Protein AF-0000000077662034 (afdb_homodimer)

Secondary structure (DSSP, 8-state):
--------------HHHHHHHHHHHHHHHHHHHHHHHH-THHHHGGG--HHHHHHHHHHHHHHHHHHHHHHHHHHHHHTS-HHHHHHTTTHHHHHHHHH-S-SS--EE--HHHHHHHHHHS--SSTT--HHHHHHHHHHHHHHHHHHHTT-GGGGGGS-HHHHHHHHHHHHHHHHHHTHHHHHT--S--SSHHHHHHHHHHTGGG--HHHHHHHHHHHHHHHHHHHHTT-----SSS---HHHHHHHHHHHHHHHTHHHHHHHHHHHHHHHHHHH-TT---S-B------SPPP--PPPS-EEETTEEE-HHHHHHHHTTHHHHHHHHHHHHHHHHHHHHHHHTT----HHHHHHHHHHHHHHHHTTTPPP-EE-HHHHHHHHHTT--STTHHHHHHHHHHHHHHHTGGGGGG-BHHHHHHHHHHHHHTT---HHHHHHHHH-HHHHHHHHHHHHHHHHH-HHHHHHHHHHHHHHHHHHHHHS--EEEE-SSS-EEEESS---HHHHHHHHHHHHHHHHHS---SEEEEE-TT-----HHHHHHHHHHHHHHHHTT-EEEEES--HHHHHHHHHTT--S-EEESSHHHHHHHHHH-/--------------HHHHHHHHHHHHHHHHHHHHHHHH-THHHHGGG--HHHHHHHHHHHHHHHHHHHHHHHHHHHHHTS-THHHHHTTTHHHHHHHHH-S-SS--EE--HHHHHHHHHHS--SSTT--HHHHHHHHHHHHHHHHHHHTT-GGGGGGS-HHHHHHHHHHHHHHHHHHTHHHHHT--S--SSHHHHHHHHHHTGGG--HHHHHHHHHHHHHHHHHHHHTT-----SSS---HHHHHHHHHHHHHHHTHHHHHHHHHHHHHHHHHHH-TT---S-B------SPPP--PPPS-EEETTEEE-HHHHHHHHTTHHHHHHHHHHHHHHHHHHHHHHHHT----HHHHHHHHHHHHHHHHTTTPPP-EE-HHHHHHHHHTT--STTHHHHHHHHHHHHHHHTGGGGGG-BHHHHHHHHHHHHHTT---HHHHHHHHH-HHHHHHHHHHHHHHHHH-HHHHHHHHHHHHHHHHHHHHHS--EEEE-SSS-EEEESS---HHHHHHHHHHHHHHHHHS---SEEEEE-TT-----HHHHHHHHHHHHHHHHTT-EEEEES--HHHHHHHHHTT--S-EEESSHHHHHHHHHH-

Sequence (1192 aa):
MTEEESERLLPISNPATEANVQSRLFQKYKIKSYLIKKFPIIQWLPNYRWQYFQCDMIAGITVAMTVIPQGLAYAKIAGLLPQYGLYSAFMGCFVYSIFGTAKDITLGPTAIMSLMTASFGSSPIQNDPTYALILTFIGGFVQLLMGLFNLGFLIRFISAPVLSAFTTAAAITIGFTQVKNILGLKNIPKHFLECVYYTFAKLGETNVWDLILGIFCIIVLHMIKKLRTINWDDEGESITLSQKIARKFLWILGTAANSVVVIGAAGIAAAIISVYPDKAMFTLTGEIQSGLPPFKIPKFIISHGNITQSTAEIFSNIGPGFFIIPFIGIIETIAIGKSFARKNCYKLDATQEFVALGVANIFSSFVSSYPIAGSFSRTAVNSQSSVKTPAGGIITGTVVIIALILLTPAFKYIPNAALAAIIMSAVLQMVDFKIIQRLWNIQKVDFFIYILTLIGSFALGVEYGILIGIGLSLFPLLYPLSQPDIQIQDSSIPVIWLELGLQFPASEYFEDRIIDLLNTSGRPQAVIIDCKNVFRLDYTAVKTIEKIITHLEHHNISLVLTGLKANEKNKLTEASISPLQFSSSVESAIEQISKEMTEEESERLLPISNPATEANVQSRLFQKYKIKSYLIKKFPIIQWLPNYRWQYFQCDMIAGITVAMTVIPQGLAYAKIAGLLPQYGLYSAFMGCFVYSIFGTAKDITLGPTAIMSLMTASFGSSPIQNDPTYALILTFIGGFVQLLMGLFNLGFLIRFISAPVLSAFTTAAAITIGFTQVKNILGLKNIPKHFLECVYYTFAKLGETNVWDLILGIFCIIVLHMIKKLRTINWDDEGESITLSQKIARKFLWILGTAANSVVVIGAAGIAAAIISVYPDKAMFTLTGEIQSGLPPFKIPKFIISHGNITQSTAEIFSNIGPGFFIIPFIGIIETIAIGKSFARKNCYKLDATQEFVALGVANIFSSFVSSYPIAGSFSRTAVNSQSSVKTPAGGIITGTVVIIALILLTPAFKYIPNAALAAIIMSAVLQMVDFKIIQRLWNIQKVDFFIYILTLIGSFALGVEYGILIGIGLSLFPLLYPLSQPDIQIQDSSIPVIWLELGLQFPASEYFEDRIIDLLNTSGRPQAVIIDCKNVFRLDYTAVKTIEKIITHLEHHNISLVLTGLKANEKNKLTEASISPLQFSSSVESAIEQISKE

InterPro domains:
  IPR001902 SLC26A/SulP transporter [PTHR11814] (25-593)
  IPR001902 SLC26A/SulP transporter [TIGR00815] (40-580)
  IPR002645 STAS domain [PF01740] (494-587)
  IPR002645 STAS domain [PS50801] (495-593)
  IPR011547 SLC26A/SulP transporter domain [PF00916] (53-453)
  IPR036513 STAS domain superfamily [G3DSA:3.30.750.24] (488-596)
  IPR036513 STAS domain superfamily [SSF52091] (489-591)

Solvent-accessible surface area (backbone atoms only — not comparable to full-atom values): 59067 Å² total; per-residue (Å²): 142,82,85,79,78,79,81,75,74,70,78,74,77,56,65,62,62,50,48,52,48,46,52,49,49,49,48,49,50,51,50,50,52,48,46,44,64,64,30,32,33,68,66,53,59,81,72,61,47,72,70,44,48,56,29,10,45,54,14,6,50,45,36,28,37,40,45,52,50,47,13,36,36,30,13,50,55,27,62,38,55,40,48,38,12,51,36,16,41,20,48,24,14,50,42,30,34,39,28,33,63,49,44,44,63,39,41,15,57,26,66,64,45,15,47,49,32,36,72,38,19,60,43,96,50,84,70,43,59,51,40,24,18,42,43,8,31,50,12,8,50,48,27,28,50,39,19,75,65,60,50,42,68,61,62,32,62,55,41,53,49,36,53,49,23,39,39,30,40,44,25,52,48,56,39,54,66,28,47,39,36,22,30,47,52,76,92,64,57,81,53,56,62,54,26,55,51,47,49,64,70,46,53,87,60,48,34,65,58,18,34,52,50,11,54,49,40,38,52,52,39,56,56,33,40,51,45,47,67,60,73,75,76,62,80,82,59,86,73,51,68,69,52,50,51,48,49,50,48,41,35,51,47,13,57,29,22,54,36,51,47,42,52,49,46,15,48,51,45,47,53,48,37,70,74,38,68,86,55,83,66,60,59,53,67,38,88,48,76,66,46,78,62,63,82,42,76,60,59,67,60,48,78,52,92,90,47,70,43,51,50,66,56,52,50,59,69,29,47,65,40,49,54,52,51,34,50,52,32,48,52,48,28,49,54,46,41,50,55,49,21,60,73,69,69,51,75,66,52,60,29,42,40,28,34,19,52,6,50,16,21,36,58,18,12,22,30,55,4,42,50,48,26,40,35,65,70,50,17,47,51,18,45,73,43,52,41,66,39,32,60,15,28,44,44,17,19,49,51,44,53,49,39,34,62,69,43,30,78,63,49,29,37,26,34,40,12,42,36,28,26,51,51,39,60,57,32,59,72,53,48,66,70,67,54,57,61,50,26,59,70,51,32,54,70,53,33,51,41,21,50,51,18,31,49,36,16,55,75,72,31,53,76,53,5,42,54,49,17,40,55,55,58,42,46,76,65,46,50,50,50,33,58,47,64,68,48,69,48,89,53,79,56,34,37,36,40,44,66,71,36,44,32,43,32,17,29,62,50,50,51,52,52,52,52,50,47,56,69,70,40,76,88,44,62,34,40,36,38,40,30,69,45,38,84,56,68,40,65,41,19,50,51,44,51,46,50,49,47,54,56,30,50,75,68,66,25,46,52,36,42,14,36,61,47,69,72,55,49,49,34,46,55,67,60,66,55,80,84,68,43,78,34,76,34,68,68,56,40,52,52,55,57,71,74,105,143,82,85,79,79,80,81,76,75,72,77,74,78,56,65,62,61,49,47,52,48,47,51,48,48,50,49,50,49,50,49,50,53,47,48,43,63,65,29,33,34,70,68,53,58,82,70,63,47,73,72,43,48,56,28,11,45,54,13,6,50,45,37,28,36,39,45,53,51,47,13,35,35,29,12,52,56,27,60,38,54,41,48,38,14,51,37,16,42,19,49,25,13,47,42,29,34,39,27,31,64,50,43,43,64,37,40,15,59,26,68,66,46,16,47,49,31,36,73,38,20,60,43,95,50,82,70,42,58,51,41,23,18,43,44,9,31,50,12,9,50,48,27,28,49,39,19,75,66,59,49,41,67,61,62,33,62,54,40,54,49,37,52,49,23,40,40,30,41,44,25,52,48,56,38,54,65,28,48,37,36,22,30,47,52,76,93,63,56,81,53,56,62,52,25,56,51,47,50,64,72,46,53,85,60,48,32,65,58,18,33,51,49,11,54,47,39,39,53,50,40,56,55,33,42,52,47,48,66,60,74,76,76,64,80,83,61,86,72,51,70,69,52,51,51,49,50,50,49,43,36,49,46,13,58,27,22,52,36,50,48,42,53,50,46,16,48,51,45,47,52,48,37,70,74,37,69,86,54,84,64,60,59,52,66,39,88,47,75,68,46,79,64,64,84,43,76,60,59,65,60,48,80,53,93,90,48,72,42,50,49,65,54,51,50,60,69,30,48,67,38,51,55,52,51,36,49,52,32,48,52,48,27,49,56,47,40,50,55,50,21,61,73,70,69,52,75,66,53,59,30,43,41,28,33,18,52,7,50,16,21,37,58,17,11,23,31,53,4,44,50,49,26,40,34,64,70,50,17,49,52,18,45,74,45,50,43,67,40,34,61,17,27,44,43,17,17,50,51,43,52,50,40,35,63,69,43,29,78,64,51,30,36,26,36,40,13,42,36,29,29,50,51,39,59,58,32,60,72,53,49,66,70,67,54,57,60,48,26,59,70,50,32,56,70,54,33,50,41,20,50,50,17,31,49,35,16,56,74,72,31,52,76,54,5,42,53,49,16,39,56,55,59,43,46,78,66,46,50,49,50,34,57,46,63,67,49,69,47,88,56,79,55,33,38,36,40,44,66,70,36,44,34,42,32,17,29,61,50,50,51,50,51,52,53,49,46,54,69,72,39,76,87,42,64,33,40,36,40,42,29,70,45,38,84,56,68,42,65,40,20,50,52,44,51,46,51,51,47,54,56,30,50,75,68,67,27,44,52,35,42,14,38,60,47,70,72,54,49,48,34,45,57,68,62,66,53,78,84,68,44,76,33,76,34,70,66,56,38,52,52,55,58,72,73,105

Radius of gyration: 36.63 Å; Cα contacts (8 Å, |Δi|>4): 2024; chains: 2; bounding box: 97×115×118 Å

pLDDT: mean 87.51, std 11.34, range [28.12, 98.69]

Nearest PDB structures (foldseek):
  7lhv-assembly1_B  TM=8.544E-01  e=5.182E-35  Arabidopsis thaliana
  7wl8-assembly1_A  TM=7.677E-01  e=6.255E-30  Mus musculus
  5iof-assembly1_A  TM=8.603E-01  e=8.849E-15  Deinococcus geothermalis DSM 11300
  6ki1-assembly2_B  TM=8.216E-01  e=1.770E-15  Synechocystis sp. PCC 6803
  6ki1-assembly1_A  TM=8.517E-01  e=5.983E-15  Synechocystis sp. PCC 6803

Foldseek 3Di:
DDCPDDPPDDPPPPVVVVVVVVVVVVVVVVVVVVCCLQWVLVVCVVVDDPVLVVLLLLLLVLLLLQQLLLLQLLCVLLQAASVLSLLFQALLLVLCQTQFPFQLWGKGADNLLSNLNNVQQDDPDHNDRQSLLVLLQLLLVVLQVCLVVVVLCVLVLFDPLLLQLLLQLSLVLSLLLLVCQLQVHPDQDSARVSNVVVCVVVSVVGQVLSNVLLVVLLVQLVVLLVLLVPDPPPPPDDQDPVRVVVSVVSNSSNSSSLNVSQLVQLVVLVVVCVVVVPDPRFAWSAADDFAFAAQAARDQWDDDDPDTDHNVNSCVSSPCSSPLSSVVQLSVQVVLRVVVCVVVVHDGDSSSVSNSQSVSSNRSSSRSHGRMHTANVSSVSSVVSVNDGSCSSNSNSVVSNVCRNPPNRSRRSGGSSSSSSSSSVRSVVSHDPVVLVVCVPPPVLSNVLSVQLNVCCSPPNSSVSSVSSSVSSCCVVCVCVLPPDWDWDDDLEIEIETDAAFEQSPLVVVLVVVVVCPVVDPLHQEYEYEGQNHPDYDPNNLVSVLVSCVVNVVSNYYYEYENDDPVRVVVNVVVVRPDYHYDHDPVVVVVVSVVD/DDCPDPPPDPPPPPVVVVVVVVVVVVVVVVVVVVCCLQWVLVVCVVVDDPVLVVLLLLLLVLLLLQQLLLLQLLCVLLQAASVLSLLFQALLLVLCQTQFPFQLWGKGADNLLSNLNNVQQDDPDHNDRQSLLVLLQLLLVVLQVCLVVVVLCVLVLFDPLLLQLLLQLSLVLSLLLLVCQLQVHPDQDNARVSNVVVCVVCSVVGQVLSNVLLVVLLVQLVVLLVLLVPPPPPPPDDQPPVNVVVSVVSNSSNSSSLNVSQLVQLVVLVVVCVVVVPDPRFAWSAADDFAFAAQAARDQWDDDDPDTDHNVRSCVSSPCSSPLSSVVQLSVQVVLRVVVCVVVVHDGDSSSVSNSQSVSSNRSSSRSHGRMHTANVSSVSSVVSVNDGSCSSNSNSVVSNVCRNPVNRSRRSGGSSSSSSSSSVRSVVSHDPVVLVVCVPPPVLSNVLSVQLNVCCSPPNSSVSSVSSSVSSCCVVCVCVLPPDWDWDDDLEIEIETDAAFEQSPLVVVLVVVVVCCVPDDLHQEYEYERQNHPDYDPNNLVSVLVSCVVNVVSNYYYEYENDDPVRVVVNVVVVRPDYHYDHDPVVVVVVSVVD

Structure (mmCIF, N/CA/C/O backbone):
data_AF-0000000077662034-model_v1
#
loop_
_entity.id
_entity.type
_entity.pdbx_description
1 polymer SLC26A11
#
loop_
_atom_site.group_PDB
_atom_site.id
_atom_site.type_symbol
_atom_site.label_atom_id
_atom_site.label_alt_id
_atom_site.label_comp_id
_atom_site.label_asym_id
_atom_site.label_entity_id
_atom_site.label_seq_id
_atom_site.pdbx_PDB_ins_code
_atom_site.Cartn_x
_atom_site.Cartn_y
_atom_site.Cartn_z
_atom_site.occupancy
_atom_site.B_iso_or_equiv
_atom_site.auth_seq_id
_atom_site.auth_comp_id
_atom_site.auth_asym_id
_atom_site.auth_atom_id
_atom_site.pdbx_PDB_model_num
ATOM 1 N N . MET A 1 1 ? -59.969 52.469 -53.906 1 28.12 1 MET A N 1
ATOM 2 C CA . MET A 1 1 ? -58.562 52.125 -54 1 28.12 1 MET A CA 1
ATOM 3 C C . MET A 1 1 ? -57.969 51.875 -52.625 1 28.12 1 MET A C 1
ATOM 5 O O . MET A 1 1 ? -57.625 52.844 -51.906 1 28.12 1 MET A O 1
ATOM 9 N N . THR A 1 2 ? -58.5 50.906 -51.781 1 31.53 2 THR A N 1
ATOM 10 C CA . THR A 1 2 ? -58.531 50.344 -50.438 1 31.53 2 THR A CA 1
ATOM 11 C C . THR A 1 2 ? -57.188 49.688 -50.094 1 31.53 2 THR A C 1
ATOM 13 O O . THR A 1 2 ? -56.688 48.844 -50.844 1 31.53 2 THR A O 1
ATOM 16 N N . GLU A 1 3 ? -56.25 50.406 -49.312 1 29.48 3 GLU A N 1
ATOM 17 C CA . GLU A 1 3 ? -54.875 50.219 -48.844 1 29.48 3 GLU A CA 1
ATOM 18 C C . GLU A 1 3 ? -54.75 48.906 -48.062 1 29.48 3 GLU A C 1
ATOM 20 O O . GLU A 1 3 ? -55.25 48.781 -46.969 1 29.48 3 GLU A O 1
ATOM 25 N N . GLU A 1 4 ? -54.844 47.688 -48.656 1 31.94 4 GLU A N 1
ATOM 26 C CA . GLU A 1 4 ? -54.594 46.312 -48.188 1 31.94 4 GLU A CA 1
ATOM 27 C C . GLU A 1 4 ? -53.156 46.156 -47.719 1 31.94 4 GLU A C 1
ATOM 29 O O . GLU A 1 4 ? -52.219 46.031 -48.531 1 31.94 4 GLU A O 1
ATOM 34 N N . GLU A 1 5 ? -52.688 46.969 -46.688 1 31.88 5 GLU A N 1
ATOM 35 C CA . GLU A 1 5 ? -51.344 46.906 -46.156 1 31.88 5 GLU A CA 1
ATOM 36 C C . GLU A 1 5 ? -50.938 45.5 -45.719 1 31.88 5 GLU A C 1
ATOM 38 O O . GLU A 1 5 ? -51.75 44.812 -45.062 1 31.88 5 GLU A O 1
ATOM 43 N N . SER A 1 6 ? -49.938 44.844 -46.438 1 32.44 6 SER A N 1
ATOM 44 C CA . SER A 1 6 ? -49.188 43.594 -46.406 1 32.44 6 SER A CA 1
ATOM 45 C C . SER A 1 6 ? -48.594 43.344 -45 1 32.44 6 SER A C 1
ATOM 47 O O . SER A 1 6 ? -47.844 44.156 -44.5 1 32.44 6 SER A O 1
ATOM 49 N N . GLU A 1 7 ? -49.219 42.688 -44.062 1 28.28 7 GLU A N 1
ATOM 50 C CA . GLU A 1 7 ? -48.719 42.125 -42.812 1 28.28 7 GLU A CA 1
ATOM 51 C C . GLU A 1 7 ? -47.5 41.281 -43.031 1 28.28 7 GLU A C 1
ATOM 53 O O . GLU A 1 7 ? -47.562 40.219 -43.688 1 28.28 7 GLU A O 1
ATOM 58 N N . ARG A 1 8 ? -46.312 41.875 -43.344 1 32.59 8 ARG A N 1
ATOM 59 C CA . ARG A 1 8 ? -45 41.188 -43.438 1 32.59 8 ARG A CA 1
ATOM 60 C C . ARG A 1 8 ? -44.812 40.281 -42.219 1 32.59 8 ARG A C 1
ATOM 62 O O . ARG A 1 8 ? -44.969 40.719 -41.094 1 32.59 8 ARG A O 1
ATOM 69 N N . LEU A 1 9 ? -44.875 38.938 -42.469 1 31.36 9 LEU A N 1
ATOM 70 C CA . LEU A 1 9 ? -44.531 37.781 -41.656 1 31.36 9 LEU A CA 1
ATOM 71 C C . LEU A 1 9 ? -43.219 38 -40.938 1 31.36 9 LEU A C 1
ATOM 73 O O . LEU A 1 9 ? -42.219 38.344 -41.562 1 31.36 9 LEU A O 1
ATOM 77 N N . LEU A 1 10 ? -43.312 38.406 -39.719 1 35.22 10 LEU A N 1
ATOM 78 C CA . LEU A 1 10 ? -42.156 38.438 -38.844 1 35.22 10 LEU A CA 1
ATOM 79 C C . LEU A 1 10 ? -41.281 37.219 -39.062 1 35.22 10 LEU A C 1
ATOM 81 O O . LEU A 1 10 ? -41.781 36.094 -39.188 1 35.22 10 LEU A O 1
ATOM 85 N N . PRO A 1 11 ? -40.094 37.406 -39.688 1 38.41 11 PRO A N 1
ATOM 86 C CA . PRO A 1 11 ? -39.219 36.281 -39.938 1 38.41 11 PRO A CA 1
ATOM 87 C C . PRO A 1 11 ? -39.156 35.312 -38.75 1 38.41 11 PRO A C 1
ATOM 89 O O . PRO A 1 11 ? -39.156 35.75 -37.594 1 38.41 11 PRO A O 1
ATOM 92 N N . ILE A 1 12 ? -39.719 34.062 -38.844 1 39.56 12 ILE A N 1
ATOM 93 C CA . ILE A 1 12 ? -39.562 32.906 -37.969 1 39.56 12 ILE A CA 1
ATOM 94 C C . ILE A 1 12 ? -38.094 32.75 -37.562 1 39.56 12 ILE A C 1
ATOM 96 O O . ILE A 1 12 ? -37.219 32.625 -38.438 1 39.56 12 ILE A O 1
ATOM 100 N N . SER A 1 13 ? -37.719 33.375 -36.5 1 44.06 13 SER A N 1
ATOM 101 C CA . SER A 1 13 ? -36.438 33.125 -35.906 1 44.06 13 SER A CA 1
ATOM 102 C C . SER A 1 13 ? -36.062 31.641 -36.031 1 44.06 13 SER A C 1
ATOM 104 O O . SER A 1 13 ? -36.875 30.766 -35.75 1 44.06 13 SER A O 1
ATOM 106 N N . ASN A 1 14 ? -35.219 31.188 -36.938 1 48.81 14 ASN A N 1
ATOM 107 C CA . ASN A 1 14 ? -34.781 29.828 -37.219 1 48.81 14 ASN A CA 1
ATOM 108 C C . ASN A 1 14 ? -34.344 29.109 -35.938 1 48.81 14 ASN A C 1
ATOM 110 O O . ASN A 1 14 ? -33.469 29.594 -35.219 1 48.81 14 ASN A O 1
ATOM 114 N N . PRO A 1 15 ? -35.062 28.078 -35.469 1 58.84 15 PRO A N 1
ATOM 115 C CA . PRO A 1 15 ? -34.781 27.266 -34.281 1 58.84 15 PRO A CA 1
ATOM 116 C C . PRO A 1 15 ? -33.344 26.75 -34.25 1 58.84 15 PRO A C 1
ATOM 118 O O . PRO A 1 15 ? -32.781 26.547 -33.156 1 58.84 15 PRO A O 1
ATOM 121 N N . ALA A 1 16 ? -32.75 26.625 -35.312 1 60.19 16 ALA A N 1
ATOM 122 C CA . ALA A 1 16 ? -31.375 26.172 -35.344 1 60.19 16 ALA A CA 1
ATOM 123 C C . ALA A 1 16 ? -30.422 27.234 -34.812 1 60.19 16 ALA A C 1
ATOM 125 O O . ALA A 1 16 ? -29.484 26.906 -34.062 1 60.19 16 ALA A O 1
ATOM 126 N N . THR A 1 17 ? -30.734 28.406 -35.219 1 61.22 17 THR A N 1
ATOM 127 C CA . THR A 1 17 ? -29.891 29.484 -34.719 1 61.22 17 THR A CA 1
ATOM 128 C C . THR A 1 17 ? -30.047 29.641 -33.219 1 61.22 17 THR A C 1
ATOM 130 O O . THR A 1 17 ? -29.078 29.859 -32.5 1 61.22 17 THR A O 1
ATOM 133 N N . GLU A 1 18 ? -31.172 29.312 -32.781 1 62.94 18 GLU A N 1
ATOM 134 C CA . GLU A 1 18 ? -31.406 29.406 -31.344 1 62.94 18 GLU A CA 1
ATOM 135 C C . GLU A 1 18 ? -30.75 28.25 -30.609 1 62.94 18 GLU A C 1
ATOM 137 O O . GLU A 1 18 ? -30.188 28.438 -29.516 1 62.94 18 GLU A O 1
ATOM 142 N N . ALA A 1 19 ? -30.75 27.141 -31.219 1 64.94 19 ALA A N 1
ATOM 143 C CA . ALA A 1 19 ? -30.109 25.984 -30.594 1 64.94 19 ALA A CA 1
ATOM 144 C C . ALA A 1 19 ? -28.594 26.156 -30.531 1 64.94 19 ALA A C 1
ATOM 146 O O . ALA A 1 19 ? -27.969 25.797 -29.531 1 64.94 19 ALA A O 1
ATOM 147 N N . ASN A 1 20 ? -28.172 26.688 -31.656 1 67.31 20 ASN A N 1
ATOM 148 C CA . ASN A 1 20 ? -26.734 26.953 -31.672 1 67.31 20 ASN A CA 1
ATOM 149 C C . ASN A 1 20 ? -26.344 28.016 -30.641 1 67.31 20 ASN A C 1
ATOM 151 O O . ASN A 1 20 ? -25.297 27.891 -30 1 67.31 20 ASN A O 1
ATOM 155 N N . VAL A 1 21 ? -27.188 28.953 -30.5 1 67.19 21 VAL A N 1
ATOM 156 C CA . VAL A 1 21 ? -26.953 29.984 -29.5 1 67.19 21 VAL A CA 1
ATOM 157 C C . VAL A 1 21 ? -27.078 29.406 -28.094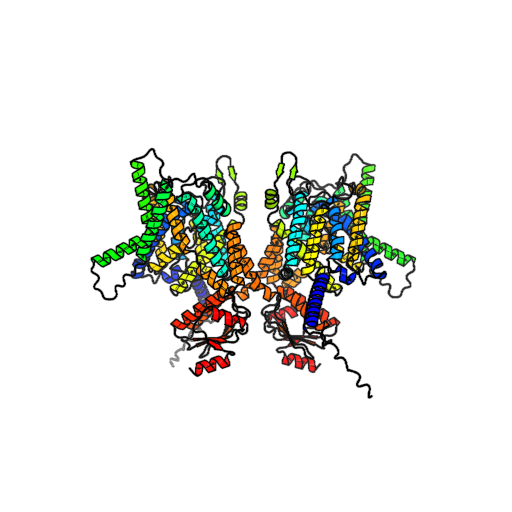 1 67.19 21 VAL A C 1
ATOM 159 O O . VAL A 1 21 ? -26.281 29.719 -27.219 1 67.19 21 VAL A O 1
ATOM 162 N N . GLN A 1 22 ? -28 28.562 -27.953 1 70.75 22 GLN A N 1
ATOM 163 C CA . GLN A 1 22 ? -28.203 27.922 -26.656 1 70.75 22 GLN A CA 1
ATOM 164 C C . GLN A 1 22 ? -27.047 26.984 -26.312 1 70.75 22 GLN A C 1
ATOM 166 O O . GLN A 1 22 ? -26.609 26.938 -25.156 1 70.75 22 GLN A O 1
ATOM 171 N N . SER A 1 23 ? -26.703 26.203 -27.328 1 71.38 23 SER A N 1
ATOM 172 C CA . SER A 1 23 ? -25.562 25.328 -27.109 1 71.38 23 SER A CA 1
ATOM 173 C C . SER A 1 23 ? -24.312 26.141 -26.797 1 71.38 23 SER A C 1
ATOM 175 O O . SER A 1 23 ? -23.516 25.75 -25.922 1 71.38 23 SER A O 1
ATOM 177 N N . ARG A 1 24 ? -24.141 27.266 -27.5 1 65.56 24 ARG A N 1
ATOM 178 C CA . ARG A 1 24 ? -23 28.141 -27.266 1 65.56 24 ARG A CA 1
ATOM 179 C C . ARG A 1 24 ? -23.109 28.828 -25.906 1 65.56 24 ARG A C 1
ATOM 181 O O . ARG A 1 24 ? -22.094 29 -25.203 1 65.56 24 ARG A O 1
ATOM 188 N N . LEU A 1 25 ? -24.219 29.188 -25.578 1 67 25 LEU A N 1
ATOM 189 C CA . LEU A 1 25 ? -24.453 29.766 -24.266 1 67 25 LEU A CA 1
ATOM 190 C C . LEU A 1 25 ? -24.234 28.75 -23.156 1 67 25 LEU A C 1
ATOM 192 O O . LEU A 1 25 ? -23.656 29.062 -22.109 1 67 25 LEU A O 1
ATOM 196 N N . PHE A 1 26 ? -24.688 27.578 -23.359 1 71.56 26 PHE A N 1
ATOM 197 C CA . PHE A 1 26 ? -24.5 26.5 -22.422 1 71.56 26 PHE A CA 1
ATOM 198 C C . PHE A 1 26 ? -23.016 26.156 -22.266 1 71.56 26 PHE A C 1
ATOM 200 O O . PHE A 1 26 ? -22.547 25.906 -21.156 1 71.56 26 PHE A O 1
ATOM 207 N N . GLN A 1 27 ? -22.344 26.109 -23.391 1 71.69 27 GLN A N 1
ATOM 208 C CA . GLN A 1 27 ? -20.906 25.859 -23.344 1 71.69 27 GLN A CA 1
ATOM 209 C C . GLN A 1 27 ? -20.172 26.984 -22.625 1 71.69 27 GLN A C 1
ATOM 211 O O . GLN A 1 27 ? -19.234 26.734 -21.859 1 71.69 27 GLN A O 1
ATOM 216 N N . LYS A 1 28 ? -20.547 28.172 -22.969 1 67.5 28 LYS A N 1
ATOM 217 C CA . LYS A 1 28 ? -19.938 29.328 -22.312 1 67.5 28 LYS A CA 1
ATOM 218 C C . LYS A 1 28 ? -20.219 29.297 -20.812 1 67.5 28 LYS A C 1
ATOM 220 O O . LYS A 1 28 ? -19.328 29.625 -20.016 1 67.5 28 LYS A O 1
ATOM 225 N N . TYR A 1 29 ? -21.391 28.953 -20.5 1 71.81 29 TYR A N 1
ATOM 226 C CA . TYR A 1 29 ? -21.734 28.828 -19.078 1 71.81 29 TYR A CA 1
ATOM 227 C C . TYR A 1 29 ? -20.922 27.719 -18.422 1 71.81 29 TYR A C 1
ATOM 229 O O . TYR A 1 29 ? -20.453 27.859 -17.281 1 71.81 29 TYR A O 1
ATOM 237 N N . LYS A 1 30 ? -20.734 26.672 -19.078 1 69.38 30 LYS A N 1
ATOM 238 C CA . LYS A 1 30 ? -19.938 25.562 -18.547 1 69.38 30 LYS A CA 1
ATOM 239 C C . LYS A 1 30 ? -18.469 25.953 -18.391 1 69.38 30 LYS A C 1
ATOM 241 O O . LYS A 1 30 ? -17.844 25.609 -17.391 1 69.38 30 LYS A O 1
ATOM 246 N N . ILE A 1 31 ? -18.016 26.688 -19.359 1 74.56 31 ILE A N 1
ATOM 247 C CA . ILE A 1 31 ? -16.641 27.156 -19.297 1 74.56 31 ILE A CA 1
ATOM 248 C C . ILE A 1 31 ? -16.469 28.172 -18.172 1 74.56 31 ILE A C 1
ATOM 250 O O . ILE A 1 31 ? -15.492 28.125 -17.438 1 74.56 31 ILE A O 1
ATOM 254 N N . LYS A 1 32 ? -17.391 29.078 -18.094 1 75.69 32 LYS A N 1
ATOM 255 C CA . LYS A 1 32 ? -17.328 30.078 -17.031 1 75.69 32 LYS A CA 1
ATOM 256 C C . LYS A 1 32 ? -17.406 29.406 -15.656 1 75.69 32 LYS A C 1
ATOM 258 O O . LYS A 1 32 ? -16.672 29.766 -14.742 1 75.69 32 LYS A O 1
ATOM 263 N N . SER A 1 33 ? -18.234 28.484 -15.531 1 79.19 33 SER A N 1
ATOM 264 C CA . SER A 1 33 ? -18.359 27.781 -14.266 1 79.19 33 SER A CA 1
ATOM 265 C C . SER A 1 33 ? -17.094 27 -13.93 1 79.19 33 SER A C 1
ATOM 267 O O . SER A 1 33 ? -16.688 26.953 -12.773 1 79.19 33 SER A O 1
ATOM 269 N N . TYR A 1 34 ? -16.531 26.484 -14.914 1 79.81 34 TYR A N 1
ATOM 270 C CA . TYR A 1 34 ? -15.273 25.766 -14.727 1 79.81 34 TYR A CA 1
ATOM 271 C C . TYR A 1 34 ? -14.148 26.703 -14.32 1 79.81 34 TYR A C 1
ATOM 273 O O . TYR A 1 34 ? -13.344 26.391 -13.445 1 79.81 34 TYR A O 1
ATOM 281 N N . LEU A 1 35 ? -14.117 27.859 -14.938 1 80.38 35 LEU A N 1
ATOM 282 C CA . LEU A 1 35 ? -13.094 28.844 -14.625 1 80.38 35 LEU A CA 1
ATOM 283 C C . LEU A 1 35 ? -13.258 29.375 -13.203 1 80.38 35 LEU A C 1
ATOM 285 O O . LEU A 1 35 ? -12.266 29.594 -12.5 1 80.38 35 LEU A O 1
ATOM 289 N N . ILE A 1 36 ? -14.406 29.562 -12.836 1 82.12 36 ILE A N 1
ATOM 290 C CA . ILE A 1 36 ? -14.68 30.047 -11.484 1 82.12 36 ILE A CA 1
ATOM 291 C C . ILE A 1 36 ? -14.273 28.984 -10.469 1 82.12 36 ILE A C 1
ATOM 293 O O . ILE A 1 36 ? -13.75 29.312 -9.398 1 82.12 36 ILE A O 1
ATOM 297 N N . LYS A 1 37 ? -14.43 27.828 -10.867 1 84.62 37 LYS A N 1
ATOM 298 C CA . LYS A 1 37 ? -14.086 26.734 -9.953 1 84.62 37 LYS A CA 1
ATOM 299 C C . LYS A 1 37 ? -12.578 26.562 -9.852 1 84.62 37 LYS A C 1
ATOM 301 O O . LYS A 1 37 ? -12.055 26.25 -8.773 1 84.62 37 LYS A O 1
ATOM 306 N N . LYS A 1 38 ? -11.914 26.859 -10.93 1 89.5 38 LYS A N 1
ATOM 307 C CA . LYS A 1 38 ? -10.469 26.625 -10.961 1 89.5 38 LYS A CA 1
ATOM 308 C C . LYS A 1 38 ? -9.703 27.859 -10.508 1 89.5 38 LYS A C 1
ATOM 310 O O . LYS A 1 38 ? -8.539 27.781 -10.109 1 89.5 38 LYS A O 1
ATOM 315 N N . PHE A 1 39 ? -10.359 29.062 -10.578 1 93.62 39 PHE A N 1
ATOM 316 C CA . PHE A 1 39 ? -9.766 30.312 -10.133 1 93.62 39 PHE A CA 1
ATOM 317 C C . PHE A 1 39 ? -10.656 31 -9.109 1 93.62 39 PHE A C 1
ATOM 319 O O . PHE A 1 39 ? -11.273 32.031 -9.406 1 93.62 39 PHE A O 1
ATOM 326 N N . PRO A 1 40 ? -10.531 30.594 -7.922 1 92.69 40 PRO A N 1
ATOM 327 C CA . PRO A 1 40 ? -11.406 31.109 -6.875 1 92.69 40 PRO A CA 1
ATOM 328 C C . PRO A 1 40 ? -11.258 32.625 -6.68 1 92.69 40 PRO A C 1
ATOM 330 O O . PRO A 1 40 ? -12.164 33.281 -6.141 1 92.69 40 PRO A O 1
ATOM 333 N N . ILE A 1 41 ? -10.195 33.25 -7.141 1 93.69 41 ILE A N 1
ATOM 334 C CA . ILE A 1 41 ? -9.969 34.688 -7.012 1 93.69 41 ILE A CA 1
ATOM 335 C C . ILE A 1 41 ? -11.086 35.438 -7.723 1 93.69 41 ILE A C 1
ATOM 337 O O . ILE A 1 41 ? -11.445 36.562 -7.32 1 93.69 41 ILE A O 1
ATOM 341 N N . ILE A 1 42 ? -11.695 34.844 -8.742 1 92 42 ILE A N 1
ATOM 342 C CA . ILE A 1 42 ? -12.734 35.5 -9.539 1 92 42 ILE A CA 1
ATOM 343 C C . ILE A 1 42 ? -14.008 35.625 -8.703 1 92 42 ILE A C 1
ATOM 345 O O . ILE A 1 42 ? -14.812 36.531 -8.945 1 92 42 ILE A O 1
ATOM 349 N N . GLN A 1 43 ? -14.102 34.812 -7.699 1 89.56 43 GLN A N 1
ATOM 350 C CA . GLN A 1 43 ? -15.305 34.844 -6.871 1 89.56 43 GLN A CA 1
ATOM 351 C C . GLN A 1 43 ? -15.219 35.906 -5.801 1 89.56 43 GLN A C 1
ATOM 353 O O . GLN A 1 43 ? -16.188 36.656 -5.57 1 89.56 43 GLN A O 1
ATOM 358 N N . TRP A 1 44 ? -14.109 36.125 -5.145 1 90.69 44 TRP A N 1
ATOM 359 C CA . TRP A 1 44 ? -14.07 37 -3.994 1 90.69 44 TRP A CA 1
ATOM 360 C C . TRP A 1 44 ? -13.508 38.375 -4.387 1 90.69 44 TRP A C 1
ATOM 362 O O . TRP A 1 44 ? -13.812 39.375 -3.746 1 90.69 44 TRP A O 1
ATOM 372 N N . LEU A 1 45 ? -12.719 38.594 -5.453 1 92.38 45 LEU A N 1
ATOM 373 C CA . LEU A 1 45 ? -12.031 39.812 -5.801 1 92.38 45 LEU A CA 1
ATOM 374 C C . LEU A 1 45 ? -13.039 40.906 -6.148 1 92.38 45 LEU A C 1
ATOM 376 O O . LEU A 1 45 ? -12.883 42.062 -5.727 1 92.38 45 LEU A O 1
ATOM 380 N N . PRO A 1 46 ? -14.109 40.562 -6.938 1 92 46 PRO A N 1
ATOM 381 C CA . PRO A 1 46 ? -15.078 41.594 -7.293 1 92 46 PRO A CA 1
ATOM 382 C C . PRO A 1 46 ? -15.844 42.125 -6.086 1 92 46 PRO A C 1
ATOM 384 O O . PRO A 1 46 ? -16.344 43.281 -6.109 1 92 46 PRO A O 1
ATOM 387 N N . ASN A 1 47 ? -15.906 41.406 -5.098 1 92.12 47 ASN A N 1
ATOM 388 C CA . ASN A 1 47 ? -16.641 41.781 -3.895 1 92.12 47 ASN A CA 1
ATOM 389 C C . ASN A 1 47 ? -15.703 42.281 -2.803 1 92.12 47 ASN A C 1
ATOM 391 O O . ASN A 1 47 ? -16.094 42.375 -1.636 1 92.12 47 ASN A O 1
ATOM 395 N N . TYR A 1 48 ? -14.523 42.625 -3.199 1 93.56 48 TYR A N 1
ATOM 396 C CA . TYR A 1 48 ? -13.531 43.062 -2.229 1 93.56 48 TYR A CA 1
ATOM 397 C C . TYR A 1 48 ? -13.812 44.5 -1.771 1 93.56 48 TYR A C 1
ATOM 399 O O . TYR A 1 48 ? -13.984 45.406 -2.594 1 93.56 48 TYR A O 1
ATOM 407 N N . ARG A 1 49 ? -13.906 44.656 -0.5 1 94.06 49 ARG A N 1
ATOM 408 C CA . ARG A 1 49 ? -14.242 45.938 0.093 1 94.06 49 ARG A CA 1
ATOM 409 C C . ARG A 1 49 ? -13.07 46.5 0.906 1 94.06 49 ARG A C 1
ATOM 411 O O . ARG A 1 49 ? -12.141 45.75 1.23 1 94.06 49 ARG A O 1
ATOM 418 N N . TRP A 1 50 ? -13.195 47.812 1.233 1 93.25 50 TRP A N 1
ATOM 419 C CA . TRP A 1 50 ? -12.141 48.469 1.978 1 93.25 50 TRP A CA 1
ATOM 420 C C . TRP A 1 50 ? -12.023 47.938 3.395 1 93.25 50 TRP A C 1
ATOM 422 O O . TRP A 1 50 ? -10.93 47.812 3.938 1 93.25 50 TRP A O 1
ATOM 432 N N . GLN A 1 51 ? -13.102 47.562 3.912 1 92.81 51 GLN A N 1
ATOM 433 C CA . GLN A 1 51 ? -13.109 47 5.25 1 92.81 51 GLN A CA 1
ATOM 434 C C . GLN A 1 51 ? -12.352 45.656 5.273 1 92.81 51 GLN A C 1
ATOM 436 O O . GLN A 1 51 ? -11.672 45.344 6.25 1 92.81 51 GLN A O 1
ATOM 441 N N . TYR A 1 52 ? -12.477 44.969 4.176 1 95.06 52 TYR A N 1
ATOM 442 C CA . TYR A 1 52 ? -11.766 43.688 4.059 1 95.06 52 TYR A CA 1
ATOM 443 C C . TYR A 1 52 ? -10.258 43.906 3.969 1 95.06 52 TYR A C 1
ATOM 445 O O . TYR A 1 52 ? -9.477 43.125 4.516 1 95.06 52 TYR A O 1
ATOM 453 N N . PHE A 1 53 ? -9.891 44.969 3.377 1 95.62 53 PHE A N 1
ATOM 454 C CA . PHE A 1 53 ? -8.477 45.281 3.207 1 95.62 53 PHE A CA 1
ATOM 455 C C . PHE A 1 53 ? -7.809 45.531 4.555 1 95.62 53 PHE A C 1
ATOM 457 O O . PHE A 1 53 ? -6.691 45.062 4.797 1 95.62 53 PHE A O 1
ATOM 464 N N . GLN A 1 54 ? -8.438 46.219 5.402 1 93.25 54 GLN A N 1
ATOM 465 C CA . GLN A 1 54 ? -7.883 46.5 6.727 1 93.25 54 GLN A CA 1
ATOM 466 C C . GLN A 1 54 ? -7.684 45.219 7.52 1 93.25 54 GLN A C 1
ATOM 468 O O . GLN A 1 54 ? -6.637 45 8.133 1 93.25 54 GLN A O 1
ATOM 473 N N . CYS A 1 55 ? -8.68 44.375 7.461 1 94 55 CYS A N 1
ATOM 474 C CA . CYS A 1 55 ? -8.602 43.094 8.164 1 94 55 CYS A CA 1
ATOM 475 C C . CYS A 1 55 ? -7.516 42.219 7.57 1 94 55 CYS A C 1
ATOM 477 O O . CYS A 1 55 ? -6.715 41.625 8.305 1 94 55 CYS A O 1
ATOM 479 N N . ASP A 1 56 ? -7.477 42.125 6.281 1 96.56 56 ASP A N 1
ATOM 480 C CA . ASP A 1 56 ? -6.496 41.281 5.598 1 96.56 56 ASP A CA 1
ATOM 481 C C . ASP A 1 56 ? -5.078 41.812 5.801 1 96.56 56 ASP A C 1
ATOM 483 O O . ASP A 1 56 ? -4.125 41.062 5.871 1 96.56 56 ASP A O 1
ATOM 487 N N . MET A 1 57 ? -4.965 43.125 5.922 1 95.81 57 MET A N 1
ATOM 488 C CA . MET A 1 57 ? -3.66 43.75 6.16 1 95.81 57 MET A CA 1
ATOM 489 C C . MET A 1 57 ? -3.131 43.375 7.543 1 95.81 57 MET A C 1
ATOM 491 O O . MET A 1 57 ? -1.974 42.969 7.68 1 95.81 57 MET A O 1
ATOM 495 N N . ILE A 1 58 ? -3.945 43.469 8.484 1 91.69 58 ILE A N 1
ATOM 496 C CA . ILE A 1 58 ? -3.553 43.156 9.852 1 91.69 58 ILE A CA 1
ATOM 497 C C . ILE A 1 58 ? -3.195 41.656 9.93 1 91.69 58 ILE A C 1
ATOM 499 O O . ILE A 1 58 ? -2.16 41.281 10.492 1 91.69 58 ILE A O 1
ATOM 503 N N . ALA A 1 59 ? -4.055 40.875 9.359 1 94.75 59 ALA A N 1
ATOM 504 C CA . ALA A 1 59 ? -3.824 39.438 9.359 1 94.75 59 ALA A CA 1
ATOM 505 C C . ALA A 1 59 ? -2.527 39.094 8.633 1 94.75 59 ALA A C 1
ATOM 507 O O . ALA A 1 59 ? -1.72 38.312 9.125 1 94.75 59 ALA A O 1
ATOM 508 N N . GLY A 1 60 ? -2.336 39.688 7.492 1 96.44 60 GLY A N 1
ATOM 509 C CA . GLY A 1 60 ? -1.15 39.406 6.691 1 96.44 60 GLY A CA 1
ATOM 510 C C . GLY A 1 60 ? 0.14 39.781 7.391 1 96.44 60 GLY A C 1
ATOM 511 O O . GLY A 1 60 ? 1.123 39.062 7.34 1 96.44 60 GLY A O 1
ATOM 512 N N . ILE A 1 61 ? 0.142 40.906 8.055 1 94.75 61 ILE A N 1
ATOM 513 C CA . ILE A 1 61 ? 1.323 41.375 8.766 1 94.75 61 ILE A CA 1
ATOM 514 C C . ILE A 1 61 ? 1.602 40.469 9.961 1 94.75 61 ILE A C 1
ATOM 516 O O . ILE A 1 61 ? 2.754 40.125 10.227 1 94.75 61 ILE A O 1
ATOM 520 N N . THR A 1 62 ?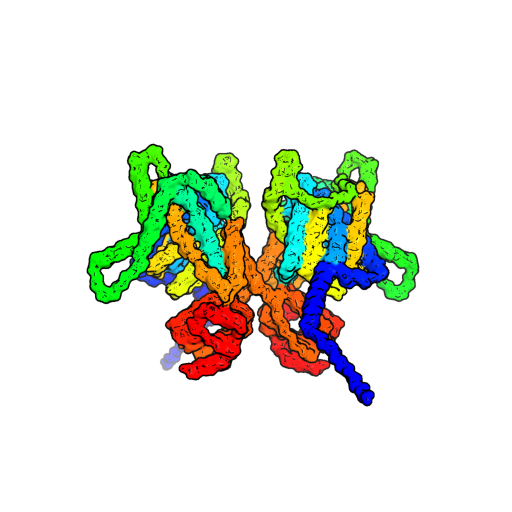 0.546 40.125 10.602 1 91.69 62 THR A N 1
ATOM 521 C CA . THR A 1 62 ? 0.683 39.25 11.766 1 91.69 62 THR A CA 1
ATOM 522 C C . THR A 1 62 ? 1.258 37.906 11.352 1 91.69 62 THR A C 1
ATOM 524 O O . THR A 1 62 ? 2.141 37.375 12.031 1 91.69 62 THR A O 1
ATOM 527 N N . VAL A 1 63 ? 0.777 37.375 10.289 1 95.19 63 VAL A N 1
ATOM 528 C CA . VAL A 1 63 ? 1.261 36.062 9.789 1 95.19 63 VAL A CA 1
ATOM 529 C C . VAL A 1 63 ? 2.715 36.219 9.344 1 95.19 63 VAL A C 1
ATOM 531 O O . VAL A 1 63 ? 3.521 35.312 9.555 1 95.19 63 VAL A O 1
ATOM 534 N N . ALA A 1 64 ? 3.051 37.312 8.719 1 96.06 64 ALA A N 1
ATOM 535 C CA . ALA A 1 64 ? 4.422 37.562 8.281 1 96.06 64 ALA A CA 1
ATOM 536 C C . ALA A 1 64 ? 5.383 37.562 9.461 1 96.06 64 ALA A C 1
ATOM 538 O O . ALA A 1 64 ? 6.484 37.031 9.391 1 96.06 64 ALA A O 1
ATOM 539 N N . MET A 1 65 ? 4.98 38.188 10.516 1 91.44 65 MET A N 1
ATOM 540 C CA . MET A 1 65 ? 5.805 38.281 11.711 1 91.44 65 MET A CA 1
ATOM 541 C C . MET A 1 65 ? 6 36.906 12.344 1 91.44 65 MET A C 1
ATOM 543 O O . MET A 1 65 ? 6.973 36.656 13.062 1 91.44 65 MET A O 1
ATOM 547 N N . THR A 1 66 ? 5.145 36.031 12.023 1 91.5 66 THR A N 1
ATOM 548 C CA . THR A 1 66 ? 5.242 34.688 12.555 1 91.5 66 THR A CA 1
ATOM 549 C C . THR A 1 66 ? 6.082 33.812 11.625 1 91.5 66 THR A C 1
ATOM 551 O O . THR A 1 66 ? 6.926 33.031 12.094 1 91.5 66 THR A O 1
ATOM 554 N N . VAL A 1 67 ? 5.902 33.938 10.312 1 95.38 67 VAL A N 1
ATOM 555 C CA . VAL A 1 67 ? 6.492 33.031 9.352 1 95.38 67 VAL A CA 1
ATOM 556 C C . VAL A 1 67 ? 7.973 33.344 9.164 1 95.38 67 VAL A C 1
ATOM 558 O O . VAL A 1 67 ? 8.773 32.438 8.891 1 95.38 67 VAL A O 1
ATOM 561 N N . ILE A 1 68 ? 8.398 34.531 9.367 1 94.69 68 ILE A N 1
ATOM 562 C CA . ILE A 1 68 ? 9.773 34.938 9.094 1 94.69 68 ILE A CA 1
ATOM 563 C C . ILE A 1 68 ? 10.719 34.219 10.047 1 94.69 68 ILE A C 1
ATOM 565 O O . ILE A 1 68 ? 11.594 33.469 9.602 1 94.69 68 ILE A O 1
ATOM 569 N N . PRO A 1 69 ? 10.5 34.375 11.383 1 92.75 69 PRO A N 1
ATOM 570 C CA . PRO A 1 69 ? 11.375 33.562 12.258 1 92.75 69 PRO A CA 1
ATOM 571 C C . PRO A 1 69 ? 11.188 32.062 12.086 1 92.75 69 PRO A C 1
ATOM 573 O O . PRO A 1 69 ? 12.156 31.312 12.148 1 92.75 69 PRO A O 1
ATOM 576 N N . GLN A 1 70 ? 9.992 31.578 11.875 1 93.12 70 GLN A N 1
ATOM 577 C CA . GLN A 1 70 ? 9.727 30.156 11.672 1 93.12 70 GLN A CA 1
ATOM 578 C C . GLN A 1 70 ? 10.438 29.641 10.43 1 93.12 70 GLN A C 1
ATOM 580 O O . GLN A 1 70 ? 10.984 28.531 10.445 1 93.12 70 GLN A O 1
ATOM 585 N N . GLY A 1 71 ? 10.32 30.438 9.375 1 95.25 71 GLY A N 1
ATOM 586 C CA . GLY A 1 71 ? 10.984 30.031 8.148 1 95.25 71 GLY A CA 1
ATOM 587 C C . GLY A 1 71 ? 12.477 29.812 8.32 1 95.25 71 GLY A C 1
ATOM 588 O O . GLY A 1 71 ? 13.031 28.828 7.801 1 95.25 71 GLY A O 1
ATOM 589 N N . LEU A 1 72 ? 13.125 30.734 9.039 1 93.81 72 LEU A N 1
ATOM 590 C CA . LEU A 1 72 ? 14.555 30.594 9.336 1 93.81 72 LEU A CA 1
ATOM 591 C C . LEU A 1 72 ? 14.82 29.312 10.117 1 93.81 72 LEU A C 1
ATOM 593 O O . LEU A 1 72 ? 15.758 28.578 9.797 1 93.81 72 LEU A O 1
ATOM 597 N N . ALA A 1 73 ? 13.969 29.094 11.047 1 93.75 73 ALA A N 1
ATOM 598 C CA . ALA A 1 73 ? 14.117 27.922 11.914 1 93.75 73 ALA A CA 1
ATOM 599 C C . ALA A 1 73 ? 13.867 26.641 11.133 1 93.75 73 ALA A C 1
ATOM 601 O O . ALA A 1 73 ? 14.594 25.656 11.297 1 93.75 73 ALA A O 1
ATOM 602 N N . TYR A 1 74 ? 12.891 26.578 10.281 1 95.69 74 TYR A N 1
ATOM 603 C CA . TYR A 1 74 ? 12.477 25.375 9.562 1 95.69 74 TYR A CA 1
ATOM 604 C C . TYR A 1 74 ? 13.516 25 8.508 1 95.69 74 TYR A C 1
ATOM 606 O O . TYR A 1 74 ? 13.719 23.812 8.234 1 95.69 74 TYR A O 1
ATOM 614 N N . ALA A 1 75 ? 14.164 25.984 7.934 1 95.38 75 ALA A N 1
ATOM 615 C CA . ALA A 1 75 ? 15.227 25.688 6.969 1 95.38 75 ALA A CA 1
ATOM 616 C C . ALA A 1 75 ? 16.328 24.844 7.602 1 95.38 75 ALA A C 1
ATOM 618 O O . ALA A 1 75 ? 16.875 23.953 6.949 1 95.38 75 ALA A O 1
ATOM 619 N N . LYS A 1 76 ? 16.562 25.109 8.828 1 91.56 76 LYS A N 1
ATOM 620 C CA . LYS A 1 76 ? 17.594 24.344 9.547 1 91.56 76 LYS A CA 1
ATOM 621 C C . LYS A 1 76 ? 17.156 22.891 9.727 1 91.56 76 LYS A C 1
ATOM 623 O O . LYS A 1 76 ? 17.969 21.969 9.625 1 91.56 76 LYS A O 1
ATOM 628 N N . ILE A 1 77 ? 15.922 22.719 9.969 1 91.56 77 ILE A N 1
ATOM 629 C CA . ILE A 1 77 ? 15.383 21.375 10.078 1 91.56 77 ILE A CA 1
ATOM 630 C C . ILE A 1 77 ? 15.516 20.656 8.742 1 91.56 77 ILE A C 1
ATOM 632 O O . ILE A 1 77 ? 15.812 19.453 8.695 1 91.56 77 ILE A O 1
ATOM 636 N N . ALA A 1 78 ? 15.336 21.391 7.652 1 94.31 78 ALA A N 1
ATOM 637 C CA . ALA A 1 78 ? 15.391 20.828 6.305 1 94.31 78 ALA A CA 1
ATOM 638 C C . ALA A 1 78 ? 16.828 20.547 5.887 1 94.31 78 ALA A C 1
ATOM 640 O O . ALA A 1 78 ? 17.078 19.906 4.859 1 94.31 78 ALA A O 1
ATOM 641 N N . GLY A 1 79 ? 17.781 21.047 6.695 1 91.69 79 GLY A N 1
ATOM 642 C CA . GLY A 1 79 ? 19.188 20.875 6.355 1 91.69 79 GLY A CA 1
ATOM 643 C C . GLY A 1 79 ? 19.656 21.859 5.305 1 91.69 79 GLY A C 1
ATOM 644 O O . GLY A 1 79 ? 20.578 21.578 4.547 1 91.69 79 GLY A O 1
ATOM 645 N N . LEU A 1 80 ? 19.047 22.953 5.215 1 94.62 80 LEU A N 1
ATOM 646 C CA . LEU A 1 80 ? 19.375 23.984 4.242 1 94.62 80 LEU A CA 1
ATOM 647 C C . LEU A 1 80 ? 19.797 25.281 4.941 1 94.62 80 LEU A C 1
ATOM 649 O O . LEU A 1 80 ? 19.594 25.422 6.152 1 94.62 80 LEU A O 1
ATOM 653 N N . LEU A 1 81 ? 20.406 26.141 4.195 1 93.94 81 LEU A N 1
ATOM 654 C CA . LEU A 1 81 ? 20.719 27.453 4.738 1 93.94 81 LEU A CA 1
ATOM 655 C C . LEU A 1 81 ? 19.438 28.219 5.062 1 93.94 81 LEU A C 1
ATOM 657 O O . LEU A 1 81 ? 18.422 28.062 4.387 1 93.94 81 LEU A O 1
ATOM 661 N N . PRO A 1 82 ? 19.438 29.062 6.043 1 93.12 82 PRO A N 1
ATOM 662 C CA . PRO A 1 82 ? 18.25 29.734 6.562 1 93.12 82 PRO A CA 1
ATOM 663 C C . PRO A 1 82 ? 17.516 30.547 5.5 1 93.12 82 PRO A C 1
ATOM 665 O O . PRO A 1 82 ? 16.281 30.672 5.555 1 93.12 82 PRO A O 1
ATOM 668 N N . GLN A 1 83 ? 18.219 31.078 4.508 1 94.19 83 GLN A N 1
ATOM 669 C CA . GLN A 1 83 ? 17.562 31.906 3.5 1 94.19 83 GLN A CA 1
ATOM 670 C C . GLN A 1 83 ? 16.516 31.109 2.719 1 94.19 83 GLN A C 1
ATOM 672 O O . GLN A 1 83 ? 15.531 31.672 2.234 1 94.19 83 GLN A O 1
ATOM 677 N N . TYR A 1 84 ? 16.734 29.828 2.568 1 95.75 84 TYR A N 1
ATOM 678 C CA . TYR A 1 84 ? 15.812 29.016 1.804 1 95.75 84 TYR A CA 1
ATOM 679 C C . TYR A 1 84 ? 14.469 28.891 2.516 1 95.75 84 TYR A C 1
ATOM 681 O O . TYR A 1 84 ? 13.438 28.641 1.882 1 95.75 84 TYR A O 1
ATOM 689 N N . GLY A 1 85 ? 14.5 29.016 3.832 1 96.25 85 GLY A N 1
ATOM 690 C CA . GLY A 1 85 ? 13.242 29.094 4.559 1 96.25 85 GLY A CA 1
ATOM 691 C C . GLY A 1 85 ? 12.438 30.328 4.215 1 96.25 85 GLY A C 1
ATOM 692 O O . GLY A 1 85 ? 11.211 30.266 4.094 1 96.25 85 GLY A O 1
ATOM 693 N N . LEU A 1 86 ? 13.125 31.422 4.055 1 95.94 86 LEU A N 1
ATOM 694 C CA . LEU A 1 86 ? 12.461 32.656 3.684 1 95.94 86 LEU A CA 1
ATOM 695 C C . LEU A 1 86 ? 12.008 32.625 2.229 1 95.94 86 LEU A C 1
ATOM 697 O O . LEU A 1 86 ? 10.938 33.125 1.893 1 95.94 86 LEU A O 1
ATOM 701 N N . TYR A 1 87 ? 12.875 32 1.412 1 97.69 87 TYR A N 1
ATOM 702 C CA . TYR A 1 87 ? 12.484 31.828 0.016 1 97.69 87 TYR A CA 1
ATOM 703 C C . TYR A 1 87 ? 11.188 31.031 -0.098 1 97.69 87 TYR A C 1
ATOM 705 O O . TYR A 1 87 ? 10.438 31.203 -1.058 1 97.69 87 TYR A O 1
ATOM 713 N N . SER A 1 88 ? 10.883 30.188 0.847 1 98.19 88 SER A N 1
ATOM 714 C CA . SER A 1 88 ? 9.719 29.312 0.821 1 98.19 88 SER A CA 1
ATOM 715 C C . SER A 1 88 ? 8.508 29.953 1.479 1 98.19 88 SER A C 1
ATOM 717 O O . SER A 1 88 ? 7.441 29.344 1.568 1 98.19 88 SER A O 1
ATOM 719 N N . ALA A 1 89 ? 8.633 31.203 1.872 1 97.94 89 ALA A N 1
ATOM 720 C CA . ALA A 1 89 ? 7.617 31.781 2.744 1 97.94 89 ALA A CA 1
ATOM 721 C C . ALA A 1 89 ? 6.766 32.781 1.995 1 97.94 89 ALA A C 1
ATOM 723 O O . ALA A 1 89 ? 5.828 33.375 2.559 1 97.94 89 ALA A O 1
ATOM 724 N N . PHE A 1 90 ? 7.008 33 0.726 1 97.5 90 PHE A N 1
ATOM 725 C CA . PHE A 1 90 ? 6.258 34.125 0.16 1 97.5 90 PHE A CA 1
ATOM 726 C C . PHE A 1 90 ? 5.527 33.688 -1.107 1 97.5 90 PHE A C 1
ATOM 728 O O . PHE A 1 90 ? 4.371 34.062 -1.32 1 97.5 90 PHE A O 1
ATOM 735 N N . MET A 1 91 ? 6.07 32.906 -2.002 1 97.75 91 MET A N 1
ATOM 736 C CA . MET A 1 91 ? 5.445 32.594 -3.281 1 97.75 91 MET A CA 1
ATOM 737 C C . MET A 1 91 ? 4.137 31.844 -3.076 1 97.75 91 MET A C 1
ATOM 739 O O . MET A 1 91 ? 3.148 32.094 -3.766 1 97.75 91 MET A O 1
ATOM 743 N N . GLY A 1 92 ? 4.137 30.922 -2.201 1 97.75 92 GLY A N 1
ATOM 744 C CA . GLY A 1 92 ? 2.916 30.188 -1.898 1 97.75 92 GLY A CA 1
ATOM 745 C C . GLY A 1 92 ? 1.764 31.078 -1.498 1 97.75 92 GLY A C 1
ATOM 746 O O . GLY A 1 92 ? 0.605 30.797 -1.801 1 97.75 92 GLY A O 1
ATOM 747 N N . CYS A 1 93 ? 2.1 32.156 -0.834 1 97.62 93 CYS A N 1
ATOM 748 C CA . CYS A 1 93 ? 1.093 33.125 -0.398 1 97.62 93 CYS A CA 1
ATOM 749 C C . CYS A 1 93 ? 0.418 33.781 -1.593 1 97.62 93 CYS A C 1
ATOM 751 O O . CYS A 1 93 ? -0.807 33.938 -1.625 1 97.62 93 CYS A O 1
ATOM 753 N N . PHE A 1 94 ? 1.184 34.156 -2.539 1 97.94 94 PHE A N 1
ATOM 754 C CA . PHE A 1 94 ? 0.653 34.812 -3.727 1 97.94 94 PHE A CA 1
ATOM 755 C C . PHE A 1 94 ? -0.202 33.875 -4.543 1 97.94 94 PHE A C 1
ATOM 757 O O . PHE A 1 94 ? -1.31 34.219 -4.957 1 97.94 94 PHE A O 1
ATOM 764 N N . VAL A 1 95 ? 0.312 32.719 -4.75 1 98.12 95 VAL A N 1
ATOM 765 C CA . VAL A 1 95 ? -0.372 31.75 -5.59 1 98.12 95 VAL A CA 1
ATOM 766 C C . VAL A 1 95 ? -1.677 31.312 -4.922 1 98.12 95 VAL A C 1
ATOM 768 O O . VAL A 1 95 ? -2.699 31.156 -5.594 1 98.12 95 VAL A O 1
ATOM 771 N N . TYR A 1 96 ? -1.609 31.094 -3.627 1 97.94 96 TYR A N 1
ATOM 772 C CA . TYR A 1 96 ? -2.793 30.641 -2.91 1 97.94 96 TYR A CA 1
ATOM 773 C C . TYR A 1 96 ? -3.914 31.672 -2.992 1 97.94 96 TYR A C 1
ATOM 775 O O . TYR A 1 96 ? -5.094 31.312 -2.998 1 97.94 96 TYR A O 1
ATOM 783 N N . SER A 1 97 ? -3.586 32.938 -3.035 1 97.12 97 SER A N 1
ATOM 784 C CA . SER A 1 97 ? -4.602 33.969 -3.139 1 97.12 97 SER A CA 1
ATOM 785 C C . SER A 1 97 ? -5.387 33.875 -4.441 1 97.12 97 SER A C 1
ATOM 787 O O . SER A 1 97 ? -6.543 34.281 -4.516 1 97.12 97 SER A O 1
ATOM 789 N N . ILE A 1 98 ? -4.812 33.219 -5.406 1 97.06 98 ILE A N 1
ATOM 790 C CA . ILE A 1 98 ? -5.441 33.094 -6.715 1 97.06 98 ILE A CA 1
ATOM 791 C C . ILE A 1 98 ? -6.223 31.781 -6.777 1 97.06 98 ILE A C 1
ATOM 793 O O . ILE A 1 98 ? -7.352 31.734 -7.277 1 97.06 98 ILE A O 1
ATOM 797 N N . PHE A 1 99 ? -5.645 30.719 -6.215 1 97.06 99 PHE A N 1
ATOM 798 C CA . PHE A 1 99 ? -6.18 29.391 -6.484 1 97.06 99 PHE A CA 1
ATOM 799 C C . PHE A 1 99 ? -6.844 28.812 -5.238 1 97.06 99 PHE A C 1
ATOM 801 O O . PHE A 1 99 ? -7.582 27.828 -5.324 1 97.06 99 PHE A O 1
ATOM 808 N N . GLY A 1 100 ? -6.59 29.375 -4.098 1 96.12 100 GLY A N 1
ATOM 809 C CA . GLY A 1 100 ? -7.07 28.797 -2.85 1 96.12 100 GLY A CA 1
ATOM 810 C C . GLY A 1 100 ? -8.555 29.016 -2.623 1 96.12 100 GLY A C 1
ATOM 811 O O . GLY A 1 100 ? -9.109 30.016 -3.074 1 96.12 100 GLY A O 1
ATOM 812 N N . THR A 1 101 ? -9.203 28.062 -1.884 1 94.25 101 THR A N 1
ATOM 813 C CA . THR A 1 101 ? -10.633 28.172 -1.609 1 94.25 101 THR A CA 1
ATOM 814 C C . THR A 1 101 ? -10.875 28.531 -0.147 1 94.25 101 THR A C 1
ATOM 816 O O . THR A 1 101 ? -12 28.844 0.24 1 94.25 101 THR A O 1
ATOM 819 N N . ALA A 1 102 ? -9.836 28.5 0.618 1 94.69 102 ALA A N 1
ATOM 820 C CA . ALA A 1 102 ? -9.961 28.797 2.043 1 94.69 102 ALA A CA 1
ATOM 821 C C . ALA A 1 102 ? -9.312 30.141 2.377 1 94.69 102 ALA A C 1
ATOM 823 O O . ALA A 1 102 ? -8.141 30.359 2.072 1 94.69 102 ALA A O 1
ATOM 824 N N . LYS A 1 103 ? -9.984 30.922 3.02 1 95.19 103 LYS A N 1
ATOM 825 C CA . LYS A 1 103 ? -9.461 32.25 3.334 1 95.19 103 LYS A CA 1
ATOM 826 C C . LYS A 1 103 ? -8.438 32.188 4.465 1 95.19 103 LYS A C 1
ATOM 828 O O . LYS A 1 103 ? -7.551 33.031 4.559 1 95.19 103 LYS A O 1
ATOM 833 N N . ASP A 1 104 ? -8.523 31.172 5.281 1 94.81 104 ASP A N 1
ATOM 834 C CA . ASP A 1 104 ? -7.734 31.141 6.512 1 94.81 104 ASP A CA 1
ATOM 835 C C . ASP A 1 104 ? -6.379 30.484 6.281 1 94.81 104 ASP A C 1
ATOM 837 O O . ASP A 1 104 ? -5.41 30.766 6.984 1 94.81 104 ASP A O 1
ATOM 841 N N . ILE A 1 105 ? -6.219 29.625 5.305 1 96.06 105 ILE A N 1
ATOM 842 C CA . ILE A 1 105 ? -5.031 28.797 5.129 1 96.06 105 ILE A CA 1
ATOM 843 C C . ILE A 1 105 ? -3.842 29.672 4.742 1 96.06 105 ILE A C 1
ATOM 845 O O . ILE A 1 105 ? -3.975 30.578 3.91 1 96.06 105 ILE A O 1
ATOM 849 N N . THR A 1 106 ? -2.764 29.438 5.359 1 96.44 106 THR A N 1
ATOM 850 C CA . THR A 1 106 ? -1.497 30.062 5.012 1 96.44 106 THR A CA 1
ATOM 851 C C . THR A 1 106 ? -0.48 29.031 4.551 1 96.44 106 THR A C 1
ATOM 853 O O . THR A 1 106 ? -0.192 28.062 5.273 1 96.44 106 THR A O 1
ATOM 856 N N . LEU A 1 107 ? 0.055 29.266 3.342 1 97.5 107 LEU A N 1
ATOM 857 C CA . LEU A 1 107 ? 1.041 28.328 2.801 1 97.5 107 LEU A CA 1
ATOM 858 C C . LEU A 1 107 ? 2.459 28.812 3.096 1 97.5 107 LEU A C 1
ATOM 860 O O . LEU A 1 107 ? 2.73 30.016 3.066 1 97.5 107 LEU A O 1
ATOM 864 N N . GLY A 1 108 ? 3.322 27.984 3.326 1 97.69 108 GLY A N 1
ATOM 865 C CA . GLY A 1 108 ? 4.727 28.25 3.594 1 97.69 108 GLY A CA 1
ATOM 866 C C . GLY A 1 108 ? 5.48 27.047 4.102 1 97.69 108 GLY A C 1
ATOM 867 O O . GLY A 1 108 ? 4.992 25.906 4 1 97.69 108 GLY A O 1
ATOM 868 N N . PRO A 1 109 ? 6.633 27.312 4.562 1 97.12 109 PRO A N 1
ATOM 869 C CA . PRO A 1 109 ? 7.387 26.203 5.148 1 97.12 109 PRO A CA 1
ATOM 870 C C . PRO A 1 109 ? 6.781 25.703 6.461 1 97.12 109 PRO A C 1
ATOM 872 O O . PRO A 1 109 ? 6.285 26.516 7.258 1 97.12 109 PRO A O 1
ATOM 875 N N . THR A 1 110 ? 6.727 24.438 6.625 1 95 110 THR A N 1
ATOM 876 C CA . THR A 1 110 ? 6.227 23.828 7.855 1 95 110 THR A CA 1
ATOM 877 C C . THR A 1 110 ? 7.262 22.891 8.453 1 95 110 THR A C 1
ATOM 879 O O . THR A 1 110 ? 8.219 22.5 7.773 1 95 110 THR A O 1
ATOM 882 N N . ALA A 1 111 ? 7.016 22.641 9.719 1 92.06 111 ALA A N 1
ATOM 883 C CA . ALA A 1 111 ? 7.945 21.75 10.422 1 92.06 111 ALA A CA 1
ATOM 884 C C . ALA A 1 111 ? 7.965 20.359 9.781 1 92.06 111 ALA A C 1
ATOM 886 O O . ALA A 1 111 ? 9.039 19.797 9.562 1 92.06 111 ALA A O 1
ATOM 887 N N . ILE A 1 112 ? 6.844 19.875 9.438 1 91.12 112 ILE A N 1
ATOM 888 C CA . ILE A 1 112 ? 6.734 18.531 8.867 1 91.12 112 ILE A CA 1
ATOM 889 C C . ILE A 1 112 ? 7.383 18.5 7.488 1 91.12 112 ILE A C 1
ATOM 891 O O . ILE A 1 112 ? 8.148 17.578 7.172 1 91.12 112 ILE A O 1
ATOM 895 N N . MET A 1 113 ? 7.082 19.453 6.676 1 94.94 113 MET A N 1
ATOM 896 C CA . MET A 1 113 ? 7.676 19.516 5.344 1 94.94 113 MET A CA 1
ATOM 897 C C . MET A 1 113 ? 9.195 19.609 5.43 1 94.94 113 MET A C 1
ATOM 899 O O . MET A 1 113 ? 9.906 19.062 4.586 1 94.94 113 MET A O 1
ATOM 903 N N . SER A 1 114 ? 9.664 20.344 6.395 1 95.62 114 SER A N 1
ATOM 904 C CA . SER A 1 114 ? 11.102 20.484 6.578 1 95.62 114 SER A CA 1
ATOM 905 C C . SER A 1 114 ? 11.75 19.172 6.992 1 95.62 114 SER A C 1
ATOM 907 O O . SER A 1 114 ? 12.82 18.812 6.488 1 95.62 114 SER A O 1
ATOM 909 N N . LEU A 1 115 ? 11.07 18.578 7.898 1 91.5 115 LEU A N 1
ATOM 910 C CA . LEU A 1 115 ? 11.555 17.281 8.312 1 91.5 115 LEU A CA 1
ATOM 911 C C . LEU A 1 115 ? 11.602 16.312 7.137 1 91.5 115 LEU A C 1
ATOM 913 O O . LEU A 1 115 ? 12.57 15.57 6.973 1 91.5 115 LEU A O 1
ATOM 917 N N . MET A 1 116 ? 10.594 16.312 6.316 1 92.56 116 MET A N 1
ATOM 918 C CA . MET A 1 116 ? 10.5 15.43 5.156 1 92.56 116 MET A CA 1
ATOM 919 C C . MET A 1 116 ? 11.547 15.797 4.113 1 92.56 116 MET A C 1
ATOM 921 O O . MET A 1 116 ? 12.109 14.922 3.455 1 92.56 116 MET A O 1
ATOM 925 N N . THR A 1 117 ? 11.734 17.031 3.945 1 94.75 117 THR A N 1
ATOM 926 C CA . THR A 1 117 ? 12.758 17.484 3.01 1 94.75 117 THR A CA 1
ATOM 927 C C . THR A 1 117 ? 14.141 17 3.434 1 94.75 117 THR A C 1
ATOM 929 O O . THR A 1 117 ? 14.953 16.625 2.592 1 94.75 117 THR A O 1
ATOM 932 N N . ALA A 1 118 ? 14.383 17.094 4.688 1 92.44 118 ALA A N 1
ATOM 933 C CA . ALA A 1 118 ? 15.656 16.594 5.203 1 92.44 118 ALA A CA 1
ATOM 934 C C . ALA A 1 118 ? 15.844 15.117 4.906 1 92.44 118 ALA A C 1
ATOM 936 O O . ALA A 1 118 ? 16.953 14.656 4.648 1 92.44 118 ALA A O 1
ATOM 937 N N . SER A 1 119 ? 14.773 14.398 4.887 1 88.75 119 SER A N 1
ATOM 938 C CA . SER A 1 119 ? 14.82 12.953 4.711 1 88.75 119 SER A CA 1
ATOM 939 C C . SER A 1 119 ? 14.969 12.578 3.24 1 88.75 119 SER A C 1
ATOM 941 O O . SER A 1 119 ? 15.68 11.633 2.904 1 88.75 119 SER A O 1
ATOM 943 N N . PHE A 1 120 ? 14.297 13.312 2.359 1 91 120 PHE A N 1
ATOM 944 C CA . PHE A 1 120 ? 14.227 12.867 0.972 1 91 120 PHE A CA 1
ATOM 945 C C . PHE A 1 120 ? 14.961 13.836 0.055 1 91 120 PHE A C 1
ATOM 947 O O . PHE A 1 120 ? 15.297 13.492 -1.08 1 91 120 PHE A O 1
ATOM 954 N N . GLY A 1 121 ? 15.156 15.039 0.48 1 91.81 121 GLY A N 1
ATOM 955 C CA . GLY A 1 121 ? 15.719 16.078 -0.372 1 91.81 121 GLY A CA 1
ATOM 956 C C . GLY A 1 121 ? 17.141 16.453 -0.002 1 91.81 121 GLY A C 1
ATOM 957 O O . GLY A 1 121 ? 17.594 17.562 -0.291 1 91.81 121 GLY A O 1
ATOM 958 N N . SER A 1 122 ? 17.812 15.57 0.645 1 90.19 122 SER A N 1
ATOM 959 C CA . SER A 1 122 ? 19.172 15.867 1.049 1 90.19 122 SER A CA 1
ATOM 960 C C . SER A 1 122 ? 20.172 15.539 -0.066 1 90.19 122 SER A C 1
ATOM 962 O O . SER A 1 122 ? 20.172 14.422 -0.592 1 90.19 122 SER A O 1
ATOM 964 N N . SER A 1 123 ? 20.938 16.5 -0.434 1 89.81 123 SER A N 1
ATOM 965 C CA . SER A 1 123 ? 22 16.344 -1.42 1 89.81 123 SER A CA 1
ATOM 966 C C . SER A 1 123 ? 23.266 15.797 -0.775 1 89.81 123 SER A C 1
ATOM 968 O O . SER A 1 123 ? 23.531 16.047 0.406 1 89.81 123 SER A O 1
ATOM 970 N N . PRO A 1 124 ? 24.062 15.055 -1.535 1 85.69 124 PRO A N 1
ATOM 971 C CA . PRO A 1 124 ? 25.359 14.617 -1.004 1 85.69 124 PRO A CA 1
ATOM 972 C C . PRO A 1 124 ? 26.328 15.773 -0.783 1 85.69 124 PRO A C 1
ATOM 974 O O . PRO A 1 124 ? 27.281 15.648 -0.008 1 85.69 124 PRO A O 1
ATOM 977 N N . ILE A 1 125 ? 26 16.859 -1.485 1 86.69 125 ILE A N 1
ATOM 978 C CA . ILE A 1 125 ? 26.812 18.047 -1.31 1 86.69 125 ILE A CA 1
ATOM 979 C C . ILE A 1 125 ? 26.234 18.922 -0.204 1 86.69 125 ILE A C 1
ATOM 981 O O . ILE A 1 125 ? 25.031 19.234 -0.229 1 86.69 125 ILE A O 1
ATOM 985 N N . GLN A 1 126 ? 27.016 19.281 0.684 1 83.62 126 GLN A N 1
ATOM 986 C CA . GLN A 1 126 ? 26.578 20.062 1.835 1 83.62 126 GLN A CA 1
ATOM 987 C C . GLN A 1 126 ? 26 21.406 1.399 1 83.62 126 GLN A C 1
ATOM 989 O O . GLN A 1 126 ? 26.562 22.094 0.549 1 83.62 126 GLN A O 1
ATOM 994 N N . ASN A 1 127 ? 24.922 21.781 1.89 1 82.75 127 ASN A N 1
ATOM 995 C CA . ASN A 1 127 ? 24.234 23.062 1.719 1 82.75 127 ASN A CA 1
ATOM 996 C C . ASN A 1 127 ? 23.719 23.25 0.292 1 82.75 127 ASN A C 1
ATOM 998 O O . ASN A 1 127 ? 23.375 24.359 -0.114 1 82.75 127 ASN A O 1
ATOM 1002 N N . ASP A 1 128 ? 23.766 22.188 -0.504 1 90.81 128 ASP A N 1
ATOM 1003 C CA . ASP A 1 128 ? 23.203 22.234 -1.855 1 90.81 128 ASP A CA 1
ATOM 1004 C C . ASP A 1 128 ? 21.703 22.016 -1.844 1 90.81 128 ASP A C 1
ATOM 1006 O O . ASP A 1 128 ? 21.219 20.984 -1.353 1 90.81 128 ASP A O 1
ATOM 1010 N N . PRO A 1 129 ? 21 23.016 -2.344 1 94.19 129 PRO A N 1
ATOM 1011 C CA . PRO A 1 129 ? 19.547 22.922 -2.275 1 94.19 129 PRO A CA 1
ATOM 1012 C C . PRO A 1 129 ? 18.938 22.188 -3.477 1 94.19 129 PRO A C 1
ATOM 1014 O O . PRO A 1 129 ? 17.719 22.109 -3.6 1 94.19 129 PRO A O 1
ATOM 1017 N N . THR A 1 130 ? 19.688 21.625 -4.391 1 94.5 130 THR A N 1
ATOM 1018 C CA . THR A 1 130 ? 19.219 21.109 -5.672 1 94.5 130 THR A CA 1
ATOM 1019 C C . THR A 1 130 ? 18.172 20.016 -5.473 1 94.5 130 THR A C 1
ATOM 1021 O O . THR A 1 130 ? 17.109 20.047 -6.098 1 94.5 130 THR A O 1
ATOM 1024 N N . TYR A 1 131 ? 18.406 19.062 -4.586 1 95.62 131 TYR A N 1
ATOM 1025 C CA . TYR A 1 131 ? 17.469 17.969 -4.328 1 95.62 131 TYR A CA 1
ATOM 1026 C C . TYR A 1 131 ? 16.125 18.516 -3.828 1 95.62 131 TYR A C 1
ATOM 1028 O O . TYR A 1 131 ? 15.062 18.078 -4.285 1 95.62 131 TYR A O 1
ATOM 1036 N N . ALA A 1 132 ? 16.25 19.453 -2.898 1 96.94 132 ALA A N 1
ATOM 1037 C CA . ALA A 1 132 ? 15.039 20.031 -2.299 1 96.94 132 ALA A CA 1
ATOM 1038 C C . ALA A 1 132 ? 14.211 20.781 -3.338 1 96.94 132 ALA A C 1
ATOM 1040 O O . ALA A 1 132 ? 12.984 20.719 -3.326 1 96.94 132 ALA A O 1
ATOM 1041 N N . LEU A 1 133 ? 14.906 21.484 -4.223 1 97.19 133 LEU A N 1
ATOM 1042 C CA . LEU A 1 133 ? 14.219 22.281 -5.234 1 97.19 133 LEU A CA 1
ATOM 1043 C C . LEU A 1 133 ? 13.539 21.375 -6.262 1 97.19 133 LEU A C 1
ATOM 1045 O O . LEU A 1 133 ? 12.406 21.641 -6.68 1 97.19 133 LEU A O 1
ATOM 1049 N N . ILE A 1 134 ? 14.211 20.344 -6.621 1 96.56 134 ILE A N 1
ATOM 1050 C CA . ILE A 1 134 ? 13.633 19.375 -7.555 1 96.56 134 ILE A CA 1
ATOM 1051 C C . ILE A 1 134 ? 12.422 18.688 -6.918 1 96.56 134 ILE A C 1
ATOM 1053 O O . ILE A 1 134 ? 11.398 18.5 -7.574 1 96.56 134 ILE A O 1
ATOM 1057 N N . LEU A 1 135 ? 12.617 18.359 -5.691 1 96.62 135 LEU A N 1
ATOM 1058 C CA . LEU A 1 135 ? 11.531 17.734 -4.93 1 96.62 135 LEU A CA 1
ATOM 1059 C C . LEU A 1 135 ? 10.305 18.641 -4.91 1 96.62 135 LEU A C 1
ATOM 1061 O O . LEU A 1 135 ? 9.18 18.156 -5.055 1 96.62 135 LEU A O 1
ATOM 1065 N N . THR A 1 136 ? 10.516 19.875 -4.699 1 97.94 136 THR A N 1
ATOM 1066 C CA . THR A 1 136 ? 9.438 20.859 -4.676 1 97.94 136 THR A CA 1
ATOM 1067 C C . THR A 1 136 ? 8.766 20.953 -6.043 1 97.94 136 THR A C 1
ATOM 1069 O O . THR A 1 136 ? 7.535 20.969 -6.133 1 97.94 136 THR A O 1
ATOM 1072 N N . PHE A 1 137 ? 9.531 20.969 -7.023 1 97.81 137 PHE A N 1
ATOM 1073 C CA . PHE A 1 137 ? 9.047 21.109 -8.391 1 97.81 137 PHE A CA 1
ATOM 1074 C C . PHE A 1 137 ? 8.227 19.891 -8.797 1 97.81 137 PHE A C 1
ATOM 1076 O O . PHE A 1 137 ? 7.07 20.031 -9.211 1 97.81 137 PHE A O 1
ATOM 1083 N N . ILE A 1 138 ? 8.797 18.75 -8.648 1 96.81 138 ILE A N 1
ATOM 1084 C CA . ILE A 1 138 ? 8.133 17.516 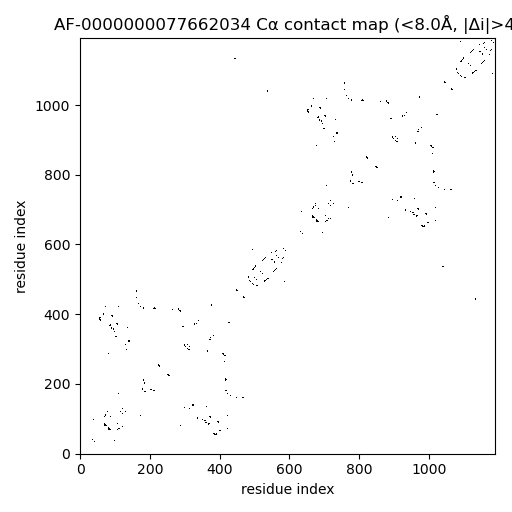-9.055 1 96.81 138 ILE A CA 1
ATOM 1085 C C . ILE A 1 138 ? 6.953 17.219 -8.125 1 96.81 138 ILE A C 1
ATOM 1087 O O . ILE A 1 138 ? 5.898 16.781 -8.57 1 96.81 138 ILE A O 1
ATOM 1091 N N . GLY A 1 139 ? 7.18 17.438 -6.84 1 96.69 139 GLY A N 1
ATOM 1092 C CA . GLY A 1 139 ? 6.078 17.297 -5.902 1 96.69 139 GLY A CA 1
ATOM 1093 C C . GLY A 1 139 ? 4.883 18.172 -6.25 1 96.69 139 GLY A C 1
ATOM 1094 O O . GLY A 1 139 ? 3.736 17.734 -6.148 1 96.69 139 GLY A O 1
ATOM 1095 N N . GLY A 1 140 ? 5.188 19.375 -6.629 1 97.88 140 GLY A N 1
ATOM 1096 C CA . GLY A 1 140 ? 4.121 20.266 -7.066 1 97.88 140 GLY A CA 1
ATOM 1097 C C . GLY A 1 140 ? 3.365 19.734 -8.273 1 97.88 140 GLY A C 1
ATOM 1098 O O . GLY A 1 140 ? 2.137 19.844 -8.336 1 97.88 140 GLY A O 1
ATOM 1099 N N . PHE A 1 141 ? 4.062 19.156 -9.172 1 96.88 141 PHE A N 1
ATOM 1100 C CA . PHE A 1 141 ? 3.432 18.594 -10.352 1 96.88 141 PHE A CA 1
ATOM 1101 C C . PHE A 1 141 ? 2.557 17.406 -9.984 1 96.88 141 PHE A C 1
ATOM 1103 O O . PHE A 1 141 ? 1.477 17.219 -10.547 1 96.88 141 PHE A O 1
ATOM 1110 N N . VAL A 1 142 ? 3.053 16.625 -9.109 1 95.81 142 VAL A N 1
ATOM 1111 C CA . VAL A 1 142 ? 2.281 15.484 -8.648 1 95.81 142 VAL A CA 1
ATOM 1112 C C . VAL A 1 142 ? 0.978 15.961 -8.008 1 95.81 142 VAL A C 1
ATOM 1114 O O . VAL A 1 142 ? -0.095 15.422 -8.297 1 95.81 142 VAL A O 1
ATOM 1117 N N . GLN A 1 143 ? 1.062 16.938 -7.215 1 97.06 143 GLN A N 1
ATOM 1118 C CA . GLN A 1 143 ? -0.12 17.5 -6.566 1 97.06 143 GLN A CA 1
ATOM 1119 C C . GLN A 1 143 ? -1.083 18.094 -7.59 1 97.06 143 GLN A C 1
ATOM 1121 O O . GLN A 1 143 ? -2.299 17.922 -7.48 1 97.06 143 GLN A O 1
ATOM 1126 N N . LEU A 1 144 ? -0.523 18.781 -8.508 1 96.88 144 LEU A N 1
ATOM 1127 C CA . LEU A 1 144 ? -1.339 19.375 -9.555 1 96.88 144 LEU A CA 1
ATOM 1128 C C . LEU A 1 144 ? -2.072 18.312 -10.359 1 96.88 144 LEU A C 1
ATOM 1130 O O . LEU A 1 144 ? -3.27 18.438 -10.625 1 96.88 144 LEU A O 1
ATOM 1134 N N . LEU A 1 145 ? -1.412 17.266 -10.68 1 94.94 145 LEU A N 1
ATOM 1135 C CA . LEU A 1 145 ? -2.021 16.172 -11.43 1 94.94 145 LEU A CA 1
ATOM 1136 C C . LEU A 1 145 ? -3.111 15.492 -10.609 1 94.94 145 LEU A C 1
ATOM 1138 O O . LEU A 1 145 ? -4.164 15.133 -11.141 1 94.94 145 LEU A O 1
ATOM 1142 N N . MET A 1 146 ? -2.82 15.312 -9.398 1 92.19 146 MET A N 1
ATOM 1143 C CA . MET A 1 146 ? -3.834 14.719 -8.531 1 92.19 146 MET A CA 1
ATOM 1144 C C . MET A 1 146 ? -5.09 15.586 -8.492 1 92.19 146 MET A C 1
ATOM 1146 O O . MET A 1 146 ? -6.207 15.062 -8.477 1 92.19 146 MET A O 1
ATOM 1150 N N . GLY A 1 147 ? -4.887 16.891 -8.43 1 92.88 147 GLY A N 1
ATOM 1151 C CA . GLY A 1 147 ? -6.012 17.812 -8.453 1 92.88 147 GLY A CA 1
ATOM 1152 C C . GLY A 1 147 ? -6.766 17.797 -9.766 1 92.88 147 GLY A C 1
ATOM 1153 O O . GLY A 1 147 ? -8 17.781 -9.789 1 92.88 147 GLY A O 1
ATOM 1154 N N . LEU A 1 148 ? -6.094 17.719 -10.82 1 92.5 148 LEU A N 1
ATOM 1155 C CA . LEU A 1 148 ? -6.703 17.734 -12.148 1 92.5 148 LEU A CA 1
ATOM 1156 C C . LEU A 1 148 ? -7.469 16.438 -12.406 1 92.5 148 LEU A C 1
ATOM 1158 O O . LEU A 1 148 ? -8.477 16.438 -13.117 1 92.5 148 LEU A O 1
ATOM 1162 N N . PHE A 1 149 ? -7.016 15.359 -11.734 1 88.56 149 PHE A N 1
ATOM 1163 C CA . PHE A 1 149 ? -7.691 14.078 -11.906 1 88.56 149 PHE A CA 1
ATOM 1164 C C . PHE A 1 149 ? -8.766 13.891 -10.844 1 88.56 149 PHE A C 1
ATOM 1166 O O . PHE A 1 149 ? -9.312 12.797 -10.695 1 88.56 149 PHE A O 1
ATOM 1173 N N . ASN A 1 150 ? -9.023 14.844 -10.07 1 87.44 150 ASN A N 1
ATOM 1174 C CA . ASN A 1 150 ? -10.094 14.859 -9.078 1 87.44 150 ASN A CA 1
ATOM 1175 C C . ASN A 1 150 ? -9.898 13.766 -8.023 1 87.44 150 ASN A C 1
ATOM 1177 O O . ASN A 1 150 ? -10.82 13.008 -7.738 1 87.44 150 ASN A O 1
ATOM 1181 N N . LEU A 1 151 ? -8.633 13.727 -7.527 1 84.56 151 LEU A N 1
ATOM 1182 C CA . LEU A 1 151 ? -8.312 12.68 -6.562 1 84.56 151 LEU A CA 1
ATOM 1183 C C . LEU A 1 151 ? -8.492 13.188 -5.133 1 84.56 151 LEU A C 1
ATOM 1185 O O . LEU A 1 151 ? -7.879 12.656 -4.203 1 84.56 151 LEU A O 1
ATOM 1189 N N . GLY A 1 152 ? -9.289 14.156 -4.934 1 83.5 152 GLY A N 1
ATOM 1190 C CA . GLY A 1 152 ? -9.547 14.68 -3.602 1 83.5 152 GLY A CA 1
ATOM 1191 C C . GLY A 1 152 ? -10.195 13.672 -2.678 1 83.5 152 GLY A C 1
ATOM 1192 O O . GLY A 1 152 ? -10.047 13.75 -1.457 1 83.5 152 GLY A O 1
ATOM 1193 N N . PHE A 1 153 ? -10.797 12.688 -3.195 1 83.56 153 PHE A N 1
ATOM 1194 C CA . PHE A 1 153 ? -11.484 11.68 -2.398 1 83.56 153 PHE A CA 1
ATOM 1195 C C . PHE A 1 153 ? -10.492 10.812 -1.64 1 83.56 153 PHE A C 1
ATOM 1197 O O . PHE A 1 153 ? -10.844 10.188 -0.633 1 83.56 153 PHE A O 1
ATOM 1204 N N . LEU A 1 154 ? -9.273 10.82 -2.025 1 82.81 154 LEU A N 1
ATOM 1205 C CA . LEU A 1 154 ? -8.25 9.977 -1.414 1 82.81 154 LEU A CA 1
ATOM 1206 C C . LEU A 1 154 ? -8 10.383 0.033 1 82.81 154 LEU A C 1
ATOM 1208 O O . LEU A 1 154 ? -7.625 9.555 0.863 1 82.81 154 LEU A O 1
ATOM 1212 N N . ILE A 1 155 ? -8.234 11.656 0.317 1 85.75 155 ILE A N 1
ATOM 1213 C CA . ILE A 1 155 ? -7.953 12.156 1.656 1 85.75 155 ILE A CA 1
ATOM 1214 C C . ILE A 1 155 ? -8.969 11.594 2.646 1 85.75 155 ILE A C 1
ATOM 1216 O O . ILE A 1 155 ? -8.719 11.562 3.854 1 85.75 155 ILE A O 1
ATOM 1220 N N . ARG A 1 156 ? -10.055 11.07 2.145 1 87.81 156 ARG A N 1
ATOM 1221 C CA . ARG A 1 156 ? -11.117 10.531 2.99 1 87.81 156 ARG A CA 1
ATOM 1222 C C . ARG A 1 156 ? -10.727 9.172 3.561 1 87.81 156 ARG A C 1
ATOM 1224 O O . ARG A 1 156 ? -11.352 8.688 4.508 1 87.81 156 ARG A O 1
ATOM 1231 N N . PHE A 1 157 ? -9.68 8.68 3.07 1 88.62 157 PHE A N 1
ATOM 1232 C CA . PHE A 1 157 ? -9.25 7.363 3.531 1 88.62 157 PHE A CA 1
ATOM 1233 C C . PHE A 1 157 ? -8.195 7.488 4.621 1 88.62 157 PHE A C 1
ATOM 1235 O O . PHE A 1 157 ? -7.531 6.508 4.965 1 88.62 157 PHE A O 1
ATOM 1242 N N . ILE A 1 158 ? -8.062 8.656 5.109 1 88.75 158 ILE A N 1
ATOM 1243 C CA . ILE A 1 158 ? -7.234 8.875 6.289 1 88.75 158 ILE A CA 1
ATOM 1244 C C . ILE A 1 158 ? -8.125 9.094 7.512 1 88.75 158 ILE A C 1
ATOM 1246 O O . ILE A 1 158 ? -8.789 10.125 7.629 1 88.75 158 ILE A O 1
ATOM 1250 N N . SER A 1 159 ? -8.125 8.164 8.414 1 91.69 159 SER A N 1
ATOM 1251 C CA . SER A 1 159 ? -8.984 8.234 9.594 1 91.69 159 SER A CA 1
ATOM 1252 C C . SER A 1 159 ? -8.461 9.25 10.602 1 91.69 159 SER A C 1
ATOM 1254 O O . SER A 1 159 ? -7.289 9.625 10.562 1 91.69 159 SER A O 1
ATOM 1256 N N . ALA A 1 160 ? -9.289 9.672 11.453 1 90.38 160 ALA A N 1
ATOM 1257 C CA . ALA A 1 160 ? -8.93 10.656 12.469 1 90.38 160 ALA A CA 1
ATOM 1258 C C . ALA A 1 160 ? -7.84 10.125 13.391 1 90.38 160 ALA A C 1
ATOM 1260 O O . ALA A 1 160 ? -6.875 10.828 13.695 1 90.38 160 ALA A O 1
ATOM 1261 N N . PRO A 1 161 ? -7.91 8.867 13.805 1 93.25 161 PRO A N 1
ATOM 1262 C CA . PRO A 1 161 ? -6.855 8.344 14.672 1 93.25 161 PRO A CA 1
ATOM 1263 C C . PRO A 1 161 ? -5.492 8.312 13.984 1 93.25 161 PRO A C 1
ATOM 1265 O O . PRO A 1 161 ? -4.473 8.625 14.609 1 93.25 161 PRO A O 1
ATOM 1268 N N . VAL A 1 162 ? -5.488 7.949 12.719 1 93.12 162 VAL A N 1
ATOM 1269 C CA . VAL A 1 162 ? -4.234 7.875 11.977 1 93.12 162 VAL A CA 1
ATOM 1270 C C . VAL A 1 162 ? -3.635 9.273 11.828 1 93.12 162 VAL A C 1
ATOM 1272 O O . VAL A 1 162 ? -2.432 9.461 12.023 1 93.12 162 VAL A O 1
ATOM 1275 N N . LEU A 1 163 ? -4.465 10.219 11.516 1 89.19 163 LEU A N 1
ATOM 1276 C CA . LEU A 1 163 ? -4.008 11.594 11.367 1 89.19 163 LEU A CA 1
ATOM 1277 C C . LEU A 1 163 ? -3.477 12.141 12.688 1 89.19 163 LEU A C 1
ATOM 1279 O O . LEU A 1 163 ? -2.43 12.789 12.719 1 89.19 163 LEU A O 1
ATOM 1283 N N . SER A 1 164 ? -4.16 11.891 13.719 1 91.62 164 SER A N 1
ATOM 1284 C CA . SER A 1 164 ? -3.754 12.359 15.039 1 91.62 164 SER A CA 1
ATOM 1285 C C . SER A 1 164 ? -2.441 11.719 15.477 1 91.62 164 SER A C 1
ATOM 1287 O O . SER A 1 164 ? -1.563 12.391 16.016 1 91.62 164 SER A O 1
ATOM 1289 N N . ALA A 1 165 ? -2.312 10.445 15.305 1 93.62 165 ALA A N 1
ATOM 1290 C CA . ALA A 1 165 ? -1.085 9.742 15.664 1 93.62 165 ALA A CA 1
ATOM 1291 C C . ALA A 1 165 ? 0.107 10.281 14.875 1 93.62 165 ALA A C 1
ATOM 1293 O O . ALA A 1 165 ? 1.198 10.445 15.422 1 93.62 165 ALA A O 1
ATOM 1294 N N . PHE A 1 166 ? -0.149 10.477 13.656 1 89.38 166 PHE A N 1
ATOM 1295 C CA . PHE A 1 166 ? 0.882 11.008 12.773 1 89.38 166 PHE A CA 1
ATOM 1296 C C . PHE A 1 166 ? 1.34 12.383 13.25 1 89.38 166 PHE A C 1
ATOM 1298 O O . PHE A 1 166 ? 2.541 12.641 13.352 1 89.38 166 PHE A O 1
ATOM 1305 N N . THR A 1 167 ? 0.439 13.289 13.477 1 88.81 167 THR A N 1
ATOM 1306 C CA . THR A 1 167 ? 0.772 14.641 13.906 1 88.81 167 THR A CA 1
ATOM 1307 C C . THR A 1 167 ? 1.47 14.625 15.266 1 88.81 167 THR A C 1
ATOM 1309 O O . THR A 1 167 ? 2.41 15.383 15.5 1 88.81 167 THR A O 1
ATOM 1312 N N . THR A 1 168 ? 0.998 13.789 16.094 1 91.75 168 THR A N 1
ATOM 1313 C CA . THR A 1 168 ? 1.623 13.648 17.406 1 91.75 168 THR A CA 1
ATOM 1314 C C . THR A 1 168 ? 3.051 13.125 17.281 1 91.75 168 THR A C 1
ATOM 1316 O O . THR A 1 168 ? 3.973 13.664 17.891 1 91.75 168 THR A O 1
ATOM 1319 N N . ALA A 1 169 ? 3.211 12.094 16.5 1 92.81 169 ALA A N 1
ATOM 1320 C CA . ALA A 1 169 ? 4.543 11.539 16.281 1 92.81 169 ALA A CA 1
ATOM 1321 C C . ALA A 1 169 ? 5.477 12.57 15.656 1 92.81 169 ALA A C 1
ATOM 1323 O O . ALA A 1 169 ? 6.645 12.672 16.047 1 92.81 169 ALA A O 1
ATOM 1324 N N . ALA A 1 170 ? 4.969 13.289 14.703 1 89.31 170 ALA A N 1
ATOM 1325 C CA . ALA A 1 170 ? 5.766 14.336 14.062 1 89.31 170 ALA A CA 1
ATOM 1326 C C . ALA A 1 170 ? 6.156 15.422 15.07 1 89.31 170 ALA A C 1
ATOM 1328 O O . ALA A 1 170 ? 7.301 15.875 15.086 1 89.31 170 ALA A O 1
ATOM 1329 N N . ALA A 1 171 ? 5.207 15.82 15.852 1 91.56 171 ALA A N 1
ATOM 1330 C CA . ALA A 1 171 ? 5.457 16.859 16.844 1 91.56 171 ALA A CA 1
ATOM 1331 C C . ALA A 1 171 ? 6.547 16.422 17.828 1 91.56 171 ALA A C 1
ATOM 1333 O O . ALA A 1 171 ? 7.473 17.188 18.109 1 91.56 171 ALA A O 1
ATOM 1334 N N . ILE A 1 172 ? 6.453 15.25 18.297 1 93 172 ILE A N 1
ATOM 1335 C CA . ILE A 1 172 ? 7.422 14.727 19.25 1 93 172 ILE A CA 1
ATOM 1336 C C . ILE A 1 172 ? 8.789 14.594 18.578 1 93 172 ILE A C 1
ATOM 1338 O O . ILE A 1 172 ? 9.805 14.969 19.172 1 93 172 ILE A O 1
ATOM 1342 N N . THR A 1 173 ? 8.781 14.078 17.406 1 91.75 173 THR A N 1
ATOM 1343 C CA . THR A 1 173 ? 10.031 13.898 16.688 1 91.75 173 THR A CA 1
ATOM 1344 C C . THR A 1 173 ? 10.703 15.25 16.422 1 91.75 173 THR A C 1
ATOM 1346 O O . THR A 1 173 ? 11.891 15.422 16.703 1 91.75 173 THR A O 1
ATOM 1349 N N . ILE A 1 174 ? 9.969 16.203 15.891 1 90.88 174 ILE A N 1
ATOM 1350 C CA . ILE A 1 174 ? 10.492 17.531 15.578 1 90.88 174 ILE A CA 1
ATOM 1351 C C . ILE A 1 174 ? 10.93 18.234 16.875 1 90.88 174 ILE A C 1
ATOM 1353 O O . ILE A 1 174 ? 12.016 18.812 16.938 1 90.88 174 ILE A O 1
ATOM 1357 N N . GLY A 1 175 ? 10.141 18.156 17.875 1 92.56 175 GLY A N 1
ATOM 1358 C CA . GLY A 1 175 ? 10.469 18.766 19.141 1 92.56 175 GLY A CA 1
ATOM 1359 C C . GLY A 1 175 ? 11.75 18.234 19.75 1 92.56 175 GLY A C 1
ATOM 1360 O O . GLY A 1 175 ? 12.586 19 20.234 1 92.56 175 GLY A O 1
ATOM 1361 N N . PHE A 1 176 ? 11.883 17 19.688 1 92.88 176 PHE A N 1
ATOM 1362 C CA . PHE A 1 176 ? 13.062 16.391 20.297 1 92.88 176 PHE A CA 1
ATOM 1363 C C . PHE A 1 176 ? 14.312 16.703 19.484 1 92.88 176 PHE A C 1
ATOM 1365 O O . PHE A 1 176 ? 15.406 16.844 20.062 1 92.88 176 PHE A O 1
ATOM 1372 N N . THR A 1 177 ? 14.219 16.781 18.25 1 90.38 177 THR A N 1
ATOM 1373 C CA . THR A 1 177 ? 15.375 17.109 17.422 1 90.38 177 THR A CA 1
ATOM 1374 C C . THR A 1 177 ? 15.898 18.5 17.734 1 90.38 177 THR A C 1
ATOM 1376 O O . THR A 1 177 ? 17.047 18.828 17.422 1 90.38 177 THR A O 1
ATOM 1379 N N . GLN A 1 178 ? 15.039 19.297 18.328 1 91.94 178 GLN A N 1
ATOM 1380 C CA . GLN A 1 178 ? 15.461 20.641 18.672 1 91.94 178 GLN A CA 1
ATOM 1381 C C . GLN A 1 178 ? 16.203 20.672 20 1 91.94 178 GLN A C 1
ATOM 1383 O O . GLN A 1 178 ? 16.875 21.641 20.328 1 91.94 178 GLN A O 1
ATOM 1388 N N . VAL A 1 179 ? 16.156 19.641 20.75 1 94.12 179 VAL A N 1
ATOM 1389 C CA . VAL A 1 179 ? 16.844 19.578 22.031 1 94.12 179 VAL A CA 1
ATOM 1390 C C . VAL A 1 179 ? 18.344 19.734 21.828 1 94.12 179 VAL A C 1
ATOM 1392 O O . VAL A 1 179 ? 19.016 20.391 22.641 1 94.12 179 VAL A O 1
ATOM 1395 N N . LYS A 1 180 ? 18.906 19.234 20.797 1 93.94 180 LYS A N 1
ATOM 1396 C CA . LYS A 1 180 ? 20.328 19.375 20.516 1 93.94 180 LYS A CA 1
ATOM 1397 C C . LYS A 1 180 ? 20.719 20.828 20.328 1 93.94 180 LYS A C 1
ATOM 1399 O O . LYS A 1 180 ? 21.797 21.25 20.734 1 93.94 180 LYS A O 1
ATOM 1404 N N . ASN A 1 181 ? 19.812 21.594 19.75 1 93.12 181 ASN A N 1
ATOM 1405 C CA . ASN A 1 181 ? 20.094 23 19.516 1 93.12 181 ASN A CA 1
ATOM 1406 C C . ASN A 1 181 ? 19.969 23.828 20.797 1 93.12 181 ASN A C 1
ATOM 1408 O O . ASN A 1 181 ? 20.688 24.812 20.969 1 93.12 181 ASN A O 1
ATOM 1412 N N . ILE A 1 182 ? 19.047 23.422 21.641 1 95.19 182 ILE A N 1
ATOM 1413 C CA . ILE A 1 182 ? 18.906 24.078 22.938 1 95.19 182 ILE A CA 1
ATOM 1414 C C . ILE A 1 182 ? 20.156 23.812 23.781 1 95.19 182 ILE A C 1
ATOM 1416 O O . ILE A 1 182 ? 20.641 24.703 24.484 1 95.19 182 ILE A O 1
ATOM 1420 N N . LEU A 1 183 ? 20.672 22.625 23.625 1 95.19 183 LEU A N 1
ATOM 1421 C CA . LEU A 1 183 ? 21.844 22.203 24.406 1 95.19 183 LEU A CA 1
ATOM 1422 C C . LEU A 1 183 ? 23.141 22.641 23.719 1 95.19 183 LEU A C 1
ATOM 1424 O O . LEU A 1 183 ? 24.203 22.625 24.328 1 95.19 183 LEU A O 1
ATOM 1428 N N . GLY A 1 184 ? 23.047 23.062 22.484 1 94.25 184 GLY A N 1
ATOM 1429 C CA . GLY A 1 184 ? 24.203 23.469 21.734 1 94.25 184 GLY A CA 1
ATOM 1430 C C . GLY A 1 184 ? 25.078 22.312 21.312 1 94.25 184 GLY A C 1
ATOM 1431 O O . GLY A 1 184 ? 26.312 22.422 21.25 1 94.25 184 GLY A O 1
ATOM 1432 N N . LEU A 1 185 ? 24.484 21.156 21.141 1 93.06 185 LEU A N 1
ATOM 1433 C CA . LEU A 1 185 ? 25.219 19.953 20.75 1 93.06 185 LEU A CA 1
ATOM 1434 C C . LEU A 1 185 ? 25.422 19.922 19.234 1 93.06 185 LEU A C 1
ATOM 1436 O O . LEU A 1 185 ? 24.594 20.438 18.484 1 93.06 185 LEU A O 1
ATOM 1440 N N . LYS A 1 186 ? 26.547 19.312 18.859 1 89.31 186 LYS A N 1
ATOM 1441 C CA . LYS A 1 186 ? 26.859 19.188 17.438 1 89.31 186 LYS A CA 1
ATOM 1442 C C . LYS A 1 186 ? 26.938 17.734 17 1 89.31 186 LYS A C 1
ATOM 1444 O O . LYS A 1 186 ? 27.156 16.844 17.828 1 89.31 186 LYS A O 1
ATOM 1449 N N . ASN A 1 187 ? 26.641 17.422 15.758 1 88.31 187 ASN A N 1
ATOM 1450 C CA . ASN A 1 187 ? 26.812 16.125 15.109 1 88.31 187 ASN A CA 1
ATOM 1451 C C . ASN A 1 187 ? 25.875 15.07 15.695 1 88.31 187 ASN A C 1
ATOM 1453 O O . ASN A 1 187 ? 26.312 13.977 16.047 1 88.31 187 ASN A O 1
ATOM 1457 N N . ILE A 1 188 ? 24.719 15.469 15.977 1 90.5 188 ILE A N 1
ATOM 1458 C CA . ILE A 1 188 ? 23.688 14.539 16.422 1 90.5 188 ILE A CA 1
ATOM 1459 C C . ILE A 1 188 ? 22.906 14.023 15.211 1 90.5 188 ILE A C 1
ATOM 1461 O O . ILE A 1 188 ? 22.438 14.812 14.391 1 90.5 188 ILE A O 1
ATOM 1465 N N . PRO A 1 189 ? 22.812 12.719 15.156 1 87.31 189 PRO A N 1
ATOM 1466 C CA . PRO A 1 189 ? 22.094 12.172 14.008 1 87.31 189 PRO A CA 1
ATOM 1467 C C . PRO A 1 189 ? 20.625 12.617 13.961 1 87.31 189 PRO A C 1
ATOM 1469 O O . PRO A 1 189 ? 20.078 13.055 14.977 1 87.31 189 PRO A O 1
ATOM 1472 N N . LYS A 1 190 ? 19.922 12.484 12.844 1 80.94 190 LYS A N 1
ATOM 1473 C CA . LYS A 1 190 ? 18.594 13.016 12.586 1 80.94 190 LYS A CA 1
ATOM 1474 C C . LYS A 1 190 ? 17.516 11.984 12.914 1 80.94 190 LYS A C 1
ATOM 1476 O O . LYS A 1 190 ? 16.391 12.344 13.289 1 80.94 190 LYS A O 1
ATOM 1481 N N . HIS A 1 191 ? 17.891 10.781 12.727 1 81.81 191 HIS A N 1
ATOM 1482 C CA . HIS A 1 191 ? 16.891 9.75 13 1 81.81 191 HIS A CA 1
ATOM 1483 C C . HIS A 1 191 ? 16.469 9.766 14.461 1 81.81 191 HIS A C 1
ATOM 1485 O O . HIS A 1 191 ? 17.312 9.844 15.359 1 81.81 191 HIS A O 1
ATOM 1491 N N . PHE A 1 192 ? 15.18 9.57 14.695 1 89.62 192 PHE A N 1
ATOM 1492 C CA . PHE A 1 192 ? 14.602 9.828 16 1 89.62 192 PHE A CA 1
ATOM 1493 C C . PHE A 1 192 ? 15.289 8.992 17.078 1 89.62 192 PHE A C 1
ATOM 1495 O O . PHE A 1 192 ? 15.742 9.523 18.094 1 89.62 192 PHE A O 1
ATOM 1502 N N . LEU A 1 193 ? 15.367 7.68 16.859 1 88.12 193 LEU A N 1
ATOM 1503 C CA . LEU A 1 193 ? 15.914 6.801 17.891 1 88.12 193 LEU A CA 1
ATOM 1504 C C . LEU A 1 193 ? 17.391 7.086 18.109 1 88.12 193 LEU A C 1
ATOM 1506 O O . LEU A 1 193 ? 17.875 7.086 19.25 1 88.12 193 LEU A O 1
ATOM 1510 N N . GLU A 1 194 ? 18.125 7.359 17.078 1 90.06 194 GLU A N 1
ATOM 1511 C CA . GLU A 1 194 ? 19.547 7.727 17.203 1 90.06 194 GLU A CA 1
ATOM 1512 C C . GLU A 1 194 ? 19.703 9.109 17.812 1 90.06 194 GLU A C 1
ATOM 1514 O O . GLU A 1 194 ? 20.641 9.352 18.578 1 90.06 194 GLU A O 1
ATOM 1519 N N . CYS A 1 195 ? 18.797 9.992 17.406 1 92 195 CYS A N 1
ATOM 1520 C CA . CYS A 1 195 ? 18.828 11.344 17.953 1 92 195 CYS A CA 1
ATOM 1521 C C . CYS A 1 195 ? 18.672 11.32 19.469 1 92 195 CYS A C 1
ATOM 1523 O O . CYS A 1 195 ? 19.406 12 20.172 1 92 195 CYS A O 1
ATOM 1525 N N . VAL A 1 196 ? 17.719 10.5 19.922 1 93 196 VAL A N 1
ATOM 1526 C CA . VAL A 1 196 ? 17.453 10.391 21.359 1 93 196 VAL A CA 1
ATOM 1527 C C . VAL A 1 196 ? 18.672 9.789 22.047 1 93 196 VAL A C 1
ATOM 1529 O O . VAL A 1 196 ? 19.141 10.305 23.062 1 93 196 VAL A O 1
ATOM 1532 N N . TYR A 1 197 ? 19.203 8.766 21.469 1 92.19 197 TYR A N 1
ATOM 1533 C CA . TYR A 1 197 ? 20.328 8.07 22.078 1 92.19 197 TYR A CA 1
ATOM 1534 C C . TYR A 1 197 ? 21.547 8.984 22.172 1 92.19 197 TYR A C 1
ATOM 1536 O O . TYR A 1 197 ? 22.141 9.133 23.234 1 92.19 197 TYR A O 1
ATOM 1544 N N . TYR A 1 198 ? 21.922 9.656 21.125 1 93.12 198 TYR A N 1
ATOM 1545 C CA . TYR A 1 198 ? 23.156 10.43 21.078 1 93.12 198 TYR A CA 1
ATOM 1546 C C . TYR A 1 198 ? 23.016 11.75 21.812 1 93.12 198 TYR A C 1
ATOM 1548 O O . TYR A 1 198 ? 24 12.312 22.297 1 93.12 198 TYR A O 1
ATOM 1556 N N . THR A 1 199 ? 21.812 12.266 21.859 1 94.25 199 THR A N 1
ATOM 1557 C CA . THR A 1 199 ? 21.594 13.469 22.656 1 94.25 199 THR A CA 1
ATOM 1558 C C . THR A 1 199 ? 21.906 13.195 24.125 1 94.25 199 THR A C 1
ATOM 1560 O O . THR A 1 199 ? 22.562 14 24.797 1 94.25 199 THR A O 1
ATOM 1563 N N . PHE A 1 200 ? 21.484 12.047 24.609 1 94.25 200 PHE A N 1
ATOM 1564 C CA . PHE A 1 200 ? 21.734 11.703 26 1 94.25 200 PHE A CA 1
ATOM 1565 C C . PHE A 1 200 ? 23.188 11.266 26.203 1 94.25 200 PHE A C 1
ATOM 1567 O O . PHE A 1 200 ? 23.781 11.523 27.25 1 94.25 200 PHE A O 1
ATOM 1574 N N . ALA A 1 201 ? 23.75 10.664 25.203 1 93.94 201 ALA A N 1
ATOM 1575 C CA . ALA A 1 201 ? 25.125 10.211 25.266 1 93.94 201 ALA A CA 1
ATOM 1576 C C . ALA A 1 201 ? 26.094 11.398 25.297 1 93.94 201 ALA A C 1
ATOM 1578 O O . ALA A 1 201 ? 27.156 11.328 25.906 1 93.94 201 ALA A O 1
ATOM 1579 N N . LYS A 1 202 ? 25.734 12.508 24.688 1 95.12 202 LYS A N 1
ATOM 1580 C CA . LYS A 1 202 ? 26.625 13.648 24.578 1 95.12 202 LYS A CA 1
ATOM 1581 C C . LYS A 1 202 ? 26.188 14.789 25.484 1 95.12 202 LYS A C 1
ATOM 1583 O O . LYS A 1 202 ? 26.469 15.961 25.219 1 95.12 202 LYS A O 1
ATOM 1588 N N . LEU A 1 203 ? 25.484 14.508 26.484 1 93.88 203 LEU A N 1
ATOM 1589 C CA . LEU A 1 203 ? 24.953 15.516 27.391 1 93.88 203 LEU A CA 1
ATOM 1590 C C . LEU A 1 203 ? 26.094 16.312 28.031 1 93.88 203 LEU A C 1
ATOM 1592 O O . LEU A 1 203 ? 25.922 17.484 28.375 1 93.88 203 LEU A O 1
ATOM 1596 N N . GLY A 1 204 ? 27.219 15.68 28.141 1 93.31 204 GLY A N 1
ATOM 1597 C CA . GLY A 1 204 ? 28.375 16.312 28.75 1 93.31 204 GLY A CA 1
ATOM 1598 C C . GLY A 1 204 ? 28.969 17.422 27.891 1 93.31 204 GLY A C 1
ATOM 1599 O O . GLY A 1 204 ? 29.656 18.312 28.391 1 93.31 204 GLY A O 1
ATOM 1600 N N . GLU A 1 205 ? 28.641 17.469 26.594 1 94.12 205 GLU A N 1
ATOM 1601 C CA . GLU A 1 205 ? 29.172 18.469 25.672 1 94.12 205 GLU A CA 1
ATOM 1602 C C . GLU A 1 205 ? 28.234 19.656 25.531 1 94.12 205 GLU A C 1
ATOM 1604 O O . GLU A 1 205 ? 28.375 20.484 24.625 1 94.12 205 GLU A O 1
ATOM 1609 N N . THR A 1 206 ? 27.406 19.828 26.469 1 95.12 206 THR A N 1
ATOM 1610 C CA . THR A 1 206 ? 26.391 20.875 26.438 1 95.12 206 THR A CA 1
ATOM 1611 C C . THR A 1 206 ? 27.031 22.25 26.578 1 95.12 206 THR A C 1
ATOM 1613 O O . THR A 1 206 ? 27.922 22.438 27.406 1 95.12 206 THR A O 1
ATOM 1616 N N . ASN A 1 207 ? 26.625 23.219 25.688 1 95.38 207 ASN A N 1
ATOM 1617 C CA . ASN A 1 207 ? 26.969 24.625 25.844 1 95.38 207 ASN A CA 1
ATOM 1618 C C . ASN A 1 207 ? 26.031 25.328 26.828 1 95.38 207 ASN A C 1
ATOM 1620 O O . ASN A 1 207 ? 24.875 25.562 26.516 1 95.38 207 ASN A O 1
ATOM 1624 N N . VAL A 1 208 ? 26.5 25.719 27.859 1 94.38 208 VAL A N 1
ATOM 1625 C CA . VAL A 1 208 ? 25.703 26.25 28.969 1 94.38 208 VAL A CA 1
ATOM 1626 C C . VAL A 1 208 ? 25.031 27.547 28.531 1 94.38 208 VAL A C 1
ATOM 1628 O O . VAL A 1 208 ? 23.906 27.828 28.938 1 94.38 208 VAL A O 1
ATOM 1631 N N . TRP A 1 209 ? 25.75 28.344 27.703 1 93.12 209 TRP A N 1
ATOM 1632 C CA . TRP A 1 209 ? 25.188 29.609 27.266 1 93.12 209 TRP A CA 1
ATOM 1633 C C . TRP A 1 209 ? 24.016 29.406 26.328 1 93.12 209 TRP A C 1
ATOM 1635 O O . TRP A 1 209 ? 23.016 30.125 26.406 1 93.12 209 TRP A O 1
ATOM 1645 N N . ASP A 1 210 ? 24.125 28.469 25.469 1 95.56 210 ASP A N 1
ATOM 1646 C CA . ASP A 1 210 ? 23.016 28.109 24.594 1 95.56 210 ASP A CA 1
ATOM 1647 C C . ASP A 1 210 ? 21.828 27.594 25.406 1 95.56 210 ASP A C 1
ATOM 1649 O O . ASP A 1 210 ? 20.672 27.922 25.125 1 95.56 210 ASP A O 1
ATOM 1653 N N . LEU A 1 211 ? 22.109 26.797 26.391 1 96.12 211 LEU A N 1
ATOM 1654 C CA . LEU A 1 211 ? 21.078 26.203 27.234 1 96.12 211 LEU A CA 1
ATOM 1655 C C . LEU A 1 211 ? 20.297 27.297 27.969 1 96.12 211 LEU A C 1
ATOM 1657 O O . LEU A 1 211 ? 19.062 27.266 27.984 1 96.12 211 LEU A O 1
ATOM 1661 N N . ILE A 1 212 ? 21.016 28.156 28.516 1 95.81 212 ILE A N 1
ATOM 1662 C CA . ILE A 1 212 ? 20.375 29.219 29.297 1 95.81 212 ILE A CA 1
ATOM 1663 C C . ILE A 1 212 ? 19.531 30.094 28.375 1 95.81 212 ILE A C 1
ATOM 1665 O O . ILE A 1 212 ? 18.375 30.406 28.688 1 95.81 212 ILE A O 1
ATOM 1669 N N . LEU A 1 213 ? 20.141 30.453 27.312 1 95.56 213 LEU A N 1
ATOM 1670 C CA . LEU A 1 213 ? 19.406 31.297 26.359 1 95.56 213 LEU A CA 1
ATOM 1671 C C . LEU A 1 213 ? 18.188 30.562 25.828 1 95.56 213 LEU A C 1
ATOM 1673 O O . LEU A 1 213 ? 17.109 31.156 25.688 1 95.56 213 LEU A O 1
ATOM 1677 N N . GLY A 1 214 ? 18.344 29.312 25.5 1 96.19 214 GLY A N 1
ATOM 1678 C CA . GLY A 1 214 ? 17.25 28.516 24.984 1 96.19 214 GLY A CA 1
ATOM 1679 C C . GLY A 1 214 ? 16.094 28.406 25.953 1 96.19 214 GLY A C 1
ATOM 1680 O O . GLY A 1 214 ? 14.938 28.641 25.578 1 96.19 214 GLY A O 1
ATOM 1681 N N . ILE A 1 215 ? 16.359 28.062 27.156 1 96.44 215 ILE A N 1
ATOM 1682 C CA . ILE A 1 215 ? 15.328 27.938 28.172 1 96.44 215 ILE A CA 1
ATOM 1683 C C . ILE A 1 215 ? 14.648 29.281 28.391 1 96.44 215 ILE A C 1
ATOM 1685 O O . ILE A 1 215 ? 13.43 29.359 28.531 1 96.44 215 ILE A O 1
ATOM 1689 N N . PHE A 1 216 ? 15.492 30.266 28.406 1 96.38 216 PHE A N 1
ATOM 1690 C CA . PHE A 1 216 ? 14.969 31.625 28.562 1 96.38 216 PHE A CA 1
ATOM 1691 C C . PHE A 1 216 ? 14.016 31.969 27.422 1 96.38 216 PHE A C 1
ATOM 1693 O O . PHE A 1 216 ? 12.93 32.5 27.656 1 96.38 216 PHE A O 1
ATOM 1700 N N . CYS A 1 217 ? 14.398 31.703 26.234 1 96.25 217 CYS A N 1
ATOM 1701 C CA . CYS A 1 217 ? 13.562 31.969 25.062 1 96.25 217 CYS A CA 1
ATOM 1702 C C . CYS A 1 217 ? 12.258 31.188 25.141 1 96.25 217 CYS A C 1
ATOM 1704 O O . CYS A 1 217 ? 11.195 31.703 24.781 1 96.25 217 CYS A O 1
ATOM 1706 N N . ILE A 1 218 ? 12.289 29.938 25.578 1 95.62 218 ILE A N 1
ATOM 1707 C CA . ILE A 1 218 ? 11.094 29.094 25.688 1 95.62 218 ILE A CA 1
ATOM 1708 C C . ILE A 1 218 ? 10.125 29.734 26.688 1 95.62 218 ILE A C 1
ATOM 1710 O O . ILE A 1 218 ? 8.922 29.844 26.406 1 95.62 218 ILE A O 1
ATOM 1714 N N . ILE A 1 219 ? 10.609 30.141 27.781 1 95.38 219 ILE A N 1
ATOM 1715 C CA . ILE A 1 219 ? 9.789 30.719 28.844 1 95.38 219 ILE A CA 1
ATOM 1716 C C . ILE A 1 219 ? 9.18 32.031 28.359 1 95.38 219 ILE A C 1
ATOM 1718 O O . ILE A 1 219 ? 7.977 32.25 28.516 1 95.38 219 ILE A O 1
ATOM 1722 N N . VAL A 1 220 ? 9.992 32.875 27.797 1 94.75 220 VAL A N 1
ATOM 1723 C CA . VAL A 1 220 ? 9.539 34.188 27.344 1 94.75 220 VAL A CA 1
ATOM 1724 C C . VAL A 1 220 ? 8.5 34.031 26.234 1 94.75 220 VAL A C 1
ATOM 1726 O O . VAL A 1 220 ? 7.492 34.719 26.219 1 94.75 220 VAL A O 1
ATOM 1729 N N . LEU A 1 221 ? 8.805 33.156 25.359 1 93.75 221 LEU A N 1
ATOM 1730 C CA . LEU A 1 221 ? 7.879 32.906 24.266 1 93.75 221 LEU A CA 1
ATOM 1731 C C . LEU A 1 221 ? 6.523 32.469 24.812 1 93.75 221 LEU A C 1
ATOM 1733 O O . LEU A 1 221 ? 5.484 32.969 24.359 1 93.75 221 LEU A O 1
ATOM 1737 N N . HIS A 1 222 ? 6.508 31.562 25.719 1 90.69 222 HIS A N 1
ATOM 1738 C CA . HIS A 1 222 ? 5.27 31.047 26.312 1 90.69 222 HIS A CA 1
ATOM 1739 C C . HIS A 1 222 ? 4.516 32.156 27.031 1 90.69 222 HIS A C 1
ATOM 1741 O O . HIS A 1 222 ? 3.289 32.25 26.938 1 90.69 222 HIS A O 1
ATOM 1747 N N . MET A 1 223 ? 5.203 33 27.688 1 91.81 223 MET A N 1
ATOM 1748 C CA . MET A 1 223 ? 4.602 34.094 28.453 1 91.81 223 MET A CA 1
ATOM 1749 C C . MET A 1 223 ? 4 35.125 27.516 1 91.81 223 MET A C 1
ATOM 1751 O O . MET A 1 223 ? 2.887 35.594 27.734 1 91.81 223 MET A O 1
ATOM 1755 N N . ILE A 1 224 ? 4.746 35.438 26.484 1 91.06 224 ILE A N 1
ATOM 1756 C CA . ILE A 1 224 ? 4.285 36.469 25.547 1 91.06 224 ILE A CA 1
ATOM 1757 C C . ILE A 1 224 ? 3.074 35.938 24.781 1 91.06 224 ILE A C 1
ATOM 1759 O O . ILE A 1 224 ? 2.127 36.688 24.516 1 91.06 224 ILE A O 1
ATOM 1763 N N . LYS A 1 225 ? 3.096 34.75 24.422 1 87.94 225 LYS A N 1
ATOM 1764 C CA . LYS A 1 225 ? 1.987 34.188 23.672 1 87.94 225 LYS A CA 1
ATOM 1765 C C . LYS A 1 225 ? 0.712 34.156 24.5 1 87.94 225 LYS A C 1
ATOM 1767 O O . LYS A 1 225 ? -0.391 34.281 23.969 1 87.94 225 LYS A O 1
ATOM 1772 N N . LYS A 1 226 ? 0.814 33.969 25.781 1 86.25 226 LYS A N 1
ATOM 1773 C CA . LYS A 1 226 ? -0.336 33.969 26.672 1 86.25 226 LYS A CA 1
ATOM 1774 C C . LYS A 1 226 ? -1 35.344 26.719 1 86.25 226 LYS A C 1
ATOM 1776 O O . LYS A 1 226 ? -2.189 35.438 27.016 1 86.25 226 LYS A O 1
ATOM 1781 N N . LEU A 1 227 ? -0.245 36.344 26.422 1 82.75 227 LEU A N 1
ATOM 1782 C CA . LEU A 1 227 ? -0.775 37.688 26.438 1 82.75 227 LEU A CA 1
ATOM 1783 C C . LEU A 1 227 ? -1.85 37.875 25.359 1 82.75 227 LEU A C 1
ATOM 1785 O O . LEU A 1 227 ? -2.754 38.688 25.516 1 82.75 227 LEU A O 1
ATOM 1789 N N . ARG A 1 228 ? -1.736 37.125 24.359 1 78 228 ARG A N 1
ATOM 1790 C CA . ARG A 1 228 ? -2.688 37.25 23.266 1 78 228 ARG A CA 1
ATOM 1791 C C . ARG A 1 228 ? -4.043 36.688 23.641 1 78 228 ARG A C 1
ATOM 1793 O O . ARG A 1 228 ? -5.07 37.031 23.062 1 78 228 ARG A O 1
ATOM 1800 N N . THR A 1 229 ? -4.059 35.781 24.594 1 74.31 229 THR A N 1
ATOM 1801 C CA . THR A 1 229 ? -5.289 35.094 24.938 1 74.31 229 THR A CA 1
ATOM 1802 C C . THR A 1 229 ? -6.027 35.812 26.062 1 74.31 229 THR A C 1
ATOM 1804 O O . THR A 1 229 ? -7.117 35.406 26.453 1 74.31 229 THR A O 1
ATOM 1807 N N . ILE A 1 230 ? -5.457 36.875 26.5 1 73.56 230 ILE A N 1
ATOM 1808 C CA . ILE A 1 230 ? -6.109 37.594 27.578 1 73.56 230 ILE A CA 1
ATOM 1809 C C . ILE A 1 230 ? -7.371 38.281 27.047 1 73.56 230 ILE A C 1
ATOM 1811 O O . ILE A 1 230 ? -7.312 39.062 26.094 1 73.56 230 ILE A O 1
ATOM 1815 N N . ASN A 1 231 ? -8.562 37.625 27.312 1 65.12 231 ASN A N 1
ATOM 1816 C CA . ASN A 1 231 ? -9.836 38.25 26.969 1 65.12 231 ASN A CA 1
ATOM 1817 C C . ASN A 1 231 ? -10.164 39.375 27.922 1 65.12 231 ASN A C 1
ATOM 1819 O O . ASN A 1 231 ? -10.383 39.156 29.109 1 65.12 231 ASN A O 1
ATOM 1823 N N . TRP A 1 232 ? -9.852 40.594 27.406 1 59.94 232 TRP A N 1
ATOM 1824 C CA . TRP A 1 232 ? -10.164 41.719 28.266 1 59.94 232 TRP A CA 1
ATOM 1825 C C . TRP A 1 232 ? -11.672 41.969 28.328 1 59.94 232 TRP A C 1
ATOM 1827 O O . TRP A 1 232 ? -12.352 41.969 27.312 1 59.94 232 TRP A O 1
ATOM 1837 N N . ASP A 1 233 ? -12.406 41.062 29.031 1 52.94 233 ASP A N 1
ATOM 1838 C CA . ASP A 1 233 ? -13.852 41.188 29.219 1 52.94 233 ASP A CA 1
ATOM 1839 C C . ASP A 1 233 ? -14.273 42.656 29.297 1 52.94 233 ASP A C 1
ATOM 1841 O O . ASP A 1 233 ? -14.266 43.25 30.375 1 52.94 233 ASP A O 1
ATOM 1845 N N . ASP A 1 234 ? -14.18 43.375 28.375 1 53.72 234 ASP A N 1
ATOM 1846 C CA . ASP A 1 234 ? -14.594 44.781 28.469 1 53.72 234 ASP A CA 1
ATOM 1847 C C . ASP A 1 234 ? -16.109 44.906 28.547 1 53.72 234 ASP A C 1
ATOM 1849 O O . ASP A 1 234 ? -16.703 45.719 27.859 1 53.72 234 ASP A O 1
ATOM 1853 N N . GLU A 1 235 ? -16.844 43.969 28.938 1 46.91 235 GLU A N 1
ATOM 1854 C CA . GLU A 1 235 ? -18.266 44.25 29.078 1 46.91 235 GLU A CA 1
ATOM 1855 C C . GLU A 1 235 ? -18.5 45.375 30.094 1 46.91 235 GLU A C 1
ATOM 1857 O O . GLU A 1 235 ? -18.219 45.219 31.281 1 46.91 235 GLU A O 1
ATOM 1862 N N . GLY A 1 236 ? -18.781 46.531 29.625 1 56.06 236 GLY A N 1
ATOM 1863 C CA . GLY A 1 236 ? -19.438 47.625 30.312 1 56.06 236 GLY A CA 1
ATOM 1864 C C . GLY A 1 236 ? -18.484 48.75 30.672 1 56.06 236 GLY A C 1
ATOM 1865 O O . GLY A 1 236 ? -18.906 49.812 31.141 1 56.06 236 GLY A O 1
ATOM 1866 N N . GLU A 1 237 ? -17.234 48.406 30.953 1 58.53 237 GLU A N 1
ATOM 1867 C CA . GLU A 1 237 ? -16.469 49.469 31.578 1 58.53 237 GLU A CA 1
ATOM 1868 C C . GLU A 1 237 ? -15.82 50.375 30.547 1 58.53 237 GLU A C 1
ATOM 1870 O O . GLU A 1 237 ? -15.539 49.938 29.422 1 58.53 237 GLU A O 1
ATOM 1875 N N . SER A 1 238 ? -16 51.625 30.625 1 65.31 238 SER A N 1
ATOM 1876 C CA . SER A 1 238 ? -15.43 52.719 29.859 1 65.31 238 SER A CA 1
ATOM 1877 C C . SER A 1 238 ? -13.914 52.562 29.734 1 65.31 238 SER A C 1
ATOM 1879 O O . SER A 1 238 ? -13.195 52.625 30.734 1 65.31 238 SER A O 1
ATOM 1881 N N . ILE A 1 239 ? -13.477 51.844 28.75 1 71.38 239 ILE A N 1
ATOM 1882 C CA . ILE A 1 239 ? -12.039 51.688 28.562 1 71.38 239 ILE A CA 1
ATOM 1883 C C . ILE A 1 239 ? -11.414 52.969 28.047 1 71.38 239 ILE A C 1
ATOM 1885 O O . ILE A 1 239 ? -11.938 53.594 27.125 1 71.38 239 ILE A O 1
ATOM 1889 N N . THR A 1 240 ? -10.57 53.594 28.891 1 79.25 240 THR A N 1
ATOM 1890 C CA . THR A 1 240 ? -9.828 54.781 28.5 1 79.25 240 THR A CA 1
ATOM 1891 C C . THR A 1 240 ? -8.992 54.531 27.25 1 79.25 240 THR A C 1
ATOM 1893 O O . THR A 1 240 ? -8.719 53.375 26.922 1 79.25 240 THR A O 1
ATOM 1896 N N . LEU A 1 241 ? -8.742 55.469 26.469 1 82.81 241 LEU A N 1
ATOM 1897 C CA . LEU A 1 241 ? -7.945 55.375 25.25 1 82.81 241 LEU A CA 1
ATOM 1898 C C . LEU A 1 241 ? -6.59 54.75 25.531 1 82.81 241 LEU A C 1
ATOM 1900 O O . LEU A 1 241 ? -6.09 53.969 24.719 1 82.81 241 LEU A O 1
ATOM 1904 N N . SER A 1 242 ? -6.031 55.156 26.656 1 82.12 242 SER A N 1
ATOM 1905 C CA . SER A 1 242 ? -4.734 54.594 27.047 1 82.12 242 SER A CA 1
ATOM 1906 C C . SER A 1 242 ? -4.828 53.094 27.266 1 82.12 242 SER A C 1
ATOM 1908 O O . SER A 1 242 ? -3.906 52.344 26.922 1 82.12 242 SER A O 1
ATOM 1910 N N . GLN A 1 243 ? -5.895 52.656 27.734 1 82.88 243 GLN A N 1
ATOM 1911 C CA . GLN A 1 243 ? -6.086 51.25 27.984 1 82.88 243 GLN A CA 1
ATOM 1912 C C . GLN A 1 243 ? -6.32 50.469 26.688 1 82.88 243 GLN A C 1
ATOM 1914 O O . GLN A 1 243 ? -5.844 49.344 26.531 1 82.88 243 GLN A O 1
ATOM 1919 N N . LYS A 1 244 ? -6.988 51.125 25.859 1 82.38 244 LYS A N 1
ATOM 1920 C CA . LYS A 1 244 ? -7.23 50.5 24.562 1 82.38 244 LYS A CA 1
ATOM 1921 C C . LYS A 1 244 ? -5.93 50.312 23.781 1 82.38 244 LYS A C 1
ATOM 1923 O O . LYS A 1 244 ? -5.711 49.281 23.156 1 82.38 244 LYS A O 1
ATOM 1928 N N . ILE A 1 245 ? -5.168 51.344 23.859 1 82.56 245 ILE A N 1
ATOM 1929 C CA . ILE A 1 245 ? -3.883 51.281 23.172 1 82.56 245 ILE A CA 1
ATOM 1930 C C . ILE A 1 245 ? -2.984 50.25 23.828 1 82.56 245 ILE A C 1
ATOM 1932 O O . ILE A 1 245 ? -2.289 49.5 23.125 1 82.56 245 ILE A O 1
ATOM 1936 N N . ALA A 1 246 ? -2.996 50.156 25.078 1 85.38 246 ALA A N 1
ATOM 1937 C CA . ALA A 1 246 ? -2.188 49.188 25.797 1 85.38 246 ALA A CA 1
ATOM 1938 C C . ALA A 1 246 ? -2.637 47.75 25.484 1 85.38 246 ALA A C 1
ATOM 1940 O O . ALA A 1 246 ? -1.807 46.875 25.328 1 85.38 246 ALA A O 1
ATOM 1941 N N . ARG A 1 247 ? -3.855 47.656 25.375 1 82.44 247 ARG A N 1
ATOM 1942 C CA . ARG A 1 247 ? -4.391 46.344 25.078 1 82.44 247 ARG A CA 1
ATOM 1943 C C . ARG A 1 247 ? -4.027 45.906 23.672 1 82.44 247 ARG A C 1
ATOM 1945 O O . ARG A 1 247 ? -3.697 44.75 23.422 1 82.44 247 ARG A O 1
ATOM 1952 N N . LYS A 1 248 ? -4.129 46.844 22.844 1 81 248 LYS A N 1
ATOM 1953 C CA . LYS A 1 248 ? -3.756 46.531 21.469 1 81 248 LYS A CA 1
ATOM 1954 C C . LYS A 1 248 ? -2.264 46.25 21.359 1 81 248 LYS A C 1
ATOM 1956 O O . LYS A 1 248 ? -1.859 45.375 20.578 1 81 248 LYS A O 1
ATOM 1961 N N . PHE A 1 249 ? -1.552 46.969 22.078 1 83.44 249 PHE A N 1
ATOM 1962 C CA . PHE A 1 249 ? -0.109 46.75 22.109 1 83.44 249 PHE A CA 1
ATOM 1963 C C . PHE A 1 249 ? 0.227 45.375 22.641 1 83.44 249 PHE A C 1
ATOM 1965 O O . PHE A 1 249 ? 1.076 44.656 22.094 1 83.44 249 PHE A O 1
ATOM 1972 N N . LEU A 1 250 ? -0.411 45 23.625 1 84.62 250 LEU A N 1
ATOM 1973 C CA . LEU A 1 250 ? -0.186 43.688 24.219 1 84.62 250 LEU A CA 1
ATOM 1974 C C . LEU A 1 250 ? -0.607 42.562 23.25 1 84.62 250 LEU A C 1
ATOM 1976 O O . LEU A 1 250 ? 0.041 41.531 23.188 1 84.62 250 LEU A O 1
ATOM 1980 N N . TRP A 1 251 ? -1.62 42.875 22.594 1 82.12 251 TRP A N 1
ATOM 1981 C CA . TRP A 1 251 ? -2.078 41.906 21.594 1 82.12 251 TRP A CA 1
ATOM 1982 C C . TRP A 1 251 ? -1.073 41.781 20.469 1 82.12 251 TRP A C 1
ATOM 1984 O O . TRP A 1 251 ? -0.786 40.656 20.016 1 82.12 251 TRP A O 1
ATOM 1994 N N . ILE A 1 252 ? -0.543 42.812 20.016 1 81.56 252 ILE A N 1
ATOM 1995 C CA . ILE A 1 252 ? 0.448 42.812 18.938 1 81.56 252 ILE A CA 1
ATOM 1996 C C . ILE A 1 252 ? 1.713 42.094 19.422 1 81.56 252 ILE A C 1
ATOM 1998 O O . ILE A 1 252 ? 2.32 41.312 18.672 1 81.56 252 ILE A O 1
ATOM 2002 N N . LEU A 1 253 ? 2.027 42.375 20.578 1 85.38 253 LEU A N 1
ATOM 2003 C CA . LEU A 1 253 ? 3.203 41.719 21.156 1 85.38 253 LEU A CA 1
ATOM 2004 C C . LEU A 1 253 ? 2.998 40.219 21.266 1 85.38 253 LEU A C 1
ATOM 2006 O O . LEU A 1 253 ? 3.916 39.438 20.984 1 85.38 253 LEU A O 1
ATOM 2010 N N . GLY A 1 254 ? 1.872 39.875 21.672 1 85.69 254 GLY A N 1
ATOM 2011 C CA . GLY A 1 254 ? 1.556 38.469 21.766 1 85.69 254 GLY A CA 1
ATOM 2012 C C . GLY A 1 254 ? 1.539 37.75 20.422 1 85.69 254 GLY A C 1
ATOM 2013 O O . GLY A 1 254 ? 2.004 36.625 20.312 1 85.69 254 GLY A O 1
ATOM 2014 N N . THR A 1 255 ? 1.107 38.438 19.516 1 81.75 255 THR A N 1
ATOM 2015 C CA . THR A 1 255 ? 0.999 37.875 18.172 1 81.75 255 THR A CA 1
ATOM 2016 C C . THR A 1 255 ? 2.367 37.812 17.5 1 81.75 255 THR A C 1
ATOM 2018 O O . THR A 1 255 ? 2.641 36.875 16.734 1 81.75 255 THR A O 1
ATOM 2021 N N . ALA A 1 256 ? 3.219 38.719 17.781 1 87.94 256 ALA A N 1
ATOM 2022 C CA . ALA A 1 256 ? 4.559 38.781 17.203 1 87.94 256 ALA A CA 1
ATOM 2023 C C . ALA A 1 256 ? 5.582 38.125 18.141 1 87.94 256 ALA A C 1
ATOM 2025 O O . ALA A 1 256 ? 6.762 38.5 18.109 1 87.94 256 ALA A O 1
ATOM 2026 N N . ALA A 1 257 ? 5.07 37.281 18.984 1 91.5 257 ALA A N 1
ATOM 2027 C CA . ALA A 1 257 ? 5.918 36.656 20 1 91.5 257 ALA A CA 1
ATOM 2028 C C . ALA A 1 257 ? 7.172 36.062 19.375 1 91.5 257 ALA A C 1
ATOM 2030 O O . ALA A 1 257 ? 8.281 36.219 19.891 1 91.5 257 ALA A O 1
ATOM 2031 N N . ASN A 1 258 ? 7.059 35.344 18.266 1 92 258 ASN A N 1
ATOM 2032 C CA . ASN A 1 258 ? 8.195 34.719 17.609 1 92 258 ASN A CA 1
ATOM 2033 C C . ASN A 1 258 ? 9.242 35.719 17.188 1 92 258 ASN A C 1
ATOM 2035 O O . ASN A 1 258 ? 10.438 35.531 17.406 1 92 258 ASN A O 1
ATOM 2039 N N . SER A 1 259 ? 8.82 36.812 16.625 1 91.81 259 SER A N 1
ATOM 2040 C CA . SER A 1 259 ? 9.719 37.875 16.172 1 91.81 259 SER A CA 1
ATOM 2041 C C . SER A 1 259 ? 10.391 38.562 17.344 1 91.81 259 SER A C 1
ATOM 2043 O O . SER A 1 259 ? 11.586 38.875 17.297 1 91.81 259 SER A O 1
ATOM 2045 N N . VAL A 1 260 ? 9.648 38.75 18.312 1 92 260 VAL A N 1
ATOM 2046 C CA . VAL A 1 260 ? 10.18 39.438 19.5 1 92 260 VAL A CA 1
ATOM 2047 C C . VAL A 1 260 ? 11.305 38.594 20.109 1 92 260 VAL A C 1
ATOM 2049 O O . VAL A 1 260 ? 12.359 39.156 20.453 1 92 260 VAL A O 1
ATOM 2052 N N . VAL A 1 261 ? 11.055 37.375 20.203 1 93.69 261 VAL A N 1
ATOM 2053 C CA . VAL A 1 261 ? 12.023 36.5 20.828 1 93.69 261 VAL A CA 1
ATOM 2054 C C . VAL A 1 261 ? 13.273 36.406 19.938 1 93.69 261 VAL A C 1
ATOM 2056 O O . VAL A 1 261 ? 14.398 36.469 20.453 1 93.69 261 VAL A O 1
ATOM 2059 N N . VAL A 1 262 ? 13.141 36.281 18.672 1 92.31 262 VAL A N 1
ATOM 2060 C CA . VAL A 1 262 ? 14.266 36.125 17.75 1 92.31 262 VAL A CA 1
ATOM 2061 C C . VAL A 1 262 ? 15.078 37.406 17.703 1 92.31 262 VAL A C 1
ATOM 2063 O O . VAL A 1 262 ? 16.312 37.375 17.766 1 92.31 262 VAL A O 1
ATOM 2066 N N . ILE A 1 263 ? 14.43 38.562 17.594 1 91.88 263 ILE A N 1
ATOM 2067 C CA . ILE A 1 263 ? 15.102 39.844 17.562 1 91.88 263 ILE A CA 1
ATOM 2068 C C . ILE A 1 263 ? 15.789 40.125 18.891 1 91.88 263 ILE A C 1
ATOM 2070 O O . ILE A 1 263 ? 16.938 40.594 18.922 1 91.88 263 ILE A O 1
ATOM 2074 N N . GLY A 1 264 ? 15.078 39.844 19.938 1 93.94 264 GLY A N 1
ATOM 2075 C CA . GLY A 1 264 ? 15.68 40 21.25 1 93.94 264 GLY A CA 1
ATOM 2076 C C . GLY A 1 264 ? 16.906 39.125 21.453 1 93.94 264 GLY A C 1
ATOM 2077 O O . GLY A 1 264 ? 17.938 39.625 21.938 1 93.94 264 GLY A O 1
ATOM 2078 N N . ALA A 1 265 ? 16.75 37.906 21.125 1 95.44 265 ALA A N 1
ATOM 2079 C CA . ALA A 1 265 ? 17.891 37 21.266 1 95.44 265 ALA A CA 1
ATOM 2080 C C . ALA A 1 265 ? 19.062 37.406 20.391 1 95.44 265 ALA A C 1
ATOM 2082 O O . ALA A 1 265 ? 20.219 37.344 20.797 1 95.44 265 ALA A O 1
ATOM 2083 N N . ALA A 1 266 ? 18.766 37.812 19.188 1 93.81 266 ALA A N 1
ATOM 2084 C CA . ALA A 1 266 ? 19.812 38.281 18.281 1 93.81 266 ALA A CA 1
ATOM 2085 C C . ALA A 1 266 ? 20.5 39.531 18.859 1 93.81 266 ALA A C 1
ATOM 2087 O O . ALA A 1 266 ? 21.703 39.688 18.719 1 93.81 266 ALA A O 1
ATOM 2088 N N . GLY A 1 267 ? 19.719 40.406 19.438 1 93.5 267 GLY A N 1
ATOM 2089 C CA . GLY A 1 267 ? 20.281 41.594 20.078 1 93.5 267 GLY A CA 1
ATOM 2090 C C . GLY A 1 267 ? 21.203 41.25 21.234 1 93.5 267 GLY A C 1
ATOM 2091 O O . GLY A 1 267 ? 22.281 41.844 21.375 1 93.5 267 GLY A O 1
ATOM 2092 N N . ILE A 1 268 ? 20.734 40.344 21.984 1 93.25 268 ILE A N 1
ATOM 2093 C CA . ILE A 1 268 ? 21.547 39.938 23.109 1 93.25 268 ILE A CA 1
ATOM 2094 C C . ILE A 1 268 ? 22.859 39.312 22.594 1 93.25 268 ILE A C 1
ATOM 2096 O O . ILE A 1 268 ? 23.938 39.625 23.109 1 93.25 268 ILE A O 1
ATOM 2100 N N . ALA A 1 269 ? 22.734 38.438 21.688 1 92.75 269 ALA A N 1
ATOM 2101 C CA . ALA A 1 269 ? 23.906 37.812 21.109 1 92.75 269 ALA A CA 1
ATOM 2102 C C . ALA A 1 269 ? 24.859 38.844 20.516 1 92.75 269 ALA A C 1
ATOM 2104 O O . ALA A 1 269 ? 26.078 38.781 20.719 1 92.75 269 ALA A O 1
ATOM 2105 N N . ALA A 1 270 ? 24.297 39.781 19.797 1 91.06 270 ALA A N 1
ATOM 2106 C CA . ALA A 1 270 ? 25.109 40.812 19.203 1 91.06 270 ALA A CA 1
ATOM 2107 C C . ALA A 1 270 ? 25.812 41.656 20.266 1 91.06 270 ALA A C 1
ATOM 2109 O O . ALA A 1 270 ? 26.984 42.062 20.094 1 91.06 270 ALA A O 1
ATOM 2110 N N . ALA A 1 271 ? 25.203 41.938 21.281 1 92.31 271 ALA A N 1
ATOM 2111 C CA . ALA A 1 271 ? 25.766 42.719 22.375 1 92.31 271 ALA A CA 1
ATOM 2112 C C . ALA A 1 271 ? 26.922 41.969 23.062 1 92.31 271 ALA A C 1
ATOM 2114 O O . ALA A 1 271 ? 27.953 42.562 23.359 1 92.31 271 ALA A O 1
ATOM 2115 N N . ILE A 1 272 ? 26.672 40.812 23.25 1 91.12 272 ILE A N 1
ATOM 2116 C CA . ILE A 1 272 ? 27.688 40 23.938 1 91.12 272 ILE A CA 1
ATOM 2117 C C . ILE A 1 272 ? 28.906 39.812 23.031 1 91.12 272 ILE A C 1
ATOM 2119 O O . ILE A 1 272 ? 30.047 39.875 23.484 1 91.12 272 ILE A O 1
ATOM 2123 N N . ILE A 1 273 ? 28.641 39.594 21.812 1 88.81 273 ILE A N 1
ATOM 2124 C CA . ILE A 1 273 ? 29.719 39.406 20.859 1 88.81 273 ILE A CA 1
ATOM 2125 C C . ILE A 1 273 ? 30.531 40.688 20.75 1 88.81 273 ILE A C 1
ATOM 2127 O O . ILE A 1 273 ? 31.75 40.656 20.594 1 88.81 273 ILE A O 1
ATOM 2131 N N . SER A 1 274 ? 29.875 41.812 20.844 1 89.56 274 SER A N 1
ATOM 2132 C CA . SER A 1 274 ? 30.562 43.094 20.781 1 89.56 274 SER A CA 1
ATOM 2133 C C . SER A 1 274 ? 31.484 43.312 21.969 1 89.56 274 SER A C 1
ATOM 2135 O O . SER A 1 274 ? 32.531 43.938 21.844 1 89.56 274 SER A O 1
ATOM 2137 N N . VAL A 1 275 ? 31.141 42.75 23.031 1 89.31 275 VAL A N 1
ATOM 2138 C CA . VAL A 1 275 ? 31.922 42.906 24.25 1 89.31 275 VAL A CA 1
ATOM 2139 C C . VAL A 1 275 ? 33 41.812 24.312 1 89.31 275 VAL A C 1
ATOM 2141 O O . VAL A 1 275 ? 34.125 42.094 24.719 1 89.31 275 VAL A O 1
ATOM 2144 N N . TYR A 1 276 ? 32.562 40.625 23.922 1 89.25 276 TYR A N 1
ATOM 2145 C CA . TYR A 1 276 ? 33.5 39.5 23.938 1 89.25 276 TYR A CA 1
ATOM 2146 C C . TYR A 1 276 ? 33.625 38.875 22.547 1 89.25 276 TYR A C 1
ATOM 2148 O O . TYR A 1 276 ? 33.156 37.781 22.297 1 89.25 276 TYR A O 1
ATOM 2156 N N . PRO A 1 277 ? 34.344 39.562 21.672 1 81.44 277 PRO A N 1
ATOM 2157 C CA . PRO A 1 277 ? 34.438 39.062 20.297 1 81.44 277 PRO A CA 1
ATOM 2158 C C . PRO A 1 277 ? 35.156 37.719 20.172 1 81.44 277 PRO A C 1
ATOM 2160 O O . PRO A 1 277 ? 34.906 36.969 19.25 1 81.44 277 PRO A O 1
ATOM 2163 N N . ASP A 1 278 ? 36 37.406 21.047 1 78.69 278 ASP A N 1
ATOM 2164 C CA . ASP A 1 278 ? 36.875 36.25 20.922 1 78.69 278 ASP A CA 1
ATOM 2165 C C . ASP A 1 278 ? 36.219 35 21.516 1 78.69 278 ASP A C 1
ATOM 2167 O O . ASP A 1 278 ? 36.656 33.875 21.297 1 78.69 278 ASP A O 1
ATOM 2171 N N . LYS A 1 279 ? 35.094 35.25 22.203 1 76.75 279 LYS A N 1
ATOM 2172 C CA . LYS A 1 279 ? 34.469 34.094 22.844 1 76.75 279 LYS A CA 1
ATOM 2173 C C . LYS A 1 279 ? 33.219 33.656 22.078 1 76.75 279 LYS A C 1
ATOM 2175 O O . LYS A 1 279 ? 32.344 34.469 21.812 1 76.75 279 LYS A O 1
ATOM 2180 N N . ALA A 1 280 ? 33.312 32.594 21.359 1 77.88 280 ALA A N 1
ATOM 2181 C CA . ALA A 1 280 ? 32.125 32.031 20.703 1 77.88 280 ALA A CA 1
ATOM 2182 C C . ALA A 1 280 ? 31.156 31.438 21.734 1 77.88 280 ALA A C 1
ATOM 2184 O O . ALA A 1 280 ? 31.125 30.219 21.953 1 77.88 280 ALA A O 1
ATOM 2185 N N . MET A 1 281 ? 30.375 32.312 22.344 1 84.56 281 MET A N 1
ATOM 2186 C CA . MET A 1 281 ? 29.516 31.891 23.453 1 84.56 281 MET A CA 1
ATOM 2187 C C . MET A 1 281 ? 28.25 31.219 22.938 1 84.56 281 MET A C 1
ATOM 2189 O O . MET A 1 281 ? 27.812 30.219 23.5 1 84.56 281 MET A O 1
ATOM 2193 N N . PHE A 1 282 ? 27.703 31.734 21.891 1 91.12 282 PHE A N 1
ATOM 2194 C CA . PHE A 1 282 ? 26.453 31.203 21.375 1 91.12 282 PHE A CA 1
ATOM 2195 C C . PHE A 1 282 ? 26.672 30.562 20.016 1 91.12 282 PHE A C 1
ATOM 2197 O O . PHE A 1 282 ? 27.578 30.938 19.266 1 91.12 282 PHE A O 1
ATOM 2204 N N . THR A 1 283 ? 25.906 29.484 19.797 1 91.88 283 THR A N 1
ATOM 2205 C CA . THR A 1 283 ? 25.859 28.922 18.453 1 91.88 283 THR A CA 1
ATOM 2206 C C . THR A 1 283 ? 24.922 29.734 17.562 1 91.88 283 THR A C 1
ATOM 2208 O O . THR A 1 283 ? 23.703 29.734 17.766 1 91.88 283 THR A O 1
ATOM 2211 N N . LEU A 1 284 ? 25.516 30.359 16.609 1 90.44 284 LEU A N 1
ATOM 2212 C CA . LEU A 1 284 ? 24.75 31.297 15.781 1 90.44 284 LEU A CA 1
ATOM 2213 C C . LEU A 1 284 ? 24.406 30.688 14.43 1 90.44 284 LEU A C 1
ATOM 2215 O O . LEU A 1 284 ? 25 29.672 14.031 1 90.44 284 LEU A O 1
ATOM 2219 N N . THR A 1 285 ? 23.391 31.203 13.758 1 87.06 285 THR A N 1
ATOM 2220 C CA . THR A 1 285 ? 22.922 30.766 12.453 1 87.06 285 THR A CA 1
ATOM 2221 C C . THR A 1 285 ? 23.984 31 11.383 1 87.06 285 THR A C 1
ATOM 2223 O O . THR A 1 285 ? 24.141 30.188 10.469 1 87.06 285 THR A O 1
ATOM 2226 N N . GLY A 1 286 ? 24.734 32.062 11.539 1 82.38 286 GLY A N 1
ATOM 2227 C CA . GLY A 1 286 ? 25.781 32.344 10.57 1 82.38 286 GLY A CA 1
ATOM 2228 C C . GLY A 1 286 ? 25.344 33.281 9.461 1 82.38 286 GLY A C 1
ATOM 2229 O O . GLY A 1 286 ? 24.266 33.875 9.539 1 82.38 286 GLY A O 1
ATOM 2230 N N . GLU A 1 287 ? 26.109 33.344 8.406 1 84.25 287 GLU A N 1
ATOM 2231 C CA . GLU A 1 287 ? 25.844 34.312 7.336 1 84.25 287 GLU A CA 1
ATOM 2232 C C . GLU A 1 287 ? 24.734 33.812 6.414 1 84.25 287 GLU A C 1
ATOM 2234 O O . GLU A 1 287 ? 24.672 32.625 6.082 1 84.25 287 GLU A O 1
ATOM 2239 N N . ILE A 1 288 ? 23.812 34.688 6.172 1 86.62 288 ILE A N 1
ATOM 2240 C CA . ILE A 1 288 ? 22.672 34.406 5.289 1 86.62 288 ILE A CA 1
ATOM 2241 C C . ILE A 1 288 ? 22.797 35.25 4.023 1 86.62 288 ILE A C 1
ATOM 2243 O O . ILE A 1 288 ? 23.125 36.438 4.09 1 86.62 288 ILE A O 1
ATOM 2247 N N . GLN A 1 289 ? 22.656 34.656 2.887 1 87.25 289 GLN A N 1
ATOM 2248 C CA . GLN A 1 289 ? 22.703 35.406 1.625 1 87.25 289 GLN A CA 1
ATOM 2249 C C . GLN A 1 289 ? 21.562 36.406 1.525 1 87.25 289 GLN A C 1
ATOM 2251 O O . GLN A 1 289 ? 20.391 36.031 1.674 1 87.25 289 GLN A O 1
ATOM 2256 N N . SER A 1 290 ? 21.953 37.625 1.324 1 87.12 290 SER A N 1
ATOM 2257 C CA . SER A 1 290 ? 20.953 38.688 1.255 1 87.12 290 SER A CA 1
ATOM 2258 C C . SER A 1 290 ? 20.344 38.781 -0.141 1 87.12 290 SER A C 1
ATOM 2260 O O . SER A 1 290 ? 21 38.438 -1.132 1 87.12 290 SER A O 1
ATOM 2262 N N . GLY A 1 291 ? 19.078 39.25 -0.181 1 86.69 291 GLY A N 1
ATOM 2263 C CA . GLY A 1 291 ? 18.453 39.531 -1.459 1 86.69 291 GLY A CA 1
ATOM 2264 C C . GLY A 1 291 ? 17.422 38.5 -1.864 1 86.69 291 GLY A C 1
ATOM 2265 O O . GLY A 1 291 ? 17.172 37.562 -1.116 1 86.69 291 GLY A O 1
ATOM 2266 N N . LEU A 1 292 ? 16.891 38.719 -3.037 1 92.19 292 LEU A N 1
ATOM 2267 C CA . LEU A 1 292 ? 15.867 37.812 -3.584 1 92.19 292 LEU A CA 1
ATOM 2268 C C . LEU A 1 292 ? 16.5 36.656 -4.328 1 92.19 292 LEU A C 1
ATOM 2270 O O . LEU A 1 292 ? 17.562 36.812 -4.941 1 92.19 292 LEU A O 1
ATOM 2274 N N . PRO A 1 293 ? 15.898 35.531 -4.121 1 93.19 293 PRO A N 1
ATOM 2275 C CA . PRO A 1 293 ? 16.391 34.406 -4.914 1 93.19 293 PRO A CA 1
ATOM 2276 C C . PRO A 1 293 ? 16.188 34.594 -6.414 1 93.19 293 PRO A C 1
ATOM 2278 O O . PRO A 1 293 ? 15.328 35.375 -6.824 1 93.19 293 PRO A O 1
ATOM 2281 N N . PRO A 1 294 ? 17.016 33.969 -7.168 1 92.25 294 PRO A N 1
ATOM 2282 C CA . PRO A 1 294 ? 16.781 34.031 -8.617 1 92.25 294 PRO A CA 1
ATOM 2283 C C . PRO A 1 294 ? 15.484 33.375 -9.039 1 92.25 294 PRO A C 1
ATOM 2285 O O . PRO A 1 294 ? 15.055 32.406 -8.414 1 92.25 294 PRO A O 1
ATOM 2288 N N . PHE A 1 295 ? 14.844 33.938 -9.992 1 95.25 295 PHE A N 1
ATOM 2289 C CA . PHE A 1 295 ? 13.664 33.312 -10.586 1 95.25 295 PHE A CA 1
ATOM 2290 C C . PHE A 1 295 ? 14.055 32.406 -11.734 1 95.25 295 PHE A C 1
ATOM 2292 O O . PHE A 1 295 ? 14.258 32.875 -12.859 1 95.25 295 PHE A O 1
ATOM 2299 N N . LYS A 1 296 ? 14.266 31.156 -11.43 1 94.12 296 LYS A N 1
ATOM 2300 C CA . LYS A 1 296 ? 14.727 30.188 -12.422 1 94.12 296 LYS A CA 1
ATOM 2301 C C . LYS A 1 296 ? 14.203 28.781 -12.125 1 94.12 296 LYS A C 1
ATOM 2303 O O . LYS A 1 296 ? 13.875 28.469 -10.977 1 94.12 296 LYS A O 1
ATOM 2308 N N . ILE A 1 297 ? 14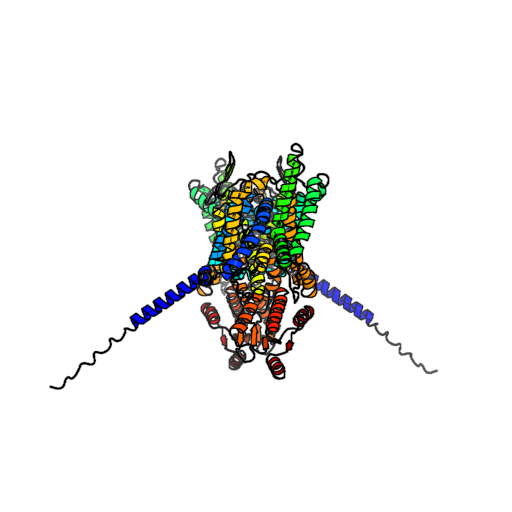.109 28.031 -13.156 1 93 297 ILE A N 1
ATOM 2309 C CA . ILE A 1 297 ? 13.758 26.625 -13 1 93 297 ILE A CA 1
ATOM 2310 C C . ILE A 1 297 ? 14.883 25.875 -12.289 1 93 297 ILE A C 1
ATOM 2312 O O . ILE A 1 297 ? 16.062 26.125 -12.547 1 93 297 ILE A O 1
ATOM 2316 N N . PRO A 1 298 ? 14.484 25.062 -11.391 1 92.31 298 PRO A N 1
ATOM 2317 C CA . PRO A 1 298 ? 15.539 24.328 -10.688 1 92.31 298 PRO A CA 1
ATOM 2318 C C . PRO A 1 298 ? 16.453 23.547 -11.641 1 92.31 298 PRO A C 1
ATOM 2320 O O . PRO A 1 298 ? 15.984 23.062 -12.672 1 92.31 298 PRO A O 1
ATOM 2323 N N . LYS A 1 299 ? 17.688 23.484 -11.281 1 89.69 299 LYS A N 1
ATOM 2324 C CA . LYS A 1 299 ? 18.641 22.672 -12.031 1 89.69 299 LYS A CA 1
ATOM 2325 C C . LYS A 1 299 ? 18.438 21.188 -11.766 1 89.69 299 LYS A C 1
ATOM 2327 O O . LYS A 1 299 ? 18.156 20.781 -10.641 1 89.69 299 LYS A O 1
ATOM 2332 N N . PHE A 1 300 ? 18.547 20.469 -12.742 1 91.38 300 PHE A N 1
ATOM 2333 C CA . PHE A 1 300 ? 18.297 19.031 -12.609 1 91.38 300 PHE A CA 1
ATOM 2334 C C . PHE A 1 300 ? 19.609 18.25 -12.594 1 91.38 300 PHE A C 1
ATOM 2336 O O . PHE A 1 300 ? 19.609 17.031 -12.688 1 91.38 300 PHE A O 1
ATOM 2343 N N . ILE A 1 301 ? 20.734 19 -12.531 1 87.38 301 ILE A N 1
ATOM 2344 C CA . ILE A 1 301 ? 22.047 18.375 -12.508 1 87.38 301 ILE A CA 1
ATOM 2345 C C . ILE A 1 301 ? 22.906 19.031 -11.422 1 87.38 301 ILE A C 1
ATOM 2347 O O . ILE A 1 301 ? 22.75 20.219 -11.125 1 87.38 301 ILE A O 1
ATOM 2351 N N . ILE A 1 302 ? 23.609 18.234 -10.758 1 85.12 302 ILE A N 1
ATOM 2352 C CA . ILE A 1 302 ? 24.594 18.75 -9.805 1 85.12 302 ILE A CA 1
ATOM 2353 C C . ILE A 1 302 ? 26 18.594 -10.367 1 85.12 302 ILE A C 1
ATOM 2355 O O . ILE A 1 302 ? 26.375 17.516 -10.812 1 85.12 302 ILE A O 1
ATOM 2359 N N . SER A 1 303 ? 26.625 19.672 -10.57 1 81.75 303 SER A N 1
ATOM 2360 C CA . SER A 1 303 ? 28.016 19.656 -11.008 1 81.75 303 SER A CA 1
ATOM 2361 C C . SER A 1 303 ? 28.922 20.391 -10.023 1 81.75 303 SER A C 1
ATOM 2363 O O . SER A 1 303 ? 28.891 21.625 -9.953 1 81.75 303 SER A O 1
ATOM 2365 N N . HIS A 1 304 ? 29.422 19.703 -9.164 1 78.56 304 HIS A N 1
ATOM 2366 C CA . HIS A 1 304 ? 30.359 20.312 -8.227 1 78.56 304 HIS A CA 1
ATOM 2367 C C . HIS A 1 304 ? 31.719 19.609 -8.258 1 78.56 304 HIS A C 1
ATOM 2369 O O . HIS A 1 304 ? 31.844 18.484 -7.754 1 78.56 304 HIS A O 1
ATOM 2375 N N . GLY A 1 305 ? 32.656 20.312 -8.773 1 74.19 305 GLY A N 1
ATOM 2376 C CA . GLY A 1 305 ? 34 19.734 -8.859 1 74.19 305 GLY A CA 1
ATOM 2377 C C . GLY A 1 305 ? 34.031 18.422 -9.625 1 74.19 305 GLY A C 1
ATOM 2378 O O . GLY A 1 305 ? 33.625 18.359 -10.789 1 74.19 305 GLY A O 1
ATOM 2379 N N . ASN A 1 306 ? 34.312 17.312 -8.898 1 74.19 306 ASN A N 1
ATOM 2380 C CA . ASN A 1 306 ? 34.469 15.992 -9.484 1 74.19 306 ASN A CA 1
ATOM 2381 C C . ASN A 1 306 ? 33.219 15.148 -9.336 1 74.19 306 ASN A C 1
ATOM 2383 O O . ASN A 1 306 ? 33.156 14.008 -9.797 1 74.19 306 ASN A O 1
ATOM 2387 N N . ILE A 1 307 ? 32.281 15.781 -8.68 1 76.38 307 ILE A N 1
ATOM 2388 C CA . ILE A 1 307 ? 31.078 14.984 -8.477 1 76.38 307 ILE A CA 1
ATOM 2389 C C . ILE A 1 307 ? 29.984 15.438 -9.445 1 76.38 307 ILE A C 1
ATOM 2391 O O . ILE A 1 307 ? 29.609 16.609 -9.461 1 76.38 307 ILE A O 1
ATOM 2395 N N . THR A 1 308 ? 29.672 14.703 -10.406 1 83 308 THR A N 1
ATOM 2396 C CA . THR A 1 308 ? 28.547 14.969 -11.305 1 83 308 THR A CA 1
ATOM 2397 C C . THR A 1 308 ? 27.453 13.938 -11.117 1 83 308 THR A C 1
ATOM 2399 O O . THR A 1 308 ? 27.703 12.734 -11.164 1 83 308 THR A O 1
ATOM 2402 N 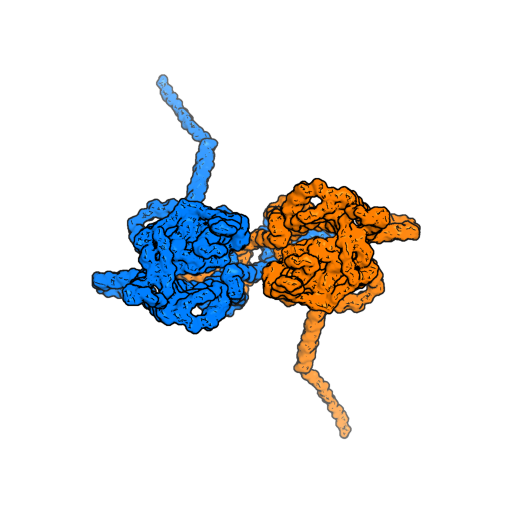N . GLN A 1 309 ? 26.375 14.469 -10.703 1 88.12 309 GLN A N 1
ATOM 2403 C CA . GLN A 1 309 ? 25.219 13.578 -10.594 1 88.12 309 GLN A CA 1
ATOM 2404 C C . GLN A 1 309 ? 24.203 13.875 -11.688 1 88.12 309 GLN A C 1
ATOM 2406 O O . GLN A 1 309 ? 23.781 15.023 -11.852 1 88.12 309 GLN A O 1
ATOM 2411 N N . SER A 1 310 ? 23.875 12.859 -12.344 1 89.81 310 SER A N 1
ATOM 2412 C CA . SER A 1 310 ? 22.906 12.977 -13.422 1 89.81 310 SER A CA 1
ATOM 2413 C C . SER A 1 310 ? 21.484 13.07 -12.875 1 89.81 310 SER A C 1
ATOM 2415 O O . SER A 1 310 ? 21.25 12.82 -11.695 1 89.81 310 SER A O 1
ATOM 2417 N N . THR A 1 311 ? 20.578 13.5 -13.734 1 90.19 311 THR A N 1
ATOM 2418 C CA . THR A 1 311 ? 19.156 13.625 -13.375 1 90.19 311 THR A CA 1
ATOM 2419 C C . THR A 1 311 ? 18.594 12.281 -12.93 1 90.19 311 THR A C 1
ATOM 2421 O O . THR A 1 311 ? 17.828 12.211 -11.969 1 90.19 311 THR A O 1
ATOM 2424 N N . ALA A 1 312 ? 19 11.328 -13.547 1 86.31 312 ALA A N 1
ATOM 2425 C CA . ALA A 1 312 ? 18.5 9.992 -13.242 1 86.31 312 ALA A CA 1
ATOM 2426 C C . ALA A 1 312 ? 18.938 9.547 -11.852 1 86.31 312 ALA A C 1
ATOM 2428 O O . ALA A 1 312 ? 18.172 8.906 -11.125 1 86.31 312 ALA A O 1
ATOM 2429 N N . GLU A 1 313 ? 20.141 9.852 -11.578 1 86.25 313 GLU A N 1
ATOM 2430 C CA . GLU A 1 313 ? 20.672 9.508 -10.266 1 86.25 313 GLU A CA 1
ATOM 2431 C C . GLU A 1 313 ? 19.953 10.266 -9.156 1 86.25 313 GLU A C 1
ATOM 2433 O O . GLU A 1 313 ? 19.625 9.703 -8.117 1 86.25 313 GLU A O 1
ATOM 2438 N N . ILE A 1 314 ? 19.734 11.547 -9.445 1 91.19 314 ILE A N 1
ATOM 2439 C CA . ILE A 1 314 ? 19.031 12.383 -8.469 1 91.19 314 ILE A CA 1
ATOM 2440 C C . ILE A 1 314 ? 17.625 11.844 -8.25 1 91.19 314 ILE A C 1
ATOM 2442 O O . ILE A 1 314 ? 17.172 11.727 -7.109 1 91.19 314 ILE A O 1
ATOM 2446 N N . PHE A 1 315 ? 17 11.445 -9.297 1 90.19 315 PHE A N 1
ATOM 2447 C CA . PHE A 1 315 ? 15.633 10.938 -9.219 1 90.19 315 PHE A CA 1
ATOM 2448 C C . PHE A 1 315 ? 15.586 9.617 -8.469 1 90.19 315 PHE A C 1
ATOM 2450 O O . PHE A 1 315 ? 14.672 9.375 -7.688 1 90.19 315 PHE A O 1
ATOM 2457 N N . SER A 1 316 ? 16.625 8.852 -8.719 1 82.88 316 SER A N 1
ATOM 2458 C CA . SER A 1 316 ? 16.688 7.562 -8.039 1 82.88 316 SER A CA 1
ATOM 2459 C C . SER A 1 316 ? 16.938 7.738 -6.543 1 82.88 316 SER A C 1
ATOM 2461 O O . SER A 1 316 ? 16.422 6.973 -5.727 1 82.88 316 SER A O 1
ATOM 2463 N N . ASN A 1 317 ? 17.703 8.734 -6.242 1 85.19 317 ASN A N 1
ATOM 2464 C CA . ASN A 1 317 ? 18 8.992 -4.84 1 85.19 317 ASN A CA 1
ATOM 2465 C C . ASN A 1 317 ? 16.797 9.547 -4.09 1 85.19 317 ASN A C 1
ATOM 2467 O O . ASN A 1 317 ? 16.578 9.211 -2.924 1 85.19 317 ASN A O 1
ATOM 2471 N N . ILE A 1 318 ? 16.047 10.391 -4.711 1 90.31 318 ILE A N 1
ATOM 2472 C CA . ILE A 1 318 ? 14.844 10.922 -4.086 1 90.31 318 ILE A CA 1
ATOM 2473 C C . ILE A 1 318 ? 13.781 9.828 -3.992 1 90.31 318 ILE A C 1
ATOM 2475 O O . ILE A 1 318 ? 13.109 9.695 -2.969 1 90.31 318 ILE A O 1
ATOM 2479 N N . GLY A 1 319 ? 13.625 9.023 -5.074 1 85.12 319 GLY A N 1
ATOM 2480 C CA . GLY A 1 319 ? 12.812 7.824 -5.102 1 85.12 319 GLY A CA 1
ATOM 2481 C C . GLY A 1 319 ? 11.375 8.07 -4.695 1 85.12 319 GLY A C 1
ATOM 2482 O O . GLY A 1 319 ? 10.664 8.852 -5.332 1 85.12 319 GLY A O 1
ATOM 2483 N N . PRO A 1 320 ? 10.953 7.488 -3.578 1 81.44 320 PRO A N 1
ATOM 2484 C CA . PRO A 1 320 ? 9.562 7.594 -3.146 1 81.44 320 PRO A CA 1
ATOM 2485 C C . PRO A 1 320 ? 9.211 8.984 -2.611 1 81.44 320 PRO A C 1
ATOM 2487 O O . PRO A 1 320 ? 8.039 9.312 -2.457 1 81.44 320 PRO A O 1
ATOM 2490 N N . GLY A 1 321 ? 10.242 9.766 -2.395 1 89.88 321 GLY A N 1
ATOM 2491 C CA . GLY A 1 321 ? 10.008 11.117 -1.905 1 89.88 321 GLY A CA 1
ATOM 2492 C C . GLY A 1 321 ? 9.133 11.945 -2.826 1 89.88 321 GLY A C 1
ATOM 2493 O O . GLY A 1 321 ? 8.406 12.828 -2.371 1 89.88 321 GLY A O 1
ATOM 2494 N N . PHE A 1 322 ? 9.102 11.602 -4.125 1 92.5 322 PHE A N 1
ATOM 2495 C CA . PHE A 1 322 ? 8.336 12.352 -5.117 1 92.5 322 PHE A CA 1
ATOM 2496 C C . PHE A 1 322 ? 6.844 12.141 -4.914 1 92.5 322 PHE A C 1
ATOM 2498 O O . PHE A 1 322 ? 6.031 12.945 -5.371 1 92.5 322 PHE A O 1
ATOM 2505 N N . PHE A 1 323 ? 6.488 11.148 -4.16 1 88 323 PHE A N 1
ATOM 2506 C CA . PHE A 1 323 ? 5.074 10.875 -3.941 1 88 323 PHE A CA 1
ATOM 2507 C C . PHE A 1 323 ? 4.695 11.109 -2.484 1 88 323 PHE A C 1
ATOM 2509 O O . PHE A 1 323 ? 3.635 11.664 -2.195 1 88 323 PHE A O 1
ATOM 2516 N N . ILE A 1 324 ? 5.586 10.836 -1.608 1 89.25 324 ILE A N 1
ATOM 2517 C CA . ILE A 1 324 ? 5.316 10.906 -0.177 1 89.25 324 ILE A CA 1
ATOM 2518 C C . ILE A 1 324 ? 5.18 12.367 0.251 1 89.25 324 ILE A C 1
ATOM 2520 O O . ILE A 1 324 ? 4.223 12.727 0.943 1 89.25 324 ILE A O 1
ATOM 2524 N N . ILE A 1 325 ? 6.027 13.203 -0.198 1 93.62 325 ILE A N 1
ATOM 2525 C CA . ILE A 1 325 ? 6.098 14.586 0.259 1 93.62 325 ILE A CA 1
ATOM 2526 C C . ILE A 1 325 ? 4.859 15.344 -0.215 1 93.62 325 ILE A C 1
ATOM 2528 O O . ILE A 1 325 ? 4.168 15.977 0.586 1 93.62 325 ILE A O 1
ATOM 2532 N N . PRO A 1 326 ? 4.578 15.242 -1.528 1 94.69 326 PRO A N 1
ATOM 2533 C CA . PRO A 1 326 ? 3.359 15.938 -1.939 1 94.69 326 PRO A CA 1
ATOM 2534 C C . PRO A 1 326 ? 2.107 15.391 -1.261 1 94.69 326 PRO A C 1
ATOM 2536 O O . PRO A 1 326 ? 1.186 16.141 -0.949 1 94.69 326 PRO A O 1
ATOM 2539 N N . PHE A 1 327 ? 2.07 14.188 -0.959 1 91.81 327 PHE A N 1
ATOM 2540 C CA . PHE A 1 327 ? 0.911 13.578 -0.323 1 91.81 327 PHE A CA 1
ATOM 2541 C C . PHE A 1 327 ? 0.765 14.055 1.115 1 91.81 327 PHE A C 1
ATOM 2543 O O . PHE A 1 327 ? -0.332 14.422 1.545 1 91.81 327 PHE A O 1
ATOM 2550 N N . ILE A 1 328 ? 1.814 14.086 1.851 1 90.94 328 ILE A N 1
ATOM 2551 C CA . ILE A 1 328 ? 1.793 14.547 3.234 1 90.94 328 ILE A CA 1
ATOM 2552 C C . ILE A 1 328 ? 1.433 16.031 3.281 1 90.94 328 ILE A C 1
ATOM 2554 O O . ILE A 1 328 ? 0.685 16.469 4.16 1 90.94 328 ILE A O 1
ATOM 2558 N N . GLY A 1 329 ? 1.991 16.719 2.316 1 94.69 329 GLY A N 1
ATOM 2559 C CA . GLY A 1 329 ? 1.654 18.141 2.244 1 94.69 329 GLY A CA 1
ATOM 2560 C C . GLY A 1 329 ? 0.171 18.391 2.049 1 94.69 329 GLY A C 1
ATOM 2561 O O . GLY A 1 329 ? -0.401 19.281 2.676 1 94.69 329 GLY A O 1
ATOM 2562 N N . ILE A 1 330 ? -0.433 17.594 1.256 1 94.5 330 ILE A N 1
ATOM 2563 C CA . ILE A 1 330 ? -1.858 17.734 0.972 1 94.5 330 ILE A CA 1
ATOM 2564 C C . ILE A 1 330 ? -2.668 17.375 2.217 1 94.5 330 ILE A C 1
ATOM 2566 O O . ILE A 1 330 ? -3.602 18.094 2.582 1 94.5 330 ILE A O 1
ATOM 2570 N N . ILE A 1 331 ? -2.264 16.328 2.846 1 88 331 ILE A N 1
ATOM 2571 C CA . ILE A 1 331 ? -2.975 15.852 4.031 1 88 331 ILE A CA 1
ATOM 2572 C C . ILE A 1 331 ? -2.939 16.922 5.113 1 88 331 ILE A C 1
ATOM 2574 O O . ILE A 1 331 ? -3.965 17.234 5.723 1 88 331 ILE A O 1
ATOM 2578 N N . GLU A 1 332 ? -1.798 17.484 5.305 1 87.81 332 GLU A N 1
ATOM 2579 C CA . GLU A 1 332 ? -1.627 18.531 6.301 1 87.81 332 GLU A CA 1
ATOM 2580 C C . GLU A 1 332 ? -2.482 19.75 5.965 1 87.81 332 GLU A C 1
ATOM 2582 O O . GLU A 1 332 ? -3.223 20.25 6.812 1 87.81 332 GLU A O 1
ATOM 2587 N N . THR A 1 333 ? -2.428 20.125 4.742 1 94.44 333 THR A N 1
ATOM 2588 C CA . THR A 1 333 ? -3.102 21.344 4.309 1 94.44 333 THR A CA 1
ATOM 2589 C C . THR A 1 333 ? -4.617 21.172 4.367 1 94.44 333 THR A C 1
ATOM 2591 O O . THR A 1 333 ? -5.328 22.047 4.859 1 94.44 333 THR A O 1
ATOM 2594 N N . ILE A 1 334 ? -5.152 20.078 3.92 1 90.06 334 ILE A N 1
ATOM 2595 C CA . ILE A 1 334 ? -6.59 19.844 3.859 1 90.06 334 ILE A CA 1
ATOM 2596 C C . ILE A 1 334 ? -7.145 19.656 5.273 1 90.06 334 ILE A C 1
ATOM 2598 O O . ILE A 1 334 ? -8.234 20.141 5.586 1 90.06 334 ILE A O 1
ATOM 2602 N N . ALA A 1 335 ? -6.395 18.969 6.082 1 82.62 335 ALA A N 1
ATOM 2603 C CA . ALA A 1 335 ? -6.824 18.797 7.465 1 82.62 335 ALA A CA 1
ATOM 2604 C C . ALA A 1 335 ? -6.988 20.141 8.164 1 82.62 335 ALA A C 1
ATOM 2606 O O . ALA A 1 335 ? -7.98 20.359 8.867 1 82.62 335 ALA A O 1
ATOM 2607 N N . ILE A 1 336 ? -6.082 21 7.949 1 88.44 336 ILE A N 1
ATOM 2608 C CA . ILE A 1 336 ? -6.117 22.344 8.523 1 88.44 336 ILE A CA 1
ATOM 2609 C C . ILE A 1 336 ? -7.273 23.141 7.906 1 88.44 336 ILE A C 1
ATOM 2611 O O . ILE A 1 336 ? -8.055 23.766 8.625 1 88.44 336 ILE A O 1
ATOM 2615 N N . GLY A 1 337 ? -7.34 23.062 6.629 1 89.19 337 GLY A N 1
ATOM 2616 C CA . GLY A 1 337 ? -8.398 23.781 5.93 1 89.19 337 GLY A CA 1
ATOM 2617 C C . GLY A 1 337 ? -9.789 23.375 6.371 1 89.19 337 GLY A C 1
ATOM 2618 O O . GLY A 1 337 ? -10.648 24.219 6.602 1 89.19 337 GLY A O 1
ATOM 2619 N N . LYS A 1 338 ? -9.992 22.172 6.492 1 80.25 338 LYS A N 1
ATOM 2620 C CA . LYS A 1 338 ? -11.297 21.672 6.91 1 80.25 338 LYS A CA 1
ATOM 2621 C C . LYS A 1 338 ? -11.625 22.109 8.336 1 80.25 338 LYS A C 1
ATOM 2623 O O . LYS A 1 338 ? -12.773 22.453 8.633 1 80.25 338 LYS A O 1
ATOM 2628 N N . SER A 1 339 ? -10.711 22.078 9.195 1 77.75 339 SER A N 1
ATOM 2629 C CA . SER A 1 339 ? -10.906 22.5 10.578 1 77.75 339 SER A CA 1
ATOM 2630 C C . SER A 1 339 ? -11.344 23.953 10.664 1 77.75 339 SER A C 1
ATOM 2632 O O . SER A 1 339 ? -12.289 24.281 11.391 1 77.75 339 SER A O 1
ATOM 2634 N N . PHE A 1 340 ? -10.742 24.781 9.898 1 86.75 340 PHE A N 1
ATOM 2635 C CA . PHE A 1 340 ? -11.039 26.203 9.992 1 86.75 340 PHE A CA 1
ATOM 2636 C C . PHE A 1 340 ? -12.25 26.562 9.141 1 86.75 340 PHE A C 1
ATOM 2638 O O . PHE A 1 340 ? -12.961 27.531 9.438 1 86.75 340 PHE A O 1
ATOM 2645 N N . ALA A 1 341 ? -12.461 25.781 8.094 1 85.12 341 ALA A N 1
ATOM 2646 C CA . ALA A 1 341 ? -13.695 25.969 7.328 1 85.12 341 ALA A CA 1
ATOM 2647 C C . ALA A 1 341 ? -14.922 25.703 8.188 1 85.12 341 ALA A C 1
ATOM 2649 O O . ALA A 1 341 ? -15.922 26.422 8.094 1 85.12 341 ALA A O 1
ATOM 2650 N N . ARG A 1 342 ? -14.797 24.766 8.938 1 72.12 342 ARG A N 1
ATOM 2651 C CA . ARG A 1 342 ? -15.883 24.438 9.867 1 72.12 342 ARG A CA 1
ATOM 2652 C C . ARG A 1 342 ? -16.047 25.531 10.922 1 72.12 342 ARG A C 1
ATOM 2654 O O . ARG A 1 342 ? -17.172 25.938 11.242 1 72.12 342 ARG A O 1
ATOM 2661 N N . LYS A 1 343 ? -14.977 25.922 11.469 1 76 343 LYS A N 1
ATOM 2662 C CA . LYS A 1 343 ? -14.984 26.938 12.516 1 76 343 LYS A CA 1
ATOM 2663 C C . LYS A 1 343 ? -15.562 28.25 12.008 1 76 343 LYS A C 1
ATOM 2665 O O . LYS A 1 343 ? -16.297 28.938 12.719 1 76 343 LYS A O 1
ATOM 2670 N N . ASN A 1 344 ? -15.211 28.547 10.836 1 85 344 ASN A N 1
ATOM 2671 C CA . ASN A 1 344 ? -15.594 29.859 10.297 1 85 344 ASN A CA 1
ATOM 2672 C C . ASN A 1 344 ? -16.75 29.734 9.305 1 85 344 ASN A C 1
ATOM 2674 O O . ASN A 1 344 ? -17.062 30.688 8.602 1 85 344 ASN A O 1
ATOM 2678 N N . CYS A 1 345 ? -17.281 28.516 9.109 1 76.62 345 CYS A N 1
ATOM 2679 C CA . CYS A 1 345 ? -18.531 28.234 8.422 1 76.62 345 CYS A CA 1
ATOM 2680 C C . CYS A 1 345 ? -18.438 28.531 6.934 1 76.62 345 CYS A C 1
ATOM 2682 O O . CYS A 1 345 ? -19.266 29.266 6.383 1 76.62 345 CYS A O 1
ATOM 2684 N N . TYR A 1 346 ? -17.5 28.109 6.336 1 82.38 346 TYR A N 1
ATOM 2685 C CA . TYR A 1 346 ? -17.422 28.156 4.879 1 82.38 346 TYR A CA 1
ATOM 2686 C C . TYR A 1 346 ? -17.047 26.781 4.312 1 82.38 346 TYR A C 1
ATOM 2688 O O . TYR A 1 346 ? -16.828 25.828 5.062 1 82.38 346 TYR A O 1
ATOM 2696 N N . LYS A 1 347 ? -17.094 26.625 3.01 1 81.19 347 LYS A N 1
ATOM 2697 C CA . LYS A 1 347 ? -16.859 25.328 2.377 1 81.19 347 LYS A CA 1
ATOM 2698 C C . LYS A 1 347 ? -15.477 25.281 1.74 1 81.19 347 LYS A C 1
ATOM 2700 O O . LYS A 1 347 ? -15.031 26.25 1.125 1 81.19 347 LYS A O 1
ATOM 2705 N N . LEU A 1 348 ? -14.781 24.219 2.016 1 88.56 348 LEU A N 1
ATOM 2706 C CA . LEU A 1 348 ? -13.477 23.953 1.425 1 88.56 348 LEU A CA 1
ATOM 2707 C C . LEU A 1 348 ? -13.586 22.922 0.307 1 88.56 348 LEU A C 1
ATOM 2709 O O . LEU A 1 348 ? -14.273 21.906 0.46 1 88.56 348 LEU A O 1
ATOM 2713 N N . ASP A 1 349 ? -13.062 23.188 -0.864 1 89.31 349 ASP A N 1
ATOM 2714 C CA . ASP A 1 349 ? -13 22.219 -1.956 1 89.31 349 ASP A CA 1
ATOM 2715 C C . ASP A 1 349 ? -11.648 21.516 -1.986 1 89.31 349 ASP A C 1
ATOM 2717 O O . ASP A 1 349 ? -10.672 22.047 -2.518 1 89.31 349 ASP A O 1
ATOM 2721 N N . ALA A 1 350 ? -11.656 20.312 -1.561 1 88.38 350 ALA A N 1
ATOM 2722 C CA . ALA A 1 350 ? -10.414 19.547 -1.407 1 88.38 350 ALA A CA 1
ATOM 2723 C C . ALA A 1 350 ? -9.68 19.422 -2.738 1 88.38 350 ALA A C 1
ATOM 2725 O O . ALA A 1 350 ? -8.453 19.578 -2.797 1 88.38 350 ALA A O 1
ATOM 2726 N N . THR A 1 351 ? -10.375 19.172 -3.824 1 91.06 351 THR A N 1
ATOM 2727 C CA . THR A 1 351 ? -9.758 18.969 -5.133 1 91.06 351 THR A CA 1
ATOM 2728 C C . THR A 1 351 ? -9.078 20.266 -5.602 1 91.06 351 THR A C 1
ATOM 2730 O O . THR A 1 351 ? -7.984 20.219 -6.164 1 91.06 351 THR A O 1
ATOM 2733 N N . GLN A 1 352 ? -9.727 21.328 -5.379 1 93.88 352 GLN A N 1
ATOM 2734 C CA . GLN A 1 352 ? -9.148 22.609 -5.75 1 93.88 352 GLN A CA 1
ATOM 2735 C C . GLN A 1 352 ? -7.93 22.938 -4.891 1 93.88 352 GLN A C 1
ATOM 2737 O O . GLN A 1 352 ? -6.988 23.578 -5.359 1 93.88 352 GLN A O 1
ATOM 2742 N N . GLU A 1 353 ? -7.973 22.5 -3.703 1 95.31 353 GLU A N 1
ATOM 2743 C CA . GLU A 1 353 ? -6.824 22.719 -2.828 1 95.31 353 GLU A CA 1
ATOM 2744 C C . GLU A 1 353 ? -5.602 21.938 -3.32 1 95.31 353 GLU A C 1
ATOM 2746 O O . GLU A 1 353 ? -4.469 22.391 -3.145 1 95.31 353 GLU A O 1
ATOM 2751 N N . PHE A 1 354 ? -5.859 20.781 -3.953 1 95.75 354 PHE A N 1
ATOM 2752 C CA . PHE A 1 354 ? -4.762 20.062 -4.586 1 95.75 354 PHE A CA 1
ATOM 2753 C C . PHE A 1 354 ? -4.086 20.906 -5.648 1 95.75 354 PHE A C 1
ATOM 2755 O O . PHE A 1 354 ? -2.857 21 -5.688 1 95.75 354 PHE A O 1
ATOM 2762 N N . VAL A 1 355 ? -4.891 21.547 -6.441 1 96.81 355 VAL A N 1
ATOM 2763 C CA . VAL A 1 355 ? -4.395 22.391 -7.523 1 96.81 355 VAL A CA 1
ATOM 2764 C C . VAL A 1 355 ? -3.654 23.594 -6.945 1 96.81 355 VAL A C 1
ATOM 2766 O O . VAL A 1 355 ? -2.551 23.922 -7.391 1 96.81 355 VAL A O 1
ATOM 2769 N N . ALA A 1 356 ? -4.281 24.172 -5.961 1 97.69 356 ALA A N 1
ATOM 2770 C CA . ALA A 1 356 ? -3.686 25.359 -5.336 1 97.69 356 ALA A CA 1
ATOM 2771 C C . ALA A 1 356 ? -2.312 25.031 -4.75 1 97.69 356 ALA A C 1
ATOM 2773 O O . ALA A 1 356 ? -1.344 25.75 -4.988 1 97.69 356 ALA A O 1
ATOM 2774 N N . LEU A 1 357 ? -2.215 23.969 -4.012 1 97.94 357 LEU A N 1
ATOM 2775 C CA . LEU A 1 357 ? -0.957 23.578 -3.385 1 97.94 357 LEU A CA 1
ATOM 2776 C C . LEU A 1 357 ? 0.064 23.156 -4.438 1 97.94 357 LEU A C 1
ATOM 2778 O O . LEU A 1 357 ? 1.254 23.453 -4.305 1 97.94 357 LEU A O 1
ATOM 2782 N N . GLY A 1 358 ? -0.38 22.406 -5.449 1 98.31 358 GLY A N 1
ATOM 2783 C CA . GLY A 1 358 ? 0.509 22 -6.523 1 98.31 358 GLY A CA 1
ATOM 2784 C C . GLY A 1 358 ? 1.119 23.156 -7.277 1 98.31 358 GLY A C 1
ATOM 2785 O O . GLY A 1 358 ? 2.338 23.219 -7.449 1 98.31 358 GLY A O 1
ATOM 2786 N N . VAL A 1 359 ? 0.302 24.094 -7.676 1 98.25 359 VAL A N 1
ATOM 2787 C CA . VAL A 1 359 ? 0.785 25.266 -8.398 1 98.25 359 VAL A CA 1
ATOM 2788 C C . VAL A 1 359 ? 1.685 26.094 -7.484 1 98.25 359 VAL A C 1
ATOM 2790 O O . VAL A 1 359 ? 2.693 26.641 -7.934 1 98.25 359 VAL A O 1
ATOM 2793 N N . ALA A 1 360 ? 1.29 26.172 -6.273 1 98.56 360 ALA A N 1
ATOM 2794 C CA . ALA A 1 360 ? 2.094 26.922 -5.309 1 98.56 360 ALA A CA 1
ATOM 2795 C C . ALA A 1 360 ? 3.498 26.344 -5.191 1 98.56 360 ALA A C 1
ATOM 2797 O O . ALA A 1 360 ? 4.484 27.078 -5.168 1 98.56 360 ALA A O 1
ATOM 2798 N N . ASN A 1 361 ? 3.568 25.047 -5.098 1 98.69 361 ASN A N 1
ATOM 2799 C CA . ASN A 1 361 ? 4.879 24.406 -4.996 1 98.69 361 ASN A CA 1
ATOM 2800 C C . ASN A 1 361 ? 5.668 24.547 -6.297 1 98.69 361 ASN A C 1
ATOM 2802 O O . ASN A 1 361 ? 6.879 24.766 -6.273 1 98.69 361 ASN A O 1
ATOM 2806 N N . ILE A 1 362 ? 5.027 24.422 -7.422 1 98.31 362 ILE A N 1
ATOM 2807 C CA . ILE A 1 362 ? 5.699 24.578 -8.703 1 98.31 362 ILE A CA 1
ATOM 2808 C C . ILE A 1 362 ? 6.309 25.969 -8.812 1 98.31 362 ILE A C 1
ATOM 2810 O O . ILE A 1 362 ? 7.504 26.109 -9.078 1 98.31 362 ILE A O 1
ATOM 2814 N N . PHE A 1 363 ? 5.594 26.953 -8.531 1 98.19 363 PHE A N 1
ATOM 2815 C CA . PHE A 1 363 ? 6.082 28.328 -8.656 1 98.19 363 PHE A CA 1
ATOM 2816 C C . PHE A 1 363 ? 7.086 28.641 -7.555 1 98.19 363 PHE A C 1
ATOM 2818 O O . PHE A 1 363 ? 8.023 29.422 -7.77 1 98.19 363 PHE A O 1
ATOM 2825 N N . SER A 1 364 ? 6.855 28.125 -6.391 1 98.31 364 SER A N 1
ATOM 2826 C CA . SER A 1 364 ? 7.812 28.328 -5.312 1 98.31 364 SER A CA 1
ATOM 2827 C C . SER A 1 364 ? 9.18 27.766 -5.668 1 98.31 364 SER A C 1
ATOM 2829 O O . SER A 1 364 ? 10.211 28.297 -5.266 1 98.31 364 SER A O 1
ATOM 2831 N N . SER A 1 365 ? 9.172 26.641 -6.406 1 97.88 365 SER A N 1
ATOM 2832 C CA . SER A 1 365 ? 10.438 26.031 -6.809 1 97.88 365 SER A CA 1
ATOM 2833 C C . SER A 1 365 ? 11.227 26.969 -7.715 1 97.88 365 SER A C 1
ATOM 2835 O O . SER A 1 365 ? 12.461 26.922 -7.738 1 97.88 365 SER A O 1
ATOM 2837 N N . PHE A 1 366 ? 10.617 27.891 -8.383 1 97.88 366 PHE A N 1
ATOM 2838 C CA . PHE A 1 366 ? 11.281 28.844 -9.273 1 97.88 366 PHE A CA 1
ATOM 2839 C C . PHE A 1 366 ? 12 29.922 -8.484 1 97.88 366 PHE A C 1
ATOM 2841 O O . PHE A 1 366 ? 12.852 30.625 -9.016 1 97.88 366 PHE A O 1
ATOM 2848 N N . VAL A 1 367 ? 11.633 30.078 -7.238 1 97.5 367 VAL A N 1
ATOM 2849 C CA . VAL A 1 367 ? 12.289 31.062 -6.383 1 97.5 367 VAL A CA 1
ATOM 2850 C C . VAL A 1 367 ? 13.094 30.344 -5.297 1 97.5 367 VAL A C 1
ATOM 2852 O O . VAL A 1 367 ? 13.188 30.828 -4.168 1 97.5 367 VAL A O 1
ATOM 2855 N N . SER A 1 368 ? 13.508 29.156 -5.543 1 97 368 SER A N 1
ATOM 2856 C CA . SER A 1 368 ? 14.43 28.391 -4.715 1 97 368 SER A CA 1
ATOM 2857 C C . SER A 1 368 ? 13.789 28 -3.391 1 97 368 SER A C 1
ATOM 2859 O O . SER A 1 368 ? 14.438 28.047 -2.342 1 97 368 SER A O 1
ATOM 2861 N N . SER A 1 369 ? 12.547 27.688 -3.498 1 97.69 369 SER A N 1
ATOM 2862 C CA . SER A 1 369 ? 11.797 27.219 -2.336 1 97.69 369 SER A CA 1
ATOM 2863 C C . SER A 1 369 ? 11.883 25.703 -2.199 1 97.69 369 SER A C 1
ATOM 2865 O O . SER A 1 369 ? 11.945 24.984 -3.199 1 97.69 369 SER A O 1
ATOM 2867 N N . TYR A 1 370 ? 12 25.234 -0.965 1 97.94 370 TYR A N 1
ATOM 2868 C CA . TYR A 1 370 ? 11.727 23.812 -0.722 1 97.94 370 TYR A CA 1
ATOM 2869 C C . TYR A 1 370 ? 10.25 23.594 -0.441 1 97.94 370 TYR A C 1
ATOM 2871 O O . TYR A 1 370 ? 9.461 24.531 -0.43 1 97.94 370 TYR A O 1
ATOM 2879 N N . PRO A 1 371 ? 9.773 22.344 -0.366 1 98.12 371 PRO A N 1
ATOM 2880 C CA . PRO A 1 371 ? 8.328 22.062 -0.344 1 98.12 371 PRO A CA 1
ATOM 2881 C C . PRO A 1 371 ? 7.598 22.844 0.747 1 98.12 371 PRO A C 1
ATOM 2883 O O . PRO A 1 371 ? 8.117 23 1.857 1 98.12 371 PRO A O 1
ATOM 2886 N N . ILE A 1 372 ? 6.453 23.328 0.367 1 98.38 372 ILE A N 1
ATOM 2887 C CA . ILE A 1 372 ? 5.648 24.109 1.3 1 98.38 372 ILE A CA 1
ATOM 2888 C C . ILE A 1 372 ? 4.281 23.453 1.479 1 98.38 372 ILE A C 1
ATOM 2890 O O . ILE A 1 372 ? 3.854 22.656 0.645 1 98.38 372 ILE A O 1
ATOM 2894 N N . ALA A 1 373 ? 3.615 23.703 2.549 1 97.31 373 ALA A N 1
ATOM 2895 C CA . ALA A 1 373 ? 2.275 23.219 2.883 1 97.31 373 ALA A CA 1
ATOM 2896 C C . ALA A 1 373 ? 1.582 24.172 3.854 1 97.31 373 ALA A C 1
ATOM 2898 O O . ALA A 1 373 ? 2.113 25.25 4.172 1 97.31 373 ALA A O 1
ATOM 2899 N N . GLY A 1 374 ? 0.396 23.844 4.168 1 95.44 374 GLY A N 1
ATOM 2900 C CA . GLY A 1 374 ? -0.319 24.625 5.168 1 95.44 374 GLY A CA 1
ATOM 2901 C C . GLY A 1 374 ? 0.203 24.406 6.574 1 95.44 374 GLY A C 1
ATOM 2902 O O . GLY A 1 374 ? 0.664 23.312 6.914 1 95.44 374 GLY A O 1
ATOM 2903 N N . SER A 1 375 ? 0.1 25.469 7.34 1 92.44 375 SER A N 1
ATOM 2904 C CA . SER A 1 375 ? 0.536 25.422 8.734 1 92.44 375 SER A CA 1
ATOM 2905 C C . SER A 1 375 ? -0.626 25.688 9.688 1 92.44 375 SER A C 1
ATOM 2907 O O . SER A 1 375 ? -1.387 26.641 9.5 1 92.44 375 SER A O 1
ATOM 2909 N N . PHE A 1 376 ? -0.722 24.859 10.711 1 84.75 376 PHE A N 1
ATOM 2910 C CA . PHE A 1 376 ? -1.802 25.016 11.68 1 84.75 376 PHE A CA 1
ATOM 2911 C C . PHE A 1 376 ? -1.637 26.297 12.484 1 84.75 376 PHE A C 1
ATOM 2913 O O . PHE A 1 376 ? -2.594 27.047 12.656 1 84.75 376 PHE A O 1
ATOM 2920 N N . SER A 1 377 ? -0.43 26.547 12.984 1 84.44 377 SER A N 1
ATOM 2921 C CA . SER A 1 377 ? -0.166 27.688 13.852 1 84.44 377 SER A CA 1
ATOM 2922 C C . SER A 1 377 ? -0.413 29.016 13.125 1 84.44 377 SER A C 1
ATOM 2924 O O . SER A 1 377 ? -1.112 29.891 13.641 1 84.44 377 SER A O 1
ATOM 2926 N N . ARG A 1 378 ? 0.075 29.125 11.93 1 92.62 378 ARG A N 1
ATOM 2927 C CA . ARG A 1 378 ? -0.083 30.359 11.18 1 92.62 378 ARG A CA 1
ATOM 2928 C C . ARG A 1 378 ? -1.527 30.547 10.727 1 92.62 378 ARG A C 1
ATOM 2930 O O . ARG A 1 378 ? -2.029 31.672 10.688 1 92.62 378 ARG A O 1
ATOM 2937 N N . THR A 1 379 ? -2.16 29.453 10.352 1 93.25 379 THR A N 1
ATOM 2938 C CA . THR A 1 379 ? -3.562 29.531 9.961 1 93.25 379 THR A CA 1
ATOM 2939 C C . THR A 1 379 ? -4.434 29.953 11.141 1 93.25 379 THR A C 1
ATOM 2941 O O . THR A 1 379 ? -5.395 30.703 10.977 1 93.25 379 THR A O 1
ATOM 2944 N N . ALA A 1 380 ? -4.09 29.469 12.297 1 87 380 ALA A N 1
ATOM 2945 C CA . ALA A 1 380 ? -4.801 29.875 13.508 1 87 380 ALA A CA 1
ATOM 2946 C C . ALA A 1 380 ? -4.648 31.375 13.758 1 87 380 ALA A C 1
ATOM 2948 O O . ALA A 1 380 ? -5.625 32.062 14.078 1 87 380 ALA A O 1
ATOM 2949 N N . VAL A 1 381 ? -3.457 31.859 13.633 1 86.88 381 VAL A N 1
ATOM 2950 C CA . VAL A 1 381 ? -3.18 33.281 13.82 1 86.88 381 VAL A CA 1
ATOM 2951 C C . VAL A 1 381 ? -3.926 34.094 12.773 1 86.88 381 VAL A C 1
ATOM 2953 O O . VAL A 1 381 ? -4.496 35.156 13.078 1 86.88 381 VAL A O 1
ATOM 2956 N N . ASN A 1 382 ? -3.879 33.625 11.578 1 93.69 382 ASN A N 1
ATOM 2957 C CA . ASN A 1 382 ? -4.582 34.281 10.484 1 93.69 382 ASN A CA 1
ATOM 2958 C C . ASN A 1 382 ? -6.082 34.375 10.758 1 93.69 382 ASN A C 1
ATOM 2960 O O . ASN A 1 382 ? -6.688 35.406 10.562 1 93.69 382 ASN A O 1
ATOM 2964 N N . SER A 1 383 ? -6.664 33.312 11.219 1 91 383 SER A N 1
ATOM 2965 C CA . SER A 1 383 ? -8.086 33.281 11.531 1 91 383 SER A CA 1
ATOM 2966 C C . SER A 1 383 ? -8.43 34.156 12.719 1 91 383 SER A C 1
ATOM 2968 O O . SER A 1 383 ? -9.438 34.875 12.703 1 91 383 SER A O 1
ATOM 2970 N N . GLN A 1 384 ? -7.57 34.094 13.719 1 84.62 384 GLN A N 1
ATOM 2971 C CA . GLN A 1 384 ? -7.797 34.906 14.914 1 84.62 384 GLN A CA 1
ATOM 2972 C C . GLN A 1 384 ? -7.699 36.406 14.602 1 84.62 384 GLN A C 1
ATOM 2974 O O . GLN A 1 384 ? -8.297 37.219 15.297 1 84.62 384 GLN A O 1
ATOM 2979 N N . SER A 1 385 ? -6.93 36.688 13.609 1 88.19 385 SER A N 1
ATOM 2980 C CA . SER A 1 385 ? -6.785 38.094 13.18 1 88.19 385 SER A CA 1
ATOM 2981 C C . SER A 1 385 ? -7.938 38.5 12.281 1 88.19 385 SER A C 1
ATOM 2983 O O . SER A 1 385 ? -7.895 39.594 11.664 1 88.19 385 SER A O 1
ATOM 2985 N N . SER A 1 386 ? -8.945 37.625 12.102 1 89.81 386 SER A N 1
ATOM 2986 C CA . SER A 1 386 ? -10.203 37.875 11.406 1 89.81 386 SER A CA 1
ATOM 2987 C C . SER A 1 386 ? -9.969 38.125 9.922 1 89.81 386 SER A C 1
ATOM 2989 O O . SER A 1 386 ? -10.5 39.094 9.359 1 89.81 386 SER A O 1
ATOM 2991 N N . VAL A 1 387 ? -9.133 37.375 9.367 1 95.19 387 VAL A N 1
ATOM 2992 C CA . VAL A 1 387 ? -8.906 37.469 7.93 1 95.19 387 VAL A CA 1
ATOM 2993 C C . VAL A 1 387 ? -10.227 37.281 7.188 1 95.19 387 VAL A C 1
ATOM 2995 O O . VAL A 1 387 ? -11.062 36.469 7.594 1 95.19 387 VAL A O 1
ATOM 2998 N N . LYS A 1 388 ? -10.414 38.031 6.082 1 94.81 388 LYS A N 1
ATOM 2999 C CA . LYS A 1 388 ? -11.695 37.969 5.391 1 94.81 388 LYS A CA 1
ATOM 3000 C C . LYS A 1 388 ? -11.57 37.281 4.031 1 94.81 388 LYS A C 1
ATOM 3002 O O . LYS A 1 388 ? -12.516 36.656 3.557 1 94.81 388 LYS A O 1
ATOM 3007 N N . THR A 1 389 ? -10.461 37.469 3.434 1 95.81 389 THR A N 1
ATOM 3008 C CA . THR A 1 389 ? -10.219 36.875 2.123 1 95.81 389 THR A CA 1
ATOM 3009 C C . THR A 1 389 ? -8.797 36.344 2.02 1 95.81 389 THR A C 1
ATOM 3011 O O . THR A 1 389 ? -7.957 36.656 2.877 1 95.81 389 THR A O 1
ATOM 3014 N N . PRO A 1 390 ? -8.508 35.594 0.965 1 96 390 PRO A N 1
ATOM 3015 C CA . PRO A 1 390 ? -7.145 35.062 0.8 1 96 390 PRO A CA 1
ATOM 3016 C C . PRO A 1 390 ? -6.141 36.156 0.453 1 96 390 PRO A C 1
ATOM 3018 O O . PRO A 1 390 ? -4.941 35.906 0.329 1 96 390 PRO A O 1
ATOM 3021 N N . ALA A 1 391 ? -6.547 37.406 0.365 1 96.25 391 ALA A N 1
ATOM 3022 C CA . ALA A 1 391 ? -5.664 38.531 0.061 1 96.25 391 ALA A CA 1
ATOM 3023 C C . ALA A 1 391 ? -4.68 38.781 1.198 1 96.25 391 ALA A C 1
ATOM 3025 O O . ALA A 1 391 ? -3.65 39.438 1.007 1 96.25 391 ALA A O 1
ATOM 3026 N N . GLY A 1 392 ? -5.008 38.344 2.367 1 96.06 392 GLY A N 1
ATOM 3027 C CA . GLY A 1 392 ? -4.047 38.375 3.457 1 96.06 392 GLY A CA 1
ATOM 3028 C C . GLY A 1 392 ? -2.705 37.781 3.1 1 96.06 392 GLY A C 1
ATOM 3029 O O . GLY A 1 392 ? -1.661 38.219 3.562 1 96.06 392 GLY A O 1
ATOM 3030 N N . GLY A 1 393 ? -2.75 36.781 2.283 1 96.94 393 GLY A N 1
ATOM 3031 C CA . GLY A 1 393 ? -1.53 36.125 1.827 1 96.94 393 GLY A CA 1
ATOM 3032 C C . GLY A 1 393 ? -0.65 37.031 0.99 1 96.94 393 GLY A C 1
ATOM 3033 O O . GLY A 1 393 ? 0.578 36.938 1.03 1 96.94 393 GLY A O 1
ATOM 3034 N N . ILE A 1 394 ? -1.271 37.906 0.252 1 97.5 394 ILE A N 1
ATOM 3035 C CA . ILE A 1 394 ? -0.515 38.844 -0.57 1 97.5 394 ILE A CA 1
ATOM 3036 C C . ILE A 1 394 ? 0.297 39.781 0.325 1 97.5 394 ILE A C 1
ATOM 3038 O O . ILE A 1 394 ? 1.468 40.062 0.049 1 97.5 394 ILE A O 1
ATOM 3042 N N . ILE A 1 395 ? -0.31 40.188 1.35 1 97.38 395 ILE A N 1
ATOM 3043 C CA . ILE A 1 395 ? 0.366 41.062 2.301 1 97.38 395 ILE A CA 1
ATOM 3044 C C . ILE A 1 395 ? 1.504 40.312 2.98 1 97.38 395 ILE A C 1
ATOM 3046 O O . ILE A 1 395 ? 2.615 40.844 3.107 1 97.38 395 ILE A O 1
ATOM 3050 N N . THR A 1 396 ? 1.218 39.094 3.41 1 97.75 396 THR A N 1
ATOM 3051 C CA . THR A 1 396 ? 2.24 38.281 4.043 1 97.75 396 THR A CA 1
ATOM 3052 C C . THR A 1 396 ? 3.451 38.125 3.129 1 97.75 396 THR A C 1
ATOM 3054 O O . THR A 1 396 ? 4.586 38.344 3.549 1 97.75 396 THR A O 1
ATOM 3057 N N . GLY A 1 397 ? 3.166 37.719 1.876 1 97.94 397 GLY A N 1
ATOM 3058 C CA . GLY A 1 397 ? 4.25 37.531 0.923 1 97.94 397 GLY A CA 1
ATOM 3059 C C . GLY A 1 397 ? 5.059 38.781 0.691 1 97.94 397 GLY A C 1
ATOM 3060 O O . GLY A 1 397 ? 6.289 38.719 0.61 1 97.94 397 GLY A O 1
ATOM 3061 N N . THR A 1 398 ? 4.422 39.875 0.637 1 97.62 398 THR A N 1
ATOM 3062 C CA . THR A 1 398 ? 5.082 41.156 0.397 1 97.62 398 THR A CA 1
ATOM 3063 C C . THR A 1 398 ? 5.977 41.531 1.576 1 97.62 398 THR A C 1
ATOM 3065 O O . THR A 1 398 ? 7.109 42 1.385 1 97.62 398 THR A O 1
ATOM 3068 N N . VAL A 1 399 ? 5.484 41.344 2.717 1 96.62 399 VAL A N 1
ATOM 3069 C CA . VAL A 1 399 ? 6.258 41.688 3.908 1 96.62 399 VAL A CA 1
ATOM 3070 C C . VAL A 1 399 ? 7.488 40.781 3.994 1 96.62 399 VAL A C 1
ATOM 3072 O O . VAL A 1 399 ? 8.57 41.25 4.387 1 96.62 399 VAL A O 1
ATOM 3075 N N . VAL A 1 400 ? 7.348 39.531 3.668 1 96.75 400 VAL A N 1
ATOM 3076 C CA . VAL A 1 400 ? 8.477 38.594 3.684 1 96.75 400 VAL A CA 1
ATOM 3077 C C . VAL A 1 400 ? 9.531 39.062 2.674 1 96.75 400 VAL A C 1
ATOM 3079 O O . VAL A 1 400 ? 10.727 39 2.957 1 96.75 400 VAL A O 1
ATOM 3082 N N . ILE A 1 401 ? 9.078 39.5 1.497 1 96.56 401 ILE A N 1
ATOM 3083 C CA . ILE A 1 401 ? 9.992 39.969 0.473 1 96.56 401 ILE A CA 1
ATOM 3084 C C . ILE A 1 401 ? 10.75 41.188 0.998 1 96.56 401 ILE A C 1
ATOM 3086 O O . ILE A 1 401 ? 11.969 41.312 0.812 1 96.56 401 ILE A O 1
ATOM 3090 N N . ILE A 1 402 ? 10.078 42.062 1.671 1 95.56 402 ILE A N 1
ATOM 3091 C CA . ILE A 1 402 ? 10.703 43.25 2.248 1 95.56 402 ILE A CA 1
ATOM 3092 C C . ILE A 1 402 ? 11.719 42.844 3.303 1 95.56 402 ILE A C 1
ATOM 3094 O O . ILE A 1 402 ? 12.828 43.375 3.355 1 95.56 402 ILE A O 1
ATOM 3098 N N . ALA A 1 403 ? 11.352 41.906 4.082 1 93.19 403 ALA A N 1
ATOM 3099 C CA . ALA A 1 403 ? 12.258 41.406 5.113 1 93.19 403 ALA A CA 1
ATOM 3100 C C . ALA A 1 403 ? 13.508 40.781 4.488 1 93.19 403 ALA A C 1
ATOM 3102 O O . ALA A 1 403 ? 14.617 40.969 5.004 1 93.19 403 ALA A O 1
ATOM 3103 N N . LEU A 1 404 ? 13.367 40.094 3.434 1 93.38 404 LEU A N 1
ATOM 3104 C CA . LEU A 1 404 ? 14.477 39.469 2.725 1 93.38 404 LEU A CA 1
ATOM 3105 C C . LEU A 1 404 ? 15.453 40.531 2.201 1 93.38 404 LEU A C 1
ATOM 3107 O O . LEU A 1 404 ? 16.672 40.281 2.197 1 93.38 404 LEU A O 1
ATOM 3111 N N . ILE A 1 405 ? 14.93 41.594 1.797 1 92.38 405 ILE A N 1
ATOM 3112 C CA . ILE A 1 405 ? 15.758 42.625 1.19 1 92.38 405 ILE A CA 1
ATOM 3113 C C . ILE A 1 405 ? 16.422 43.438 2.283 1 92.38 405 ILE A C 1
ATOM 3115 O O . ILE A 1 405 ? 17.609 43.781 2.178 1 92.38 405 ILE A O 1
ATOM 3119 N N . LEU A 1 406 ? 15.758 43.656 3.41 1 90.62 406 LEU A N 1
ATOM 3120 C CA . LEU A 1 406 ? 16.219 44.688 4.348 1 90.62 406 LEU A CA 1
ATOM 3121 C C . LEU A 1 406 ? 16.797 44.031 5.605 1 90.62 406 LEU A C 1
ATOM 3123 O O . LEU A 1 406 ? 17.688 44.625 6.242 1 90.62 406 LEU A O 1
ATOM 3127 N N . LEU A 1 407 ? 16.312 42.938 5.941 1 87.5 407 LEU A N 1
ATOM 3128 C CA . LEU A 1 407 ? 16.594 42.469 7.293 1 87.5 407 LEU A CA 1
ATOM 3129 C C . LEU A 1 407 ? 17.625 41.344 7.273 1 87.5 407 LEU A C 1
ATOM 3131 O O . LEU A 1 407 ? 18.188 40.969 8.312 1 87.5 407 LEU A O 1
ATOM 3135 N N . THR A 1 408 ? 17.938 40.781 6.227 1 86.31 408 THR A N 1
ATOM 3136 C CA . THR A 1 408 ? 18.734 39.562 6.105 1 86.31 408 THR A CA 1
ATOM 3137 C C . THR A 1 408 ? 20.094 39.75 6.781 1 86.31 408 THR A C 1
ATOM 3139 O O . THR A 1 408 ? 20.594 38.844 7.441 1 86.31 408 THR A O 1
ATOM 3142 N N . PRO A 1 409 ? 20.766 40.875 6.734 1 84.56 409 PRO A N 1
ATOM 3143 C CA . PRO A 1 409 ? 22.078 41.031 7.387 1 84.56 409 PRO A CA 1
ATOM 3144 C C . PRO A 1 409 ? 21.984 40.938 8.906 1 84.56 409 PRO A C 1
ATOM 3146 O O . PRO A 1 409 ? 22.953 40.531 9.562 1 84.56 409 PRO A O 1
ATOM 3149 N N . ALA A 1 410 ? 20.891 41.188 9.367 1 85.19 410 ALA A N 1
ATOM 3150 C CA . ALA A 1 410 ? 20.719 41.156 10.812 1 85.19 410 ALA A CA 1
ATOM 3151 C C . ALA A 1 410 ? 20.453 39.75 11.312 1 85.19 410 ALA A C 1
ATOM 3153 O O . ALA A 1 410 ? 20.594 39.469 12.5 1 85.19 410 ALA A O 1
ATOM 3154 N N . PHE A 1 411 ? 20.203 38.875 10.445 1 89 411 PHE A N 1
ATOM 3155 C CA . PHE A 1 411 ? 19.797 37.531 10.844 1 89 411 PHE A CA 1
ATOM 3156 C C . PHE A 1 411 ? 21 36.688 11.234 1 89 411 PHE A C 1
ATOM 3158 O O . PHE A 1 411 ? 20.844 35.625 11.859 1 89 411 PHE A O 1
ATOM 3165 N N . LYS A 1 412 ? 22.25 37.125 10.922 1 88.56 412 LYS A N 1
ATOM 3166 C CA . LYS A 1 412 ? 23.469 36.375 11.195 1 88.56 412 LYS A CA 1
ATOM 3167 C C . LYS A 1 412 ? 23.688 36.219 12.703 1 88.56 412 LYS A C 1
ATOM 3169 O O . LYS A 1 412 ? 24.344 35.25 13.133 1 88.56 412 LYS A O 1
ATOM 3174 N N . TYR A 1 413 ? 23.031 37.062 13.484 1 90.38 413 TYR A N 1
ATOM 3175 C CA . TYR A 1 413 ? 23.266 37.062 14.922 1 90.38 413 TYR A CA 1
ATOM 3176 C C . TYR A 1 413 ? 22.234 36.219 15.656 1 90.38 413 TYR A C 1
ATOM 3178 O O . TYR A 1 413 ? 22.297 36.062 16.875 1 90.38 413 TYR A O 1
ATOM 3186 N N . ILE A 1 414 ? 21.359 35.625 14.938 1 93.38 414 ILE A N 1
ATOM 3187 C CA . ILE A 1 414 ? 20.297 34.875 15.578 1 93.38 414 ILE A CA 1
ATOM 3188 C C . ILE A 1 414 ? 20.844 33.562 16.141 1 93.38 414 ILE A C 1
ATOM 3190 O O . ILE A 1 414 ? 21.406 32.75 15.398 1 93.38 414 ILE A O 1
ATOM 3194 N N . PRO A 1 415 ? 20.703 33.344 17.438 1 94.81 415 PRO A N 1
ATOM 3195 C CA . PRO A 1 415 ? 21.172 32.062 18.016 1 94.81 415 PRO A CA 1
ATOM 3196 C C . PRO A 1 415 ? 20.297 30.891 17.609 1 94.81 415 PRO A C 1
ATOM 3198 O O . PRO A 1 415 ? 19.062 31.016 17.562 1 94.81 415 PRO A O 1
ATOM 3201 N N . ASN A 1 416 ? 20.906 29.781 17.438 1 94.75 416 ASN A N 1
ATOM 3202 C CA . ASN A 1 416 ? 20.172 28.562 17.125 1 94.75 416 ASN A CA 1
ATOM 3203 C C . ASN A 1 416 ? 19.219 28.172 18.25 1 94.75 416 ASN A C 1
ATOM 3205 O O . ASN A 1 416 ? 18.141 27.609 17.984 1 94.75 416 ASN A O 1
ATOM 3209 N N . ALA A 1 417 ? 19.547 28.438 19.406 1 95.75 417 ALA A N 1
ATOM 3210 C CA . ALA A 1 417 ? 18.719 28.125 20.578 1 95.75 417 ALA A CA 1
ATOM 3211 C C . ALA A 1 417 ? 17.391 28.859 20.516 1 95.75 417 ALA A C 1
ATOM 3213 O O . ALA A 1 417 ? 16.359 28.312 20.922 1 95.75 417 ALA A O 1
ATOM 3214 N N . ALA A 1 418 ? 17.438 30.078 20.047 1 95.62 418 ALA A N 1
ATOM 3215 C CA . ALA A 1 418 ? 16.203 30.844 19.922 1 95.62 418 ALA A CA 1
ATOM 3216 C C . ALA A 1 418 ? 15.289 30.234 18.859 1 95.62 418 ALA A C 1
ATOM 3218 O O . ALA A 1 418 ? 14.07 30.156 19.047 1 95.62 418 ALA A O 1
ATOM 3219 N N . LEU A 1 419 ? 15.859 29.859 17.797 1 93.12 419 LEU A N 1
ATOM 3220 C CA . LEU A 1 419 ? 15.094 29.219 16.734 1 93.12 419 LEU A CA 1
ATOM 3221 C C . LEU A 1 419 ? 14.5 27.891 17.203 1 93.12 419 LEU A C 1
ATOM 3223 O O . LEU A 1 419 ? 13.359 27.562 16.875 1 93.12 419 LEU A O 1
ATOM 3227 N N . ALA A 1 420 ? 15.242 27.172 17.938 1 95.44 420 ALA A N 1
ATOM 3228 C CA . ALA A 1 420 ? 14.766 25.906 18.5 1 95.44 420 ALA A CA 1
ATOM 3229 C C . ALA A 1 420 ? 13.57 26.125 19.406 1 95.44 420 ALA A C 1
ATOM 3231 O O . ALA A 1 420 ? 12.617 25.344 19.406 1 95.44 420 ALA A O 1
ATOM 3232 N N . ALA A 1 421 ? 13.617 27.156 20.172 1 95.19 421 ALA A N 1
ATOM 3233 C CA . ALA A 1 421 ? 12.523 27.484 21.078 1 95.19 421 ALA A CA 1
ATOM 3234 C C . ALA A 1 421 ? 11.234 27.75 20.312 1 95.19 421 ALA A C 1
ATOM 3236 O O . ALA A 1 421 ? 10.156 27.328 20.719 1 95.19 421 ALA A O 1
ATOM 3237 N N . ILE A 1 422 ? 11.383 28.406 19.25 1 92 422 ILE A N 1
ATOM 3238 C CA . ILE A 1 422 ? 10.234 28.75 18.422 1 92 422 ILE A CA 1
ATOM 3239 C C . ILE A 1 422 ? 9.617 27.469 17.859 1 92 422 ILE A C 1
ATOM 3241 O O . ILE A 1 422 ? 8.398 27.297 17.875 1 92 422 ILE A O 1
ATOM 3245 N N . ILE A 1 423 ? 10.398 26.578 17.375 1 91.5 423 ILE A N 1
ATOM 3246 C CA . ILE A 1 423 ? 9.93 25.328 16.797 1 91.5 423 ILE A CA 1
ATOM 3247 C C . ILE A 1 423 ? 9.219 24.484 17.859 1 91.5 423 ILE A C 1
ATOM 3249 O O . ILE A 1 423 ? 8.133 23.969 17.625 1 91.5 423 ILE A O 1
ATOM 3253 N N . MET A 1 424 ? 9.867 24.391 18.969 1 93.19 424 MET A N 1
ATOM 3254 C CA . MET A 1 424 ? 9.305 23.594 20.047 1 93.19 424 MET A CA 1
ATOM 3255 C C . MET A 1 424 ? 7.934 24.125 20.469 1 93.19 424 MET A C 1
ATOM 3257 O O . MET A 1 424 ? 7.012 23.344 20.719 1 93.19 424 MET A O 1
ATOM 3261 N N . SER A 1 425 ? 7.844 25.375 20.547 1 89.5 425 SER A N 1
ATOM 3262 C CA . SER A 1 425 ? 6.566 26 20.906 1 89.5 425 SER A CA 1
ATOM 3263 C C . SER A 1 425 ? 5.512 25.734 19.828 1 89.5 425 SER A C 1
ATOM 3265 O O . SER A 1 425 ? 4.34 25.531 20.141 1 89.5 425 SER A O 1
ATOM 3267 N N . ALA A 1 426 ? 5.875 25.766 18.641 1 85.12 426 ALA A N 1
ATOM 3268 C CA . ALA A 1 426 ? 4.957 25.578 17.516 1 85.12 426 ALA A CA 1
ATOM 3269 C C . ALA A 1 426 ? 4.426 24.156 17.469 1 85.12 426 ALA A C 1
ATOM 3271 O O . ALA A 1 426 ? 3.246 23.938 17.188 1 85.12 426 ALA A O 1
ATOM 3272 N N . VAL A 1 427 ? 5.25 23.172 17.703 1 88.12 427 VAL A N 1
ATOM 3273 C CA . VAL A 1 427 ? 4.867 21.781 17.516 1 88.12 427 VAL A CA 1
ATOM 3274 C C . VAL A 1 427 ? 4.035 21.297 18.703 1 88.12 427 VAL A C 1
ATOM 3276 O O . VAL A 1 427 ? 3.291 20.328 18.594 1 88.12 427 VAL A O 1
ATOM 3279 N N . LEU A 1 428 ? 4.117 21.953 19.844 1 85.81 428 LEU A N 1
ATOM 3280 C CA . LEU A 1 428 ? 3.33 21.578 21.016 1 85.81 428 LEU A CA 1
ATOM 3281 C C . LEU A 1 428 ? 1.839 21.719 20.734 1 85.81 428 LEU A C 1
ATOM 3283 O O . LEU A 1 428 ? 1.026 20.969 21.281 1 85.81 428 LEU A O 1
ATOM 3287 N N . GLN A 1 429 ? 1.488 22.531 19.859 1 80.38 429 GLN A N 1
ATOM 3288 C CA . GLN A 1 429 ? 0.087 22.781 19.531 1 80.38 429 GLN A CA 1
ATOM 3289 C C . GLN A 1 429 ? -0.469 21.688 18.625 1 80.38 429 GLN A C 1
ATOM 3291 O O . GLN A 1 429 ? -1.687 21.531 18.5 1 80.38 429 GLN A O 1
ATOM 3296 N N . MET A 1 430 ? 0.399 20.953 18.078 1 80.62 430 MET A N 1
ATOM 3297 C CA . MET A 1 430 ? -0 19.922 17.109 1 80.62 430 MET A CA 1
ATOM 3298 C C . MET A 1 430 ? -0.426 18.641 17.828 1 80.62 430 MET A C 1
ATOM 3300 O O . MET A 1 430 ? -1.068 17.781 17.234 1 80.62 430 MET A O 1
ATOM 3304 N N . VAL A 1 431 ? -0.133 18.516 19.109 1 86.19 431 VAL A N 1
ATOM 3305 C CA . VAL A 1 431 ? -0.352 17.266 19.828 1 86.19 431 VAL A CA 1
ATOM 3306 C C . VAL A 1 431 ? -1.742 17.266 20.469 1 86.19 431 VAL A C 1
ATOM 3308 O O . VAL A 1 431 ? -2.139 18.25 21.094 1 86.19 431 VAL A O 1
ATOM 3311 N N . ASP A 1 432 ? -2.537 16.219 20.125 1 82.12 432 ASP A N 1
ATOM 3312 C CA . ASP A 1 432 ? -3.844 16.016 20.75 1 82.12 432 ASP A CA 1
ATOM 3313 C C . ASP A 1 432 ? -3.832 14.797 21.672 1 82.12 432 ASP A C 1
ATOM 3315 O O . ASP A 1 432 ? -4.105 13.68 21.234 1 82.12 432 ASP A O 1
ATOM 3319 N N . PHE A 1 433 ? -3.688 15.062 22.906 1 85.56 433 PHE A N 1
ATOM 3320 C CA . PHE A 1 433 ? -3.592 13.961 23.859 1 85.56 433 PHE A CA 1
ATOM 3321 C C . PHE A 1 433 ? -4.977 13.469 24.266 1 85.56 433 PHE A C 1
ATOM 3323 O O . PHE A 1 433 ? -5.129 12.352 24.75 1 85.56 433 PHE A O 1
ATOM 3330 N N . LYS A 1 434 ? -5.988 14.273 24.078 1 86.44 434 LYS A N 1
ATOM 3331 C CA . LYS A 1 434 ? -7.344 13.922 24.484 1 86.44 434 LYS A CA 1
ATOM 3332 C C . LYS A 1 434 ? -7.891 12.773 23.641 1 86.44 434 LYS A C 1
ATOM 3334 O O . LYS A 1 434 ? -8.711 11.977 24.125 1 86.44 434 LYS A O 1
ATOM 3339 N N . ILE A 1 435 ? -7.41 12.695 22.516 1 89.31 435 ILE A N 1
ATOM 3340 C CA . ILE A 1 435 ? -7.938 11.695 21.594 1 89.31 435 ILE A CA 1
ATOM 3341 C C . ILE A 1 435 ? -7.562 10.297 22.078 1 89.31 435 ILE A C 1
ATOM 3343 O O . ILE A 1 435 ? -8.305 9.336 21.859 1 89.31 435 ILE A O 1
ATOM 3347 N N . ILE A 1 436 ? -6.441 10.125 22.781 1 91.56 436 ILE A N 1
ATOM 3348 C CA . ILE A 1 436 ? -5.957 8.82 23.219 1 91.56 436 ILE A CA 1
ATOM 3349 C C . ILE A 1 436 ? -6.953 8.188 24.188 1 91.56 436 ILE A C 1
ATOM 3351 O O . ILE A 1 436 ? -7.34 7.031 24.031 1 91.56 436 ILE A O 1
ATOM 3355 N N . GLN A 1 437 ? -7.352 9.008 25.094 1 91.19 437 GLN A N 1
ATOM 3356 C CA . GLN A 1 437 ? -8.312 8.523 26.094 1 91.19 437 GLN A CA 1
ATOM 3357 C C . GLN A 1 437 ? -9.656 8.227 25.438 1 91.19 437 GLN A C 1
ATOM 3359 O O . GLN A 1 437 ? -10.32 7.242 25.781 1 91.19 437 GLN A O 1
ATOM 3364 N N . ARG A 1 438 ? -10.078 9.023 24.578 1 90.38 438 ARG A N 1
ATOM 3365 C CA . ARG A 1 438 ? -11.352 8.828 23.891 1 90.38 438 ARG A CA 1
ATOM 3366 C C . ARG A 1 438 ? -11.328 7.566 23.031 1 90.38 438 ARG A C 1
ATOM 3368 O O . ARG A 1 438 ? -12.312 6.832 22.984 1 90.38 438 ARG A O 1
ATOM 3375 N N . LEU A 1 439 ? -10.219 7.316 22.422 1 93.06 439 LEU A N 1
ATOM 3376 C CA . LEU A 1 439 ? -10.086 6.137 21.578 1 93.06 439 LEU A CA 1
ATOM 3377 C C . LEU A 1 439 ? -10.195 4.859 22.406 1 93.06 439 LEU A C 1
ATOM 3379 O O . LEU A 1 439 ? -10.867 3.906 22 1 93.06 439 LEU A O 1
ATOM 3383 N N . TRP A 1 440 ? -9.539 4.898 23.578 1 91.06 440 TRP A N 1
ATOM 3384 C CA . TRP A 1 440 ? -9.547 3.727 24.453 1 91.06 440 TRP A CA 1
ATOM 3385 C C . TRP A 1 440 ? -10.953 3.414 24.938 1 91.06 440 TRP A C 1
ATOM 3387 O O . TRP A 1 440 ? -11.336 2.246 25.047 1 91.06 440 TRP A O 1
ATOM 3397 N N . ASN A 1 441 ? -11.758 4.426 25.094 1 88.88 441 ASN A N 1
ATOM 3398 C CA . ASN A 1 441 ? -13.102 4.258 25.641 1 88.88 441 ASN A CA 1
ATOM 3399 C C . ASN A 1 441 ? -14.117 3.932 24.547 1 88.88 441 ASN A C 1
ATOM 3401 O O . ASN A 1 441 ? -15.07 3.188 24.797 1 88.88 441 ASN A O 1
ATOM 3405 N N . ILE A 1 442 ? -13.953 4.441 23.438 1 88.25 442 ILE A N 1
ATOM 3406 C CA . ILE A 1 442 ? -14.977 4.375 22.391 1 88.25 442 ILE A CA 1
ATOM 3407 C C . ILE A 1 442 ? -14.703 3.188 21.469 1 88.25 442 ILE A C 1
ATOM 3409 O O . ILE A 1 442 ? -15.617 2.426 21.141 1 88.25 442 ILE A O 1
ATOM 3413 N N . GLN A 1 443 ? -13.414 3.104 21 1 91.38 443 GLN A N 1
ATOM 3414 C CA . GLN A 1 443 ? -13.094 2.08 20 1 91.38 443 GLN A CA 1
ATOM 3415 C C . GLN A 1 443 ? -11.664 1.569 20.172 1 91.38 443 GLN A C 1
ATOM 3417 O O . GLN A 1 443 ? -10.727 2.152 19.641 1 91.38 443 GLN A O 1
ATOM 3422 N N . LYS A 1 444 ? -11.547 0.41 20.609 1 91.56 444 LYS A N 1
ATOM 3423 C CA . LYS A 1 444 ? -10.242 -0.159 20.953 1 91.56 444 LYS A CA 1
ATOM 3424 C C . LYS A 1 444 ? -9.438 -0.474 19.688 1 91.56 444 LYS A C 1
ATOM 3426 O O . LYS A 1 444 ? -8.211 -0.356 19.688 1 91.56 444 LYS A O 1
ATOM 3431 N N . VAL A 1 445 ? -10.109 -0.849 18.641 1 92.31 445 VAL A N 1
ATOM 3432 C CA . VAL A 1 445 ? -9.414 -1.146 17.391 1 92.31 445 VAL A CA 1
ATOM 3433 C C . VAL A 1 445 ? -8.703 0.106 16.891 1 92.31 445 VAL A C 1
ATOM 3435 O O . VAL A 1 445 ? -7.547 0.041 16.469 1 92.31 445 VAL A O 1
ATOM 3438 N N . ASP A 1 446 ? -9.391 1.215 16.953 1 94.5 446 ASP A N 1
ATOM 3439 C CA . ASP A 1 446 ? -8.797 2.479 16.531 1 94.5 446 ASP A CA 1
ATOM 3440 C C . ASP A 1 446 ? -7.656 2.895 17.453 1 94.5 446 ASP A C 1
ATOM 3442 O O . ASP A 1 446 ? -6.691 3.525 17 1 94.5 446 ASP A O 1
ATOM 3446 N N . PHE A 1 447 ? -7.816 2.516 18.719 1 95.62 447 PHE A N 1
ATOM 3447 C CA . PHE A 1 447 ? -6.746 2.785 19.672 1 95.62 447 PHE A CA 1
ATOM 3448 C C . PHE A 1 447 ? -5.469 2.053 19.281 1 95.62 447 PHE A C 1
ATOM 3450 O O . PHE A 1 447 ? -4.383 2.635 19.281 1 95.62 447 PHE A O 1
ATOM 3457 N N . PHE A 1 448 ? -5.594 0.839 18.875 1 95.44 448 PHE A N 1
ATOM 3458 C CA . PHE A 1 448 ? -4.434 0.052 18.469 1 95.44 448 PHE A CA 1
ATOM 3459 C C . PHE A 1 448 ? -3.832 0.6 17.188 1 95.44 448 PHE A C 1
ATOM 3461 O O . PHE A 1 448 ? -2.611 0.61 17.016 1 95.44 448 PHE A O 1
ATOM 3468 N N . ILE A 1 449 ? -4.68 1.031 16.281 1 95.31 449 ILE A N 1
ATOM 3469 C CA . ILE A 1 449 ? -4.199 1.635 15.039 1 95.31 449 ILE A CA 1
ATOM 3470 C C . ILE A 1 449 ? -3.404 2.9 15.359 1 95.31 449 ILE A C 1
ATOM 3472 O O . ILE A 1 449 ? -2.344 3.137 14.781 1 95.31 449 ILE A O 1
ATOM 3476 N N . TYR A 1 450 ? -3.902 3.652 16.312 1 96.31 450 TYR A N 1
ATOM 3477 C CA . TYR A 1 450 ? -3.219 4.859 16.766 1 96.31 450 TYR A CA 1
ATOM 3478 C C . TYR A 1 450 ? -1.834 4.535 17.312 1 96.31 450 TYR A C 1
ATOM 3480 O O . TYR A 1 450 ? -0.841 5.145 16.906 1 96.31 450 TYR A O 1
ATOM 3488 N N . ILE A 1 451 ? -1.744 3.574 18.156 1 96.62 451 ILE A N 1
ATOM 3489 C CA . ILE A 1 451 ? -0.502 3.219 18.844 1 96.62 451 ILE A CA 1
ATOM 3490 C C . ILE A 1 451 ? 0.491 2.648 17.828 1 96.62 451 ILE A C 1
ATOM 3492 O O . ILE A 1 451 ? 1.679 2.98 17.859 1 96.62 451 ILE A O 1
ATOM 3496 N N . LEU A 1 452 ? 0.021 1.824 16.969 1 95.12 452 LEU A N 1
ATOM 3497 C CA . LEU A 1 452 ? 0.903 1.215 15.977 1 95.12 452 LEU A CA 1
ATOM 3498 C C . LEU A 1 452 ? 1.424 2.26 14.992 1 95.12 452 LEU A C 1
ATOM 3500 O O . LEU A 1 452 ? 2.557 2.158 14.516 1 95.12 452 LEU A O 1
ATOM 3504 N N . THR A 1 453 ? 0.568 3.191 14.672 1 94.62 453 THR A N 1
ATOM 3505 C CA . THR A 1 453 ? 1.017 4.305 13.836 1 94.62 453 THR A CA 1
ATOM 3506 C C . THR A 1 453 ? 2.117 5.094 14.539 1 94.62 453 THR A C 1
ATOM 3508 O O . THR A 1 453 ? 3.119 5.457 13.922 1 94.62 453 THR A O 1
ATOM 3511 N N . LEU A 1 454 ? 1.954 5.309 15.836 1 95 454 LEU A N 1
ATOM 3512 C CA . LEU A 1 454 ? 2.943 6.02 16.641 1 95 454 LEU A CA 1
ATOM 3513 C C . LEU A 1 454 ? 4.262 5.258 16.672 1 95 454 LEU A C 1
ATOM 3515 O O . LEU A 1 454 ? 5.324 5.828 16.422 1 95 454 LEU A O 1
ATOM 3519 N N . ILE A 1 455 ? 4.164 4.051 16.922 1 95.19 455 ILE A N 1
ATOM 3520 C CA . ILE A 1 455 ? 5.348 3.209 17.031 1 95.19 455 ILE A CA 1
ATOM 3521 C C . ILE A 1 455 ? 6.055 3.137 15.68 1 95.19 455 ILE A C 1
ATOM 3523 O O . ILE A 1 455 ? 7.281 3.248 15.602 1 95.19 455 ILE A O 1
ATOM 3527 N N . GLY A 1 456 ? 5.258 2.924 14.664 1 92.69 456 GLY A N 1
ATOM 3528 C CA . GLY A 1 456 ? 5.832 2.902 13.328 1 92.69 456 GLY A CA 1
ATOM 3529 C C . GLY A 1 456 ? 6.527 4.199 12.953 1 92.69 456 GLY A C 1
ATOM 3530 O O . GLY A 1 456 ? 7.57 4.188 12.297 1 92.69 456 GLY A O 1
ATOM 3531 N N . SER A 1 457 ? 5.984 5.289 13.391 1 91.25 457 SER A N 1
ATOM 3532 C CA . SER A 1 457 ? 6.566 6.598 13.102 1 91.25 457 SER A CA 1
ATOM 3533 C C . SER A 1 457 ? 7.895 6.785 13.82 1 91.25 457 SER A C 1
ATOM 3535 O O . SER A 1 457 ? 8.844 7.332 13.258 1 91.25 457 SER A O 1
ATOM 3537 N N . PHE A 1 458 ? 8 6.34 15.031 1 91.94 458 PHE A N 1
ATOM 3538 C CA . PHE A 1 458 ? 9.219 6.496 15.812 1 91.94 458 PHE A CA 1
ATOM 3539 C C . PHE A 1 458 ? 10.297 5.535 15.328 1 91.94 458 PHE A C 1
ATOM 3541 O O . PHE A 1 458 ? 11.477 5.895 15.273 1 91.94 458 PHE A O 1
ATOM 3548 N N . ALA A 1 459 ? 9.906 4.348 14.93 1 89.06 459 ALA A N 1
ATOM 3549 C CA . ALA A 1 459 ? 10.859 3.299 14.586 1 89.06 459 ALA A CA 1
ATOM 3550 C C . ALA A 1 459 ? 11.359 3.459 13.156 1 89.06 459 ALA A C 1
ATOM 3552 O O . ALA A 1 459 ? 12.547 3.264 12.875 1 89.06 459 ALA A O 1
ATOM 3553 N N . LEU A 1 460 ? 10.484 3.824 12.281 1 85.31 460 LEU A N 1
ATOM 3554 C CA . LEU A 1 460 ? 10.836 3.789 10.859 1 85.31 460 LEU A CA 1
ATOM 3555 C C . LEU A 1 460 ? 10.859 5.195 10.273 1 85.31 460 LEU A C 1
ATOM 3557 O O . LEU A 1 460 ? 11.438 5.414 9.203 1 85.31 460 LEU A O 1
ATOM 3561 N N . GLY A 1 461 ? 10.312 6.102 10.938 1 86.94 461 GLY A N 1
ATOM 3562 C CA . GLY A 1 461 ? 10.117 7.449 10.43 1 86.94 461 GLY A CA 1
ATOM 3563 C C . GLY A 1 461 ? 8.656 7.832 10.281 1 86.94 461 GLY A C 1
ATOM 3564 O O . GLY A 1 461 ? 7.805 6.969 10.055 1 86.94 461 GLY A O 1
ATOM 3565 N N . VAL A 1 462 ? 8.414 9.062 10.367 1 87.12 462 VAL A N 1
ATOM 3566 C CA . VAL A 1 462 ? 7.051 9.578 10.375 1 87.12 462 VAL A CA 1
ATOM 3567 C C . VAL A 1 462 ? 6.383 9.297 9.031 1 87.12 462 VAL A C 1
ATOM 3569 O O . VAL A 1 462 ? 5.184 9.016 8.977 1 87.12 462 VAL A O 1
ATOM 3572 N N . GLU A 1 463 ? 7.109 9.43 7.941 1 86 463 GLU A N 1
ATOM 3573 C CA . GLU A 1 463 ? 6.57 9.195 6.602 1 86 463 GLU A CA 1
ATOM 3574 C C . GLU A 1 463 ? 6.055 7.766 6.457 1 86 463 GLU A C 1
ATOM 3576 O O . GLU A 1 463 ? 5 7.539 5.863 1 86 463 GLU A O 1
ATOM 3581 N N . TYR A 1 464 ? 6.727 6.805 6.961 1 83.31 464 TYR A N 1
ATOM 3582 C CA . TYR A 1 464 ? 6.309 5.41 6.871 1 83.31 464 TYR A CA 1
ATOM 3583 C C . TYR A 1 464 ? 5.242 5.094 7.91 1 83.31 464 TYR A C 1
ATOM 3585 O O . TYR A 1 464 ? 4.375 4.246 7.684 1 83.31 464 TYR A O 1
ATOM 3593 N N . GLY A 1 465 ? 5.375 5.809 8.984 1 89.31 465 GLY A N 1
ATOM 3594 C CA . GLY A 1 465 ? 4.371 5.617 10.023 1 89.31 465 GLY A CA 1
ATOM 3595 C C . GLY A 1 465 ? 2.959 5.91 9.547 1 89.31 465 GLY A C 1
ATOM 3596 O O . GLY A 1 465 ? 2.037 5.133 9.812 1 89.31 465 GLY A O 1
ATOM 3597 N N . ILE A 1 466 ? 2.811 6.957 8.883 1 88.75 466 ILE A N 1
ATOM 3598 C CA . ILE A 1 466 ? 1.477 7.328 8.422 1 88.75 466 ILE A CA 1
ATOM 3599 C C . ILE A 1 466 ? 0.986 6.316 7.391 1 88.75 466 ILE A C 1
ATOM 3601 O O . ILE A 1 466 ? -0.201 5.98 7.355 1 88.75 466 ILE A O 1
ATOM 3605 N N . LEU A 1 467 ? 1.853 5.871 6.496 1 86.62 467 LEU A N 1
ATOM 3606 C CA . LEU A 1 467 ? 1.479 4.879 5.492 1 86.62 467 LEU A CA 1
ATOM 3607 C C . LEU A 1 467 ? 1.037 3.578 6.152 1 86.62 467 LEU A C 1
ATOM 3609 O O . LEU A 1 467 ? 0.053 2.965 5.73 1 86.62 467 LEU A O 1
ATOM 3613 N N . ILE A 1 468 ? 1.73 3.229 7.168 1 88.81 468 ILE A N 1
ATOM 3614 C CA . ILE A 1 468 ? 1.367 2.037 7.93 1 88.81 468 ILE A CA 1
ATOM 3615 C C . ILE A 1 468 ? 0.008 2.246 8.594 1 88.81 468 ILE A C 1
ATOM 3617 O O . ILE A 1 468 ? -0.844 1.354 8.57 1 88.81 468 ILE A O 1
ATOM 3621 N N . GLY A 1 469 ? -0.163 3.381 9.195 1 93.19 469 GLY A N 1
ATOM 3622 C CA . GLY A 1 469 ? -1.442 3.693 9.812 1 93.19 469 GLY A CA 1
ATOM 3623 C C . GLY A 1 469 ? -2.604 3.635 8.836 1 93.19 469 GLY A C 1
ATOM 3624 O O . GLY A 1 469 ? -3.65 3.062 9.148 1 93.19 469 GLY A O 1
ATOM 3625 N N . ILE A 1 470 ? -2.42 4.164 7.664 1 90 470 ILE A N 1
ATOM 3626 C CA . ILE A 1 470 ? -3.445 4.137 6.629 1 90 470 ILE A CA 1
ATOM 3627 C C . ILE A 1 470 ? -3.74 2.689 6.23 1 90 470 ILE A C 1
ATOM 3629 O O . ILE A 1 470 ? -4.902 2.287 6.152 1 90 470 ILE A O 1
ATOM 3633 N N . GLY A 1 471 ? -2.678 1.92 6.023 1 88.56 471 GLY A N 1
ATOM 3634 C CA . GLY A 1 471 ? -2.844 0.512 5.699 1 88.56 471 GLY A CA 1
ATOM 3635 C C . GLY A 1 471 ? -3.602 -0.259 6.762 1 88.56 471 GLY A C 1
ATOM 3636 O O . GLY A 1 471 ? -4.512 -1.029 6.449 1 88.56 471 GLY A O 1
ATOM 3637 N N . LEU A 1 472 ? -3.279 0.001 7.961 1 90.62 472 LEU A N 1
ATOM 3638 C CA . LEU A 1 472 ? -3.906 -0.694 9.078 1 90.62 472 LEU A CA 1
ATOM 3639 C C . LEU A 1 472 ? -5.371 -0.296 9.211 1 90.62 472 LEU A C 1
ATOM 3641 O O . LEU A 1 472 ? -6.211 -1.115 9.602 1 90.62 472 LEU A O 1
ATOM 3645 N N . SER A 1 473 ? -5.617 0.92 8.906 1 92.88 473 SER A N 1
ATOM 3646 C CA . SER A 1 473 ? -6.988 1.4 9.039 1 92.88 473 SER A CA 1
ATOM 3647 C C . SER A 1 473 ? -7.887 0.809 7.957 1 92.88 473 SER A C 1
ATOM 3649 O O . SER A 1 473 ? -9.109 0.792 8.102 1 92.88 473 SER A O 1
ATOM 3651 N N . LEU A 1 474 ? -7.309 0.304 6.895 1 87.94 474 LEU A N 1
ATOM 3652 C CA . LEU A 1 474 ? -8.078 -0.294 5.809 1 87.94 474 LEU A CA 1
ATOM 3653 C C . LEU A 1 474 ? -8.555 -1.694 6.188 1 87.94 474 LEU A C 1
ATOM 3655 O O . LEU A 1 474 ? -9.547 -2.182 5.648 1 87.94 474 LEU A O 1
ATOM 3659 N N . PHE A 1 475 ? -7.918 -2.301 7.148 1 85.94 475 PHE A N 1
ATOM 3660 C CA . PHE A 1 475 ? -8.234 -3.682 7.492 1 85.94 475 PHE A CA 1
ATOM 3661 C C . PHE A 1 475 ? -9.656 -3.797 8.023 1 85.94 475 PHE A C 1
ATOM 3663 O O . PHE A 1 475 ? -10.453 -4.59 7.512 1 85.94 475 PHE A O 1
ATOM 3670 N N . PRO A 1 476 ? -10 -2.979 9.031 1 87.44 476 PRO A N 1
ATOM 3671 C CA . PRO A 1 476 ? -11.375 -3.076 9.523 1 87.44 476 PRO A CA 1
ATOM 3672 C C . PRO A 1 476 ? -12.406 -2.648 8.484 1 87.44 476 PRO A C 1
ATOM 3674 O O . PRO A 1 476 ? -13.555 -3.1 8.523 1 87.44 476 PRO A O 1
ATOM 3677 N N . LEU A 1 477 ? -11.984 -1.894 7.605 1 86.38 477 LEU A N 1
ATOM 3678 C CA . LEU A 1 477 ? -12.867 -1.413 6.555 1 86.38 477 LEU A CA 1
ATOM 3679 C C . LEU A 1 477 ? -13.102 -2.49 5.5 1 86.38 477 LEU A C 1
ATOM 3681 O O . LEU A 1 477 ? -14.219 -2.674 5.023 1 86.38 477 LEU A O 1
ATOM 3685 N N . LEU A 1 478 ? -12.047 -3.26 5.152 1 85.75 478 LEU A N 1
ATOM 3686 C CA . LEU A 1 478 ? -12.07 -4.172 4.016 1 85.75 478 LEU A CA 1
ATOM 3687 C C . LEU A 1 478 ? -12.484 -5.574 4.453 1 85.75 478 LEU A C 1
ATOM 3689 O O . LEU A 1 478 ? -13.055 -6.332 3.666 1 85.75 478 LEU A O 1
ATOM 3693 N N . TYR A 1 479 ? -12.258 -5.922 5.652 1 84.81 479 TYR A N 1
ATOM 3694 C CA . TYR A 1 479 ? -12.492 -7.281 6.133 1 84.81 479 TYR A CA 1
ATOM 3695 C C . TYR A 1 479 ? -13.945 -7.691 5.922 1 84.81 479 TYR A C 1
ATOM 3697 O O . TYR A 1 479 ? -14.219 -8.781 5.406 1 84.81 479 TYR A O 1
ATOM 3705 N N . PRO A 1 480 ? -14.891 -6.777 6.266 1 83.25 480 PRO A N 1
ATOM 3706 C CA . PRO A 1 480 ? -16.281 -7.18 6.059 1 83.25 480 PRO A CA 1
ATOM 3707 C C . PRO A 1 480 ? -16.641 -7.359 4.582 1 83.25 480 PRO A C 1
ATOM 3709 O O . PRO A 1 480 ? -17.594 -8.062 4.254 1 83.25 480 PRO A O 1
ATOM 3712 N N . LEU A 1 481 ? -15.891 -6.797 3.758 1 84.62 481 LEU A N 1
ATOM 3713 C CA . LEU A 1 481 ? -16.141 -6.926 2.328 1 84.62 481 LEU A CA 1
ATOM 3714 C C . LEU A 1 481 ? -15.719 -8.305 1.827 1 84.62 481 LEU A C 1
ATOM 3716 O O . LEU A 1 481 ? -16.234 -8.789 0.818 1 84.62 481 LEU A O 1
ATOM 3720 N N . SER A 1 482 ? -14.75 -8.898 2.537 1 87.25 482 SER A N 1
ATOM 3721 C CA . SER A 1 482 ? -14.266 -10.219 2.143 1 87.25 482 SER A CA 1
ATOM 3722 C C . SER A 1 482 ? -15.148 -11.32 2.721 1 87.25 482 SER A C 1
ATOM 3724 O O . SER A 1 482 ? -15.211 -12.422 2.176 1 87.25 482 SER A O 1
ATOM 3726 N N . GLN A 1 483 ? -15.773 -11 3.83 1 86.94 483 GLN A N 1
ATOM 3727 C CA . GLN A 1 483 ? -16.672 -11.953 4.477 1 86.94 483 GLN A CA 1
ATOM 3728 C C . GLN A 1 483 ? -17.984 -11.281 4.879 1 86.94 483 GLN A C 1
ATOM 3730 O O . GLN A 1 483 ? -18.297 -11.195 6.066 1 86.94 483 GLN A O 1
ATOM 3735 N N . PRO A 1 484 ? -18.688 -10.961 3.822 1 82.06 484 PRO A N 1
ATOM 3736 C CA . PRO A 1 484 ? -19.969 -10.32 4.148 1 82.06 484 PRO A CA 1
ATOM 3737 C C . PRO A 1 484 ? -20.938 -11.273 4.844 1 82.06 484 PRO A C 1
ATOM 3739 O O . PRO A 1 484 ? -20.859 -12.492 4.645 1 82.06 484 PRO A O 1
ATOM 3742 N N . ASP A 1 485 ? -21.734 -10.68 5.641 1 82 485 ASP A N 1
ATOM 3743 C CA . ASP A 1 485 ? -22.781 -11.477 6.277 1 82 485 ASP A CA 1
ATOM 3744 C C . ASP A 1 485 ? -23.797 -11.961 5.254 1 82 485 ASP A C 1
ATOM 3746 O O . ASP A 1 485 ? -24.312 -11.164 4.457 1 82 485 ASP A O 1
ATOM 3750 N N . ILE A 1 486 ? -23.906 -13.227 5.125 1 86.81 486 ILE A N 1
ATOM 3751 C CA . ILE A 1 486 ? -24.859 -13.852 4.207 1 86.81 486 ILE A CA 1
ATOM 3752 C C . ILE A 1 486 ? -25.984 -14.508 5 1 86.81 486 ILE A C 1
ATOM 3754 O O . ILE A 1 486 ? -25.734 -15.383 5.832 1 86.81 486 ILE A O 1
ATOM 3758 N N . GLN A 1 487 ? -27.125 -13.906 4.836 1 87.31 487 GLN A N 1
ATOM 3759 C CA . GLN A 1 487 ? -28.297 -14.492 5.465 1 87.31 487 GLN A CA 1
ATOM 3760 C C . GLN A 1 487 ? -28.969 -15.516 4.543 1 87.31 487 GLN A C 1
ATOM 3762 O O . GLN A 1 487 ? -29.203 -15.242 3.365 1 87.31 487 GLN A O 1
ATOM 3767 N N . ILE A 1 488 ? -29.109 -16.703 5.082 1 89.12 488 ILE A N 1
ATOM 3768 C CA . ILE A 1 488 ? -29.734 -17.766 4.312 1 89.12 488 ILE A CA 1
ATOM 3769 C C . ILE A 1 488 ? -31.031 -18.203 4.98 1 89.12 488 ILE A C 1
ATOM 3771 O O . ILE A 1 488 ? -31.047 -18.531 6.168 1 89.12 488 ILE A O 1
ATOM 3775 N N . GLN A 1 489 ? -32.094 -17.969 4.32 1 86.94 489 GLN A N 1
ATOM 3776 C CA . GLN A 1 489 ? -33.375 -18.516 4.77 1 86.94 489 GLN A CA 1
ATOM 3777 C C . GLN A 1 489 ? -33.562 -19.938 4.285 1 86.94 489 GLN A C 1
ATOM 3779 O O . GLN A 1 489 ? -33.656 -20.188 3.084 1 86.94 489 GLN A O 1
ATOM 3784 N N . ASP A 1 490 ? -33.5 -20.781 5.273 1 78.5 490 ASP A N 1
ATOM 3785 C CA . ASP A 1 490 ? -33.594 -22.203 4.977 1 78.5 490 ASP A CA 1
ATOM 3786 C C . ASP A 1 490 ? -35.031 -22.641 4.77 1 78.5 490 ASP A C 1
ATOM 3788 O O . ASP A 1 490 ? -35.812 -22.75 5.73 1 78.5 490 ASP A O 1
ATOM 3792 N N . SER A 1 491 ? -35.531 -22.609 3.543 1 81.19 491 SER A N 1
ATOM 3793 C CA . SER A 1 491 ? -36.812 -23.125 3.137 1 81.19 491 SER A CA 1
ATOM 3794 C C . SER A 1 491 ? -36.688 -24.109 1.98 1 81.19 491 SER A C 1
ATOM 3796 O O . SER A 1 491 ? -35.594 -24.578 1.68 1 81.19 491 SER A O 1
ATOM 3798 N N . SER A 1 492 ? -37.844 -24.594 1.44 1 83.06 492 SER A N 1
ATOM 3799 C CA . SER A 1 492 ? -37.812 -25.484 0.288 1 83.06 492 SER A CA 1
ATOM 3800 C C . SER A 1 492 ? -37 -24.891 -0.858 1 83.06 492 SER A C 1
ATOM 3802 O O . SER A 1 492 ? -36.344 -25.609 -1.599 1 83.06 492 SER A O 1
ATOM 3804 N N . ILE A 1 493 ? -37.125 -23.641 -0.905 1 90 493 ILE A N 1
ATOM 3805 C CA . ILE A 1 493 ? -36.312 -22.875 -1.83 1 90 493 ILE A CA 1
ATOM 3806 C C . ILE A 1 493 ? -35.469 -21.859 -1.052 1 90 493 ILE A C 1
ATOM 3808 O O . ILE A 1 493 ? -35.969 -20.812 -0.644 1 90 493 ILE A O 1
ATOM 3812 N N . PRO A 1 494 ? -34.219 -22.234 -0.918 1 92.12 494 PRO A N 1
ATOM 3813 C CA . PRO A 1 494 ? -33.375 -21.344 -0.122 1 92.12 494 PRO A CA 1
ATOM 3814 C C . PRO A 1 494 ? -33.219 -19.969 -0.749 1 92.12 494 PRO A C 1
ATOM 3816 O O . PRO A 1 494 ? -33.062 -19.844 -1.967 1 92.12 494 PRO A O 1
ATOM 3819 N N . VAL A 1 495 ? -33.375 -18.969 0.058 1 92.56 495 VAL A N 1
ATOM 3820 C CA . VAL A 1 495 ? -33.156 -17.578 -0.351 1 92.56 495 VAL A CA 1
ATOM 3821 C C . VAL A 1 495 ? -31.938 -17 0.344 1 92.56 495 VAL A C 1
ATOM 3823 O O . VAL A 1 495 ? -31.812 -17.062 1.57 1 92.56 495 VAL A O 1
ATOM 3826 N N . ILE A 1 496 ? -31.031 -16.5 -0.506 1 92.19 496 ILE A N 1
ATOM 3827 C CA . ILE A 1 496 ? -29.766 -15.961 0.014 1 92.19 496 ILE A CA 1
ATOM 3828 C C . ILE A 1 496 ? -29.766 -14.438 -0.128 1 92.19 496 ILE A C 1
ATOM 3830 O O . ILE A 1 496 ? -30.016 -13.914 -1.214 1 92.19 496 ILE A O 1
ATOM 3834 N N . TRP A 1 497 ? -29.531 -13.742 1 1 88.5 497 TRP A N 1
ATOM 3835 C CA . TRP A 1 497 ? -29.438 -12.289 1.001 1 88.5 497 TRP A CA 1
ATOM 3836 C C . TRP A 1 497 ? -27.984 -11.836 1.228 1 88.5 497 TRP A C 1
ATOM 3838 O O . TRP A 1 497 ? -27.344 -12.258 2.189 1 88.5 497 TRP A O 1
ATOM 3848 N N . LEU A 1 498 ? -27.547 -10.969 0.274 1 83.94 498 LEU A N 1
ATOM 3849 C CA . LEU A 1 498 ? -26.203 -10.398 0.412 1 83.94 498 LEU A CA 1
ATOM 3850 C C . LEU A 1 498 ? -26.266 -9.016 1.05 1 83.94 498 LEU A C 1
ATOM 3852 O O . LEU A 1 498 ? -26.969 -8.125 0.548 1 83.94 498 LEU A O 1
ATOM 3856 N N . GLU A 1 499 ? -25.5 -8.766 2.115 1 74.94 499 GLU A N 1
ATOM 3857 C CA . GLU A 1 499 ? -25.562 -7.496 2.838 1 74.94 499 GLU A CA 1
ATOM 3858 C C . GLU A 1 499 ? -24.688 -6.438 2.166 1 74.94 499 GLU A C 1
ATOM 3860 O O . GLU A 1 499 ? -25.031 -5.25 2.178 1 74.94 499 GLU A O 1
ATOM 3865 N N . LEU A 1 500 ? -23.469 -6.758 1.766 1 74 500 LEU A N 1
ATOM 3866 C CA . LEU A 1 500 ? -22.5 -5.746 1.355 1 74 500 LEU A CA 1
ATOM 3867 C C . LEU A 1 500 ? -22.094 -5.941 -0.101 1 74 500 LEU A C 1
ATOM 3869 O O . LEU A 1 500 ? -20.984 -5.559 -0.499 1 74 500 LEU A O 1
ATOM 3873 N N . GLY A 1 501 ? -22.906 -6.477 -0.92 1 77.25 501 GLY A N 1
ATOM 3874 C CA . GLY A 1 501 ? -22.594 -6.594 -2.334 1 77.25 501 GLY A CA 1
ATOM 3875 C C . GLY A 1 501 ? -21.75 -7.82 -2.66 1 77.25 501 GLY A C 1
ATOM 3876 O O . GLY A 1 501 ? -21.453 -8.625 -1.775 1 77.25 501 GLY A O 1
ATOM 3877 N N . LEU A 1 502 ? -21.422 -8.023 -3.998 1 86.31 502 LEU A N 1
ATOM 3878 C CA . LEU A 1 502 ? -20.672 -9.172 -4.48 1 86.31 502 LEU A CA 1
ATOM 3879 C C . LEU A 1 502 ? -19.547 -8.734 -5.414 1 86.31 502 LEU A C 1
ATOM 3881 O O . LEU A 1 502 ? -19.75 -8.648 -6.629 1 86.31 502 LEU A O 1
ATOM 3885 N N . GLN A 1 503 ? -18.422 -8.344 -4.754 1 90.75 503 GLN A N 1
ATOM 3886 C CA . GLN A 1 503 ? -17.234 -8 -5.52 1 90.75 503 GLN A CA 1
ATOM 3887 C C . GLN A 1 503 ? -16.109 -9 -5.262 1 90.75 503 GLN A C 1
ATOM 3889 O O . GLN A 1 503 ? -16.312 -10.008 -4.582 1 90.75 503 GLN A O 1
ATOM 3894 N N . PHE A 1 504 ? -15 -8.781 -5.797 1 90.62 504 PHE A N 1
ATOM 3895 C CA . PHE A 1 504 ? -13.961 -9.805 -5.871 1 90.62 504 PHE A CA 1
ATOM 3896 C C . PHE A 1 504 ? -13.562 -10.273 -4.473 1 90.62 504 PHE A C 1
ATOM 3898 O O . PHE A 1 504 ? -13.305 -11.453 -4.262 1 90.62 504 PHE A O 1
ATOM 3905 N N . PRO A 1 505 ? -13.523 -9.484 -3.443 1 89.06 505 PRO A N 1
ATOM 3906 C CA . PRO A 1 505 ? -13.109 -10.031 -2.148 1 89.06 505 PRO A CA 1
ATOM 3907 C C . PRO A 1 505 ? -14.125 -11.008 -1.568 1 89.06 505 PRO A C 1
ATOM 3909 O O . PRO A 1 505 ? -13.758 -11.906 -0.812 1 89.06 505 PRO A O 1
ATOM 3912 N N . ALA A 1 506 ? -15.383 -10.805 -1.901 1 90.38 506 ALA A N 1
ATOM 3913 C CA . ALA A 1 506 ? -16.453 -11.609 -1.312 1 90.38 506 ALA A CA 1
ATOM 3914 C C . ALA A 1 506 ? -16.75 -12.836 -2.172 1 90.38 506 ALA A C 1
ATOM 3916 O O . ALA A 1 506 ? -17.453 -13.75 -1.735 1 90.38 506 ALA A O 1
ATOM 3917 N N . SER A 1 507 ? -16.188 -12.875 -3.352 1 89.38 507 SER A N 1
ATOM 3918 C CA . SER A 1 507 ? -16.578 -13.867 -4.352 1 89.38 507 SER A CA 1
ATOM 3919 C C . SER A 1 507 ? -16.266 -15.281 -3.869 1 89.38 507 SER A C 1
ATOM 3921 O O . SER A 1 507 ? -17.125 -16.172 -3.957 1 89.38 507 SER A O 1
ATOM 3923 N N . GLU A 1 508 ? -15.109 -15.445 -3.34 1 84.12 508 GLU A N 1
ATOM 3924 C CA . GLU A 1 508 ? -14.719 -16.781 -2.889 1 84.12 508 GLU A CA 1
ATOM 3925 C C . GLU A 1 508 ? -15.539 -17.203 -1.674 1 84.12 508 GLU A C 1
ATOM 3927 O O . GLU A 1 508 ? -15.953 -18.359 -1.578 1 84.12 508 GLU A O 1
ATOM 3932 N N . TYR A 1 509 ? -15.695 -16.328 -0.792 1 87.12 509 TYR A N 1
ATOM 3933 C CA . TYR A 1 509 ? -16.484 -16.594 0.405 1 87.12 509 TYR A CA 1
ATOM 3934 C C . TYR A 1 509 ? -17.922 -16.953 0.043 1 87.12 509 TYR A C 1
ATOM 3936 O O . TYR A 1 509 ? -18.5 -17.875 0.619 1 87.12 509 TYR A O 1
ATOM 3944 N N . PHE A 1 510 ? -18.469 -16.266 -0.919 1 90.12 510 PHE A N 1
ATOM 3945 C CA . PHE A 1 510 ? -19.828 -16.5 -1.405 1 90.12 510 PHE A CA 1
ATOM 3946 C C . PHE A 1 510 ? -19.938 -17.875 -2.037 1 90.12 510 PHE A C 1
ATOM 3948 O O . PHE A 1 510 ? -20.891 -18.609 -1.768 1 90.12 510 PHE A O 1
ATOM 3955 N N . GLU A 1 511 ? -18.984 -18.172 -2.814 1 87.19 511 GLU A N 1
ATOM 3956 C CA . GLU A 1 511 ? -18.953 -19.484 -3.455 1 87.19 511 GLU A CA 1
ATOM 3957 C C . GLU A 1 511 ? -18.922 -20.594 -2.418 1 87.19 511 GLU A C 1
ATOM 3959 O O . GLU A 1 511 ? -19.672 -21.578 -2.514 1 87.19 511 GLU A O 1
ATOM 3964 N N . ASP A 1 512 ? -18.094 -20.406 -1.459 1 82.81 512 ASP A N 1
ATOM 3965 C CA . ASP A 1 512 ? -17.953 -21.422 -0.409 1 82.81 512 ASP A CA 1
ATOM 3966 C C . ASP A 1 512 ? -19.25 -21.594 0.371 1 82.81 512 ASP A C 1
ATOM 3968 O O . ASP A 1 512 ? -19.625 -22.719 0.726 1 82.81 512 ASP A O 1
ATOM 3972 N N . ARG A 1 513 ? -19.906 -20.547 0.613 1 85.81 513 ARG A N 1
ATOM 3973 C CA . ARG A 1 513 ? -21.156 -20.578 1.387 1 85.81 513 ARG A CA 1
ATOM 3974 C C . ARG A 1 513 ? -22.25 -21.297 0.615 1 85.81 513 ARG A C 1
ATOM 3976 O O . ARG A 1 513 ? -23.078 -22 1.204 1 85.81 513 ARG A O 1
ATOM 3983 N N . ILE A 1 514 ? -22.281 -21.062 -0.668 1 85.75 514 ILE A N 1
ATOM 3984 C CA . ILE A 1 514 ? -23.297 -21.703 -1.499 1 85.75 514 ILE A CA 1
ATOM 3985 C C . ILE A 1 514 ? -23.031 -23.219 -1.552 1 85.75 514 ILE A C 1
ATOM 3987 O O . ILE A 1 514 ? -23.953 -24.016 -1.427 1 85.75 514 ILE A O 1
ATOM 3991 N N . ILE A 1 515 ? -21.812 -23.562 -1.708 1 80.25 515 ILE A N 1
ATOM 3992 C CA . ILE A 1 515 ? -21.438 -24.969 -1.775 1 80.25 515 ILE A CA 1
ATOM 3993 C C . ILE A 1 515 ? -21.75 -25.656 -0.444 1 80.25 515 ILE A C 1
ATOM 3995 O O . ILE A 1 515 ? -22.234 -26.781 -0.417 1 80.25 515 ILE A O 1
ATOM 3999 N N . ASP A 1 516 ? -21.469 -24.938 0.616 1 82.44 516 ASP A N 1
ATOM 4000 C CA . ASP A 1 516 ? -21.766 -25.453 1.943 1 82.44 516 ASP A CA 1
ATOM 4001 C C . ASP A 1 516 ? -23.266 -25.672 2.117 1 82.44 516 ASP A C 1
ATOM 4003 O O . ASP A 1 516 ? -23.703 -26.641 2.744 1 82.44 516 ASP A O 1
ATOM 4007 N N . LEU A 1 517 ? -24.031 -24.734 1.623 1 83.38 517 LEU A N 1
ATOM 4008 C CA . LEU A 1 517 ? -25.484 -24.828 1.685 1 83.38 517 LEU A CA 1
ATOM 4009 C C . LEU A 1 517 ? -25.984 -26.062 0.935 1 83.38 517 LEU A C 1
ATOM 4011 O O . LEU A 1 517 ? -26.875 -26.75 1.403 1 83.38 517 LEU A O 1
ATOM 4015 N N . LEU A 1 518 ? -25.375 -26.328 -0.152 1 80.88 518 LEU A N 1
ATOM 4016 C CA . LEU A 1 518 ? -25.781 -27.453 -0.99 1 80.88 518 LEU A CA 1
ATOM 4017 C C . LEU A 1 518 ? -25.391 -28.781 -0.351 1 80.88 518 LEU A C 1
ATOM 4019 O O . LEU A 1 518 ? -26.047 -29.797 -0.574 1 80.88 518 LEU A O 1
ATOM 4023 N N . ASN A 1 519 ? -24.391 -28.703 0.434 1 76.44 519 ASN A N 1
ATOM 4024 C CA . ASN A 1 519 ? -23.922 -29.938 1.083 1 76.44 519 ASN A CA 1
ATOM 4025 C C . ASN A 1 519 ? -24.719 -30.234 2.346 1 76.44 519 ASN A C 1
ATOM 4027 O O . ASN A 1 519 ? -24.797 -31.391 2.779 1 76.44 519 ASN A O 1
ATOM 4031 N N . THR A 1 520 ? -25.125 -29.203 2.988 1 75.31 520 THR A N 1
ATOM 4032 C CA . THR A 1 520 ? -25.812 -29.391 4.266 1 75.31 520 THR A CA 1
ATOM 4033 C C . THR A 1 520 ? -27.312 -29.578 4.055 1 75.31 520 THR A C 1
ATOM 4035 O O . THR A 1 520 ? -27.953 -30.328 4.793 1 75.31 520 THR A O 1
ATOM 4038 N N . SER A 1 521 ? -27.781 -28.719 3.182 1 71.19 521 SER A N 1
ATOM 4039 C CA . SER A 1 521 ? -29.219 -28.781 2.971 1 71.19 521 SER A CA 1
ATOM 4040 C C . SER A 1 521 ? -29.578 -29.781 1.874 1 71.19 521 SER A C 1
ATOM 4042 O O . SER A 1 521 ? -28.719 -30.172 1.084 1 71.19 521 SER A O 1
ATOM 4044 N N . GLY A 1 522 ? -30.672 -30.547 2.053 1 69.69 522 GLY A N 1
ATOM 4045 C CA . GLY A 1 522 ? -31.172 -31.359 0.96 1 69.69 522 GLY A CA 1
ATOM 4046 C C . GLY A 1 522 ? -31.094 -30.672 -0.388 1 69.69 522 GLY A C 1
ATOM 4047 O O . GLY A 1 522 ? -30.797 -29.469 -0.462 1 69.69 522 GLY A O 1
ATOM 4048 N N . ARG A 1 523 ? -30.938 -31.359 -1.593 1 79.62 523 ARG A N 1
ATOM 4049 C CA . ARG A 1 523 ? -30.844 -30.828 -2.947 1 79.62 523 ARG A CA 1
ATOM 4050 C C . ARG A 1 523 ? -32.125 -30.078 -3.332 1 79.62 523 ARG A C 1
ATOM 4052 O O . ARG A 1 523 ? -33.125 -30.703 -3.697 1 79.62 523 ARG A O 1
ATOM 4059 N N . PRO A 1 524 ? -31.984 -28.656 -3.061 1 86.44 524 PRO A N 1
ATOM 4060 C CA . PRO A 1 524 ? -33.156 -27.875 -3.443 1 86.44 524 PRO A CA 1
ATOM 4061 C C . PRO A 1 524 ? -33.375 -27.812 -4.953 1 86.44 524 PRO A C 1
ATOM 4063 O O . PRO A 1 524 ? -32.469 -28.156 -5.719 1 86.44 524 PRO A O 1
ATOM 4066 N N . GLN A 1 525 ? -34.656 -27.438 -5.32 1 87.12 525 GLN A N 1
ATOM 4067 C CA . GLN A 1 525 ? -34.969 -27.312 -6.742 1 87.12 525 GLN A CA 1
ATOM 4068 C C . GLN A 1 525 ? -34.312 -26.047 -7.324 1 87.12 525 GLN A C 1
ATOM 4070 O O . GLN A 1 525 ? -33.938 -26.031 -8.492 1 87.12 525 GLN A O 1
ATOM 4075 N N . ALA A 1 526 ? -34.344 -25.078 -6.465 1 91.88 526 ALA A N 1
ATOM 4076 C CA . ALA A 1 526 ? -33.781 -23.797 -6.91 1 91.88 526 ALA A CA 1
ATOM 4077 C C . ALA A 1 526 ? -33.188 -23.016 -5.742 1 91.88 526 ALA A C 1
ATOM 4079 O O . ALA A 1 526 ? -33.531 -23.281 -4.582 1 91.88 526 ALA A O 1
ATOM 4080 N N . VAL A 1 527 ? -32.281 -22.188 -6.121 1 92.44 527 VAL A N 1
ATOM 4081 C CA . VAL A 1 527 ? -31.688 -21.266 -5.156 1 92.44 527 VAL A CA 1
ATOM 4082 C C . VAL A 1 527 ? -31.922 -19.828 -5.617 1 92.44 527 VAL A C 1
ATOM 4084 O O . VAL A 1 527 ? -31.75 -19.516 -6.801 1 92.44 527 VAL A O 1
ATOM 4087 N N . ILE A 1 528 ? -32.406 -18.984 -4.711 1 94 528 ILE A N 1
ATOM 4088 C CA . ILE A 1 528 ? -32.688 -17.594 -5.031 1 94 528 ILE A CA 1
ATOM 4089 C C . ILE A 1 528 ? -31.672 -16.688 -4.332 1 94 528 ILE A C 1
ATOM 4091 O O . ILE A 1 528 ? -31.453 -16.812 -3.125 1 94 528 ILE A O 1
ATOM 4095 N N . ILE A 1 529 ? -31.031 -15.859 -5.117 1 93.06 529 ILE A N 1
ATOM 4096 C CA . ILE A 1 529 ? -30.109 -14.883 -4.555 1 93.06 529 ILE A CA 1
ATOM 4097 C C . ILE A 1 529 ? -30.688 -13.477 -4.699 1 93.06 529 ILE A C 1
ATOM 4099 O O . ILE A 1 529 ? -30.984 -13.039 -5.812 1 93.06 529 ILE A O 1
ATOM 4103 N N . ASP A 1 530 ? -30.875 -12.836 -3.613 1 92.19 530 ASP A N 1
ATOM 4104 C CA . ASP A 1 530 ? -31.344 -11.453 -3.633 1 92.19 530 ASP A CA 1
ATOM 4105 C C . ASP A 1 530 ? -30.188 -10.484 -3.809 1 92.19 530 ASP A C 1
ATOM 4107 O O . ASP A 1 530 ? -29.359 -10.32 -2.906 1 92.19 530 ASP A O 1
ATOM 4111 N N . CYS A 1 531 ? -30.188 -9.734 -4.91 1 89.12 531 CYS A N 1
ATOM 4112 C CA . CYS A 1 531 ? -29.062 -8.867 -5.27 1 89.12 531 CYS A CA 1
ATOM 4113 C C . CYS A 1 531 ? -29.438 -7.402 -5.09 1 89.12 531 CYS A C 1
ATOM 4115 O O . CYS A 1 531 ? -28.875 -6.531 -5.75 1 89.12 531 CYS A O 1
ATOM 4117 N N . LYS A 1 532 ? -30.312 -7.168 -4.195 1 82.31 532 LYS A N 1
ATOM 4118 C CA . LYS A 1 532 ? -30.781 -5.801 -3.982 1 82.31 532 LYS A CA 1
ATOM 4119 C C . LYS A 1 532 ? -29.641 -4.898 -3.527 1 82.31 532 LYS A C 1
ATOM 4121 O O . LYS A 1 532 ? -29.594 -3.717 -3.883 1 82.31 532 LYS A O 1
ATOM 4126 N N . ASN A 1 533 ? -28.688 -5.473 -2.84 1 78.56 533 ASN A N 1
ATOM 4127 C CA . ASN A 1 533 ? -27.609 -4.68 -2.273 1 78.56 533 ASN A CA 1
ATOM 4128 C C . ASN A 1 533 ? -26.328 -4.793 -3.109 1 78.56 533 ASN A C 1
ATOM 4130 O O . ASN A 1 533 ? -25.266 -4.352 -2.682 1 78.56 533 ASN A O 1
ATOM 4134 N N . VAL A 1 534 ? -26.5 -5.355 -4.258 1 83.94 534 VAL A N 1
ATOM 4135 C CA . VAL A 1 534 ? -25.344 -5.461 -5.145 1 83.94 534 VAL A CA 1
ATOM 4136 C C . VAL A 1 534 ? -25.25 -4.215 -6.02 1 83.94 534 VAL A C 1
ATOM 4138 O O . VAL A 1 534 ? -26.078 -4 -6.902 1 83.94 534 VAL A O 1
ATOM 4141 N N . PHE A 1 535 ? -24.234 -3.4 -5.711 1 77.75 535 PHE A N 1
ATOM 4142 C CA . PHE A 1 535 ? -24.109 -2.143 -6.434 1 77.75 535 PHE A CA 1
ATOM 4143 C C . PHE A 1 535 ? -23.281 -2.324 -7.699 1 77.75 535 PHE A C 1
ATOM 4145 O O . PHE A 1 535 ? -23.484 -1.615 -8.688 1 77.75 535 PHE A O 1
ATOM 4152 N N . ARG A 1 536 ? -22.359 -3.213 -7.645 1 84 536 ARG A N 1
ATOM 4153 C CA . ARG A 1 536 ? -21.5 -3.42 -8.805 1 84 536 ARG A CA 1
ATOM 4154 C C . ARG A 1 536 ? -20.922 -4.836 -8.812 1 84 536 ARG A C 1
ATOM 4156 O O . ARG A 1 536 ? -20.562 -5.371 -7.766 1 84 536 ARG A O 1
ATOM 4163 N N . LEU A 1 537 ? -20.953 -5.441 -10.055 1 89.5 537 LEU A N 1
ATOM 4164 C CA . LEU A 1 537 ? -20.312 -6.734 -10.266 1 89.5 537 LEU A CA 1
ATOM 4165 C C . LEU A 1 537 ? -19.016 -6.578 -11.055 1 89.5 537 LEU A C 1
ATOM 4167 O O . LEU A 1 537 ? -19.031 -6.074 -12.18 1 89.5 537 LEU A O 1
ATOM 4171 N N . ASP A 1 538 ? -17.984 -6.93 -10.453 1 90.88 538 ASP A N 1
ATOM 4172 C CA . ASP A 1 538 ? -16.719 -6.934 -11.195 1 90.88 538 ASP A CA 1
ATOM 4173 C C . ASP A 1 538 ? -16.516 -8.258 -11.922 1 90.88 538 ASP A C 1
ATOM 4175 O O . ASP A 1 538 ? -17.359 -9.156 -11.836 1 90.88 538 ASP A O 1
ATOM 4179 N N . TYR A 1 539 ? -15.492 -8.367 -12.664 1 91.12 539 TYR A N 1
ATOM 4180 C CA . TYR A 1 539 ? -15.234 -9.555 -13.477 1 91.12 539 TYR A CA 1
ATOM 4181 C C . TYR A 1 539 ? -15.102 -10.797 -12.602 1 91.12 539 TYR A C 1
ATOM 4183 O O . TYR A 1 539 ? -15.609 -11.867 -12.953 1 91.12 539 TYR A O 1
ATOM 4191 N N . THR A 1 540 ? -14.391 -10.703 -11.508 1 90.75 540 THR A N 1
ATOM 4192 C CA . THR A 1 540 ? -14.195 -11.836 -10.617 1 90.75 540 THR A CA 1
ATOM 4193 C C . THR A 1 540 ? -15.531 -12.344 -10.086 1 90.75 540 THR A C 1
ATOM 4195 O O . THR A 1 540 ? -15.742 -13.555 -9.969 1 90.75 540 THR A O 1
ATOM 4198 N N . ALA A 1 541 ? -16.375 -11.406 -9.734 1 92 541 ALA A N 1
ATOM 4199 C CA . ALA A 1 541 ? -17.719 -11.766 -9.281 1 92 541 ALA A CA 1
ATOM 4200 C C . ALA A 1 541 ? -18.5 -12.469 -10.383 1 92 541 ALA A C 1
ATOM 4202 O O . ALA A 1 541 ? -19.203 -13.453 -10.133 1 92 541 ALA A O 1
ATOM 4203 N N . VAL A 1 542 ? -18.438 -11.969 -11.555 1 91.44 542 VAL A N 1
ATOM 4204 C CA . VAL A 1 542 ? -19.125 -12.562 -12.695 1 91.44 542 VAL A CA 1
ATOM 4205 C C . VAL A 1 542 ? -18.625 -13.977 -12.93 1 91.44 542 VAL A C 1
ATOM 4207 O O . VAL A 1 542 ? -19.406 -14.898 -13.156 1 91.44 542 VAL A O 1
ATOM 4210 N N . LYS A 1 543 ? -17.344 -14.117 -12.906 1 88.69 543 LYS A N 1
ATOM 4211 C CA . LYS A 1 543 ? -16.719 -15.43 -13.078 1 88.69 543 LYS A CA 1
ATOM 4212 C C . LYS A 1 543 ? -17.188 -16.406 -11.992 1 88.69 543 LYS A C 1
ATOM 4214 O O . LYS A 1 543 ? -17.406 -17.578 -12.258 1 88.69 543 LYS A O 1
ATOM 4219 N N . THR A 1 544 ? -17.281 -15.953 -10.828 1 88.88 544 THR A N 1
ATOM 4220 C CA . THR A 1 544 ? -17.719 -16.781 -9.711 1 88.88 544 THR A CA 1
ATOM 4221 C C . THR A 1 544 ? -19.172 -17.219 -9.898 1 88.88 544 THR A C 1
ATOM 4223 O O . THR A 1 544 ? -19.516 -18.375 -9.617 1 88.88 544 THR A O 1
ATOM 4226 N N . ILE A 1 545 ? -20 -16.297 -10.352 1 90.06 545 ILE A N 1
ATOM 4227 C CA . ILE A 1 545 ? -21.391 -16.625 -10.625 1 90.06 545 ILE A CA 1
ATOM 4228 C C . ILE A 1 545 ? -21.469 -17.688 -11.719 1 90.06 545 ILE A C 1
ATOM 4230 O O . ILE A 1 545 ? -22.266 -18.625 -11.633 1 90.06 545 ILE A O 1
ATOM 4234 N N . GLU A 1 546 ? -20.641 -17.531 -12.672 1 89.31 546 GLU A N 1
ATOM 4235 C CA . GLU A 1 546 ? -20.562 -18.516 -13.75 1 89.31 546 GLU A CA 1
ATOM 4236 C C . GLU A 1 546 ? -20.188 -19.891 -13.203 1 89.31 546 GLU A C 1
ATOM 4238 O O . GLU A 1 546 ? -20.781 -20.906 -13.594 1 89.31 546 GLU A O 1
ATOM 4243 N N . LYS A 1 547 ? -19.297 -19.922 -12.352 1 85 547 LYS A N 1
ATOM 4244 C CA . LYS A 1 547 ? -18.859 -21.172 -11.742 1 85 547 LYS A CA 1
ATOM 4245 C C . LYS A 1 547 ? -19.969 -21.797 -10.906 1 85 547 LYS A C 1
ATOM 4247 O O . LYS A 1 547 ? -20.172 -23.016 -10.938 1 85 547 LYS A O 1
ATOM 4252 N N . ILE A 1 548 ? -20.625 -21 -10.164 1 87.94 548 ILE A N 1
ATOM 4253 C CA . ILE A 1 548 ? -21.719 -21.453 -9.305 1 87.94 548 ILE A CA 1
ATOM 4254 C C . ILE A 1 548 ? -22.844 -22.047 -10.164 1 87.94 548 ILE A C 1
ATOM 4256 O O . ILE A 1 548 ? -23.375 -23.109 -9.844 1 87.94 548 ILE A O 1
ATOM 4260 N N . ILE A 1 549 ? -23.109 -21.391 -11.234 1 89.25 549 ILE A N 1
ATOM 4261 C CA . ILE A 1 549 ? -24.172 -21.859 -12.133 1 89.25 549 ILE A CA 1
ATOM 4262 C C . ILE A 1 549 ? -23.781 -23.219 -12.711 1 89.25 549 ILE A C 1
ATOM 4264 O O . ILE A 1 549 ? -24.625 -24.125 -12.789 1 89.25 549 ILE A O 1
ATOM 4268 N N . THR A 1 550 ? -22.578 -23.266 -13.133 1 84.12 550 THR A N 1
ATOM 4269 C CA . THR A 1 550 ? -22.094 -24.531 -13.695 1 84.12 550 THR A CA 1
ATOM 4270 C C . THR A 1 550 ? -22.203 -25.656 -12.656 1 84.12 550 THR A C 1
ATOM 4272 O O . THR A 1 550 ? -22.609 -26.766 -12.984 1 84.12 550 THR A O 1
ATOM 4275 N N . HIS A 1 551 ? -21.859 -25.359 -11.492 1 82.81 551 HIS A N 1
ATOM 4276 C CA . HIS A 1 551 ? -21.938 -26.328 -10.406 1 82.81 551 HIS A CA 1
ATOM 4277 C C . HIS A 1 551 ? -23.391 -26.719 -10.109 1 82.81 551 HIS A C 1
ATOM 4279 O O . HIS A 1 551 ? -23.688 -27.891 -9.906 1 82.81 551 HIS A O 1
ATOM 4285 N N . LEU A 1 552 ? -24.25 -25.734 -10.062 1 87.12 552 LEU A N 1
ATOM 4286 C CA . LEU A 1 552 ? -25.656 -25.969 -9.773 1 87.12 552 LEU A CA 1
ATOM 4287 C C . LEU A 1 552 ? -26.312 -26.766 -10.906 1 87.12 552 LEU A C 1
ATOM 4289 O O . LEU A 1 552 ? -27.141 -27.641 -10.648 1 87.12 552 LEU A O 1
ATOM 4293 N N . GLU A 1 553 ? -25.906 -26.453 -12.047 1 85.69 553 GLU A N 1
ATOM 4294 C CA . GLU A 1 553 ? -26.438 -27.156 -13.211 1 85.69 553 GLU A CA 1
ATOM 4295 C C . GLU A 1 553 ? -26.078 -28.641 -13.172 1 85.69 553 GLU A C 1
ATOM 4297 O O . GLU A 1 553 ? -26.875 -29.484 -13.586 1 85.69 553 GLU A O 1
ATOM 4302 N N . HIS A 1 554 ? -24.969 -28.875 -12.766 1 83.25 554 HIS A N 1
ATOM 4303 C CA . HIS A 1 554 ? -24.531 -30.266 -12.648 1 83.25 554 HIS A CA 1
ATOM 4304 C C . HIS A 1 554 ? -25.391 -31.031 -11.664 1 83.25 554 HIS A C 1
ATOM 4306 O O . HIS A 1 554 ? -25.531 -32.25 -11.781 1 83.25 554 HIS A O 1
ATOM 4312 N N . HIS A 1 555 ? -26.031 -30.359 -10.773 1 84.38 555 HIS A N 1
ATOM 4313 C CA . HIS A 1 555 ? -26.891 -31 -9.781 1 84.38 555 HIS A CA 1
ATOM 4314 C C . HIS A 1 555 ? -28.375 -30.734 -10.078 1 84.38 555 HIS A C 1
ATOM 4316 O O . HIS A 1 555 ? -29.234 -30.953 -9.227 1 84.38 555 HIS A O 1
ATOM 4322 N N . ASN A 1 556 ? -28.625 -30.125 -11.172 1 87.88 556 ASN A N 1
ATOM 4323 C CA . ASN A 1 556 ? -29.984 -29.828 -11.641 1 87.88 556 ASN A CA 1
ATOM 4324 C C . ASN A 1 556 ? -30.703 -28.859 -10.711 1 87.88 556 ASN A C 1
ATOM 4326 O O . ASN A 1 556 ? -31.859 -29.047 -10.367 1 87.88 556 ASN A O 1
ATOM 4330 N N . ILE A 1 557 ? -29.984 -27.938 -10.219 1 90.88 557 ILE A N 1
ATOM 4331 C CA . ILE A 1 557 ? -30.531 -26.859 -9.391 1 90.88 557 ILE A CA 1
ATOM 4332 C C . ILE A 1 557 ? -30.531 -25.562 -10.18 1 90.88 557 ILE A C 1
ATOM 4334 O O . ILE A 1 557 ? -29.547 -25.219 -10.844 1 90.88 557 ILE A O 1
ATOM 4338 N N . SER A 1 558 ? -31.641 -24.859 -10.164 1 90.94 558 SER A N 1
ATOM 4339 C CA . SER A 1 558 ? -31.734 -23.594 -10.883 1 90.94 558 SER A CA 1
ATOM 4340 C C . SER A 1 558 ? -31.344 -22.422 -9.992 1 90.94 558 SER A C 1
ATOM 4342 O O . SER A 1 558 ? -31.594 -22.453 -8.781 1 90.94 558 SER A O 1
ATOM 4344 N N . LEU A 1 559 ? -30.703 -21.469 -10.656 1 92.25 559 LEU A N 1
ATOM 4345 C CA . LEU A 1 559 ? -30.328 -20.266 -9.93 1 92.25 559 LEU A CA 1
ATOM 4346 C C . LEU A 1 559 ? -31.141 -19.062 -10.414 1 92.25 559 LEU A C 1
ATOM 4348 O O . LEU A 1 559 ? -31.234 -18.812 -11.625 1 92.25 559 LEU A O 1
ATOM 4352 N N . VAL A 1 560 ? -31.781 -18.391 -9.477 1 93.25 560 VAL A N 1
ATOM 4353 C CA . VAL A 1 560 ? -32.562 -17.188 -9.805 1 93.25 560 VAL A CA 1
ATOM 4354 C C . VAL A 1 560 ? -31.969 -15.977 -9.086 1 93.25 560 VAL A C 1
ATOM 4356 O O . VAL A 1 560 ? -31.766 -16 -7.871 1 93.25 560 VAL A O 1
ATOM 4359 N N . LEU A 1 561 ? -31.641 -14.977 -9.859 1 93.38 561 LEU A N 1
ATOM 4360 C CA . LEU A 1 561 ? -31.156 -13.727 -9.297 1 93.38 561 LEU A CA 1
ATOM 4361 C C . LEU A 1 561 ? -32.25 -12.68 -9.258 1 93.38 561 LEU A C 1
ATOM 4363 O O . LEU A 1 561 ? -32.938 -12.445 -10.266 1 93.38 561 LEU A O 1
ATOM 4367 N N . THR A 1 562 ? -32.406 -12.117 -8.086 1 93.19 562 THR A N 1
ATOM 4368 C CA . THR A 1 562 ? -33.469 -11.125 -7.945 1 93.19 562 THR A CA 1
ATOM 4369 C C . THR A 1 562 ? -32.906 -9.766 -7.57 1 93.19 562 THR A C 1
ATOM 4371 O O . THR A 1 562 ? -31.875 -9.688 -6.902 1 93.19 562 THR A O 1
ATOM 4374 N N . GLY A 1 563 ? -33.5 -8.695 -8.078 1 88.38 563 GLY A N 1
ATOM 4375 C CA . GLY A 1 563 ? -33.188 -7.344 -7.637 1 88.38 563 GLY A CA 1
ATOM 4376 C C . GLY A 1 563 ? -31.922 -6.789 -8.242 1 88.38 563 GLY A C 1
ATOM 4377 O O . GLY A 1 563 ? -31.312 -5.875 -7.688 1 88.38 563 GLY A O 1
ATOM 4378 N N . LEU A 1 564 ? -31.484 -7.332 -9.312 1 88.56 564 LEU A N 1
ATOM 4379 C CA . LEU A 1 564 ? -30.266 -6.863 -9.945 1 88.56 564 LEU A CA 1
ATOM 4380 C C . LEU A 1 564 ? -30.531 -5.609 -10.773 1 88.56 564 LEU A C 1
ATOM 4382 O O . LEU A 1 564 ? -31.531 -5.523 -11.477 1 88.56 564 LEU A O 1
ATOM 4386 N N . LYS A 1 565 ? -29.625 -4.648 -10.633 1 87.56 565 LYS A N 1
ATOM 4387 C CA . LYS A 1 565 ? -29.719 -3.439 -11.445 1 87.56 565 LYS A CA 1
ATOM 4388 C C . LYS A 1 565 ? -29.531 -3.76 -12.922 1 87.56 565 LYS A C 1
ATOM 4390 O O . LYS A 1 565 ? -28.859 -4.727 -13.281 1 87.56 565 LYS A O 1
ATOM 4395 N N . ALA A 1 566 ? -30.078 -2.916 -13.789 1 87.5 566 ALA A N 1
ATOM 4396 C CA . ALA A 1 566 ? -30.109 -3.174 -15.227 1 87.5 566 ALA A CA 1
ATOM 4397 C C . ALA A 1 566 ? -28.703 -3.291 -15.797 1 87.5 566 ALA A C 1
ATOM 4399 O O . ALA A 1 566 ? -28.422 -4.188 -16.594 1 87.5 566 ALA A O 1
ATOM 4400 N N . ASN A 1 567 ? -27.844 -2.445 -15.359 1 87.62 567 ASN A N 1
ATOM 4401 C CA . ASN A 1 567 ? -26.484 -2.451 -15.875 1 87.62 567 ASN A CA 1
ATOM 4402 C C . ASN A 1 567 ? -25.75 -3.732 -15.492 1 87.62 567 ASN A C 1
ATOM 4404 O O . ASN A 1 567 ? -24.953 -4.25 -16.281 1 87.62 567 ASN A O 1
ATOM 4408 N N . GLU A 1 568 ? -26.031 -4.207 -14.367 1 89.88 568 GLU A N 1
ATOM 4409 C CA . GLU A 1 568 ? -25.375 -5.422 -13.898 1 89.88 568 GLU A CA 1
ATOM 4410 C C . GLU A 1 568 ? -25.953 -6.664 -14.57 1 89.88 568 GLU A C 1
ATOM 4412 O O . GLU A 1 568 ? -25.25 -7.633 -14.82 1 89.88 568 GLU A O 1
ATOM 4417 N N . LYS A 1 569 ? -27.297 -6.598 -14.875 1 89.75 569 LYS A N 1
ATOM 4418 C CA . LYS A 1 569 ? -27.938 -7.68 -15.602 1 89.75 569 LYS A CA 1
ATOM 4419 C C . LYS A 1 569 ? -27.344 -7.836 -17 1 89.75 569 LYS A C 1
ATOM 4421 O O . LYS A 1 569 ? -27.109 -8.953 -17.469 1 89.75 569 LYS A O 1
ATOM 4426 N N . ASN A 1 570 ? -27.062 -6.746 -17.578 1 88.19 570 ASN A N 1
ATOM 4427 C CA . ASN A 1 570 ? -26.469 -6.742 -18.906 1 88.19 570 ASN A CA 1
ATOM 4428 C C . ASN A 1 570 ? -25.078 -7.355 -18.906 1 88.19 570 ASN A C 1
ATOM 4430 O O . ASN A 1 570 ? -24.703 -8.039 -19.859 1 88.19 570 ASN A O 1
ATOM 4434 N N . LYS A 1 571 ? -24.344 -7.094 -17.906 1 88.62 571 LYS A N 1
ATOM 4435 C CA . LYS A 1 571 ? -23 -7.664 -17.797 1 88.62 571 LYS A CA 1
ATOM 4436 C C . LYS A 1 571 ? -23.047 -9.188 -17.766 1 88.62 571 LYS A C 1
ATOM 4438 O O . LYS A 1 571 ? -22.219 -9.852 -18.391 1 88.62 571 LYS A O 1
ATOM 4443 N N . LEU A 1 572 ? -24.016 -9.68 -17.062 1 90 572 LEU A N 1
ATOM 4444 C CA . LEU A 1 572 ? -24.141 -11.125 -16.938 1 90 572 LEU A CA 1
ATOM 4445 C C . LEU A 1 572 ? -24.625 -11.734 -18.25 1 90 572 LEU A C 1
ATOM 4447 O O . LEU A 1 572 ? -24.219 -12.844 -18.609 1 90 572 LEU A O 1
ATOM 4451 N N . THR A 1 573 ? -25.484 -11.016 -18.891 1 86.62 573 THR A N 1
ATOM 4452 C CA . THR A 1 573 ? -25.969 -11.484 -20.188 1 86.62 573 THR A CA 1
ATOM 4453 C C . THR A 1 573 ? -24.859 -11.461 -21.219 1 86.62 573 THR A C 1
ATOM 4455 O O . THR A 1 573 ? -24.75 -12.367 -22.062 1 86.62 573 THR A O 1
ATOM 4458 N N . GLU A 1 574 ? -24.078 -10.469 -21.156 1 86.38 574 GLU A N 1
ATOM 4459 C CA . GLU A 1 574 ? -22.953 -10.344 -22.078 1 86.38 574 GLU A CA 1
ATOM 4460 C C . GLU A 1 574 ? -21.922 -11.438 -21.844 1 86.38 574 GLU A C 1
ATOM 4462 O O . GLU A 1 574 ? -21.203 -11.844 -22.781 1 86.38 574 GLU A O 1
ATOM 4467 N N . ALA A 1 575 ? -21.844 -11.875 -20.641 1 86.25 575 ALA A N 1
ATOM 4468 C CA . ALA A 1 575 ? -20.891 -12.93 -20.312 1 86.25 575 ALA A CA 1
ATOM 4469 C C . ALA A 1 575 ? -21.406 -14.289 -20.781 1 86.25 575 ALA A C 1
ATOM 4471 O O . ALA A 1 575 ? -20.719 -15.305 -20.641 1 86.25 575 ALA A O 1
ATOM 4472 N N . SER A 1 576 ? -22.484 -14.367 -21.422 1 79.75 576 SER A N 1
ATOM 4473 C CA . SER A 1 576 ? -23.094 -15.578 -21.969 1 79.75 576 SER A CA 1
ATOM 4474 C C . SER A 1 576 ? -23.234 -16.656 -20.891 1 79.75 576 SER A C 1
ATOM 4476 O O . SER A 1 576 ? -22.891 -17.812 -21.125 1 79.75 576 SER A O 1
ATOM 4478 N N . ILE A 1 577 ? -23.562 -16.156 -19.766 1 80.25 577 ILE A N 1
ATOM 4479 C CA . ILE A 1 577 ? -23.766 -17.094 -18.656 1 80.25 577 ILE A CA 1
ATOM 4480 C C . ILE A 1 577 ? -25.172 -17.703 -18.75 1 80.25 577 ILE A C 1
ATOM 4482 O O . ILE A 1 577 ? -26.172 -16.969 -18.75 1 80.25 577 ILE A O 1
ATOM 4486 N N . SER A 1 578 ? -25.312 -18.953 -19.109 1 77.62 578 SER A N 1
ATOM 4487 C CA . SER A 1 578 ? -26.578 -19.656 -19.234 1 77.62 578 SER A CA 1
ATOM 4488 C C . SER A 1 578 ? -26.547 -21 -18.5 1 77.62 578 SER A C 1
ATOM 4490 O O . SER A 1 578 ? -25.5 -21.641 -18.422 1 77.62 578 SER A O 1
ATOM 4492 N N . PRO A 1 579 ? -27.75 -21.203 -17.828 1 80.12 579 PRO A N 1
ATOM 4493 C CA . PRO A 1 579 ? -29.094 -20.625 -17.703 1 80.12 579 PRO A CA 1
ATOM 4494 C C . PRO A 1 579 ? -29.219 -19.688 -16.5 1 80.12 579 PRO A C 1
ATOM 4496 O O . PRO A 1 579 ? -28.75 -20.016 -15.406 1 80.12 579 PRO A O 1
ATOM 4499 N N . LEU A 1 580 ? -29.453 -18.516 -16.656 1 82.69 580 LEU A N 1
ATOM 4500 C CA . LEU A 1 580 ? -29.672 -17.547 -15.586 1 82.69 580 LEU A CA 1
ATOM 4501 C C . LEU A 1 580 ? -31.062 -16.938 -15.68 1 82.69 580 LEU A C 1
ATOM 4503 O O . LEU A 1 580 ? -31.484 -16.516 -16.75 1 82.69 580 LEU A O 1
ATOM 4507 N N . GLN A 1 581 ? -31.797 -17.125 -14.594 1 88.62 581 GLN A N 1
ATOM 4508 C CA . GLN A 1 581 ? -33.125 -16.531 -14.516 1 88.62 581 GLN A CA 1
ATOM 4509 C C . GLN A 1 581 ? -33.125 -15.273 -13.656 1 88.62 581 GLN A C 1
ATOM 4511 O O . GLN A 1 581 ? -32.406 -15.211 -12.656 1 88.62 581 GLN A O 1
ATOM 4516 N N . PHE A 1 582 ? -33.812 -14.336 -14.211 1 91 582 PHE A N 1
ATOM 4517 C CA . PHE A 1 582 ? -33.906 -13.078 -13.477 1 91 582 PHE A CA 1
ATOM 4518 C C . PHE A 1 582 ? -35.344 -12.82 -13.023 1 91 582 PHE A C 1
ATOM 4520 O O . PHE A 1 582 ? -36.312 -13.203 -13.703 1 91 582 PHE A O 1
ATOM 4527 N N . SER A 1 583 ? -35.469 -12.352 -11.844 1 90.19 583 SER A N 1
ATOM 4528 C CA . SER A 1 583 ? -36.75 -11.945 -11.32 1 90.19 583 SER A CA 1
ATOM 4529 C C . SER A 1 583 ? -36.688 -10.586 -10.641 1 90.19 583 SER A C 1
ATOM 4531 O O . SER A 1 583 ? -35.594 -10.117 -10.297 1 90.19 583 SER A O 1
ATOM 4533 N N . SER A 1 584 ? -37.75 -9.977 -10.516 1 88.25 584 SER A N 1
ATOM 4534 C CA . SER A 1 584 ? -37.781 -8.633 -9.938 1 88.25 584 SER A CA 1
ATOM 4535 C C . SER A 1 584 ? -37.719 -8.688 -8.414 1 88.25 584 SER A C 1
ATOM 4537 O O . SER A 1 584 ? -37.188 -7.793 -7.77 1 88.25 584 SER A O 1
ATOM 4539 N N . SER A 1 585 ? -38.406 -9.766 -7.938 1 90.5 585 SER A N 1
ATOM 4540 C CA . SER A 1 585 ? -38.469 -9.891 -6.484 1 90.5 585 SER A CA 1
ATOM 4541 C C . SER A 1 585 ? -38.375 -11.352 -6.055 1 90.5 585 SER A C 1
ATOM 4543 O O . SER A 1 585 ? -38.5 -12.258 -6.883 1 90.5 585 SER A O 1
ATOM 4545 N N . VAL A 1 586 ? -38.156 -11.445 -4.793 1 91.44 586 VAL A N 1
ATOM 4546 C CA . VAL A 1 586 ? -38.031 -12.789 -4.234 1 91.44 586 VAL A CA 1
ATOM 4547 C C . VAL A 1 586 ? -39.375 -13.523 -4.352 1 91.44 586 VAL A C 1
ATOM 4549 O O . VAL A 1 586 ? -39.406 -14.703 -4.691 1 91.44 586 VAL A O 1
ATOM 4552 N N . GLU A 1 587 ? -40.438 -12.781 -4.16 1 89.5 587 GLU A N 1
ATOM 4553 C CA . GLU A 1 587 ? -41.75 -13.359 -4.234 1 89.5 587 GLU A CA 1
ATOM 4554 C C . GLU A 1 587 ? -42.094 -13.828 -5.652 1 89.5 587 GLU A C 1
ATOM 4556 O O . GLU A 1 587 ? -42.594 -14.93 -5.844 1 89.5 587 GLU A O 1
ATOM 4561 N N . SER A 1 588 ? -41.719 -13.047 -6.531 1 90.62 588 SER A N 1
ATOM 4562 C CA . SER A 1 588 ? -41.969 -13.383 -7.93 1 90.62 588 SER A CA 1
ATOM 4563 C C . SER A 1 588 ? -41.125 -14.594 -8.359 1 90.62 588 SER A C 1
ATOM 4565 O O . SER A 1 588 ? -41.562 -15.375 -9.211 1 90.62 588 SER A O 1
ATOM 4567 N N . ALA A 1 589 ? -39.969 -14.664 -7.832 1 91.88 589 ALA A N 1
ATOM 4568 C CA . ALA A 1 589 ? -39.094 -15.781 -8.156 1 91.88 589 ALA A CA 1
ATOM 4569 C C . ALA A 1 589 ? -39.656 -17.094 -7.621 1 91.88 589 ALA A C 1
ATOM 4571 O O . ALA A 1 589 ? -39.594 -18.125 -8.305 1 91.88 589 ALA A O 1
ATOM 4572 N N . ILE A 1 590 ? -40.156 -17.031 -6.43 1 90.31 590 ILE A N 1
ATOM 4573 C CA . ILE A 1 590 ? -40.719 -18.219 -5.812 1 90.31 590 ILE A CA 1
ATOM 4574 C C . ILE A 1 590 ? -41.938 -18.688 -6.613 1 90.31 590 ILE A C 1
ATOM 4576 O O . ILE A 1 590 ? -42.125 -19.891 -6.824 1 90.31 590 ILE A O 1
ATOM 4580 N N . GLU A 1 591 ? -42.688 -17.734 -7.016 1 88.75 591 GLU A N 1
ATOM 4581 C CA . GLU A 1 591 ? -43.844 -18.047 -7.816 1 88.75 591 GLU A CA 1
ATOM 4582 C C . GLU A 1 591 ? -43.469 -18.688 -9.148 1 88.75 591 GLU A C 1
ATOM 4584 O O . GLU A 1 591 ? -44.125 -19.609 -9.617 1 88.75 591 GLU A O 1
ATOM 4589 N N . GLN A 1 592 ? -42.5 -18.141 -9.688 1 88.06 592 GLN A N 1
ATOM 4590 C CA . GLN A 1 592 ? -42.031 -18.625 -10.977 1 88.06 592 GLN A CA 1
ATOM 4591 C C . GLN A 1 592 ? -41.531 -20.062 -10.875 1 88.06 592 GLN A C 1
ATOM 4593 O O . GLN A 1 592 ? -41.781 -20.859 -11.781 1 88.06 592 GLN A O 1
ATOM 4598 N N . ILE A 1 593 ? -40.844 -20.375 -9.812 1 87.62 593 ILE A N 1
ATOM 4599 C CA . ILE A 1 593 ? -40.281 -21.703 -9.617 1 87.62 593 ILE A CA 1
ATOM 4600 C C . ILE A 1 593 ? -41.375 -22.703 -9.289 1 87.62 593 ILE A C 1
ATOM 4602 O O . ILE A 1 593 ? -41.344 -23.859 -9.711 1 87.62 593 ILE A O 1
ATOM 4606 N N . SER A 1 594 ? -42.344 -22.203 -8.523 1 82.94 594 SER A N 1
ATOM 4607 C CA . SER A 1 594 ? -43.438 -23.109 -8.141 1 82.94 594 SER A CA 1
ATOM 4608 C C . SER A 1 594 ? -44.281 -23.484 -9.352 1 82.94 594 SER A C 1
ATOM 4610 O O . SER A 1 594 ? -44.969 -24.5 -9.328 1 82.94 594 SER A O 1
ATOM 4612 N N . LYS A 1 595 ? -44.344 -22.75 -10.398 1 76.5 595 LYS A N 1
ATOM 4613 C CA . LYS A 1 595 ? -45.156 -23.016 -11.594 1 76.5 595 LYS A CA 1
ATOM 4614 C C . LYS A 1 595 ? -44.406 -23.969 -12.539 1 76.5 595 LYS A C 1
ATOM 4616 O O . LYS A 1 595 ? -45.031 -24.625 -13.375 1 76.5 595 LYS A O 1
ATOM 4621 N N . GLU A 1 596 ? -43.094 -24.047 -12.406 1 65.44 596 GLU A N 1
ATOM 4622 C CA . GLU A 1 596 ? -42.344 -24.984 -13.242 1 65.44 596 GLU A CA 1
ATOM 4623 C C . GLU A 1 596 ? -42.312 -26.375 -12.625 1 65.44 596 GLU A C 1
ATOM 4625 O O . GLU A 1 596 ? -42.375 -27.375 -13.336 1 65.44 596 GLU A O 1
ATOM 4630 N N . MET B 1 1 ? -37.375 -60.469 64.062 1 28.19 1 MET B N 1
ATOM 4631 C CA . MET B 1 1 ? -36.125 -59.844 63.656 1 28.19 1 MET B CA 1
ATOM 4632 C C . MET B 1 1 ? -36.062 -59.656 62.125 1 28.19 1 MET B C 1
ATOM 4634 O O . MET B 1 1 ? -35.875 -60.625 61.406 1 28.19 1 MET B O 1
ATOM 4638 N N . THR B 1 2 ? -36.875 -58.688 61.5 1 30.88 2 THR B N 1
ATOM 4639 C CA . THR B 1 2 ? -37.344 -58.188 60.219 1 30.88 2 THR B CA 1
ATOM 4640 C C . THR B 1 2 ? -36.188 -57.531 59.469 1 30.88 2 THR B C 1
ATOM 4642 O O . THR B 1 2 ? -35.438 -56.719 60 1 30.88 2 THR B O 1
ATOM 4645 N N . GLU B 1 3 ? -35.531 -58.188 58.406 1 29.02 3 GLU B N 1
ATOM 4646 C CA . GLU B 1 3 ? -34.469 -57.969 57.406 1 29.02 3 GLU B CA 1
ATOM 4647 C C . GLU B 1 3 ? -34.688 -56.656 56.625 1 29.02 3 GLU B C 1
ATOM 4649 O O . GLU B 1 3 ? -35.438 -56.625 55.656 1 29.02 3 GLU B O 1
ATOM 4654 N N . GLU B 1 4 ? -34.969 -55.469 57.25 1 31.5 4 GLU B N 1
ATOM 4655 C CA . GLU B 1 4 ? -35.094 -54.188 56.562 1 31.5 4 GLU B CA 1
ATOM 4656 C C . GLU B 1 4 ? -33.812 -53.812 55.812 1 31.5 4 GLU B C 1
ATOM 4658 O O . GLU B 1 4 ? -32.781 -53.562 56.438 1 31.5 4 GLU B O 1
ATOM 4663 N N . GLU B 1 5 ? -33.469 -54.469 54.656 1 30.94 5 GLU B N 1
ATOM 4664 C CA . GLU B 1 5 ? -32.375 -54.281 53.75 1 30.94 5 GLU B CA 1
ATOM 4665 C C . GLU B 1 5 ? -32.25 -52.812 53.281 1 30.94 5 GLU B C 1
ATOM 4667 O O . GLU B 1 5 ? -33.25 -52.219 52.906 1 30.94 5 GLU B O 1
ATOM 4672 N N . SER B 1 6 ? -31.188 -52.062 53.781 1 31.91 6 SER B N 1
ATOM 4673 C CA . SER B 1 6 ? -30.625 -50.719 53.594 1 31.91 6 SER B CA 1
ATOM 4674 C C . SER B 1 6 ? -30.406 -50.438 52.125 1 31.91 6 SER B C 1
ATOM 4676 O O . SER B 1 6 ? -29.672 -51.156 51.438 1 31.91 6 SER B O 1
ATOM 4678 N N . GLU B 1 7 ? -31.328 -49.938 51.312 1 28.38 7 GLU B N 1
ATOM 4679 C CA . GLU B 1 7 ? -31.188 -49.344 50 1 28.38 7 GLU B CA 1
ATOM 4680 C C . GLU B 1 7 ? -30.078 -48.281 49.969 1 28.38 7 GLU B C 1
ATOM 4682 O O . GLU B 1 7 ? -30.188 -47.25 50.625 1 28.38 7 GLU B O 1
ATOM 4687 N N . ARG B 1 8 ? -28.781 -48.688 50.031 1 32.47 8 ARG B N 1
ATOM 4688 C CA . ARG B 1 8 ? -27.625 -47.812 49.844 1 32.47 8 ARG B CA 1
ATOM 4689 C C . ARG B 1 8 ? -27.812 -46.875 48.656 1 32.47 8 ARG B C 1
ATOM 4691 O O . ARG B 1 8 ? -28.156 -47.344 47.562 1 32.47 8 ARG B O 1
ATOM 4698 N N . LEU B 1 9 ? -28 -45.562 48.938 1 31.67 9 LEU B N 1
ATOM 4699 C CA . LEU B 1 9 ? -28 -44.375 48.094 1 31.67 9 LEU B CA 1
ATOM 4700 C C . LEU B 1 9 ? -26.844 -44.406 47.094 1 31.67 9 LEU B C 1
ATOM 4702 O O . LEU B 1 9 ? -25.703 -44.656 47.469 1 31.67 9 LEU B O 1
ATOM 4706 N N . LEU B 1 10 ? -27.141 -44.844 45.906 1 35.47 10 LEU B N 1
ATOM 4707 C CA . LEU B 1 10 ? -26.219 -44.688 44.781 1 35.47 10 LEU B CA 1
ATOM 4708 C C . LEU B 1 10 ? -25.5 -43.344 44.875 1 35.47 10 LEU B C 1
ATOM 4710 O O . LEU B 1 10 ? -26.109 -42.312 45.156 1 35.47 10 LEU B O 1
ATOM 4714 N N . PRO B 1 11 ? -24.203 -43.375 45.219 1 38.91 11 PRO B N 1
ATOM 4715 C CA . PRO B 1 11 ? -23.469 -42.125 45.281 1 38.91 11 PRO B CA 1
ATOM 4716 C C . PRO B 1 11 ? -23.797 -41.156 44.156 1 38.91 11 PRO B C 1
ATOM 4718 O O . PRO B 1 11 ? -23.984 -41.562 43.031 1 38.91 11 PRO B O 1
ATOM 4721 N N . ILE B 1 12 ? -24.516 -40.031 44.438 1 39.94 12 ILE B N 1
ATOM 4722 C CA . ILE B 1 12 ? -24.719 -38.875 43.594 1 39.94 12 ILE B CA 1
ATOM 4723 C C . ILE B 1 12 ? -23.406 -38.469 42.906 1 39.94 12 ILE B C 1
ATOM 4725 O O . ILE B 1 12 ? -22.406 -38.188 43.594 1 39.94 12 ILE B O 1
ATOM 4729 N N . SER B 1 13 ? -23.172 -39.062 41.781 1 44.09 13 SER B N 1
ATOM 4730 C CA . SER B 1 13 ? -22.062 -38.562 40.938 1 44.09 13 SER B CA 1
ATOM 4731 C C . SER B 1 13 ? -21.938 -37.062 41.031 1 44.09 13 SER B C 1
ATOM 4733 O O . SER B 1 13 ? -22.938 -36.344 40.906 1 44.09 13 SER B O 1
ATOM 4735 N N . ASN B 1 14 ? -21.047 -36.5 41.812 1 49.19 14 ASN B N 1
ATOM 4736 C CA . ASN B 1 14 ? -20.781 -35.062 42.031 1 49.19 14 ASN B CA 1
ATOM 4737 C C . ASN B 1 14 ? -20.734 -34.312 40.688 1 49.19 14 ASN B C 1
ATOM 4739 O O . ASN B 1 14 ? -19.938 -34.625 39.812 1 49.19 14 ASN B O 1
ATOM 4743 N N . PRO B 1 15 ? -21.734 -33.438 40.406 1 58.12 15 PRO B N 1
ATOM 4744 C CA . PRO B 1 15 ? -21.828 -32.594 39.219 1 58.12 15 PRO B CA 1
ATOM 4745 C C . PRO B 1 15 ? -20.547 -31.844 38.938 1 58.12 15 PRO B C 1
ATOM 4747 O O . PRO B 1 15 ? -20.219 -31.578 37.75 1 58.12 15 PRO B O 1
ATOM 4750 N N . ALA B 1 16 ? -19.797 -31.562 39.875 1 60.97 16 ALA B N 1
ATOM 4751 C CA . ALA B 1 16 ? -18.531 -30.859 39.656 1 60.97 16 ALA B CA 1
ATOM 4752 C C . ALA B 1 16 ? -17.516 -31.734 38.938 1 60.97 16 ALA B C 1
ATOM 4754 O O . ALA B 1 16 ? -16.797 -31.266 38.062 1 60.97 16 ALA B O 1
ATOM 4755 N N . THR B 1 17 ? -17.516 -32.938 39.438 1 61.53 17 THR B N 1
ATOM 4756 C CA . THR B 1 17 ? -16.594 -33.844 38.75 1 61.53 17 THR B CA 1
ATOM 4757 C C . THR B 1 17 ? -17 -34.062 37.312 1 61.53 17 THR B C 1
ATOM 4759 O O . THR B 1 17 ? -16.141 -34.125 36.438 1 61.53 17 THR B O 1
ATOM 4762 N N . GLU B 1 18 ? -18.234 -33.969 37.094 1 62.28 18 GLU B N 1
ATOM 4763 C CA . GLU B 1 18 ? -18.703 -34.125 35.719 1 62.28 18 GLU B CA 1
ATOM 4764 C C . GLU B 1 18 ? -18.422 -32.875 34.875 1 62.28 18 GLU B C 1
ATOM 4766 O O . GLU B 1 18 ? -18.062 -33 33.719 1 62.28 18 GLU B O 1
ATOM 4771 N N . ALA B 1 19 ? -18.516 -31.812 35.5 1 65.06 19 ALA B N 1
ATOM 4772 C CA . ALA B 1 19 ? -18.234 -30.562 34.812 1 65.06 19 ALA B CA 1
ATOM 4773 C C . ALA B 1 19 ? -16.75 -30.453 34.469 1 65.06 19 ALA B C 1
ATOM 4775 O O . ALA B 1 19 ? -16.391 -30 33.375 1 65.06 19 ALA B O 1
ATOM 4776 N N . ASN B 1 20 ? -16.016 -30.844 35.469 1 67.5 20 ASN B N 1
ATOM 4777 C CA . ASN B 1 20 ? -14.57 -30.844 35.219 1 67.5 20 ASN B CA 1
ATOM 4778 C C . ASN B 1 20 ? -14.188 -31.828 34.125 1 67.5 20 ASN B C 1
ATOM 4780 O O . ASN B 1 20 ? -13.328 -31.531 33.281 1 67.5 20 ASN B O 1
ATOM 4784 N N . VAL B 1 21 ? -14.859 -32.906 34.125 1 66.88 21 VAL B N 1
ATOM 4785 C CA . VAL B 1 21 ? -14.617 -33.875 33.094 1 66.88 21 VAL B CA 1
ATOM 4786 C C . VAL B 1 21 ? -15.117 -33.375 31.75 1 66.88 21 VAL B C 1
ATOM 4788 O O . VAL B 1 21 ? -14.453 -33.531 30.719 1 66.88 21 VAL B O 1
ATOM 4791 N N . GLN B 1 22 ? -16.188 -32.719 31.766 1 70.12 22 GLN B N 1
ATOM 4792 C CA . GLN B 1 22 ? -16.75 -32.156 30.531 1 70.12 22 GLN B CA 1
ATOM 4793 C C . GLN B 1 22 ? -15.875 -31.031 30 1 70.12 22 GLN B C 1
ATOM 4795 O O . GLN B 1 22 ? -15.672 -30.922 28.781 1 70.12 22 GLN B O 1
ATOM 4800 N N . SER B 1 23 ? -15.5 -30.203 30.969 1 71.31 23 SER B N 1
ATOM 4801 C CA . SER B 1 23 ? -14.602 -29.125 30.547 1 71.31 23 SER B CA 1
ATOM 4802 C C . SER B 1 23 ? -13.297 -29.688 30 1 71.31 23 SER B C 1
ATOM 4804 O O . SER B 1 23 ? -12.766 -29.172 29.016 1 71.31 23 SER B O 1
ATOM 4806 N N . ARG B 1 24 ? -12.797 -30.75 30.641 1 65.44 24 ARG B N 1
ATOM 4807 C CA . ARG B 1 24 ? -11.578 -31.391 30.172 1 65.44 24 ARG B CA 1
ATOM 4808 C C . ARG B 1 24 ? -11.805 -32.094 28.844 1 65.44 24 ARG B C 1
ATOM 4810 O O . ARG B 1 24 ? -10.938 -32.094 27.969 1 65.44 24 ARG B O 1
ATOM 4817 N N . LEU B 1 25 ? -12.867 -32.656 28.75 1 66.75 25 LEU B N 1
ATOM 4818 C CA . LEU B 1 25 ? -13.227 -33.312 27.5 1 66.75 25 LEU B CA 1
ATOM 4819 C C . LEU B 1 25 ? -13.422 -32.281 26.391 1 66.75 25 LEU B C 1
ATOM 4821 O O . LEU B 1 25 ? -13.016 -32.5 25.25 1 66.75 25 LEU B O 1
ATOM 4825 N N . PHE B 1 26 ? -14.047 -31.219 26.688 1 71 26 PHE B N 1
ATOM 4826 C CA . PHE B 1 26 ? -14.25 -30.125 25.734 1 71 26 PHE B CA 1
ATOM 4827 C C . PHE B 1 26 ? -12.922 -29.516 25.328 1 71 26 PHE B C 1
ATOM 4829 O O . PHE B 1 26 ? -12.711 -29.203 24.141 1 71 26 PHE B O 1
ATOM 4836 N N . GLN B 1 27 ? -12.062 -29.328 26.281 1 71.5 27 GLN B N 1
ATOM 4837 C CA . GLN B 1 27 ? -10.734 -28.812 25.984 1 71.5 27 GLN B CA 1
ATOM 4838 C C . GLN B 1 27 ? -9.945 -29.797 25.125 1 71.5 27 GLN B C 1
ATOM 4840 O O . GLN B 1 27 ? -9.242 -29.391 24.188 1 71.5 27 GLN B O 1
ATOM 4845 N N . LYS B 1 28 ? -10.008 -31.016 25.516 1 67.31 28 LYS B N 1
ATOM 4846 C CA . LYS B 1 28 ? -9.344 -32.031 24.719 1 67.31 28 LYS B CA 1
ATOM 4847 C C . LYS B 1 28 ? -9.883 -32.094 23.297 1 67.31 28 LYS B C 1
ATOM 4849 O O . LYS B 1 28 ? -9.125 -32.281 22.344 1 67.31 28 LYS B O 1
ATOM 4854 N N . TYR B 1 29 ? -11.148 -31.984 23.203 1 71.69 29 TYR B N 1
ATOM 4855 C CA . TYR B 1 29 ? -11.766 -31.953 21.875 1 71.69 29 TYR B CA 1
ATOM 4856 C C . TYR B 1 29 ? -11.32 -30.719 21.094 1 71.69 29 TYR B C 1
ATOM 4858 O O . TYR B 1 29 ? -11.062 -30.797 19.891 1 71.69 29 TYR B O 1
ATOM 4866 N N . LYS B 1 30 ? -11.211 -29.656 21.734 1 69.75 30 LYS B N 1
ATOM 4867 C CA . LYS B 1 30 ? -10.766 -28.422 21.078 1 69.75 30 LYS B CA 1
ATOM 4868 C C . LYS B 1 30 ? -9.305 -28.531 20.641 1 69.75 30 LYS B C 1
ATOM 4870 O O . LYS B 1 30 ? -8.953 -28.078 19.547 1 69.75 30 LYS B O 1
ATOM 4875 N N . ILE B 1 31 ? -8.539 -29.156 21.5 1 74.38 31 ILE B N 1
ATOM 4876 C CA . ILE B 1 31 ? -7.125 -29.344 21.172 1 74.38 31 ILE B CA 1
ATOM 4877 C C . ILE B 1 31 ? -6.988 -30.328 20.016 1 74.38 31 ILE B C 1
ATOM 4879 O O . ILE B 1 31 ? -6.191 -30.109 19.109 1 74.38 31 ILE B O 1
ATOM 4883 N N . LYS B 1 32 ? -7.707 -31.391 20.094 1 75.69 32 LYS B N 1
ATOM 4884 C CA . LYS B 1 32 ? -7.668 -32.375 19.016 1 75.69 32 LYS B CA 1
ATOM 4885 C C . LYS B 1 32 ? -8.125 -31.766 17.703 1 75.69 32 LYS B C 1
ATOM 4887 O O . LYS B 1 32 ? -7.508 -32 16.656 1 75.69 32 LYS B O 1
ATOM 4892 N N . SER B 1 33 ? -9.117 -31.031 17.766 1 78.81 33 SER B N 1
ATOM 4893 C CA . SER B 1 33 ? -9.625 -30.375 16.562 1 78.81 33 SER B CA 1
ATOM 4894 C C . SER B 1 33 ? -8.609 -29.375 16.016 1 78.81 33 SER B C 1
ATOM 4896 O O . SER B 1 33 ? -8.438 -29.266 14.797 1 78.81 33 SER B O 1
ATOM 4898 N N . TYR B 1 34 ? -7.961 -28.766 16.891 1 79.69 34 TYR B N 1
ATOM 4899 C CA . TYR B 1 34 ? -6.93 -27.812 16.484 1 79.69 34 TYR B CA 1
ATOM 4900 C C . TYR B 1 34 ? -5.742 -28.531 15.852 1 79.69 34 TYR B C 1
ATOM 4902 O O . TYR B 1 34 ? -5.203 -28.078 14.836 1 79.69 34 TYR B O 1
ATOM 4910 N N . LEU B 1 35 ? -5.375 -29.625 16.438 1 80.25 35 LEU B N 1
ATOM 4911 C CA . LEU B 1 35 ? -4.254 -30.406 15.922 1 80.25 35 LEU B CA 1
ATOM 4912 C C . LEU B 1 35 ? -4.578 -30.984 14.547 1 80.25 35 LEU B C 1
ATOM 4914 O O . LEU B 1 35 ? -3.721 -31.016 13.664 1 80.25 35 LEU B O 1
ATOM 4918 N N . ILE B 1 36 ? -5.723 -31.391 14.391 1 82.19 36 ILE B N 1
ATOM 4919 C CA . ILE B 1 36 ? -6.148 -31.938 13.109 1 82.19 36 ILE B CA 1
ATOM 4920 C C . ILE B 1 36 ? -6.152 -30.844 12.047 1 82.19 36 ILE B C 1
ATOM 4922 O O . ILE B 1 36 ? -5.777 -31.078 10.898 1 82.19 36 ILE B O 1
ATOM 4926 N N . LYS B 1 37 ? -6.461 -29.734 12.492 1 84.62 37 LYS B N 1
ATOM 4927 C CA . LYS B 1 37 ? -6.508 -28.609 11.555 1 84.62 37 LYS B CA 1
ATOM 4928 C C . LYS B 1 37 ? -5.102 -28.156 11.172 1 84.62 37 LYS B C 1
ATOM 4930 O O . LYS B 1 37 ? -4.859 -27.781 10.023 1 84.62 37 LYS B O 1
ATOM 4935 N N . LYS B 1 38 ? -4.199 -28.297 12.109 1 89.5 38 LYS B N 1
ATOM 4936 C CA . LYS B 1 38 ? -2.854 -27.781 11.867 1 89.5 38 LYS B CA 1
ATOM 4937 C C . LYS B 1 38 ? -1.959 -28.859 11.258 1 89.5 38 LYS B C 1
ATOM 4939 O O . LYS B 1 38 ? -0.931 -28.562 10.656 1 89.5 38 LYS B O 1
ATOM 4944 N N . PHE B 1 39 ? -2.344 -30.156 11.43 1 93.62 39 PHE B N 1
ATOM 4945 C CA . PHE B 1 39 ? -1.606 -31.281 10.859 1 93.62 39 PHE B CA 1
ATOM 4946 C C . PHE B 1 39 ? -2.523 -32.156 10.008 1 93.62 39 PHE B C 1
ATOM 4948 O O . PHE B 1 39 ? -2.865 -33.25 10.398 1 93.62 39 PHE B O 1
ATOM 4955 N N . PRO B 1 40 ? -2.701 -31.75 8.828 1 92.62 40 PRO B N 1
ATOM 4956 C CA . PRO B 1 40 ? -3.643 -32.469 7.953 1 92.62 40 PRO B CA 1
ATOM 4957 C C . PRO B 1 40 ? -3.242 -33.906 7.707 1 92.62 40 PRO B C 1
ATOM 4959 O O . PRO B 1 40 ? -4.082 -34.719 7.332 1 92.62 40 PRO B O 1
ATOM 4962 N N . ILE B 1 41 ? -2.014 -34.312 7.941 1 93.62 41 ILE B N 1
ATOM 4963 C CA . ILE B 1 41 ? -1.543 -35.656 7.75 1 93.62 41 ILE B CA 1
ATOM 4964 C C . ILE B 1 41 ? -2.338 -36.625 8.641 1 93.62 41 ILE B C 1
ATOM 4966 O O . ILE B 1 41 ? -2.539 -37.781 8.297 1 93.62 41 ILE B O 1
ATOM 4970 N N . ILE B 1 42 ? -2.838 -36.156 9.766 1 91.81 42 ILE B N 1
ATOM 4971 C CA . ILE B 1 42 ? -3.572 -36.969 10.734 1 91.81 42 ILE B CA 1
ATOM 4972 C C . ILE B 1 42 ? -4.922 -37.375 10.141 1 91.81 42 ILE B C 1
ATOM 4974 O O . ILE B 1 42 ? -5.477 -38.406 10.508 1 91.81 42 ILE B O 1
ATOM 4978 N N . GLN B 1 43 ? -5.363 -36.625 9.18 1 89.56 43 GLN B N 1
ATOM 4979 C CA . GLN B 1 43 ? -6.672 -36.875 8.594 1 89.56 43 GLN B CA 1
ATOM 4980 C C . GLN B 1 43 ? -6.578 -37.938 7.504 1 89.56 43 GLN B C 1
ATOM 4982 O O . GLN B 1 43 ? -7.41 -38.844 7.441 1 89.56 43 GLN B O 1
ATOM 4987 N N . TRP B 1 44 ? -5.59 -37.938 6.652 1 90.69 44 TRP B N 1
ATOM 4988 C CA . TRP B 1 44 ? -5.586 -38.812 5.496 1 90.69 44 TRP B CA 1
ATOM 4989 C C . TRP B 1 44 ? -4.707 -40.031 5.754 1 90.69 44 TRP B C 1
ATOM 4991 O O . TRP B 1 44 ? -4.922 -41.094 5.164 1 90.69 44 TRP B O 1
ATOM 5001 N N . LEU B 1 45 ? -3.707 -40.062 6.652 1 92.38 45 LEU B N 1
ATOM 5002 C CA . LEU B 1 45 ? -2.744 -41.156 6.844 1 92.38 45 LEU B CA 1
ATOM 5003 C C . LEU B 1 45 ? -3.432 -42.406 7.352 1 92.38 45 LEU B C 1
ATOM 5005 O O . LEU B 1 45 ? -3.141 -43.5 6.887 1 92.38 45 LEU B O 1
ATOM 5009 N N . PRO B 1 46 ? -4.379 -42.25 8.328 1 92 46 PRO B N 1
ATOM 5010 C CA . PRO B 1 46 ? -5.039 -43.469 8.836 1 92 46 PRO B CA 1
ATOM 5011 C C . PRO B 1 46 ? -5.902 -44.156 7.785 1 92 46 PRO B C 1
ATOM 5013 O O . PRO B 1 46 ? -6.156 -45.344 7.879 1 92 46 PRO B O 1
ATOM 5016 N N . ASN B 1 47 ? -6.293 -43.438 6.844 1 92.12 47 ASN B N 1
ATOM 5017 C CA . ASN B 1 47 ? -7.148 -44 5.797 1 92.12 47 ASN B CA 1
ATOM 5018 C C . ASN B 1 47 ? -6.348 -44.344 4.539 1 92.12 47 ASN B C 1
ATOM 5020 O O . ASN B 1 47 ? -6.922 -44.531 3.467 1 92.12 47 ASN B O 1
ATOM 5024 N N . TYR B 1 48 ? -5.062 -44.438 4.703 1 93.62 48 TYR B N 1
ATOM 5025 C CA . TYR B 1 48 ? -4.195 -44.688 3.559 1 93.62 48 TYR B CA 1
ATOM 5026 C C . TYR B 1 48 ? -4.273 -46.156 3.135 1 93.62 48 TYR B C 1
ATOM 5028 O O . TYR B 1 48 ? -4.125 -47.062 3.963 1 93.62 48 TYR B O 1
ATOM 5036 N N . ARG B 1 49 ? -4.57 -46.344 1.898 1 94.06 49 ARG B N 1
ATOM 5037 C CA . ARG B 1 49 ? -4.746 -47.688 1.353 1 94.06 49 ARG B CA 1
ATOM 5038 C C . ARG B 1 49 ? -3.662 -48 0.329 1 94.06 49 ARG B C 1
ATOM 5040 O O . ARG B 1 49 ? -2.967 -47.125 -0.151 1 94.06 49 ARG B O 1
ATOM 5047 N N . TRP B 1 50 ? -3.588 -49.312 0.011 1 93.25 50 TRP B N 1
ATOM 5048 C CA . TRP B 1 50 ? -2.576 -49.781 -0.927 1 93.25 50 TRP B CA 1
ATOM 5049 C C . TRP B 1 50 ? -2.836 -49.25 -2.33 1 93.25 50 TRP B C 1
ATOM 5051 O O . TRP B 1 50 ? -1.897 -48.938 -3.062 1 93.25 50 TRP B O 1
ATOM 5061 N N . GLN B 1 51 ? -4.039 -49.125 -2.639 1 92.75 51 GLN B N 1
ATOM 5062 C CA . GLN B 1 51 ? -4.398 -48.594 -3.941 1 92.75 51 GLN B CA 1
ATOM 5063 C C . GLN B 1 51 ? -3.939 -47.125 -4.078 1 92.75 51 GLN B C 1
ATOM 5065 O O . GLN B 1 51 ? -3.52 -46.719 -5.156 1 92.75 51 GLN B O 1
ATOM 5070 N N . TYR B 1 52 ? -3.994 -46.438 -2.957 1 95.12 52 TYR B N 1
ATOM 5071 C CA . TYR B 1 52 ? -3.539 -45.062 -2.949 1 95.12 52 TYR B CA 1
ATOM 5072 C C . TYR B 1 52 ? -2.029 -44.969 -3.145 1 95.12 52 TYR B C 1
ATOM 5074 O O . TYR B 1 52 ? -1.53 -44.062 -3.812 1 95.12 52 TYR B O 1
ATOM 5082 N N . PHE B 1 53 ? -1.354 -45.938 -2.65 1 95.56 53 PHE B N 1
ATOM 5083 C CA . PHE B 1 53 ? 0.101 -45.969 -2.752 1 95.56 53 PHE B CA 1
ATOM 5084 C C . PHE B 1 53 ? 0.542 -46.125 -4.203 1 95.56 53 PHE B C 1
ATOM 5086 O O . PHE B 1 53 ? 1.482 -45.438 -4.641 1 95.56 53 PHE B O 1
ATOM 5093 N N . GLN B 1 54 ? -0.081 -46.938 -4.934 1 93.12 54 GLN B N 1
ATOM 5094 C CA . GLN B 1 54 ? 0.261 -47.125 -6.34 1 93.12 54 GLN B CA 1
ATOM 5095 C C . GLN B 1 54 ? 0.053 -45.812 -7.133 1 93.12 54 GLN B C 1
ATOM 5097 O O . GLN B 1 54 ? 0.909 -45.438 -7.93 1 93.12 54 GLN B O 1
ATOM 5102 N N . CYS B 1 55 ? -1.058 -45.188 -6.879 1 93.81 55 CYS B N 1
ATOM 5103 C CA . CYS B 1 55 ? -1.364 -43.938 -7.566 1 93.81 55 CYS B CA 1
ATOM 5104 C C . CYS B 1 55 ? -0.382 -42.844 -7.168 1 93.81 55 CYS B C 1
ATOM 5106 O O . CYS B 1 55 ? 0.137 -42.125 -8.023 1 93.81 55 CYS B O 1
ATOM 5108 N N . ASP B 1 56 ? -0.126 -42.75 -5.902 1 96.5 56 ASP B N 1
ATOM 5109 C CA . ASP B 1 56 ? 0.779 -41.719 -5.395 1 96.5 56 ASP B CA 1
ATOM 5110 C C . ASP B 1 56 ? 2.211 -41.969 -5.863 1 96.5 56 ASP B C 1
ATOM 5112 O O . ASP B 1 56 ? 2.967 -41.031 -6.098 1 96.5 56 ASP B O 1
ATOM 5116 N N . MET B 1 57 ? 2.557 -43.219 -6.031 1 95.69 57 MET B N 1
ATOM 5117 C CA . MET B 1 57 ? 3.889 -43.562 -6.52 1 95.69 57 MET B CA 1
ATOM 5118 C C . MET B 1 57 ? 4.07 -43.125 -7.969 1 95.69 57 MET B C 1
ATOM 5120 O O . MET B 1 57 ? 5.082 -42.531 -8.312 1 95.69 57 MET B O 1
ATOM 5124 N N . ILE B 1 58 ? 3.137 -43.438 -8.758 1 91.44 58 ILE B N 1
ATOM 5125 C CA . ILE B 1 58 ? 3.197 -43.031 -10.164 1 91.44 58 ILE B CA 1
ATOM 5126 C C . ILE B 1 58 ? 3.236 -41.5 -10.281 1 91.44 58 ILE B C 1
ATOM 5128 O O . ILE B 1 58 ? 4.055 -40.969 -11.016 1 91.44 58 ILE B O 1
ATOM 5132 N N . ALA B 1 59 ? 2.355 -40.906 -9.539 1 94.62 59 ALA B N 1
ATOM 5133 C CA . ALA B 1 59 ? 2.295 -39.438 -9.562 1 94.62 59 ALA B CA 1
ATOM 5134 C C . ALA B 1 59 ? 3.607 -38.844 -9.078 1 94.62 59 ALA B C 1
ATOM 5136 O O . ALA B 1 59 ? 4.141 -37.938 -9.711 1 94.62 59 ALA B O 1
ATOM 5137 N N . GLY B 1 60 ? 4.117 -39.344 -8.008 1 96.38 60 GLY B N 1
ATOM 5138 C CA . GLY B 1 60 ? 5.352 -38.844 -7.434 1 96.38 60 GLY B CA 1
ATOM 5139 C C . GLY B 1 60 ? 6.543 -38.969 -8.367 1 96.38 60 GLY B C 1
ATOM 5140 O O . GLY B 1 60 ? 7.348 -38.062 -8.484 1 96.38 60 GLY B O 1
ATOM 5141 N N . ILE B 1 61 ? 6.641 -40.094 -9.031 1 94.69 61 ILE B N 1
ATOM 5142 C CA . ILE B 1 61 ? 7.738 -40.344 -9.961 1 94.69 61 ILE B CA 1
ATOM 5143 C C . ILE B 1 61 ? 7.609 -39.406 -11.172 1 94.69 61 ILE B C 1
ATOM 5145 O O . ILE B 1 61 ? 8.602 -38.844 -11.633 1 94.69 61 ILE B O 1
ATOM 5149 N N . THR B 1 62 ? 6.402 -39.281 -11.594 1 91.31 62 THR B N 1
ATOM 5150 C CA . THR B 1 62 ? 6.145 -38.438 -12.742 1 91.31 62 THR B CA 1
ATOM 5151 C C . THR B 1 62 ? 6.508 -36.969 -12.43 1 91.31 62 THR B C 1
ATOM 5153 O O . THR B 1 62 ? 7.129 -36.312 -13.242 1 91.31 62 THR B O 1
ATOM 5156 N N . VAL B 1 63 ? 6.137 -36.531 -11.273 1 95.06 63 VAL B N 1
ATOM 5157 C CA . VAL B 1 63 ? 6.441 -35.156 -10.852 1 95.06 63 VAL B CA 1
ATOM 5158 C C . VAL B 1 63 ? 7.953 -35 -10.688 1 95.06 63 VAL B C 1
ATOM 5160 O O . VAL B 1 63 ? 8.508 -33.969 -11.031 1 95.06 63 VAL B O 1
ATOM 5163 N N . ALA B 1 64 ? 8.609 -36.031 -10.172 1 96 64 ALA B N 1
ATOM 5164 C CA . ALA B 1 64 ? 10.055 -35.969 -9.992 1 96 64 ALA B CA 1
ATOM 5165 C C . ALA B 1 64 ? 10.766 -35.812 -11.336 1 96 64 ALA B C 1
ATOM 5167 O O . ALA B 1 64 ? 11.727 -35.062 -11.461 1 96 64 ALA B O 1
ATOM 5168 N N . MET B 1 65 ? 10.297 -36.531 -12.297 1 91.12 65 MET B N 1
ATOM 5169 C CA . MET B 1 65 ? 10.883 -36.469 -13.633 1 91.12 65 MET B CA 1
ATOM 5170 C C . MET B 1 65 ? 10.688 -35.094 -14.266 1 91.12 65 MET B C 1
ATOM 5172 O O . MET B 1 65 ? 11.445 -34.688 -15.156 1 91.12 65 MET B O 1
ATOM 5176 N N . THR B 1 66 ? 9.758 -34.406 -13.781 1 91.25 66 THR B N 1
ATOM 5177 C CA . THR B 1 66 ? 9.492 -33.062 -14.289 1 91.25 66 THR B CA 1
ATOM 5178 C C . THR B 1 66 ? 10.297 -32.031 -13.516 1 91.25 66 THR B C 1
ATOM 5180 O O . THR B 1 66 ? 10.875 -31.125 -14.117 1 91.25 66 THR B O 1
ATOM 5183 N N . VAL B 1 67 ? 10.398 -32.188 -12.203 1 95.25 67 VAL B N 1
ATOM 5184 C CA . VAL B 1 67 ? 10.961 -31.141 -11.352 1 95.25 67 VAL B CA 1
ATOM 5185 C C . VAL B 1 67 ? 12.484 -31.156 -11.445 1 95.25 67 VAL B C 1
ATOM 5187 O O . VAL B 1 67 ? 13.133 -30.125 -11.297 1 95.25 67 VAL B O 1
ATOM 5190 N N . ILE B 1 68 ? 13.094 -32.25 -11.742 1 94.56 68 ILE B N 1
ATOM 5191 C CA . ILE B 1 68 ? 14.547 -32.375 -11.742 1 94.56 68 ILE B CA 1
ATOM 5192 C C . ILE B 1 68 ? 15.141 -31.484 -12.836 1 94.56 68 ILE B C 1
ATOM 5194 O O . ILE B 1 68 ? 15.906 -30.562 -12.555 1 94.56 68 ILE B O 1
ATOM 5198 N N . PRO B 1 69 ? 14.711 -31.703 -14.109 1 92.62 69 PRO B N 1
ATOM 5199 C CA . PRO B 1 69 ? 15.234 -30.781 -15.117 1 92.62 69 PRO B CA 1
ATOM 5200 C C . PRO B 1 69 ? 14.797 -29.344 -14.891 1 92.62 69 PRO B C 1
ATOM 5202 O O . PRO B 1 69 ? 15.57 -28.406 -15.117 1 92.62 69 PRO B O 1
ATOM 5205 N N . GLN B 1 70 ? 13.586 -29.094 -14.445 1 92.94 70 GLN B N 1
ATOM 5206 C CA . GLN B 1 70 ? 13.086 -27.75 -14.18 1 92.94 70 GLN B CA 1
ATOM 5207 C C . GLN B 1 70 ? 13.906 -27.062 -13.086 1 92.94 70 GLN B C 1
ATOM 5209 O O . GLN B 1 70 ? 14.211 -25.875 -13.18 1 92.94 70 GLN B O 1
ATOM 5214 N N . GLY B 1 71 ? 14.156 -27.859 -12.039 1 95.12 71 GLY B N 1
ATOM 5215 C CA . GLY B 1 71 ? 14.945 -27.312 -10.945 1 95.12 71 GLY B CA 1
ATOM 5216 C C . GLY B 1 71 ? 16.312 -26.812 -11.383 1 95.12 71 GLY B C 1
ATOM 5217 O O . GLY B 1 71 ? 16.734 -25.734 -10.969 1 95.12 71 GLY B O 1
ATOM 5218 N N . LEU B 1 72 ? 16.969 -27.578 -12.242 1 93.69 72 LEU B N 1
ATOM 5219 C CA . LEU B 1 72 ? 18.266 -27.172 -12.789 1 93.69 72 LEU B CA 1
ATOM 5220 C C . LEU B 1 72 ? 18.125 -25.875 -13.586 1 93.69 72 LEU B C 1
ATOM 5222 O O . LEU B 1 72 ? 18.938 -24.969 -13.43 1 93.69 72 LEU B O 1
ATOM 5226 N N . ALA B 1 73 ? 17.078 -25.844 -14.336 1 93.5 73 ALA B N 1
ATOM 5227 C CA . ALA B 1 73 ? 16.828 -24.672 -15.188 1 93.5 73 ALA B CA 1
ATOM 5228 C C . ALA B 1 73 ? 16.484 -23.453 -14.352 1 93.5 73 ALA B C 1
ATOM 5230 O O . ALA B 1 73 ? 16.969 -22.344 -14.625 1 93.5 73 ALA B O 1
ATOM 5231 N N . TYR B 1 74 ? 15.695 -23.594 -13.328 1 95.56 74 TYR B N 1
ATOM 5232 C CA . TYR B 1 74 ? 15.195 -22.484 -12.523 1 95.56 74 TYR B CA 1
ATOM 5233 C C . TYR B 1 74 ? 16.312 -21.891 -11.672 1 95.56 74 TYR B C 1
ATOM 5235 O O . TYR B 1 74 ? 16.328 -20.672 -11.422 1 95.56 74 TYR B O 1
ATOM 5243 N N . ALA B 1 75 ? 17.234 -22.703 -11.258 1 95.19 75 ALA B N 1
ATOM 5244 C CA . ALA B 1 75 ? 18.375 -22.188 -10.5 1 95.19 75 ALA B CA 1
ATOM 5245 C C . ALA B 1 75 ? 19.156 -21.141 -11.312 1 95.19 75 ALA B C 1
ATOM 5247 O O . ALA B 1 75 ? 19.641 -20.156 -10.758 1 95.19 75 ALA B O 1
ATOM 5248 N N . LYS B 1 76 ? 19.203 -21.391 -12.57 1 91.25 76 LYS B N 1
ATOM 5249 C CA . LYS B 1 76 ? 19.906 -20.453 -13.445 1 91.25 76 LYS B CA 1
ATOM 5250 C C . LYS B 1 76 ? 19.172 -19.109 -13.516 1 91.25 76 LYS B C 1
ATOM 5252 O O . LYS B 1 76 ? 19.797 -18.047 -13.539 1 91.25 76 LYS B O 1
ATOM 5257 N N . ILE B 1 77 ? 17.906 -19.219 -13.516 1 91.44 77 ILE B N 1
ATOM 5258 C CA . ILE B 1 77 ? 17.094 -18 -13.5 1 91.44 77 ILE B CA 1
ATOM 5259 C C . ILE B 1 77 ? 17.328 -17.234 -12.195 1 91.44 77 ILE B C 1
ATOM 5261 O O . ILE B 1 77 ? 17.406 -16 -12.188 1 91.44 77 ILE B O 1
ATOM 5265 N N . ALA B 1 78 ? 17.531 -17.969 -11.109 1 94.19 78 ALA B N 1
ATOM 5266 C CA . ALA B 1 78 ? 17.719 -17.391 -9.781 1 94.19 78 ALA B CA 1
ATOM 5267 C C . ALA B 1 78 ? 19.125 -16.828 -9.633 1 94.19 78 ALA B C 1
ATOM 5269 O O . ALA B 1 78 ? 19.422 -16.141 -8.648 1 94.19 78 ALA B O 1
ATOM 5270 N N . GLY B 1 79 ? 19.984 -17.141 -10.617 1 91.5 79 GLY B N 1
ATOM 5271 C CA . GLY B 1 79 ? 21.359 -16.703 -10.539 1 91.5 79 GLY B CA 1
ATOM 5272 C C . GLY B 1 79 ? 22.203 -17.547 -9.617 1 91.5 79 GLY B C 1
ATOM 5273 O O . GLY B 1 79 ? 23.188 -17.062 -9.039 1 91.5 79 GLY B O 1
ATOM 5274 N N . LEU B 1 80 ? 21.844 -18.75 -9.422 1 94.56 80 LEU B N 1
ATOM 5275 C CA . LEU B 1 80 ? 22.547 -19.672 -8.547 1 94.56 80 LEU B CA 1
ATOM 5276 C C . LEU B 1 80 ? 23.078 -20.875 -9.336 1 94.56 80 LEU B C 1
ATOM 5278 O O . LEU B 1 80 ? 22.688 -21.078 -10.492 1 94.56 80 LEU B O 1
ATOM 5282 N N . LEU B 1 81 ? 23.969 -21.562 -8.742 1 93.69 81 LEU B N 1
ATOM 5283 C CA . LEU B 1 81 ? 24.438 -22.812 -9.359 1 93.69 81 LEU B CA 1
ATOM 5284 C C . LEU B 1 81 ? 23.297 -23.828 -9.453 1 93.69 81 LEU B C 1
ATOM 5286 O O . LEU B 1 81 ? 22.406 -23.844 -8.594 1 93.69 81 LEU B O 1
ATOM 5290 N N . PRO B 1 82 ? 23.281 -24.672 -10.43 1 93 82 PRO B N 1
ATOM 5291 C CA . PRO B 1 82 ? 22.156 -25.562 -10.734 1 93 82 PRO B CA 1
ATOM 5292 C C . PRO B 1 82 ? 21.797 -26.484 -9.562 1 93 82 PRO B C 1
ATOM 5294 O O . PRO B 1 82 ? 20.641 -26.844 -9.398 1 93 82 PRO B O 1
ATOM 5297 N N . GLN B 1 83 ? 22.766 -26.844 -8.727 1 94.06 83 GLN B N 1
ATOM 5298 C CA . GLN B 1 83 ? 22.469 -27.766 -7.637 1 94.06 83 GLN B CA 1
ATOM 5299 C C . GLN B 1 83 ? 21.453 -27.172 -6.664 1 94.06 83 GLN B C 1
ATOM 5301 O O . GLN B 1 83 ? 20.703 -27.906 -6.016 1 94.06 83 GLN B O 1
ATOM 5306 N N . TYR B 1 84 ? 21.453 -25.875 -6.539 1 95.69 84 TYR B N 1
ATOM 5307 C CA . TYR B 1 84 ? 20.547 -25.234 -5.598 1 95.69 84 TYR B CA 1
ATOM 5308 C C . TYR B 1 84 ? 19.094 -25.406 -6.047 1 95.69 84 TYR B C 1
ATOM 5310 O O . TYR B 1 84 ? 18.172 -25.328 -5.227 1 95.69 84 TYR B O 1
ATOM 5318 N N . GLY B 1 85 ? 18.906 -25.531 -7.34 1 96.25 85 GLY B N 1
ATOM 5319 C CA . GLY B 1 85 ? 17.578 -25.875 -7.82 1 96.25 85 GLY B CA 1
ATOM 5320 C C . GLY B 1 85 ? 17.109 -27.234 -7.355 1 96.25 85 GLY B C 1
ATOM 5321 O O . GLY B 1 85 ? 15.938 -27.406 -7 1 96.25 85 GLY B O 1
ATOM 5322 N N . LEU B 1 86 ? 18 -28.172 -7.348 1 95.88 86 LEU B N 1
ATOM 5323 C CA . LEU B 1 86 ? 17.688 -29.516 -6.883 1 95.88 86 LEU B CA 1
ATOM 5324 C C . LEU B 1 86 ? 17.516 -29.531 -5.367 1 95.88 86 LEU B C 1
ATOM 5326 O O . LEU B 1 86 ? 16.641 -30.234 -4.848 1 95.88 86 LEU B O 1
ATOM 5330 N N . TYR B 1 87 ? 18.375 -28.734 -4.719 1 97.69 87 TYR B N 1
ATOM 5331 C CA . TYR B 1 87 ? 18.234 -28.609 -3.271 1 97.69 87 TYR B CA 1
ATOM 5332 C C . TYR B 1 87 ? 16.859 -28.094 -2.9 1 97.69 87 TYR B C 1
ATOM 5334 O O . TYR B 1 87 ? 16.344 -28.391 -1.818 1 97.69 87 TYR B O 1
ATOM 5342 N N . SER B 1 88 ? 16.203 -27.344 -3.76 1 98.19 88 SER B N 1
ATOM 5343 C CA . SER B 1 88 ? 14.93 -26.703 -3.5 1 98.19 88 SER B CA 1
ATOM 5344 C C . SER B 1 88 ? 13.766 -27.594 -3.934 1 98.19 88 SER B C 1
ATOM 5346 O O . SER B 1 88 ? 12.602 -27.203 -3.82 1 98.19 88 SER B O 1
ATOM 5348 N N . ALA B 1 89 ? 14.055 -28.797 -4.355 1 97.94 89 ALA B N 1
ATOM 5349 C CA . ALA B 1 89 ? 13.023 -29.578 -5.035 1 97.94 89 ALA B CA 1
ATOM 5350 C C . ALA B 1 89 ? 12.539 -30.719 -4.156 1 97.94 89 ALA B C 1
ATOM 5352 O O . ALA B 1 89 ? 11.641 -31.484 -4.547 1 97.94 89 ALA B O 1
ATOM 5353 N N . PHE B 1 90 ? 13.062 -30.875 -2.959 1 97.5 90 PHE B N 1
ATOM 5354 C CA . PHE B 1 90 ? 12.656 -32.094 -2.285 1 97.5 90 PHE B CA 1
ATOM 5355 C C . PHE B 1 90 ? 12.102 -31.797 -0.898 1 97.5 90 PHE B C 1
ATOM 5357 O O . PHE B 1 90 ? 11.102 -32.375 -0.483 1 97.5 90 PHE B O 1
ATOM 5364 N N . MET B 1 91 ? 12.633 -30.891 -0.109 1 97.75 91 MET B N 1
ATOM 5365 C CA . MET B 1 91 ? 12.203 -30.688 1.271 1 97.75 91 MET B CA 1
ATOM 5366 C C . MET B 1 91 ? 10.758 -30.203 1.321 1 97.75 91 MET B C 1
ATOM 5368 O O . MET B 1 91 ? 9.984 -30.641 2.178 1 97.75 91 MET B O 1
ATOM 5372 N N . GLY B 1 92 ? 10.422 -29.312 0.473 1 97.75 92 GLY B N 1
ATOM 5373 C CA . GLY B 1 92 ? 9.047 -28.844 0.412 1 97.75 92 GLY B CA 1
ATOM 5374 C C . GLY B 1 92 ? 8.039 -29.953 0.216 1 97.75 92 GLY B C 1
ATOM 5375 O O . GLY B 1 92 ? 6.918 -29.891 0.731 1 97.75 92 GLY B O 1
ATOM 5376 N N . CYS B 1 93 ? 8.461 -30.969 -0.51 1 97.69 93 CYS B N 1
ATOM 5377 C CA . CYS B 1 93 ? 7.598 -32.125 -0.77 1 97.69 93 CYS B CA 1
ATOM 5378 C C . CYS B 1 93 ? 7.297 -32.875 0.517 1 97.69 93 CYS B C 1
ATOM 5380 O O . CYS B 1 93 ? 6.148 -33.25 0.773 1 97.69 93 CYS B O 1
ATOM 5382 N N . PHE B 1 94 ? 8.281 -33.062 1.299 1 97.94 94 PHE B N 1
ATOM 5383 C CA . PHE B 1 94 ? 8.125 -33.781 2.553 1 97.94 94 PHE B CA 1
ATOM 5384 C C . PHE B 1 94 ? 7.262 -33 3.529 1 97.94 94 PHE B C 1
ATOM 5386 O O . PHE B 1 94 ? 6.34 -33.562 4.137 1 97.94 94 PHE B O 1
ATOM 5393 N N . VAL B 1 95 ? 7.57 -31.781 3.662 1 98.12 95 VAL B N 1
ATOM 5394 C CA . VAL B 1 95 ? 6.875 -30.953 4.629 1 98.12 95 VAL B CA 1
ATOM 5395 C C . VAL B 1 95 ? 5.41 -30.797 4.227 1 98.12 95 VAL B C 1
ATOM 5397 O O . VAL B 1 95 ? 4.516 -30.828 5.078 1 98.12 95 VAL B O 1
ATOM 5400 N N . TYR B 1 96 ? 5.195 -30.594 2.945 1 97.94 96 TYR B N 1
ATOM 5401 C CA . TYR B 1 96 ? 3.834 -30.391 2.469 1 97.94 96 TYR B CA 1
ATOM 5402 C C . TYR B 1 96 ? 2.969 -31.609 2.738 1 97.94 96 TYR B C 1
ATOM 5404 O O . TYR B 1 96 ? 1.764 -31.5 2.965 1 97.94 96 TYR B O 1
ATOM 5412 N N . SER B 1 97 ? 3.535 -32.781 2.699 1 97.12 97 SER B N 1
ATOM 5413 C CA . SER B 1 97 ? 2.779 -34 2.969 1 97.12 97 SER B CA 1
ATOM 5414 C C . SER B 1 97 ? 2.242 -34.031 4.395 1 97.12 97 SER B C 1
ATOM 5416 O O . SER B 1 97 ? 1.225 -34.656 4.676 1 97.12 97 SER B O 1
ATOM 5418 N N . ILE B 1 98 ? 2.848 -33.25 5.246 1 97.06 98 ILE B N 1
ATOM 5419 C CA . ILE B 1 98 ? 2.453 -33.219 6.652 1 97.06 98 ILE B CA 1
ATOM 5420 C C . ILE B 1 98 ? 1.461 -32.094 6.879 1 97.06 98 ILE B C 1
ATOM 5422 O O . ILE B 1 98 ? 0.459 -32.25 7.578 1 97.06 98 ILE B O 1
ATOM 5426 N N . PHE B 1 99 ? 1.716 -30.953 6.234 1 97.06 99 PHE B N 1
ATOM 5427 C CA . PHE B 1 99 ? 0.993 -29.75 6.621 1 97.06 99 PHE B CA 1
ATOM 5428 C C . PHE B 1 99 ? 0.012 -29.344 5.531 1 97.06 99 PHE B C 1
ATOM 5430 O O . PHE B 1 99 ? -0.871 -28.516 5.77 1 97.06 99 PHE B O 1
ATOM 5437 N N . GLY B 1 100 ? 0.153 -29.859 4.355 1 96.12 100 GLY B N 1
ATOM 5438 C CA . GLY B 1 100 ? -0.652 -29.406 3.23 1 96.12 100 GLY B CA 1
ATOM 5439 C C . GLY B 1 100 ? -2.08 -29.922 3.275 1 96.12 100 GLY B C 1
ATOM 5440 O O . GLY B 1 100 ? -2.34 -31.016 3.805 1 96.12 100 GLY B O 1
ATOM 5441 N N . THR B 1 101 ? -3.031 -29.125 2.68 1 94.25 101 THR B N 1
ATOM 5442 C CA . THR B 1 101 ? -4.438 -29.516 2.672 1 94.25 101 THR B CA 1
ATOM 5443 C C . THR B 1 101 ? -4.871 -29.938 1.273 1 94.25 101 THR B C 1
ATOM 5445 O O . THR B 1 101 ? -5.973 -30.469 1.093 1 94.25 101 THR B O 1
ATOM 5448 N N . ALA B 1 102 ? -4.02 -29.734 0.336 1 94.69 102 ALA B N 1
ATOM 5449 C CA . ALA B 1 102 ? -4.336 -30.078 -1.048 1 94.69 102 ALA B CA 1
ATOM 5450 C C . ALA B 1 102 ? -3.514 -31.281 -1.521 1 94.69 102 ALA B C 1
ATOM 5452 O O . ALA B 1 102 ? -2.283 -31.266 -1.443 1 94.69 102 ALA B O 1
ATOM 5453 N N . LYS B 1 103 ? -4.125 -32.188 -2.045 1 95.19 103 LYS B N 1
ATOM 5454 C CA . LYS B 1 103 ? -3.42 -33.406 -2.477 1 95.19 103 LYS B CA 1
ATOM 5455 C C . LYS B 1 103 ? -2.66 -33.156 -3.777 1 95.19 103 LYS B C 1
ATOM 5457 O O . LYS B 1 103 ? -1.657 -33.812 -4.047 1 95.19 103 LYS B O 1
ATOM 5462 N N . ASP B 1 104 ? -3.084 -32.188 -4.539 1 94.75 104 ASP B N 1
ATOM 5463 C CA . ASP B 1 104 ? -2.561 -32.031 -5.891 1 94.75 104 ASP B CA 1
ATOM 5464 C C . ASP B 1 104 ? -1.345 -31.109 -5.902 1 94.75 104 ASP B C 1
ATOM 5466 O O . ASP B 1 104 ? -0.487 -31.203 -6.781 1 94.75 104 ASP B O 1
ATOM 5470 N N . ILE B 1 105 ? -1.18 -30.219 -4.957 1 96.06 105 ILE B N 1
ATOM 5471 C CA . ILE B 1 105 ? -0.164 -29.172 -4.992 1 96.06 105 ILE B CA 1
ATOM 5472 C C . ILE B 1 105 ? 1.224 -29.797 -4.848 1 96.06 105 ILE B C 1
ATOM 5474 O O . ILE B 1 105 ? 1.428 -30.688 -4.02 1 96.06 105 ILE B O 1
ATOM 5478 N N . THR B 1 106 ? 2.107 -29.344 -5.648 1 96.38 106 THR B N 1
ATOM 5479 C CA . THR B 1 106 ? 3.516 -29.719 -5.555 1 96.38 106 THR B CA 1
ATOM 5480 C C . THR B 1 106 ? 4.379 -28.484 -5.27 1 96.38 106 THR B C 1
ATOM 5482 O O . THR B 1 106 ? 4.336 -27.516 -6.016 1 96.38 106 THR B O 1
ATOM 5485 N N . LEU B 1 107 ? 5.156 -28.594 -4.184 1 97.5 107 LEU B N 1
ATOM 5486 C CA . LEU B 1 107 ? 6.023 -27.484 -3.818 1 97.5 107 LEU B CA 1
ATOM 5487 C C . LEU B 1 107 ? 7.43 -27.688 -4.375 1 97.5 107 LEU B C 1
ATOM 5489 O O . LEU B 1 107 ? 7.934 -28.812 -4.418 1 97.5 107 LEU B O 1
ATOM 5493 N N . GLY B 1 108 ? 8.055 -26.703 -4.75 1 97.62 108 GLY B N 1
ATOM 5494 C CA . GLY B 1 108 ? 9.414 -26.688 -5.277 1 97.62 108 GLY B CA 1
ATOM 5495 C C . GLY B 1 108 ? 9.805 -25.359 -5.895 1 97.62 108 GLY B C 1
ATOM 5496 O O . GLY B 1 108 ? 9.125 -24.359 -5.691 1 97.62 108 GLY B O 1
ATOM 5497 N N . PRO B 1 109 ? 10.883 -25.422 -6.559 1 97.06 109 PRO B N 1
ATOM 5498 C CA . PRO B 1 109 ? 11.281 -24.188 -7.254 1 97.06 109 PRO B CA 1
ATOM 5499 C C . PRO B 1 109 ? 10.352 -23.859 -8.422 1 97.06 109 PRO B C 1
ATOM 5501 O O . PRO B 1 109 ? 9.883 -24.75 -9.125 1 97.06 109 PRO B O 1
ATOM 5504 N N . THR B 1 110 ? 10.016 -22.625 -8.555 1 94.94 110 THR B N 1
ATOM 5505 C CA . THR B 1 110 ? 9.188 -22.156 -9.664 1 94.94 110 THR B CA 1
ATOM 5506 C C . THR B 1 110 ? 9.883 -21.031 -10.422 1 94.94 110 THR B C 1
ATOM 5508 O O . THR B 1 110 ? 10.859 -20.453 -9.93 1 94.94 110 THR B O 1
ATOM 5511 N N . ALA B 1 111 ? 9.375 -20.859 -11.617 1 91.88 111 ALA B N 1
ATOM 5512 C CA . ALA B 1 111 ? 9.961 -19.812 -12.461 1 91.88 111 ALA B CA 1
ATOM 5513 C C . ALA B 1 111 ? 9.828 -18.438 -11.805 1 91.88 111 ALA B C 1
ATOM 5515 O O . ALA B 1 111 ? 10.789 -17.672 -11.781 1 91.88 111 ALA B O 1
ATOM 5516 N N . ILE B 1 112 ? 8.711 -18.188 -11.25 1 91.06 112 ILE B N 1
ATOM 5517 C CA . ILE B 1 112 ? 8.445 -16.875 -10.648 1 91.06 112 ILE B CA 1
ATOM 5518 C C . ILE B 1 112 ? 9.32 -16.688 -9.414 1 91.06 112 ILE B C 1
ATOM 5520 O O . ILE B 1 112 ? 9.938 -15.641 -9.234 1 91.06 112 ILE B O 1
ATOM 5524 N N . MET B 1 113 ? 9.375 -17.672 -8.578 1 94.94 113 MET B N 1
ATOM 5525 C CA . MET B 1 113 ? 10.211 -17.578 -7.379 1 94.94 113 MET B CA 1
ATOM 5526 C C . MET B 1 113 ? 11.68 -17.391 -7.746 1 94.94 113 MET B C 1
ATOM 5528 O O . MET B 1 113 ? 12.414 -16.703 -7.043 1 94.94 113 MET B O 1
ATOM 5532 N N . SER B 1 114 ? 12.086 -18.016 -8.805 1 95.56 114 SER B N 1
ATOM 5533 C CA . SER B 1 114 ? 13.469 -17.891 -9.258 1 95.56 114 SER B CA 1
ATOM 5534 C C . SER B 1 114 ? 13.75 -16.469 -9.758 1 95.56 114 SER B C 1
ATOM 5536 O O . SER B 1 114 ? 14.805 -15.906 -9.453 1 95.56 114 SER B O 1
ATOM 5538 N N . LEU B 1 115 ? 12.812 -16.047 -10.508 1 91.31 115 LEU B N 1
ATOM 5539 C CA . LEU B 1 115 ? 12.945 -14.68 -10.984 1 91.31 115 LEU B CA 1
ATOM 5540 C C . LEU B 1 115 ? 13.016 -13.703 -9.812 1 91.31 115 LEU B C 1
ATOM 5542 O O . LEU B 1 115 ? 13.836 -12.781 -9.82 1 91.31 115 LEU B O 1
ATOM 5546 N N . MET B 1 116 ? 12.195 -13.898 -8.82 1 92.56 116 MET B N 1
ATOM 5547 C CA . MET B 1 116 ? 12.156 -13.031 -7.645 1 92.56 116 MET B CA 1
ATOM 5548 C C . MET B 1 116 ? 13.438 -13.164 -6.824 1 92.56 116 MET B C 1
ATOM 5550 O O . MET B 1 116 ? 13.922 -12.18 -6.27 1 92.56 116 MET B O 1
ATOM 5554 N N . THR B 1 117 ? 13.891 -14.32 -6.719 1 94.69 117 THR B N 1
ATOM 5555 C CA . THR B 1 117 ? 15.141 -14.555 -6 1 94.69 117 THR B CA 1
ATOM 5556 C C . THR B 1 117 ? 16.297 -13.812 -6.668 1 94.69 117 THR B C 1
ATOM 5558 O O . THR B 1 117 ? 17.156 -13.258 -5.988 1 94.69 117 THR B O 1
ATOM 5561 N N . ALA B 1 118 ? 16.297 -13.867 -7.949 1 92.38 118 ALA B N 1
ATOM 5562 C CA . ALA B 1 118 ? 17.328 -13.148 -8.688 1 92.38 118 ALA B CA 1
ATOM 5563 C C . ALA B 1 118 ? 17.266 -11.648 -8.398 1 92.38 118 ALA B C 1
ATOM 5565 O O . ALA B 1 118 ? 18.312 -10.977 -8.352 1 92.38 118 ALA B O 1
ATOM 5566 N N . SER B 1 119 ? 16.094 -11.172 -8.156 1 88.62 119 SER B N 1
ATOM 5567 C CA . SER B 1 119 ? 15.891 -9.734 -7.973 1 88.62 119 SER B CA 1
ATOM 5568 C C . SER B 1 119 ? 16.234 -9.312 -6.547 1 88.62 119 SER B C 1
ATOM 5570 O O . SER B 1 119 ? 16.797 -8.234 -6.336 1 88.62 119 SER B O 1
ATOM 5572 N N . PHE B 1 120 ? 15.914 -10.156 -5.57 1 90.94 120 PHE B N 1
ATOM 5573 C CA . PHE B 1 120 ? 16.016 -9.711 -4.184 1 90.94 120 PHE B CA 1
ATOM 5574 C C . PHE B 1 120 ? 17.078 -10.5 -3.439 1 90.94 120 PHE B C 1
ATOM 5576 O O . PHE B 1 120 ? 17.547 -10.078 -2.377 1 90.94 120 PHE B O 1
ATOM 5583 N N . GLY B 1 121 ? 17.438 -11.633 -3.916 1 91.81 121 GLY B N 1
ATOM 5584 C CA . GLY B 1 121 ? 18.328 -12.523 -3.197 1 91.81 121 GLY B CA 1
ATOM 5585 C C . GLY B 1 121 ? 19.703 -12.617 -3.83 1 91.81 121 GLY B C 1
ATOM 5586 O O . GLY B 1 121 ? 20.406 -13.617 -3.656 1 91.81 121 GLY B O 1
ATOM 5587 N N . SER B 1 122 ? 20.062 -11.648 -4.574 1 90.12 122 SER B N 1
ATOM 5588 C CA . SER B 1 122 ? 21.359 -11.68 -5.23 1 90.12 122 SER B CA 1
ATOM 5589 C C . SER B 1 122 ? 22.453 -11.148 -4.312 1 90.12 122 SER B C 1
ATOM 5591 O O . SER B 1 122 ? 22.344 -10.039 -3.773 1 90.12 122 SER B O 1
ATOM 5593 N N . SER B 1 123 ? 23.469 -11.938 -4.109 1 89.75 123 SER B N 1
ATOM 5594 C CA . SER B 1 123 ? 24.641 -11.539 -3.34 1 89.75 123 SER B CA 1
ATOM 5595 C C . SER B 1 123 ? 25.641 -10.773 -4.199 1 89.75 123 SER B C 1
ATOM 5597 O O . SER B 1 123 ? 25.703 -10.984 -5.414 1 89.75 123 SER B O 1
ATOM 5599 N N . PRO B 1 124 ? 26.391 -9.875 -3.586 1 85.69 124 PRO B N 1
ATOM 5600 C CA . PRO B 1 124 ? 27.438 -9.203 -4.34 1 85.69 124 PRO B CA 1
ATOM 5601 C C . PRO B 1 124 ? 28.562 -10.156 -4.766 1 85.69 124 PRO B C 1
ATOM 5603 O O . PRO B 1 124 ? 29.312 -9.852 -5.699 1 85.69 124 PRO B O 1
ATOM 5606 N N . ILE B 1 125 ? 28.594 -11.266 -4.047 1 86.75 125 ILE B N 1
ATOM 5607 C CA . ILE B 1 125 ? 29.578 -12.281 -4.398 1 86.75 125 ILE B CA 1
ATOM 5608 C C . ILE B 1 125 ? 28.969 -13.266 -5.391 1 86.75 125 ILE B C 1
ATOM 5610 O O . ILE B 1 125 ? 27.891 -13.812 -5.148 1 86.75 125 ILE B O 1
ATOM 5614 N N . GLN B 1 126 ? 29.625 -13.484 -6.418 1 83.5 126 GLN B N 1
ATOM 5615 C CA . GLN B 1 126 ? 29.141 -14.352 -7.48 1 83.5 126 GLN B CA 1
ATOM 5616 C C . GLN B 1 126 ? 28.922 -15.773 -6.973 1 83.5 126 GLN B C 1
ATOM 5618 O O . GLN B 1 126 ? 29.766 -16.328 -6.262 1 83.5 126 GLN B O 1
ATOM 5623 N N . ASN B 1 127 ? 27.859 -16.359 -7.258 1 82.5 127 ASN B N 1
ATOM 5624 C CA . ASN B 1 127 ? 27.484 -17.75 -6.988 1 82.5 127 ASN B CA 1
ATOM 5625 C C . ASN B 1 127 ? 27.297 -18 -5.492 1 82.5 127 ASN B C 1
ATOM 5627 O O . ASN B 1 127 ? 27.25 -19.141 -5.051 1 82.5 127 ASN B O 1
ATOM 5631 N N . ASP B 1 128 ? 27.281 -16.938 -4.691 1 90.81 128 ASP B N 1
ATOM 5632 C CA . ASP B 1 128 ? 27.031 -17.078 -3.26 1 90.81 128 ASP B CA 1
ATOM 5633 C C . ASP B 1 128 ? 25.531 -17.156 -2.982 1 90.81 128 ASP B C 1
ATOM 5635 O O . ASP B 1 128 ? 24.766 -16.25 -3.354 1 90.81 128 ASP B O 1
ATOM 5639 N N . PRO B 1 129 ? 25.141 -18.266 -2.373 1 94.19 129 PRO B N 1
ATOM 5640 C CA . PRO B 1 129 ? 23.703 -18.453 -2.164 1 94.19 129 PRO B CA 1
ATOM 5641 C C . PRO B 1 129 ? 23.203 -17.844 -0.856 1 94.19 129 PRO B C 1
ATOM 5643 O O . PRO B 1 129 ? 22.031 -18 -0.507 1 94.19 129 PRO B O 1
ATOM 5646 N N . THR B 1 130 ? 23.984 -17.125 -0.096 1 94.56 130 THR B N 1
ATOM 5647 C CA . THR B 1 130 ? 23.672 -16.688 1.262 1 94.56 130 THR B CA 1
ATOM 5648 C C . THR B 1 130 ? 22.422 -15.828 1.279 1 94.56 130 THR B C 1
ATOM 5650 O O . THR B 1 130 ? 21.516 -16.062 2.086 1 94.56 130 THR B O 1
ATOM 5653 N N . TYR B 1 131 ? 22.281 -14.859 0.384 1 95.62 131 TYR B N 1
ATOM 5654 C CA . TYR B 1 131 ? 21.125 -13.984 0.324 1 95.62 131 TYR B CA 1
ATOM 5655 C C . TYR B 1 131 ? 19.844 -14.789 0.07 1 95.62 131 TYR B C 1
ATOM 5657 O O . TYR B 1 131 ? 18.828 -14.57 0.726 1 95.62 131 TYR B O 1
ATOM 5665 N N . ALA B 1 132 ? 19.969 -15.703 -0.878 1 96.94 132 ALA B N 1
ATOM 5666 C CA . ALA B 1 132 ? 18.812 -16.516 -1.258 1 96.94 132 ALA B CA 1
ATOM 5667 C C . ALA B 1 132 ? 18.359 -17.391 -0.097 1 96.94 132 ALA B C 1
ATOM 5669 O O . ALA B 1 132 ? 17.156 -17.562 0.121 1 96.94 132 ALA B O 1
ATOM 5670 N N . LEU B 1 133 ? 19.328 -17.938 0.626 1 97.19 133 LEU B N 1
ATOM 5671 C CA . LEU B 1 133 ? 19 -18.828 1.732 1 97.19 133 LEU B CA 1
ATOM 5672 C C . LEU B 1 133 ? 18.359 -18.062 2.883 1 97.19 133 LEU B C 1
ATOM 5674 O O . LEU B 1 133 ? 17.406 -18.531 3.498 1 97.19 133 LEU B O 1
ATOM 5678 N N . ILE B 1 134 ? 18.875 -16.891 3.133 1 96.56 134 ILE B N 1
ATOM 5679 C CA . ILE B 1 134 ? 18.312 -16.047 4.176 1 96.56 134 ILE B CA 1
ATOM 5680 C C . ILE B 1 134 ? 16.891 -15.625 3.787 1 96.56 134 ILE B C 1
ATOM 5682 O O . ILE B 1 134 ? 15.984 -15.625 4.621 1 96.56 134 ILE B O 1
ATOM 5686 N N . LEU B 1 135 ? 16.781 -15.281 2.553 1 96.69 135 LEU B N 1
ATOM 5687 C CA . LEU B 1 135 ? 15.477 -14.906 2.016 1 96.69 135 LEU B CA 1
ATOM 5688 C C . LEU B 1 135 ? 14.461 -16.031 2.207 1 96.69 135 LEU B C 1
ATOM 5690 O O . LEU B 1 135 ? 13.312 -15.773 2.566 1 96.69 135 LEU B O 1
ATOM 5694 N N . THR B 1 136 ? 14.875 -17.203 1.938 1 97.94 136 THR B N 1
ATOM 5695 C CA . THR B 1 136 ? 14.023 -18.375 2.098 1 97.94 136 THR B CA 1
ATOM 5696 C C . THR B 1 136 ? 13.641 -18.578 3.562 1 97.94 136 THR B C 1
ATOM 5698 O O . THR B 1 136 ? 12.477 -18.828 3.877 1 97.94 136 THR B O 1
ATOM 5701 N N . PHE B 1 137 ? 14.57 -18.422 4.383 1 97.81 137 PHE B N 1
ATOM 5702 C CA . PHE B 1 137 ? 14.375 -18.625 5.812 1 97.81 137 PHE B CA 1
ATOM 5703 C C . PHE B 1 137 ? 13.43 -17.578 6.391 1 97.81 137 PHE B C 1
ATOM 5705 O O . PHE B 1 137 ? 12.414 -17.922 7.004 1 97.81 137 PHE B O 1
ATOM 5712 N N . ILE B 1 138 ? 13.727 -16.344 6.156 1 96.81 138 ILE B N 1
ATOM 5713 C CA . ILE B 1 138 ? 12.922 -15.258 6.707 1 96.81 138 ILE B CA 1
ATOM 5714 C C . ILE B 1 138 ? 11.562 -15.219 6.016 1 96.81 138 ILE B C 1
ATOM 5716 O O . ILE B 1 138 ? 10.539 -14.984 6.66 1 96.81 138 ILE B O 1
ATOM 5720 N N . GLY B 1 139 ? 11.586 -15.414 4.699 1 96.75 139 GLY B N 1
ATOM 5721 C CA . GLY B 1 139 ? 10.32 -15.508 3.988 1 96.75 139 GLY B CA 1
ATOM 5722 C C . GLY B 1 139 ? 9.406 -16.594 4.531 1 96.75 139 GLY B C 1
ATOM 5723 O O . GLY B 1 139 ? 8.195 -16.375 4.656 1 96.75 139 GLY B O 1
ATOM 5724 N N . GLY B 1 140 ? 10 -17.703 4.832 1 97.88 140 GLY B N 1
ATOM 5725 C CA . GLY B 1 140 ? 9.227 -18.766 5.445 1 97.88 140 GLY B CA 1
ATOM 5726 C C . GLY B 1 140 ? 8.625 -18.375 6.781 1 97.88 140 GLY B C 1
ATOM 5727 O O . GLY B 1 140 ? 7.477 -18.719 7.074 1 97.88 140 GLY B O 1
ATOM 5728 N N . PHE B 1 141 ? 9.359 -17.656 7.539 1 96.88 141 PHE B N 1
ATOM 5729 C CA . PHE B 1 141 ? 8.859 -17.203 8.828 1 96.88 141 PHE B CA 1
ATOM 5730 C C . PHE B 1 141 ? 7.715 -16.219 8.656 1 96.88 141 PHE B C 1
ATOM 5732 O O . PHE B 1 141 ? 6.75 -16.234 9.422 1 96.88 141 PHE B O 1
ATOM 5739 N N . VAL B 1 142 ? 7.879 -15.383 7.719 1 95.81 142 VAL B N 1
ATOM 5740 C CA . VAL B 1 142 ? 6.824 -14.422 7.434 1 95.81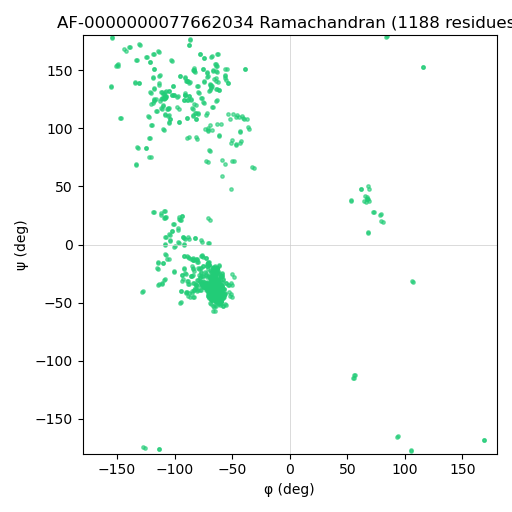 142 VAL B CA 1
ATOM 5741 C C . VAL B 1 142 ? 5.543 -15.156 7.039 1 95.81 142 VAL B C 1
ATOM 5743 O O . VAL B 1 142 ? 4.461 -14.836 7.539 1 95.81 142 VAL B O 1
ATOM 5746 N N . GLN B 1 143 ? 5.668 -16.109 6.23 1 97.06 143 GLN B N 1
ATOM 5747 C CA . GLN B 1 143 ? 4.52 -16.891 5.801 1 97.06 143 GLN B CA 1
ATOM 5748 C C . GLN B 1 143 ? 3.9 -17.656 6.973 1 97.06 143 GLN B C 1
ATOM 5750 O O . GLN B 1 143 ? 2.676 -17.719 7.102 1 97.06 143 GLN B O 1
ATOM 5755 N N . LEU B 1 144 ? 4.738 -18.203 7.762 1 96.94 144 LEU B N 1
ATOM 5756 C CA . LEU B 1 144 ? 4.266 -18.938 8.93 1 96.94 144 LEU B CA 1
ATOM 5757 C C . LEU B 1 144 ? 3.504 -18.016 9.875 1 96.94 144 LEU B C 1
ATOM 5759 O O . LEU B 1 144 ? 2.426 -18.375 10.359 1 96.94 144 LEU B O 1
ATOM 5763 N N . LEU B 1 145 ? 3.994 -16.859 10.086 1 95 145 LEU B N 1
ATOM 5764 C CA . LEU B 1 145 ? 3.334 -15.891 10.961 1 95 145 LEU B CA 1
ATOM 5765 C C . LEU B 1 145 ? 1.997 -15.445 10.375 1 95 145 LEU B C 1
ATOM 5767 O O . LEU B 1 145 ? 1.014 -15.297 11.102 1 95 145 LEU B O 1
ATOM 5771 N N . MET B 1 146 ? 2.014 -15.242 9.125 1 92.25 146 MET B N 1
ATOM 5772 C CA . MET B 1 146 ? 0.759 -14.875 8.477 1 92.25 146 MET B CA 1
ATOM 5773 C C . MET B 1 146 ? -0.287 -15.977 8.656 1 92.25 146 MET B C 1
ATOM 5775 O O . MET B 1 146 ? -1.467 -15.68 8.859 1 92.25 146 MET B O 1
ATOM 5779 N N . GLY B 1 147 ? 0.161 -17.203 8.539 1 93 147 GLY B N 1
ATOM 5780 C CA . GLY B 1 147 ? -0.735 -18.328 8.758 1 93 147 GLY B CA 1
ATOM 5781 C C . GLY B 1 147 ? -1.217 -18.438 10.195 1 93 147 GLY B C 1
ATOM 5782 O O . GLY B 1 147 ? -2.404 -18.672 10.438 1 93 147 GLY B O 1
ATOM 5783 N N . LEU B 1 148 ? -0.391 -18.203 11.102 1 92.5 148 LEU B N 1
ATOM 5784 C CA . LEU B 1 148 ? -0.725 -18.312 12.516 1 92.5 148 LEU B CA 1
ATOM 5785 C C . LEU B 1 148 ? -1.669 -17.188 12.938 1 92.5 148 LEU B C 1
ATOM 5787 O O . LEU B 1 148 ? -2.504 -17.375 13.828 1 92.5 148 LEU B O 1
ATOM 5791 N N . PHE B 1 149 ? -1.573 -16.062 12.211 1 88.56 149 PHE B N 1
ATOM 5792 C CA . PHE B 1 149 ? -2.443 -14.938 12.523 1 88.56 149 PHE B CA 1
ATOM 5793 C C . PHE B 1 149 ? -3.715 -14.984 11.688 1 88.56 149 PHE B C 1
ATOM 5795 O O . PHE B 1 149 ? -4.488 -14.023 11.664 1 88.56 149 PHE B O 1
ATOM 5802 N N . ASN B 1 150 ? -3.922 -15.984 10.961 1 87.56 150 ASN B N 1
ATOM 5803 C CA . ASN B 1 150 ? -5.129 -16.234 10.18 1 87.56 150 ASN B CA 1
ATOM 5804 C C . ASN B 1 150 ? -5.355 -15.148 9.133 1 87.56 150 ASN B C 1
ATOM 5806 O O . ASN B 1 150 ? -6.449 -14.594 9.039 1 87.56 150 ASN B O 1
ATOM 5810 N N . LEU B 1 151 ? -4.238 -14.867 8.406 1 84.94 151 LEU B N 1
ATOM 5811 C CA . LEU B 1 151 ? -4.316 -13.797 7.418 1 84.94 151 LEU B CA 1
ATOM 5812 C C . LEU B 1 151 ? -4.656 -14.352 6.039 1 84.94 151 LEU B C 1
ATOM 5814 O O . LEU B 1 151 ? -4.344 -13.734 5.02 1 84.94 151 LEU B O 1
ATOM 5818 N N . GLY B 1 152 ? -5.27 -15.469 5.973 1 84 152 GLY B N 1
ATOM 5819 C CA . GLY B 1 152 ? -5.66 -16.062 4.703 1 84 152 GLY B CA 1
ATOM 5820 C C . GLY B 1 152 ? -6.66 -15.219 3.934 1 84 152 GLY B C 1
ATOM 5821 O O . GLY B 1 152 ? -6.73 -15.297 2.705 1 84 152 GLY B O 1
ATOM 5822 N N . PHE B 1 153 ? -7.344 -14.359 4.57 1 83.69 153 PHE B N 1
ATOM 5823 C CA . PHE B 1 153 ? -8.359 -13.523 3.932 1 83.69 153 PHE B CA 1
ATOM 5824 C C . PHE B 1 153 ? -7.711 -12.492 3.014 1 83.69 153 PHE B C 1
ATOM 5826 O O . PHE B 1 153 ? -8.359 -11.977 2.102 1 83.69 153 PHE B O 1
ATOM 5833 N N . LEU B 1 154 ? -6.461 -12.25 3.166 1 82.94 154 LEU B N 1
ATOM 5834 C CA . LEU B 1 154 ? -5.758 -11.234 2.391 1 82.94 154 LEU B CA 1
ATOM 5835 C C . LEU B 1 154 ? -5.707 -11.617 0.915 1 82.94 154 LEU B C 1
ATOM 5837 O O . LEU B 1 154 ? -5.66 -10.75 0.044 1 82.94 154 LEU B O 1
ATOM 5841 N N . ILE B 1 155 ? -5.738 -12.914 0.659 1 85.88 155 ILE B N 1
ATOM 5842 C CA . ILE B 1 155 ? -5.613 -13.375 -0.719 1 85.88 155 ILE B CA 1
ATOM 5843 C C . ILE B 1 155 ? -6.887 -13.039 -1.494 1 85.88 155 ILE B C 1
ATOM 5845 O O . ILE B 1 155 ? -6.875 -12.984 -2.727 1 85.88 155 ILE B O 1
ATOM 5849 N N . ARG B 1 156 ? -7.945 -12.734 -0.789 1 87.81 156 ARG B N 1
ATOM 5850 C CA . ARG B 1 156 ? -9.227 -12.43 -1.413 1 87.81 156 ARG B CA 1
ATOM 5851 C C . ARG B 1 156 ? -9.227 -11.031 -2.021 1 87.81 156 ARG B C 1
ATOM 5853 O O . ARG B 1 156 ? -10.102 -10.703 -2.828 1 87.81 156 ARG B O 1
ATOM 5860 N N . PHE B 1 157 ? -8.211 -10.336 -1.72 1 88.62 157 PHE B N 1
ATOM 5861 C CA . PHE B 1 157 ? -8.148 -8.969 -2.229 1 88.62 157 PHE B CA 1
ATOM 5862 C C . PHE B 1 157 ? -7.305 -8.906 -3.496 1 88.62 157 PHE B C 1
ATOM 5864 O O . PHE B 1 157 ? -6.91 -7.82 -3.932 1 88.62 157 PHE B O 1
ATOM 5871 N N . ILE B 1 158 ? -7.051 -10.023 -4.027 1 88.75 158 ILE B N 1
ATOM 5872 C CA . ILE B 1 158 ? -6.426 -10.102 -5.344 1 88.75 158 ILE B CA 1
ATOM 5873 C C . ILE B 1 158 ? -7.465 -10.516 -6.387 1 88.75 158 ILE B C 1
ATOM 5875 O O . ILE B 1 158 ? -7.918 -11.664 -6.398 1 88.75 158 ILE B O 1
ATOM 5879 N N . SER B 1 159 ? -7.809 -9.625 -7.25 1 91.69 159 SER B N 1
ATOM 5880 C CA . SER B 1 159 ? -8.844 -9.875 -8.25 1 91.69 159 SER B CA 1
ATOM 5881 C C . SER B 1 159 ? -8.328 -10.789 -9.352 1 91.69 159 SER B C 1
ATOM 5883 O O . SER B 1 159 ? -7.117 -10.938 -9.531 1 91.69 159 SER B O 1
ATOM 5885 N N . ALA B 1 160 ? -9.203 -11.383 -10.055 1 90.25 160 ALA B N 1
ATOM 5886 C CA . ALA B 1 160 ? -8.852 -12.305 -11.133 1 90.25 160 ALA B CA 1
ATOM 5887 C C . ALA B 1 160 ? -8.07 -11.578 -12.227 1 90.25 160 ALA B C 1
ATOM 5889 O O . ALA B 1 160 ? -7.059 -12.086 -12.719 1 90.25 160 ALA B O 1
ATOM 5890 N N . PRO B 1 161 ? -8.469 -10.375 -12.602 1 93.19 161 PRO B N 1
ATOM 5891 C CA . PRO B 1 161 ? -7.715 -9.672 -13.641 1 93.19 161 PRO B CA 1
ATOM 5892 C C . PRO B 1 161 ? -6.281 -9.352 -13.219 1 93.19 161 PRO B C 1
ATOM 5894 O O . PRO B 1 161 ? -5.355 -9.469 -14.023 1 93.19 161 PRO B O 1
ATOM 5897 N N . VAL B 1 162 ? -6.109 -8.977 -11.969 1 93.06 162 VAL B N 1
ATOM 5898 C CA . VAL B 1 162 ? -4.781 -8.641 -11.469 1 93.06 162 VAL B CA 1
ATOM 5899 C C . VAL B 1 162 ? -3.902 -9.891 -11.461 1 93.06 162 VAL B C 1
ATOM 5901 O O . VAL B 1 162 ? -2.746 -9.852 -11.883 1 93.06 162 VAL B O 1
ATOM 5904 N N . LEU B 1 163 ? -4.457 -10.977 -11.016 1 89.12 163 LEU B N 1
ATOM 5905 C CA . LEU B 1 163 ? -3.717 -12.234 -10.977 1 89.12 163 LEU B CA 1
ATOM 5906 C C . LEU B 1 163 ? -3.346 -12.695 -12.383 1 89.12 163 LEU B C 1
ATOM 5908 O O . LEU B 1 163 ? -2.213 -13.117 -12.617 1 89.12 163 LEU B O 1
ATOM 5912 N N . SER B 1 164 ? -4.25 -12.602 -13.266 1 91.44 164 SER B N 1
ATOM 5913 C CA . SER B 1 164 ? -4.012 -13 -14.648 1 91.44 164 SER B CA 1
ATOM 5914 C C . SER B 1 164 ? -2.953 -12.125 -15.305 1 91.44 164 SER B C 1
ATOM 5916 O O . SER B 1 164 ? -2.076 -12.617 -16.016 1 91.44 164 SER B O 1
ATOM 5918 N N . ALA B 1 165 ? -3.049 -10.844 -15.133 1 93.56 165 ALA B N 1
ATOM 5919 C CA . ALA B 1 165 ? -2.07 -9.914 -15.695 1 93.56 165 ALA B CA 1
ATOM 5920 C C . ALA B 1 165 ? -0.672 -10.195 -15.156 1 93.56 165 ALA B C 1
ATOM 5922 O O . ALA B 1 165 ? 0.31 -10.148 -15.898 1 93.56 165 ALA B O 1
ATOM 5923 N N . PHE B 1 166 ? -0.646 -10.422 -13.922 1 89.25 166 PHE B N 1
ATOM 5924 C CA . PHE B 1 166 ? 0.616 -10.727 -13.258 1 89.25 166 PHE B CA 1
ATOM 5925 C C . PHE B 1 166 ? 1.238 -11.992 -13.828 1 89.25 166 PHE B C 1
ATOM 5927 O O . PHE B 1 166 ? 2.424 -12.008 -14.164 1 89.25 166 PHE B O 1
ATOM 5934 N N . THR B 1 167 ? 0.507 -13.062 -13.914 1 88.56 167 THR B N 1
ATOM 5935 C CA . THR B 1 167 ? 1.015 -14.328 -14.422 1 88.56 167 THR B CA 1
ATOM 5936 C C . THR B 1 167 ? 1.429 -14.195 -15.883 1 88.56 167 THR B C 1
ATOM 5938 O O . THR B 1 167 ? 2.439 -14.766 -16.297 1 88.56 167 THR B O 1
ATOM 5941 N N . THR B 1 168 ? 0.646 -13.484 -16.594 1 91.62 168 THR B N 1
ATOM 5942 C CA . THR B 1 168 ? 0.977 -13.25 -18 1 91.62 168 THR B CA 1
ATOM 5943 C C . THR B 1 168 ? 2.273 -12.461 -18.125 1 91.62 168 THR B C 1
ATOM 5945 O O . THR B 1 168 ? 3.15 -12.812 -18.922 1 91.62 168 THR B O 1
ATOM 5948 N N . ALA B 1 169 ? 2.371 -11.406 -17.375 1 92.69 169 ALA B N 1
ATOM 5949 C CA . ALA B 1 169 ? 3.584 -10.594 -17.406 1 92.69 169 ALA B CA 1
ATOM 5950 C C . ALA B 1 169 ? 4.801 -11.406 -16.984 1 92.69 169 ALA B 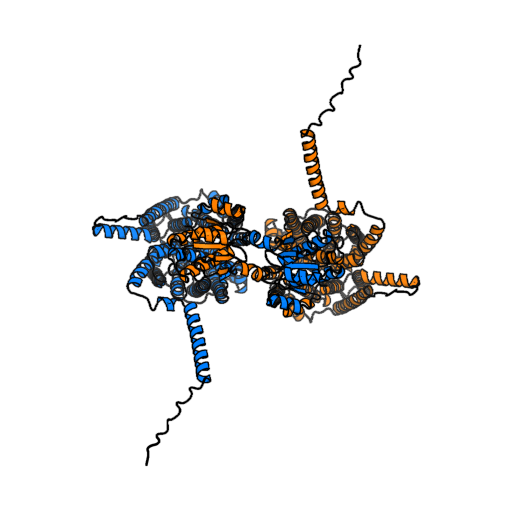C 1
ATOM 5952 O O . ALA B 1 169 ? 5.875 -11.289 -17.578 1 92.69 169 ALA B O 1
ATOM 5953 N N . ALA B 1 170 ? 4.633 -12.203 -15.961 1 89 170 ALA B N 1
ATOM 5954 C CA . ALA B 1 170 ? 5.723 -13.062 -15.5 1 89 170 ALA B CA 1
ATOM 5955 C C . ALA B 1 170 ? 6.121 -14.062 -16.578 1 89 170 ALA B C 1
ATOM 5957 O O . ALA B 1 170 ? 7.312 -14.281 -16.828 1 89 170 ALA B O 1
ATOM 5958 N N . ALA B 1 171 ? 5.152 -14.648 -17.188 1 91.25 171 ALA B N 1
ATOM 5959 C CA . ALA B 1 171 ? 5.41 -15.633 -18.234 1 91.25 171 ALA B CA 1
ATOM 5960 C C . ALA B 1 171 ? 6.191 -15.008 -19.391 1 91.25 171 ALA B C 1
ATOM 5962 O O . ALA B 1 171 ? 7.184 -15.578 -19.844 1 91.25 171 ALA B O 1
ATOM 5963 N N . ILE B 1 172 ? 5.781 -13.891 -19.797 1 92.81 172 ILE B N 1
ATOM 5964 C CA . ILE B 1 172 ? 6.434 -13.203 -20.906 1 92.81 172 ILE B CA 1
ATOM 5965 C C . ILE B 1 172 ? 7.852 -12.797 -20.516 1 92.81 172 ILE B C 1
ATOM 5967 O O . ILE B 1 172 ? 8.797 -12.977 -21.281 1 92.81 172 ILE B O 1
ATOM 5971 N N . THR B 1 173 ? 7.953 -12.273 -19.344 1 91.44 173 THR B N 1
ATOM 5972 C CA . THR B 1 173 ? 9.266 -11.844 -18.859 1 91.44 173 THR B CA 1
ATOM 5973 C C . THR B 1 173 ? 10.219 -13.031 -18.75 1 91.44 173 THR B C 1
ATOM 5975 O O . THR B 1 173 ? 11.344 -12.977 -19.25 1 91.44 173 THR B O 1
ATOM 5978 N N . ILE B 1 174 ? 9.805 -14.109 -18.125 1 90.62 174 ILE B N 1
ATOM 5979 C CA . ILE B 1 174 ? 10.633 -15.297 -17.938 1 90.62 174 ILE B CA 1
ATOM 5980 C C . ILE B 1 174 ? 10.938 -15.922 -19.297 1 90.62 174 ILE B C 1
ATOM 5982 O O . ILE B 1 174 ? 12.086 -16.281 -19.578 1 90.62 174 ILE B O 1
ATOM 5986 N N . GLY B 1 175 ? 9.984 -16.031 -20.125 1 92.31 175 GLY B N 1
ATOM 5987 C CA . GLY B 1 175 ? 10.18 -16.578 -21.453 1 92.31 175 GLY B CA 1
ATOM 5988 C C . GLY B 1 175 ? 11.195 -15.812 -22.281 1 92.31 175 GLY B C 1
ATOM 5989 O O . GLY B 1 175 ? 12.062 -16.406 -22.922 1 92.31 175 GLY B O 1
ATOM 5990 N N . PHE B 1 176 ? 11.102 -14.57 -22.234 1 92.62 176 PHE B N 1
ATOM 5991 C CA . PHE B 1 176 ? 12 -13.758 -23.031 1 92.62 176 PHE B CA 1
ATOM 5992 C C . PHE B 1 176 ? 13.422 -13.812 -22.484 1 92.62 176 PHE B C 1
ATOM 5994 O O . PHE B 1 176 ? 14.391 -13.75 -23.234 1 92.62 176 PHE B O 1
ATOM 6001 N N . THR B 1 177 ? 13.57 -13.883 -21.234 1 89.81 177 THR B N 1
ATOM 6002 C CA . THR B 1 177 ? 14.898 -13.961 -20.641 1 89.81 177 THR B CA 1
ATOM 6003 C C . THR B 1 177 ? 15.617 -15.234 -21.078 1 89.81 177 THR B C 1
ATOM 6005 O O . THR B 1 177 ? 16.844 -15.328 -20.984 1 89.81 177 THR B O 1
ATOM 6008 N N . GLN B 1 178 ? 14.836 -16.188 -21.516 1 91.56 178 GLN B N 1
ATOM 6009 C CA . GLN B 1 178 ? 15.438 -17.438 -21.953 1 91.56 178 GLN B CA 1
ATOM 6010 C C . GLN B 1 178 ? 15.914 -17.344 -23.406 1 91.56 178 GLN B C 1
ATOM 6012 O O . GLN B 1 178 ? 16.688 -18.188 -23.875 1 91.56 178 GLN B O 1
ATOM 6017 N N . VAL B 1 179 ? 15.523 -16.359 -24.109 1 93.94 179 VAL B N 1
ATOM 6018 C CA . VAL B 1 179 ? 15.93 -16.188 -25.5 1 93.94 179 VAL B CA 1
ATOM 6019 C C . VAL B 1 179 ? 17.438 -16.047 -25.578 1 93.94 179 VAL B C 1
ATOM 6021 O O . VAL B 1 179 ? 18.078 -16.578 -26.5 1 93.94 179 VAL B O 1
ATOM 6024 N N . LYS B 1 180 ? 18.078 -15.414 -24.641 1 93.62 180 LYS B N 1
ATOM 6025 C CA . LYS B 1 180 ? 19.531 -15.266 -24.641 1 93.62 180 LYS B CA 1
ATOM 6026 C C . LYS B 1 180 ? 20.219 -16.625 -24.547 1 93.62 180 LYS B C 1
ATOM 6028 O O . LYS B 1 180 ? 21.266 -16.828 -25.156 1 93.62 180 LYS B O 1
ATOM 6033 N N . ASN B 1 181 ? 19.609 -17.547 -23.828 1 92.94 181 ASN B N 1
ATOM 6034 C CA . ASN B 1 181 ? 20.188 -18.875 -23.672 1 92.94 181 ASN B CA 1
ATOM 6035 C C . ASN B 1 181 ? 20 -19.719 -24.922 1 92.94 181 ASN B C 1
ATOM 6037 O O . ASN B 1 181 ? 20.844 -20.547 -25.25 1 92.94 181 ASN B O 1
ATOM 6041 N N . ILE B 1 182 ? 18.891 -19.516 -25.578 1 95.06 182 ILE B N 1
ATOM 6042 C CA . ILE B 1 182 ? 18.656 -20.203 -26.844 1 95.06 182 ILE B CA 1
ATOM 6043 C C . ILE B 1 182 ? 19.641 -19.719 -27.891 1 95.06 182 ILE B C 1
ATOM 6045 O O . ILE B 1 182 ? 20.156 -20.516 -28.688 1 95.06 182 ILE B O 1
ATOM 6049 N N . LEU B 1 183 ? 19.938 -18.438 -27.812 1 95.12 183 LEU B N 1
ATOM 6050 C CA . LEU B 1 183 ? 20.828 -17.828 -28.797 1 95.12 183 LEU B CA 1
ATOM 6051 C C . LEU B 1 183 ? 22.281 -17.984 -28.359 1 95.12 183 LEU B C 1
ATOM 6053 O O . LEU B 1 183 ? 23.203 -17.766 -29.172 1 95.12 183 LEU B O 1
ATOM 6057 N N . GLY B 1 184 ? 22.5 -18.391 -27.141 1 94.19 184 GLY B N 1
ATOM 6058 C CA . GLY B 1 184 ? 23.844 -18.547 -26.625 1 94.19 184 GLY B CA 1
ATOM 6059 C C . GLY B 1 184 ? 24.531 -17.234 -26.344 1 94.19 184 GLY B C 1
ATOM 6060 O O . GLY B 1 184 ? 25.75 -17.109 -26.516 1 94.19 184 GLY B O 1
ATOM 6061 N N . LEU B 1 185 ? 23.75 -16.219 -26.047 1 93.06 185 LEU B N 1
ATOM 6062 C CA . LEU B 1 185 ? 24.297 -14.883 -25.766 1 93.06 185 LEU B CA 1
ATOM 6063 C C . LEU B 1 185 ? 24.766 -14.773 -24.328 1 93.06 185 LEU B C 1
ATOM 6065 O O . LEU B 1 185 ? 24.219 -15.43 -23.438 1 93.06 185 LEU B O 1
ATOM 6069 N N . LYS B 1 186 ? 25.812 -13.945 -24.141 1 89.38 186 LYS B N 1
ATOM 6070 C CA . LYS B 1 186 ? 26.359 -13.742 -22.797 1 89.38 186 LYS B CA 1
ATOM 6071 C C . LYS B 1 186 ? 26.234 -12.289 -22.359 1 89.38 186 LYS B C 1
ATOM 6073 O O . LYS B 1 186 ? 26.109 -11.391 -23.203 1 89.38 186 LYS B O 1
ATOM 6078 N N . ASN B 1 187 ? 26.125 -12.008 -21.094 1 88.12 187 ASN B N 1
ATOM 6079 C CA . ASN B 1 187 ? 26.156 -10.688 -20.469 1 88.12 187 ASN B CA 1
ATOM 6080 C C . ASN B 1 187 ? 24.938 -9.852 -20.844 1 88.12 187 ASN B C 1
ATOM 6082 O O . ASN B 1 187 ? 25.062 -8.703 -21.266 1 88.12 187 ASN B O 1
ATOM 6086 N N . ILE B 1 188 ? 23.859 -10.477 -20.906 1 90.5 188 ILE B N 1
ATOM 6087 C CA . ILE B 1 188 ? 22.594 -9.781 -21.125 1 90.5 188 ILE B CA 1
ATOM 6088 C C . ILE B 1 188 ? 21.969 -9.406 -19.781 1 90.5 188 ILE B C 1
ATOM 6090 O O . ILE B 1 188 ? 21.812 -10.258 -18.906 1 90.5 188 ILE B O 1
ATOM 6094 N N . PRO B 1 189 ? 21.609 -8.172 -19.703 1 86.94 189 PRO B N 1
ATOM 6095 C CA . PRO B 1 189 ? 21.016 -7.754 -18.422 1 86.94 189 PRO B CA 1
ATOM 6096 C C . PRO B 1 189 ? 19.719 -8.484 -18.109 1 86.94 189 PRO B C 1
ATOM 6098 O O . PRO B 1 189 ? 19.078 -9.031 -19 1 86.94 189 PRO B O 1
ATOM 6101 N N . LYS B 1 190 ? 19.281 -8.414 -16.828 1 80.5 190 LYS B N 1
ATOM 6102 C CA . LYS B 1 190 ? 18.141 -9.195 -16.344 1 80.5 190 LYS B CA 1
ATOM 6103 C C . LYS B 1 190 ? 16.844 -8.398 -16.453 1 80.5 190 LYS B C 1
ATOM 6105 O O . LYS B 1 190 ? 15.773 -8.977 -16.641 1 80.5 190 LYS B O 1
ATOM 6110 N N . HIS B 1 191 ? 16.953 -7.16 -16.359 1 82.69 191 HIS B N 1
ATOM 6111 C CA . HIS B 1 191 ? 15.734 -6.355 -16.422 1 82.69 191 HIS B CA 1
ATOM 6112 C C . HIS B 1 191 ? 15.055 -6.488 -17.781 1 82.69 191 HIS B C 1
ATOM 6114 O O . HIS B 1 191 ? 15.719 -6.441 -18.812 1 82.69 191 HIS B O 1
ATOM 6120 N N . PHE B 1 192 ? 13.75 -6.555 -17.797 1 89.12 192 PHE B N 1
ATOM 6121 C CA . PHE B 1 192 ? 12.992 -6.945 -18.969 1 89.12 192 PHE B CA 1
ATOM 6122 C C . PHE B 1 192 ? 13.289 -6.016 -20.141 1 89.12 192 PHE B C 1
ATOM 6124 O O . PHE B 1 192 ? 13.648 -6.473 -21.234 1 89.12 192 PHE B O 1
ATOM 6131 N N . LEU B 1 193 ? 13.148 -4.707 -19.922 1 87.88 193 LEU B N 1
ATOM 6132 C CA . LEU B 1 193 ? 13.312 -3.758 -21.016 1 87.88 193 LEU B CA 1
ATOM 6133 C C . LEU B 1 193 ? 14.758 -3.756 -21.516 1 87.88 193 LEU B C 1
ATOM 6135 O O . LEU B 1 193 ? 14.992 -3.689 -22.734 1 87.88 193 LEU B O 1
ATOM 6139 N N . GLU B 1 194 ? 15.711 -3.855 -20.641 1 89.88 194 GLU B N 1
ATOM 6140 C CA . GLU B 1 194 ? 17.125 -3.943 -21.031 1 89.88 194 GLU B CA 1
ATOM 6141 C C . GLU B 1 194 ? 17.422 -5.285 -21.703 1 89.88 194 GLU B C 1
ATOM 6143 O O . GLU B 1 194 ? 18.219 -5.352 -22.625 1 89.88 194 GLU B O 1
ATOM 6148 N N . CYS B 1 195 ? 16.812 -6.312 -21.125 1 91.75 195 CYS B N 1
ATOM 6149 C CA . CYS B 1 195 ? 17 -7.645 -21.688 1 91.75 195 CYS B CA 1
ATOM 6150 C C . CYS B 1 195 ? 16.562 -7.684 -23.156 1 91.75 195 CYS B C 1
ATOM 6152 O O . CYS B 1 195 ? 17.266 -8.227 -24 1 91.75 195 CYS B O 1
ATOM 6154 N N . VAL B 1 196 ? 15.391 -7.074 -23.422 1 92.94 196 VAL B N 1
ATOM 6155 C CA . VAL B 1 196 ? 14.859 -7.043 -24.781 1 92.94 196 VAL B CA 1
ATOM 6156 C C . VAL B 1 196 ? 15.781 -6.23 -25.672 1 92.94 196 VAL B C 1
ATOM 6158 O O . VAL B 1 196 ? 16.141 -6.672 -26.766 1 92.94 196 VAL B O 1
ATOM 6161 N N . TYR B 1 197 ? 16.188 -5.109 -25.188 1 91.88 197 TYR B N 1
ATOM 6162 C CA . TYR B 1 197 ? 17.031 -4.219 -25.984 1 91.88 197 TYR B CA 1
ATOM 6163 C C . TYR B 1 197 ? 18.359 -4.883 -26.312 1 91.88 197 TYR B C 1
ATOM 6165 O O . TYR B 1 197 ? 18.766 -4.926 -27.484 1 91.88 197 TYR B O 1
ATOM 6173 N N . TYR B 1 198 ? 19.047 -5.453 -25.375 1 92.94 198 TYR B N 1
ATOM 6174 C CA . TYR B 1 198 ? 20.406 -5.969 -25.562 1 92.94 198 TYR B CA 1
ATOM 6175 C C . TYR B 1 198 ? 20.375 -7.309 -26.297 1 92.94 198 TYR B C 1
ATOM 6177 O O . TYR B 1 198 ? 21.344 -7.688 -26.953 1 92.94 198 TYR B O 1
ATOM 6185 N N . THR B 1 199 ? 19.312 -8.047 -26.125 1 94.12 199 THR B N 1
ATOM 6186 C CA . THR B 1 199 ? 19.188 -9.281 -26.891 1 94.12 199 THR B CA 1
ATOM 6187 C C . THR B 1 199 ? 19.156 -8.984 -28.391 1 94.12 199 THR B C 1
ATOM 6189 O O . THR B 1 199 ? 19.828 -9.656 -29.172 1 94.12 199 THR B O 1
ATOM 6192 N N . PHE B 1 200 ? 18.453 -7.934 -28.766 1 94.19 200 PHE B N 1
ATOM 6193 C CA . PHE B 1 200 ? 18.375 -7.574 -30.172 1 94.19 200 PHE B CA 1
ATOM 6194 C C . PHE B 1 200 ? 19.656 -6.871 -30.609 1 94.19 200 PHE B C 1
ATOM 6196 O O . PHE B 1 200 ? 20.094 -7.023 -31.766 1 94.19 200 PHE B O 1
ATOM 6203 N N . ALA B 1 201 ? 20.25 -6.156 -29.719 1 93.81 201 ALA B N 1
ATOM 6204 C CA . ALA B 1 201 ? 21.484 -5.441 -30.031 1 93.81 201 ALA B CA 1
ATOM 6205 C C . ALA B 1 201 ? 22.641 -6.414 -30.25 1 93.81 201 ALA B C 1
ATOM 6207 O O . ALA B 1 201 ? 23.547 -6.148 -31.047 1 93.81 201 ALA B O 1
ATOM 6208 N N . LYS B 1 202 ? 22.641 -7.562 -29.609 1 95 202 LYS B N 1
ATOM 6209 C CA . LYS B 1 202 ? 23.75 -8.508 -29.672 1 95 202 LYS B CA 1
ATOM 6210 C C . LYS B 1 202 ? 23.375 -9.734 -30.5 1 95 202 LYS B C 1
ATOM 6212 O O . LYS B 1 202 ? 23.938 -10.812 -30.328 1 95 202 LYS B O 1
ATOM 6217 N N . LEU B 1 203 ? 22.453 -9.609 -31.359 1 93.81 203 LEU B N 1
ATOM 6218 C CA . LEU B 1 203 ? 21.984 -10.711 -32.188 1 93.81 203 LEU B CA 1
ATOM 6219 C C . LEU B 1 203 ? 23.109 -11.281 -33.031 1 93.81 203 LEU B C 1
ATOM 6221 O O . LEU B 1 203 ? 23.109 -12.469 -33.344 1 93.81 203 LEU B O 1
ATOM 6225 N N . GLY B 1 204 ? 24.047 -10.438 -33.312 1 93.25 204 GLY B N 1
ATOM 6226 C CA . GLY B 1 204 ? 25.172 -10.852 -34.156 1 93.25 204 GLY B CA 1
ATOM 6227 C C . GLY B 1 204 ? 26.125 -11.805 -33.438 1 93.25 204 GLY B C 1
ATOM 6228 O O . GLY B 1 204 ? 26.859 -12.547 -34.062 1 93.25 204 GLY B O 1
ATOM 6229 N N . GLU B 1 205 ? 26.062 -11.891 -32.094 1 94 205 GLU B N 1
ATOM 6230 C CA . GLU B 1 205 ? 26.938 -12.742 -31.312 1 94 205 GLU B CA 1
ATOM 6231 C C . GLU B 1 205 ? 26.281 -14.094 -31.031 1 94 205 GLU B C 1
ATOM 6233 O O . GLU B 1 205 ? 26.75 -14.852 -30.172 1 94 205 GLU B O 1
ATOM 6238 N N . THR B 1 206 ? 25.344 -14.445 -31.797 1 95.06 206 THR B N 1
ATOM 6239 C CA . THR B 1 206 ? 24.578 -15.672 -31.594 1 95.06 206 THR B CA 1
ATOM 6240 C C . THR B 1 206 ? 25.438 -16.906 -31.891 1 95.06 206 THR B C 1
ATOM 6242 O O . THR B 1 206 ? 26.188 -16.922 -32.875 1 95.06 206 THR B O 1
ATOM 6245 N N . ASN B 1 207 ? 25.391 -17.906 -30.938 1 95.31 207 ASN B N 1
ATOM 6246 C CA . ASN B 1 207 ? 25.969 -19.219 -31.188 1 95.31 207 ASN B CA 1
ATOM 6247 C C . ASN B 1 207 ? 25.031 -20.109 -32 1 95.31 207 ASN B C 1
ATOM 6249 O O . ASN B 1 207 ? 24.016 -20.578 -31.484 1 95.31 207 ASN B O 1
ATOM 6253 N N . VAL B 1 208 ? 25.375 -20.406 -33.125 1 94.31 208 VAL B N 1
ATOM 6254 C CA . VAL B 1 208 ? 24.5 -21.109 -34.062 1 94.31 208 VAL B CA 1
ATOM 6255 C C . VAL B 1 208 ? 24.188 -22.5 -33.531 1 94.31 208 VAL B C 1
ATOM 6257 O O . VAL B 1 208 ? 23.078 -23 -33.719 1 94.31 208 VAL B O 1
ATOM 6260 N N . TRP B 1 209 ? 25.172 -23.125 -32.875 1 93.06 209 TRP B N 1
ATOM 6261 C CA . TRP B 1 209 ? 24.969 -24.469 -32.375 1 93.06 209 TRP B CA 1
ATOM 6262 C C . TRP B 1 209 ? 23.969 -24.484 -31.219 1 93.06 209 TRP B C 1
ATOM 6264 O O . TRP B 1 209 ? 23.125 -25.375 -31.125 1 93.06 209 TRP B O 1
ATOM 6274 N N . ASP B 1 210 ? 24.062 -23.531 -30.375 1 95.56 210 ASP B N 1
ATOM 6275 C CA . ASP B 1 210 ? 23.062 -23.391 -29.312 1 95.56 210 ASP B CA 1
ATOM 6276 C C . ASP B 1 210 ? 21.672 -23.125 -29.875 1 95.56 210 ASP B C 1
ATOM 6278 O O . ASP B 1 210 ? 20.688 -23.672 -29.391 1 95.56 210 ASP B O 1
ATOM 6282 N N . LEU B 1 211 ? 21.625 -22.312 -30.875 1 96.06 211 LEU B N 1
ATOM 6283 C CA . LEU B 1 211 ? 20.359 -21.953 -31.5 1 96.06 211 LEU B CA 1
ATOM 6284 C C . LEU B 1 211 ? 19.688 -23.172 -32.094 1 96.06 211 LEU B C 1
ATOM 6286 O O . LEU B 1 211 ? 18.5 -23.406 -31.891 1 96.06 211 LEU B O 1
ATOM 6290 N N . ILE B 1 212 ? 20.438 -23.891 -32.781 1 95.75 212 ILE B N 1
ATOM 6291 C CA . ILE B 1 212 ? 19.906 -25.078 -33.438 1 95.75 212 ILE B CA 1
ATOM 6292 C C . ILE B 1 212 ? 19.422 -26.078 -32.406 1 95.75 212 ILE B C 1
ATOM 6294 O O . ILE B 1 212 ? 18.312 -26.609 -32.5 1 95.75 212 ILE B O 1
ATOM 6298 N N . LEU B 1 213 ? 20.281 -26.297 -31.484 1 95.5 213 LEU B N 1
ATOM 6299 C CA . LEU B 1 213 ? 19.906 -27.234 -30.422 1 95.5 213 LEU B CA 1
ATOM 6300 C C . LEU B 1 213 ? 18.688 -26.75 -29.656 1 95.5 213 LEU B C 1
ATOM 6302 O O . LEU B 1 213 ? 17.797 -27.531 -29.328 1 95.5 213 LEU B O 1
ATOM 6306 N N . GLY B 1 214 ? 18.656 -25.5 -29.344 1 96.12 214 GLY B N 1
ATOM 6307 C CA . GLY B 1 214 ? 17.547 -24.922 -28.625 1 96.12 214 GLY B CA 1
ATOM 6308 C C . GLY B 1 214 ? 16.219 -25.062 -29.359 1 96.12 214 GLY B C 1
ATOM 6309 O O . GLY B 1 214 ? 15.227 -25.5 -28.781 1 96.12 214 GLY B O 1
ATOM 6310 N N . ILE B 1 215 ? 16.203 -24.688 -30.578 1 96.38 215 ILE B N 1
ATOM 6311 C CA . ILE B 1 215 ? 14.984 -24.781 -31.391 1 96.38 215 ILE B CA 1
ATOM 6312 C C . ILE B 1 215 ? 14.562 -26.25 -31.5 1 96.38 215 ILE B C 1
ATOM 6314 O O . ILE B 1 215 ? 13.375 -26.562 -31.406 1 96.38 215 ILE B O 1
ATOM 6318 N N . PHE B 1 216 ? 15.57 -27.031 -31.688 1 96.31 216 PHE B N 1
ATOM 6319 C CA . PHE B 1 216 ? 15.297 -28.469 -31.766 1 96.31 216 PHE B CA 1
ATOM 6320 C C . PHE B 1 216 ? 14.656 -28.969 -30.469 1 96.31 216 PHE B C 1
ATOM 6322 O O . PHE B 1 216 ? 13.68 -29.719 -30.516 1 96.31 216 PHE B O 1
ATOM 6329 N N . CYS B 1 217 ? 15.195 -28.609 -29.375 1 96.19 217 CYS B N 1
ATOM 6330 C CA . CYS B 1 217 ? 14.656 -29.016 -28.078 1 96.19 217 CYS B CA 1
ATOM 6331 C C . CYS B 1 217 ? 13.227 -28.516 -27.891 1 96.19 217 CYS B C 1
ATOM 6333 O O . CYS B 1 217 ? 12.375 -29.219 -27.375 1 96.19 217 CYS B O 1
ATOM 6335 N N . ILE B 1 218 ? 12.93 -27.297 -28.312 1 95.56 218 ILE B N 1
ATOM 6336 C CA . ILE B 1 218 ? 11.594 -26.719 -28.188 1 95.56 218 ILE B CA 1
ATOM 6337 C C . ILE B 1 218 ? 10.602 -27.547 -29 1 95.56 218 ILE B C 1
ATOM 6339 O O . ILE B 1 218 ? 9.523 -27.891 -28.5 1 95.56 218 ILE B O 1
ATOM 6343 N N . ILE B 1 219 ? 10.953 -27.875 -30.172 1 95.25 219 ILE B N 1
ATOM 6344 C CA . ILE B 1 219 ? 10.078 -28.625 -31.078 1 95.25 219 ILE B CA 1
ATOM 6345 C C . ILE B 1 219 ? 9.844 -30.031 -30.516 1 95.25 219 ILE B C 1
ATOM 6347 O O . ILE B 1 219 ? 8.695 -30.484 -30.438 1 95.25 219 ILE B O 1
ATOM 6351 N N . VAL B 1 220 ? 10.898 -30.688 -30.109 1 94.62 220 VAL B N 1
ATOM 6352 C CA . VAL B 1 220 ? 10.805 -32.031 -29.609 1 94.62 220 VAL B CA 1
ATOM 6353 C C . VAL B 1 220 ? 9.969 -32.062 -28.328 1 94.62 220 VAL B C 1
ATOM 6355 O O . VAL B 1 220 ? 9.141 -32.938 -28.125 1 94.62 220 VAL B O 1
ATOM 6358 N N . LEU B 1 221 ? 10.258 -31.141 -27.516 1 93.5 221 LEU B N 1
ATOM 6359 C CA . LEU B 1 221 ? 9.516 -31.047 -26.266 1 93.5 221 LEU B CA 1
ATOM 6360 C C . LEU B 1 221 ? 8.023 -30.891 -26.531 1 93.5 221 LEU B C 1
ATOM 6362 O O . LEU B 1 221 ? 7.199 -31.562 -25.922 1 93.5 221 LEU B O 1
ATOM 6366 N N . HIS B 1 222 ? 7.66 -30.031 -27.422 1 90.44 222 HIS B N 1
ATOM 6367 C CA . HIS B 1 222 ? 6.266 -29.781 -27.766 1 90.44 222 HIS B CA 1
ATOM 6368 C C . HIS B 1 222 ? 5.621 -31.047 -28.359 1 90.44 222 HIS B C 1
ATOM 6370 O O . HIS B 1 222 ? 4.477 -31.359 -28.031 1 90.44 222 HIS B O 1
ATOM 6376 N N . MET B 1 223 ? 6.32 -31.719 -29.141 1 91.62 223 MET B N 1
ATOM 6377 C CA . MET B 1 223 ? 5.816 -32.938 -29.797 1 91.62 223 MET B CA 1
ATOM 6378 C C . MET B 1 223 ? 5.613 -34.062 -28.781 1 91.62 223 MET B C 1
ATOM 6380 O O . MET B 1 223 ? 4.59 -34.75 -28.797 1 91.62 223 MET B O 1
ATOM 6384 N N . ILE B 1 224 ? 6.578 -34.188 -27.906 1 91 224 ILE B N 1
ATOM 6385 C CA . ILE B 1 224 ? 6.504 -35.25 -26.922 1 91 224 ILE B CA 1
ATOM 6386 C C . ILE B 1 224 ? 5.379 -34.969 -25.938 1 91 224 ILE B C 1
ATOM 6388 O O . ILE B 1 224 ? 4.652 -35.875 -25.516 1 91 224 ILE B O 1
ATOM 6392 N N . LYS B 1 225 ? 5.23 -33.812 -25.562 1 87.75 225 LYS B N 1
ATOM 6393 C CA . LYS B 1 225 ? 4.184 -33.438 -24.609 1 87.75 225 LYS B CA 1
ATOM 6394 C C . LYS B 1 225 ? 2.797 -33.688 -25.203 1 87.75 225 LYS B C 1
ATOM 6396 O O . LYS B 1 225 ? 1.855 -34 -24.484 1 87.75 225 LYS B O 1
ATOM 6401 N N . LYS B 1 226 ? 2.633 -33.5 -26.484 1 86.19 226 LYS B N 1
ATOM 6402 C CA . LYS B 1 226 ? 1.361 -33.75 -27.156 1 86.19 226 LYS B CA 1
ATOM 6403 C C . LYS B 1 226 ? 0.982 -35.219 -27.094 1 86.19 226 LYS B C 1
ATOM 6405 O O . LYS B 1 226 ? -0.198 -35.562 -27.172 1 86.19 226 LYS B O 1
ATOM 6410 N N . LEU B 1 227 ? 1.961 -36.031 -26.953 1 82.44 227 LEU B N 1
ATOM 6411 C CA . LEU B 1 227 ? 1.713 -37.469 -26.891 1 82.44 227 LEU B CA 1
ATOM 6412 C C . LEU B 1 227 ? 0.907 -37.844 -25.641 1 82.44 227 LEU B C 1
ATOM 6414 O O . LEU B 1 227 ? 0.169 -38.812 -25.641 1 82.44 227 LEU B O 1
ATOM 6418 N N . ARG B 1 228 ? 1.052 -37.062 -24.672 1 77.75 228 ARG B N 1
ATOM 6419 C CA . ARG B 1 228 ? 0.363 -37.344 -23.422 1 77.75 228 ARG B CA 1
ATOM 6420 C C . ARG B 1 228 ? -1.129 -37.062 -23.531 1 77.75 228 ARG B C 1
ATOM 6422 O O . ARG B 1 228 ? -1.937 -37.594 -22.781 1 77.75 228 ARG B O 1
ATOM 6429 N N . THR B 1 229 ? -1.49 -36.219 -24.438 1 74 229 THR B N 1
ATOM 6430 C CA . THR B 1 229 ? -2.877 -35.781 -24.547 1 74 229 THR B CA 1
ATOM 6431 C C . THR B 1 229 ? -3.652 -36.656 -25.516 1 74 229 THR B C 1
ATOM 6433 O O . THR B 1 229 ? -4.855 -36.469 -25.703 1 74 229 THR B O 1
ATOM 6436 N N . ILE B 1 230 ? -2.973 -37.594 -26.062 1 72.75 230 ILE B N 1
ATOM 6437 C CA . ILE B 1 230 ? -3.652 -38.469 -27.016 1 72.75 230 ILE B CA 1
ATOM 6438 C C . ILE B 1 230 ? -4.633 -39.375 -26.266 1 72.75 230 ILE B C 1
ATOM 6440 O O . ILE B 1 230 ? -4.238 -40.094 -25.344 1 72.75 230 ILE B O 1
ATOM 6444 N N . ASN B 1 231 ? -5.957 -38.969 -26.266 1 64.44 231 ASN B N 1
ATOM 6445 C CA . ASN B 1 231 ? -6.996 -39.812 -25.703 1 64.44 231 ASN B CA 1
ATOM 6446 C C . ASN B 1 231 ? -7.25 -41.031 -26.578 1 64.44 231 ASN B C 1
ATOM 6448 O O . ASN B 1 231 ? -7.738 -40.906 -27.703 1 64.44 231 ASN B O 1
ATOM 6452 N N . TRP B 1 232 ? -6.594 -42.125 -26.141 1 59.44 232 TRP B N 1
ATOM 6453 C CA . TRP B 1 232 ? -6.82 -43.344 -26.922 1 59.44 232 TRP B CA 1
ATOM 6454 C C . TRP B 1 232 ? -8.227 -43.875 -26.703 1 59.44 232 TRP B C 1
ATOM 6456 O O . TRP B 1 232 ? -8.688 -44 -25.562 1 59.44 232 TRP B O 1
ATOM 6466 N N . ASP B 1 233 ? -9.258 -43.188 -27.234 1 52.66 233 ASP B N 1
ATOM 6467 C CA . ASP B 1 233 ? -10.656 -43.625 -27.156 1 52.66 233 ASP B CA 1
ATOM 6468 C C . ASP B 1 233 ? -10.773 -45.125 -27.141 1 52.66 233 ASP B C 1
ATOM 6470 O O . ASP B 1 233 ? -10.82 -45.781 -28.188 1 52.66 233 ASP B O 1
ATOM 6474 N N . ASP B 1 234 ? -10.352 -45.781 -26.234 1 53.56 234 ASP B N 1
ATOM 6475 C CA . ASP B 1 234 ? -10.477 -47.25 -26.219 1 53.56 234 ASP B CA 1
ATOM 6476 C C . ASP B 1 234 ? -11.93 -47.656 -26.031 1 53.56 234 ASP B C 1
ATOM 6478 O O . ASP B 1 234 ? -12.234 -48.469 -25.156 1 53.56 234 ASP B O 1
ATOM 6482 N N . GLU B 1 235 ? -12.891 -46.875 -26.297 1 46.38 235 GLU B N 1
ATOM 6483 C CA . GLU B 1 235 ? -14.227 -47.438 -26.172 1 46.38 235 GLU B CA 1
ATOM 6484 C C . GLU B 1 235 ? -14.438 -48.594 -27.172 1 46.38 235 GLU B C 1
ATOM 6486 O O . GLU B 1 235 ? -14.414 -48.375 -28.391 1 46.38 235 GLU B O 1
ATOM 6491 N N . GLY B 1 236 ? -14.406 -49.812 -26.719 1 55.38 236 GLY B N 1
ATOM 6492 C CA . GLY B 1 236 ? -14.945 -51.031 -27.312 1 55.38 236 GLY B CA 1
ATOM 6493 C C . GLY B 1 236 ? -13.867 -51.938 -27.875 1 55.38 236 GLY B C 1
ATOM 6494 O O . GLY B 1 236 ? -14.148 -53.062 -28.266 1 55.38 236 GLY B O 1
ATOM 6495 N N . GLU B 1 237 ? -12.789 -51.344 -28.359 1 58.03 237 GLU B N 1
ATOM 6496 C CA . GLU B 1 237 ? -11.969 -52.25 -29.172 1 58.03 237 GLU B CA 1
ATOM 6497 C C . GLU B 1 237 ? -10.977 -53 -28.297 1 58.03 237 GLU B C 1
ATOM 6499 O O . GLU B 1 237 ? -10.578 -52.531 -27.234 1 58.03 237 GLU B O 1
ATOM 6504 N N . SER B 1 238 ? -10.93 -54.281 -28.391 1 64.62 238 SER B N 1
ATOM 6505 C CA . SER B 1 238 ? -10.016 -55.25 -27.781 1 64.62 238 SER B CA 1
ATOM 6506 C C . SER B 1 238 ? -8.562 -54.781 -27.938 1 64.62 238 SER B C 1
ATOM 6508 O O . SER B 1 238 ? -8.047 -54.688 -29.047 1 64.62 238 SER B O 1
ATOM 6510 N N . ILE B 1 239 ? -8.109 -53.969 -27.031 1 70.88 239 ILE B N 1
ATOM 6511 C CA . ILE B 1 239 ? -6.73 -53.5 -27.109 1 70.88 239 ILE B CA 1
ATOM 6512 C C . ILE B 1 239 ? -5.777 -54.625 -26.734 1 70.88 239 ILE B C 1
ATOM 6514 O O . ILE B 1 239 ? -5.988 -55.312 -25.734 1 70.88 239 ILE B O 1
ATOM 6518 N N . THR B 1 240 ? -5 -55.125 -27.75 1 78.69 240 THR B N 1
ATOM 6519 C CA . THR B 1 240 ? -3.971 -56.125 -27.516 1 78.69 240 THR B CA 1
ATOM 6520 C C . THR B 1 240 ? -2.992 -55.656 -26.438 1 78.69 240 THR B C 1
ATOM 6522 O O . THR B 1 240 ? -2.896 -54.469 -26.156 1 78.69 240 THR B O 1
ATOM 6525 N N . LEU B 1 241 ? -2.418 -56.5 -25.734 1 82.19 241 LEU B N 1
ATOM 6526 C CA . LEU B 1 241 ? -1.44 -56.25 -24.688 1 82.19 241 LEU B CA 1
ATOM 6527 C C . LEU B 1 241 ? -0.321 -55.344 -25.203 1 82.19 241 LEU B C 1
ATOM 6529 O O . LEU B 1 241 ? 0.149 -54.469 -24.484 1 82.19 241 LEU B O 1
ATOM 6533 N N . SER B 1 242 ? 0.084 -55.656 -26.406 1 81.69 242 SER B N 1
ATOM 6534 C CA . SER B 1 242 ? 1.147 -54.844 -27.016 1 81.69 242 SER B CA 1
ATOM 6535 C C . SER B 1 242 ? 0.718 -53.406 -27.188 1 81.69 242 SER B C 1
ATOM 6537 O O . SER B 1 242 ? 1.52 -52.5 -27 1 81.69 242 SER B O 1
ATOM 6539 N N . GLN B 1 243 ? -0.476 -53.219 -27.453 1 82.19 243 GLN B N 1
ATOM 6540 C CA . GLN B 1 243 ? -0.99 -51.875 -27.641 1 82.19 243 GLN B CA 1
ATOM 6541 C C . GLN B 1 243 ? -1.13 -51.125 -26.312 1 82.19 243 GLN B C 1
ATOM 6543 O O . GLN B 1 243 ? -0.864 -49.938 -26.219 1 82.19 243 GLN B O 1
ATOM 6548 N N . LYS B 1 244 ? -1.496 -51.875 -25.375 1 82 244 LYS B N 1
ATOM 6549 C CA . LYS B 1 244 ? -1.613 -51.281 -24.047 1 82 244 LYS B CA 1
ATOM 6550 C C . LYS B 1 244 ? -0.253 -50.844 -23.531 1 82 244 LYS B C 1
ATOM 6552 O O . LYS B 1 244 ? -0.135 -49.75 -22.938 1 82 244 LYS B O 1
ATOM 6557 N N . ILE B 1 245 ? 0.663 -51.688 -23.75 1 82 245 ILE B N 1
ATOM 6558 C CA . ILE B 1 245 ? 2.02 -51.375 -23.312 1 82 245 ILE B CA 1
ATOM 6559 C C . ILE B 1 245 ? 2.553 -50.156 -24.094 1 82 245 ILE B C 1
ATOM 6561 O O . ILE B 1 245 ? 3.199 -49.281 -23.531 1 82 245 ILE B O 1
ATOM 6565 N N . ALA B 1 246 ? 2.293 -50.125 -25.328 1 84.81 246 ALA B N 1
ATOM 6566 C CA . ALA B 1 246 ? 2.744 -49.031 -26.172 1 84.81 246 ALA B CA 1
ATOM 6567 C C . ALA B 1 246 ? 2.088 -47.719 -25.75 1 84.81 246 ALA B C 1
ATOM 6569 O O . ALA B 1 246 ? 2.738 -46.656 -25.734 1 84.81 246 ALA B O 1
ATOM 6570 N N . ARG B 1 247 ? 0.915 -47.844 -25.438 1 82.06 247 ARG B N 1
ATOM 6571 C CA . ARG B 1 247 ? 0.191 -46.656 -25.016 1 82.06 247 ARG B CA 1
ATOM 6572 C C . ARG B 1 247 ? 0.715 -46.125 -23.688 1 82.06 247 ARG B C 1
ATOM 6574 O O . ARG B 1 247 ? 0.849 -44.906 -23.5 1 82.06 247 ARG B O 1
ATOM 6581 N N . LYS B 1 248 ? 0.954 -47.031 -22.875 1 80.56 248 LYS B N 1
ATOM 6582 C CA . LYS B 1 248 ? 1.506 -46.656 -21.578 1 80.56 248 LYS B CA 1
ATOM 6583 C C . LYS B 1 248 ? 2.902 -46.062 -21.734 1 80.56 248 LYS B C 1
ATOM 6585 O O . LYS B 1 248 ? 3.258 -45.094 -21.047 1 80.56 248 LYS B O 1
ATOM 6590 N N . PHE B 1 249 ? 3.598 -46.656 -22.594 1 82.88 249 PHE B N 1
ATOM 6591 C CA . PHE B 1 249 ? 4.941 -46.156 -22.875 1 82.88 249 PHE B CA 1
ATOM 6592 C C . PHE B 1 249 ? 4.891 -44.75 -23.438 1 82.88 249 PHE B C 1
ATOM 6594 O O . PHE B 1 249 ? 5.668 -43.875 -23.047 1 82.88 249 PHE B O 1
ATOM 6601 N N . LEU B 1 250 ? 4.023 -44.531 -24.297 1 84.44 250 LEU B N 1
ATOM 6602 C CA . LEU B 1 250 ? 3.871 -43.188 -24.891 1 84.44 250 LEU B CA 1
ATOM 6603 C C . LEU B 1 250 ? 3.424 -42.188 -23.859 1 84.44 250 LEU B C 1
ATOM 6605 O O . LEU B 1 250 ? 3.852 -41.031 -23.891 1 84.44 250 LEU B O 1
ATOM 6609 N N . TRP B 1 251 ? 2.629 -42.656 -23.016 1 81.75 251 TRP B N 1
ATOM 6610 C CA . TRP B 1 251 ? 2.174 -41.781 -21.953 1 81.75 251 TRP B CA 1
ATOM 6611 C C . TRP B 1 251 ? 3.322 -41.438 -21.016 1 81.75 251 TRP B C 1
ATOM 6613 O O . TRP B 1 251 ? 3.463 -40.281 -20.594 1 81.75 251 TRP B O 1
ATOM 6623 N N . ILE B 1 252 ? 4.125 -42.312 -20.672 1 81.12 252 ILE B N 1
ATOM 6624 C CA . ILE B 1 252 ? 5.273 -42.094 -19.812 1 81.12 252 ILE B CA 1
ATOM 6625 C C . ILE B 1 252 ? 6.262 -41.156 -20.5 1 81.12 252 ILE B C 1
ATOM 6627 O O . ILE B 1 252 ? 6.832 -40.281 -19.859 1 81.12 252 ILE B O 1
ATOM 6631 N N . LEU B 1 253 ? 6.402 -41.375 -21.688 1 85 253 LEU B N 1
ATOM 6632 C CA . LEU B 1 253 ? 7.301 -40.531 -22.469 1 85 253 LEU B CA 1
ATOM 6633 C C . LEU B 1 253 ? 6.785 -39.094 -22.516 1 85 253 LEU B C 1
ATOM 6635 O O . LEU B 1 253 ? 7.566 -38.156 -22.406 1 85 253 LEU B O 1
ATOM 6639 N N . GLY B 1 254 ? 5.559 -39 -22.719 1 85.38 254 GLY B N 1
ATOM 6640 C CA . GLY B 1 254 ? 4.957 -37.688 -22.734 1 85.38 254 GLY B CA 1
ATOM 6641 C C . GLY B 1 254 ? 5.051 -36.969 -21.406 1 85.38 254 GLY B C 1
ATOM 6642 O O . GLY B 1 254 ? 5.293 -35.75 -21.359 1 85.38 254 GLY B O 1
ATOM 6643 N N . THR B 1 255 ? 4.949 -37.719 -20.438 1 81.31 255 THR B N 1
ATOM 6644 C CA . THR B 1 255 ? 4.977 -37.125 -19.094 1 81.31 255 THR B CA 1
ATOM 6645 C C . THR B 1 255 ? 6.406 -36.781 -18.688 1 81.31 255 THR B C 1
ATOM 6647 O O . THR B 1 255 ? 6.629 -35.812 -17.969 1 81.31 255 THR B O 1
ATOM 6650 N N . ALA B 1 256 ? 7.363 -37.531 -19.141 1 87.5 256 ALA B N 1
ATOM 6651 C CA . ALA B 1 256 ? 8.773 -37.312 -18.812 1 87.5 256 ALA B CA 1
ATOM 6652 C C . ALA B 1 256 ? 9.461 -36.5 -19.906 1 87.5 256 ALA B C 1
ATOM 6654 O O . ALA B 1 256 ? 10.672 -36.625 -20.109 1 87.5 256 ALA B O 1
ATOM 6655 N N . ALA B 1 257 ? 8.633 -35.75 -20.625 1 91.25 257 ALA B N 1
ATOM 6656 C CA . ALA B 1 257 ? 9.148 -35 -21.766 1 91.25 257 ALA B CA 1
ATOM 6657 C C . ALA B 1 257 ? 10.352 -34.156 -21.375 1 91.25 257 ALA B C 1
ATOM 6659 O O . ALA B 1 257 ? 11.359 -34.156 -22.078 1 91.25 257 ALA B O 1
ATOM 6660 N N . ASN B 1 258 ? 10.312 -33.469 -20.266 1 91.69 258 ASN B N 1
ATOM 6661 C CA . ASN B 1 258 ? 11.398 -32.625 -19.797 1 91.69 258 ASN B CA 1
ATOM 6662 C C . ASN B 1 258 ? 12.688 -33.406 -19.594 1 91.69 258 ASN B C 1
ATOM 6664 O O . ASN B 1 258 ? 13.758 -33 -20.031 1 91.69 258 ASN B O 1
ATOM 6668 N N . SER B 1 259 ? 12.594 -34.531 -18.984 1 91.62 259 SER B N 1
ATOM 6669 C CA . SER B 1 259 ? 13.75 -35.375 -18.719 1 91.62 259 SER B CA 1
ATOM 6670 C C . SER B 1 259 ? 14.32 -35.969 -20.016 1 91.62 259 SER B C 1
ATOM 6672 O O . SER B 1 259 ? 15.539 -36.031 -20.188 1 91.62 259 SER B O 1
ATOM 6674 N N . VAL B 1 260 ? 13.461 -36.312 -20.844 1 91.88 260 VAL B N 1
ATOM 6675 C CA . VAL B 1 260 ? 13.883 -36.906 -22.109 1 91.88 260 VAL B CA 1
ATOM 6676 C C . VAL B 1 260 ? 14.695 -35.875 -22.891 1 91.88 260 VAL B C 1
ATOM 6678 O O . VAL B 1 260 ? 15.758 -36.188 -23.438 1 91.88 260 VAL B O 1
ATOM 6681 N N . VAL B 1 261 ? 14.195 -34.719 -22.938 1 93.56 261 VAL B N 1
ATOM 6682 C CA . VAL B 1 261 ? 14.844 -33.688 -23.703 1 93.56 261 VAL B CA 1
ATOM 6683 C C . VAL B 1 261 ? 16.188 -33.312 -23.078 1 93.56 261 VAL B C 1
ATOM 6685 O O . VAL B 1 261 ? 17.188 -33.156 -23.781 1 93.56 261 VAL B O 1
ATOM 6688 N N . VAL B 1 262 ? 16.266 -33.219 -21.797 1 92.12 262 VAL B N 1
ATOM 6689 C CA . VAL B 1 262 ? 17.5 -32.812 -21.094 1 92.12 262 VAL B CA 1
ATOM 6690 C C . VAL B 1 262 ? 18.547 -33.938 -21.234 1 92.12 262 VAL B C 1
ATOM 6692 O O . VAL B 1 262 ? 19.703 -33.656 -21.516 1 92.12 262 VAL B O 1
ATOM 6695 N N . ILE B 1 263 ? 18.156 -35.156 -21.016 1 91.81 263 ILE B N 1
ATOM 6696 C CA . ILE B 1 263 ? 19.062 -36.312 -21.125 1 91.81 263 ILE B CA 1
ATOM 6697 C C . ILE B 1 263 ? 19.531 -36.469 -22.578 1 91.81 263 ILE B C 1
ATOM 6699 O O . ILE B 1 263 ? 20.719 -36.688 -22.828 1 91.81 263 ILE B O 1
ATOM 6703 N N . GLY B 1 264 ? 18.594 -36.344 -23.453 1 93.88 264 GLY B N 1
ATOM 6704 C CA . GLY B 1 264 ? 18.969 -36.406 -24.875 1 93.88 264 GLY B CA 1
ATOM 6705 C C . GLY B 1 264 ? 19.953 -35.312 -25.281 1 93.88 264 GLY B C 1
ATOM 6706 O O . GLY B 1 264 ? 20.938 -35.594 -25.953 1 93.88 264 GLY B O 1
ATOM 6707 N N . ALA B 1 265 ? 19.625 -34.156 -24.906 1 95.44 265 ALA B N 1
ATOM 6708 C CA . ALA B 1 265 ? 20.5 -33.031 -25.234 1 95.44 265 ALA B CA 1
ATOM 6709 C C . ALA B 1 265 ? 21.875 -33.188 -24.594 1 95.44 265 ALA B C 1
ATOM 6711 O O . ALA B 1 265 ? 22.906 -32.906 -25.219 1 95.44 265 ALA B O 1
ATOM 6712 N N . ALA B 1 266 ? 21.906 -33.594 -23.359 1 93.75 266 ALA B N 1
ATOM 6713 C CA . ALA B 1 266 ? 23.172 -33.875 -22.672 1 93.75 266 ALA B CA 1
ATOM 6714 C C . ALA B 1 266 ? 23.969 -34.969 -23.391 1 93.75 266 ALA B C 1
ATOM 6716 O O . ALA B 1 266 ? 25.188 -34.875 -23.5 1 93.75 266 ALA B O 1
ATOM 6717 N N . GLY B 1 267 ? 23.281 -35.969 -23.844 1 93.5 267 GLY B N 1
ATOM 6718 C CA . GLY B 1 267 ? 23.922 -37.031 -24.594 1 93.5 267 GLY B CA 1
ATOM 6719 C C . GLY B 1 267 ? 24.547 -36.562 -25.906 1 93.5 267 GLY B C 1
ATOM 6720 O O . GLY B 1 267 ? 25.672 -36.938 -26.234 1 93.5 267 GLY B O 1
ATOM 6721 N N . ILE B 1 268 ? 23.766 -35.781 -26.531 1 93.25 268 ILE B N 1
ATOM 6722 C CA . ILE B 1 268 ? 24.266 -35.219 -27.781 1 93.25 268 ILE B CA 1
ATOM 6723 C C . ILE B 1 268 ? 25.5 -34.375 -27.516 1 93.25 268 ILE B C 1
ATOM 6725 O O . ILE B 1 268 ? 26.5 -34.469 -28.219 1 93.25 268 ILE B O 1
ATOM 6729 N N . ALA B 1 269 ? 25.375 -33.5 -26.562 1 92.81 269 ALA B N 1
ATOM 6730 C CA . ALA B 1 269 ? 26.5 -32.656 -26.219 1 92.81 269 ALA B CA 1
ATOM 6731 C C . ALA B 1 269 ? 27.719 -33.469 -25.812 1 92.81 269 ALA B C 1
ATOM 6733 O O . ALA B 1 269 ? 28.844 -33.156 -26.25 1 92.81 269 ALA B O 1
ATOM 6734 N N . ALA B 1 270 ? 27.5 -34.469 -25.031 1 91.06 270 ALA B N 1
ATOM 6735 C CA . ALA B 1 270 ? 28.609 -35.344 -24.594 1 91.06 270 ALA B CA 1
ATOM 6736 C C . ALA B 1 270 ? 29.25 -36.031 -25.797 1 91.06 270 ALA B C 1
ATOM 6738 O O . ALA B 1 270 ? 30.469 -36.188 -25.844 1 91.06 270 ALA B O 1
ATOM 6739 N N . ALA B 1 271 ? 28.516 -36.438 -26.688 1 92.25 271 ALA B N 1
ATOM 6740 C CA . ALA B 1 271 ? 29.016 -37.125 -27.875 1 92.25 271 ALA B CA 1
ATOM 6741 C C . ALA B 1 271 ? 29.844 -36.188 -28.75 1 92.25 271 ALA B C 1
ATOM 6743 O O . ALA B 1 271 ? 30.906 -36.594 -29.25 1 92.25 271 ALA B O 1
ATOM 6744 N N . ILE B 1 272 ? 29.344 -35.094 -28.875 1 91.12 272 ILE B N 1
ATOM 6745 C CA . ILE B 1 272 ? 30.047 -34.125 -29.719 1 91.12 272 ILE B CA 1
ATOM 6746 C C . ILE B 1 272 ? 31.344 -33.688 -29.047 1 91.12 272 ILE B C 1
ATOM 6748 O O . ILE B 1 272 ? 32.375 -33.531 -29.719 1 91.12 272 ILE B O 1
ATOM 6752 N N . ILE B 1 273 ? 31.266 -33.469 -27.812 1 88.75 273 ILE B N 1
ATOM 6753 C CA . ILE B 1 273 ? 32.469 -33.062 -27.062 1 88.75 273 ILE B CA 1
ATOM 6754 C C . ILE B 1 273 ? 33.5 -34.188 -27.125 1 88.75 273 ILE B C 1
ATOM 6756 O O . ILE B 1 273 ? 34.719 -33.906 -27.188 1 88.75 273 ILE B O 1
ATOM 6760 N N . SER B 1 274 ? 33.062 -35.406 -27.125 1 89.56 274 SER B N 1
ATOM 6761 C CA . SER B 1 274 ? 34 -36.531 -27.203 1 89.56 274 SER B CA 1
ATOM 6762 C C . SER B 1 274 ? 34.719 -36.562 -28.562 1 89.56 274 SER B C 1
ATOM 6764 O O . SER B 1 274 ? 35.875 -36.969 -28.641 1 89.56 274 SER B O 1
ATOM 6766 N N . VAL B 1 275 ? 34.062 -36.125 -29.516 1 89.19 275 VAL B N 1
ATOM 6767 C CA . VAL B 1 275 ? 34.625 -36.156 -30.875 1 89.19 275 VAL B CA 1
ATOM 6768 C C . VAL B 1 275 ? 35.438 -34.875 -31.109 1 89.19 275 VAL B C 1
ATOM 6770 O O . VAL B 1 275 ? 36.5 -34.906 -31.719 1 89.19 275 VAL B O 1
ATOM 6773 N N . TYR B 1 276 ? 34.844 -33.75 -30.625 1 89.19 276 TYR B N 1
ATOM 6774 C CA . TYR B 1 276 ? 35.531 -32.469 -30.797 1 89.19 276 TYR B CA 1
ATOM 6775 C C . TYR B 1 276 ? 35.812 -31.828 -29.453 1 89.19 276 TYR B C 1
ATOM 6777 O O . TYR B 1 276 ? 35.188 -30.812 -29.094 1 89.19 276 TYR B O 1
ATOM 6785 N N . PRO B 1 277 ? 36.781 -32.312 -28.734 1 81.38 277 PRO B N 1
ATOM 6786 C CA . PRO B 1 277 ? 37.031 -31.797 -27.391 1 81.38 277 PRO B CA 1
ATOM 6787 C C . PRO B 1 277 ? 37.5 -30.344 -27.391 1 81.38 277 PRO B C 1
ATOM 6789 O O . PRO B 1 277 ? 37.281 -29.625 -26.422 1 81.38 277 PRO B O 1
ATOM 6792 N N . ASP B 1 278 ? 38.094 -29.906 -28.422 1 78 278 ASP B N 1
ATOM 6793 C CA . ASP B 1 278 ? 38.719 -28.578 -28.453 1 78 278 ASP B CA 1
ATOM 6794 C C . ASP B 1 278 ? 37.719 -27.5 -28.891 1 78 278 ASP B C 1
ATOM 6796 O O . ASP B 1 278 ? 38 -26.312 -28.734 1 78 278 ASP B O 1
ATOM 6800 N N . LYS B 1 279 ? 36.594 -27.938 -29.359 1 77 279 LYS B N 1
ATOM 6801 C CA . LYS B 1 279 ? 35.625 -26.938 -29.844 1 77 279 LYS B CA 1
ATOM 6802 C C . LYS B 1 279 ? 34.469 -26.75 -28.859 1 77 279 LYS B C 1
ATOM 6804 O O . LYS B 1 279 ? 33.844 -27.719 -28.469 1 77 279 LYS B O 1
ATOM 6809 N N . ALA B 1 280 ? 34.469 -25.672 -28.156 1 77.12 280 ALA B N 1
ATOM 6810 C CA . ALA B 1 280 ? 33.344 -25.344 -27.281 1 77.12 280 ALA B CA 1
ATOM 6811 C C . ALA B 1 280 ? 32.094 -24.969 -28.094 1 77.12 280 ALA B C 1
ATOM 6813 O O . ALA B 1 280 ? 31.812 -23.797 -28.281 1 77.12 280 ALA B O 1
ATOM 6814 N N . MET B 1 281 ? 31.391 -26 -28.547 1 84.38 281 MET B N 1
ATOM 6815 C CA . MET B 1 281 ? 30.281 -25.781 -29.469 1 84.38 281 MET B CA 1
ATOM 6816 C C . MET B 1 281 ? 29.031 -25.359 -28.719 1 84.38 281 MET B C 1
ATOM 6818 O O . MET B 1 281 ? 28.312 -24.469 -29.156 1 84.38 281 MET B O 1
ATOM 6822 N N . PHE B 1 282 ? 28.812 -25.969 -27.594 1 91 282 PHE B N 1
ATOM 6823 C CA . PHE B 1 282 ? 27.609 -25.672 -26.844 1 91 282 PHE B CA 1
ATOM 6824 C C . PHE B 1 282 ? 27.938 -24.969 -25.531 1 91 282 PHE B C 1
ATOM 6826 O O . PHE B 1 282 ? 29.016 -25.156 -24.969 1 91 282 PHE B O 1
ATOM 6833 N N . THR B 1 283 ? 27.031 -24.078 -25.156 1 91.62 283 THR B N 1
ATOM 6834 C CA . THR B 1 283 ? 27.109 -23.5 -23.812 1 91.62 283 THR B CA 1
ATOM 6835 C C . THR B 1 283 ? 26.531 -24.469 -22.766 1 91.62 283 THR B C 1
ATOM 6837 O O . THR B 1 283 ? 25.328 -24.703 -22.75 1 91.62 283 THR B O 1
ATOM 6840 N N . LEU B 1 284 ? 27.406 -24.953 -21.953 1 90.31 284 LEU B N 1
ATOM 6841 C CA . LEU B 1 284 ? 27.016 -26 -21.016 1 90.31 284 LEU B CA 1
ATOM 6842 C C . LEU B 1 284 ? 26.812 -25.438 -19.609 1 90.31 284 LEU B C 1
ATOM 6844 O O . LEU B 1 284 ? 27.266 -24.328 -19.312 1 90.31 284 LEU B O 1
ATOM 6848 N N . THR B 1 285 ? 26.062 -26.125 -18.781 1 86.81 285 THR B N 1
ATOM 6849 C CA . THR B 1 285 ? 25.75 -25.75 -17.406 1 86.81 285 THR B CA 1
ATOM 6850 C C . THR B 1 285 ? 27.016 -25.766 -16.562 1 86.81 285 THR B C 1
ATOM 6852 O O . THR B 1 285 ? 27.188 -24.922 -15.672 1 86.81 285 THR B O 1
ATOM 6855 N N . GLY B 1 286 ? 27.938 -26.656 -16.859 1 82.12 286 GLY B N 1
ATOM 6856 C CA . GLY B 1 286 ? 29.172 -26.703 -16.109 1 82.12 286 GLY B CA 1
ATOM 6857 C C . GLY B 1 286 ? 29.125 -27.688 -14.945 1 82.12 286 GLY B C 1
ATOM 6858 O O . GLY B 1 286 ? 28.203 -28.484 -14.844 1 82.12 286 GLY B O 1
ATOM 6859 N N . GLU B 1 287 ? 30.078 -27.578 -14.062 1 84.25 287 GLU B N 1
ATOM 6860 C CA . GLU B 1 287 ? 30.219 -28.547 -12.977 1 84.25 287 GLU B CA 1
ATOM 6861 C C . GLU B 1 287 ? 29.219 -28.281 -11.859 1 84.25 287 GLU B C 1
ATOM 6863 O O . GLU B 1 287 ? 28.984 -27.125 -11.492 1 84.25 287 GLU B O 1
ATOM 6868 N N . ILE B 1 288 ? 28.531 -29.312 -11.461 1 86.5 288 ILE B N 1
ATOM 6869 C CA . ILE B 1 288 ? 27.562 -29.25 -10.383 1 86.5 288 ILE B CA 1
ATOM 6870 C C . ILE B 1 288 ? 28.078 -30.031 -9.172 1 86.5 288 ILE B C 1
ATOM 6872 O O . ILE B 1 288 ? 28.609 -31.141 -9.32 1 86.5 288 ILE B O 1
ATOM 6876 N N . GLN B 1 289 ? 28.031 -29.453 -8.023 1 87.12 289 GLN B N 1
ATOM 6877 C CA . GLN B 1 289 ? 28.469 -30.141 -6.809 1 87.12 289 GLN B CA 1
ATOM 6878 C C . GLN B 1 289 ? 27.578 -31.344 -6.512 1 87.12 289 GLN B C 1
ATOM 6880 O O . GLN B 1 289 ? 26.344 -31.219 -6.43 1 87.12 289 GLN B O 1
ATOM 6885 N N . SER B 1 290 ? 28.234 -32.469 -6.41 1 87 290 SER B N 1
ATOM 6886 C CA . SER B 1 290 ? 27.5 -33.719 -6.176 1 87 290 SER B CA 1
ATOM 6887 C C . SER B 1 290 ? 27.188 -33.906 -4.691 1 87 290 SER B C 1
ATOM 6889 O O . SER B 1 290 ? 27.938 -33.406 -3.836 1 87 290 SER B O 1
ATOM 6891 N N . GLY B 1 291 ? 26.078 -34.594 -4.422 1 86.62 291 GLY B N 1
ATOM 6892 C CA . GLY B 1 291 ? 25.75 -34.969 -3.055 1 86.62 291 GLY B CA 1
ATOM 6893 C C . GLY B 1 291 ? 24.641 -34.156 -2.447 1 86.62 291 GLY B C 1
ATOM 6894 O O . GLY B 1 291 ? 24.062 -33.281 -3.117 1 86.62 291 GLY B O 1
ATOM 6895 N N . LEU B 1 292 ? 24.391 -34.438 -1.196 1 92.06 292 LEU B N 1
ATOM 6896 C CA . LEU B 1 292 ? 23.328 -33.781 -0.451 1 92.06 292 LEU B CA 1
ATOM 6897 C C . LEU B 1 292 ? 23.844 -32.469 0.184 1 92.06 292 LEU B C 1
ATOM 6899 O O . LEU B 1 292 ? 25.016 -32.406 0.586 1 92.06 292 LEU B O 1
ATOM 6903 N N . PRO B 1 293 ? 23.016 -31.5 0.112 1 93.25 293 PRO B N 1
ATOM 6904 C CA . PRO B 1 293 ? 23.422 -30.281 0.819 1 93.25 293 PRO B CA 1
ATOM 6905 C C . PRO B 1 293 ? 23.531 -30.484 2.328 1 93.25 293 PRO B C 1
ATOM 6907 O O . PRO B 1 293 ? 22.938 -31.422 2.875 1 93.25 293 PRO B O 1
ATOM 6910 N N . PRO B 1 294 ? 24.344 -29.688 2.928 1 92.25 294 PRO B N 1
ATOM 6911 C CA . PRO B 1 294 ? 24.391 -29.781 4.387 1 92.25 294 PRO B CA 1
ATOM 6912 C C . PRO B 1 294 ? 23.094 -29.359 5.059 1 92.25 294 PRO B C 1
ATOM 6914 O O . PRO B 1 294 ? 22.375 -28.5 4.535 1 92.25 294 PRO B O 1
ATOM 6917 N N . PHE B 1 295 ? 22.766 -30.062 6.105 1 95.31 295 PHE B N 1
ATOM 6918 C CA . PHE B 1 295 ? 21.625 -29.656 6.914 1 95.31 295 PHE B CA 1
ATOM 6919 C C . PHE B 1 295 ? 22.031 -28.656 7.988 1 95.31 295 PHE B C 1
ATOM 6921 O O . PHE B 1 295 ? 22.531 -29.047 9.047 1 95.31 295 PHE B O 1
ATOM 6928 N N . LYS B 1 296 ? 21.922 -27.375 7.668 1 94.12 296 LYS B N 1
ATOM 6929 C CA . LYS B 1 296 ? 22.359 -26.328 8.578 1 94.12 296 LYS B CA 1
ATOM 6930 C C . LYS B 1 296 ? 21.531 -25.062 8.398 1 94.12 296 LYS B C 1
ATOM 6932 O O . LYS B 1 296 ? 20.938 -24.844 7.34 1 94.12 296 LYS B O 1
ATOM 6937 N N . ILE B 1 297 ? 21.484 -24.312 9.438 1 92.94 297 ILE B N 1
ATOM 6938 C CA . ILE B 1 297 ? 20.828 -23 9.375 1 92.94 297 ILE B CA 1
ATOM 6939 C C . ILE B 1 297 ? 21.641 -22.062 8.484 1 92.94 297 ILE B C 1
ATOM 6941 O O . ILE B 1 297 ? 22.875 -22.094 8.516 1 92.94 297 ILE B O 1
ATOM 6945 N N . PRO B 1 298 ? 20.938 -21.359 7.684 1 92.31 298 PRO B N 1
ATOM 6946 C CA . PRO B 1 298 ? 21.688 -20.453 6.816 1 92.31 298 PRO B CA 1
ATOM 6947 C C . PRO B 1 298 ? 22.578 -19.5 7.602 1 92.31 298 PRO B C 1
ATOM 6949 O O . PRO B 1 298 ? 22.234 -19.094 8.711 1 92.31 298 PRO B O 1
ATOM 6952 N N . LYS B 1 299 ? 23.703 -19.188 7.023 1 89.5 299 LYS B N 1
ATOM 6953 C CA . LYS B 1 299 ? 24.609 -18.188 7.602 1 89.5 299 LYS B CA 1
ATOM 6954 C C . LYS B 1 299 ? 24.062 -16.781 7.406 1 89.5 299 LYS B C 1
ATOM 6956 O O . LYS B 1 299 ? 23.516 -16.453 6.355 1 89.5 299 LYS B O 1
ATOM 6961 N N . PHE B 1 300 ? 24.219 -16.047 8.344 1 91.31 300 PHE B N 1
ATOM 6962 C CA . PHE B 1 300 ? 23.672 -14.688 8.281 1 91.31 300 PHE B CA 1
ATOM 6963 C C . PHE B 1 300 ? 24.781 -13.672 8.047 1 91.31 300 PHE B C 1
ATOM 6965 O O . PHE B 1 300 ? 24.562 -12.461 8.172 1 91.31 300 PHE B O 1
ATOM 6972 N N . ILE B 1 301 ? 25.984 -14.18 7.75 1 87.44 301 ILE B N 1
ATOM 6973 C CA . ILE B 1 301 ? 27.141 -13.32 7.492 1 87.44 301 ILE B CA 1
ATOM 6974 C C . ILE B 1 301 ? 27.875 -13.812 6.254 1 87.44 301 ILE B C 1
ATOM 6976 O O . ILE B 1 301 ? 27.906 -15.016 5.973 1 87.44 301 ILE B O 1
ATOM 6980 N N . ILE B 1 302 ? 28.297 -12.914 5.488 1 85.06 302 ILE B N 1
ATOM 6981 C CA . ILE B 1 302 ? 29.156 -13.242 4.359 1 85.06 302 ILE B CA 1
ATOM 6982 C C . ILE B 1 302 ? 30.578 -12.812 4.652 1 85.06 302 ILE B C 1
ATOM 6984 O O . ILE B 1 302 ? 30.828 -11.664 5.031 1 85.06 302 ILE B O 1
ATOM 6988 N N . SER B 1 303 ? 31.438 -13.734 4.711 1 81.69 303 SER B N 1
ATOM 6989 C CA . SER B 1 303 ? 32.844 -13.438 4.883 1 81.69 303 SER B CA 1
ATOM 6990 C C . SER B 1 303 ? 33.688 -14.008 3.736 1 81.69 303 SER B C 1
ATOM 6992 O O . SER B 1 303 ? 33.875 -15.219 3.646 1 81.69 303 SER B O 1
ATOM 6994 N N . HIS B 1 304 ? 33.875 -13.25 2.801 1 78.56 304 HIS B N 1
ATOM 6995 C CA . HIS B 1 304 ? 34.719 -13.688 1.69 1 78.56 304 HIS B CA 1
ATOM 6996 C C . HIS B 1 304 ? 35.875 -12.734 1.477 1 78.56 304 HIS B C 1
ATOM 6998 O O . HIS B 1 304 ? 35.688 -11.617 0.983 1 78.56 304 HIS B O 1
ATOM 7004 N N . GLY B 1 305 ? 37.031 -13.234 1.785 1 74.5 305 GLY B N 1
ATOM 7005 C CA . GLY B 1 305 ? 38.219 -12.398 1.627 1 74.5 305 GLY B CA 1
ATOM 7006 C C . GLY B 1 305 ? 38.125 -11.094 2.398 1 74.5 305 GLY B C 1
ATOM 7007 O O . GLY B 1 305 ? 37.969 -11.102 3.621 1 74.5 305 GLY B O 1
ATOM 7008 N N . ASN B 1 306 ? 38.031 -9.961 1.673 1 74.25 306 ASN B N 1
ATOM 7009 C CA . ASN B 1 306 ? 38.062 -8.617 2.246 1 74.25 306 ASN B CA 1
ATOM 7010 C C . ASN B 1 306 ? 36.656 -8.039 2.35 1 74.25 306 ASN B C 1
ATOM 7012 O O . ASN B 1 306 ? 36.469 -6.918 2.836 1 74.25 306 ASN B O 1
ATOM 7016 N N . ILE B 1 307 ? 35.75 -8.867 1.868 1 76.38 307 ILE B N 1
ATOM 7017 C CA . ILE B 1 307 ? 34.406 -8.312 1.914 1 76.38 307 ILE B CA 1
ATOM 7018 C C . ILE B 1 307 ? 33.625 -8.953 3.061 1 76.38 307 ILE B C 1
ATOM 7020 O O . ILE B 1 307 ? 33.5 -10.18 3.125 1 76.38 307 ILE B O 1
ATOM 7024 N N . THR B 1 308 ? 33.375 -8.266 4.078 1 83.25 308 THR B N 1
ATOM 7025 C CA . THR B 1 308 ? 32.5 -8.727 5.168 1 83.25 308 THR B CA 1
ATOM 7026 C C . THR B 1 308 ? 31.203 -7.934 5.207 1 83.25 308 THR B C 1
ATOM 7028 O O . THR B 1 308 ? 31.234 -6.699 5.238 1 83.25 308 THR B O 1
ATOM 7031 N N . GLN B 1 309 ? 30.203 -8.664 4.988 1 88.12 309 GLN B N 1
ATOM 7032 C CA . GLN B 1 309 ? 28.906 -8.023 5.117 1 88.12 309 GLN B CA 1
ATOM 7033 C C . GLN B 1 309 ? 28.172 -8.492 6.379 1 88.12 309 GLN B C 1
ATOM 7035 O O . GLN B 1 309 ? 28.016 -9.695 6.598 1 88.12 309 GLN B O 1
ATOM 7040 N N . SER B 1 310 ? 27.781 -7.547 7.105 1 89.75 310 SER B N 1
ATOM 7041 C CA . SER B 1 310 ? 27.078 -7.836 8.344 1 89.75 310 SER B CA 1
ATOM 7042 C C . SER B 1 310 ? 25.625 -8.219 8.078 1 89.75 310 SER B C 1
ATOM 7044 O O . SER B 1 310 ? 25.125 -8.039 6.961 1 89.75 310 SER B O 1
ATOM 7046 N N . THR B 1 311 ? 25 -8.805 9.07 1 90.19 311 THR B N 1
ATOM 7047 C CA . THR B 1 311 ? 23.594 -9.211 8.984 1 90.19 311 THR B CA 1
ATOM 7048 C C . THR B 1 311 ? 22.703 -8.016 8.672 1 90.19 311 THR B C 1
ATOM 7050 O O . THR B 1 311 ? 21.781 -8.109 7.863 1 90.19 311 THR B O 1
ATOM 7053 N N . ALA B 1 312 ? 23.016 -6.973 9.219 1 86.44 312 ALA B N 1
ATOM 7054 C CA . ALA B 1 312 ? 22.219 -5.766 9.031 1 86.44 312 ALA B CA 1
ATOM 7055 C C . ALA B 1 312 ? 22.297 -5.27 7.594 1 86.44 312 ALA B C 1
ATOM 7057 O O . ALA B 1 312 ? 21.297 -4.812 7.031 1 86.44 312 ALA B O 1
ATOM 7058 N N . GLU B 1 313 ? 23.469 -5.348 7.105 1 86.44 313 GLU B N 1
ATOM 7059 C CA . GLU B 1 313 ? 23.672 -4.93 5.723 1 86.44 313 GLU B CA 1
ATOM 7060 C C . GLU B 1 313 ? 22.922 -5.836 4.754 1 86.44 313 GLU B C 1
ATOM 7062 O O . GLU B 1 313 ? 22.297 -5.359 3.801 1 86.44 313 GLU B O 1
ATOM 7067 N N . ILE B 1 314 ? 23 -7.129 5.051 1 91.19 314 ILE B N 1
ATOM 7068 C CA . ILE B 1 314 ? 22.328 -8.102 4.203 1 91.19 314 ILE B CA 1
ATOM 7069 C C . ILE B 1 314 ? 20.812 -7.863 4.258 1 91.19 314 ILE B C 1
ATOM 7071 O O . ILE B 1 314 ? 20.141 -7.848 3.223 1 91.19 314 ILE B O 1
ATOM 7075 N N . PHE B 1 315 ? 20.328 -7.57 5.406 1 90.19 315 PHE B N 1
ATOM 7076 C CA . PHE B 1 315 ? 18.891 -7.344 5.598 1 90.19 315 PHE B CA 1
ATOM 7077 C C . PHE B 1 315 ? 18.453 -6.066 4.895 1 90.19 315 PHE B C 1
ATOM 7079 O O . PHE B 1 315 ? 17.375 -6.023 4.297 1 90.19 315 PHE B O 1
ATOM 7086 N N . SER B 1 316 ? 19.344 -5.102 4.965 1 83.12 316 SER B N 1
ATOM 7087 C CA . SER B 1 316 ? 19.031 -3.84 4.309 1 83.12 316 SER B CA 1
ATOM 7088 C C . SER B 1 316 ? 19.031 -3.992 2.789 1 83.12 316 SER B C 1
ATOM 7090 O O . SER B 1 316 ? 18.234 -3.355 2.098 1 83.12 316 SER B O 1
ATOM 7092 N N . ASN B 1 317 ? 19.906 -4.836 2.34 1 85.25 317 ASN B N 1
ATOM 7093 C CA . ASN B 1 317 ? 19.984 -5.051 0.899 1 85.25 317 ASN B CA 1
ATOM 7094 C C . ASN B 1 317 ? 18.797 -5.844 0.377 1 85.25 317 ASN B C 1
ATOM 7096 O O . ASN B 1 317 ? 18.297 -5.578 -0.722 1 85.25 317 ASN B O 1
ATOM 7100 N N . ILE B 1 318 ? 18.359 -6.809 1.11 1 90.31 318 ILE B N 1
ATOM 7101 C CA . ILE B 1 318 ? 17.188 -7.578 0.707 1 90.31 318 ILE B CA 1
ATOM 7102 C C . ILE B 1 318 ? 15.93 -6.719 0.833 1 90.31 318 ILE B C 1
ATOM 7104 O O . ILE B 1 318 ? 15.062 -6.742 -0.043 1 90.31 318 ILE B O 1
ATOM 7108 N N . GLY B 1 319 ? 15.82 -5.934 1.93 1 85.25 319 GLY B N 1
ATOM 7109 C CA . GLY B 1 319 ? 14.805 -4.914 2.129 1 85.25 319 GLY B CA 1
ATOM 7110 C C . GLY B 1 319 ? 13.391 -5.445 1.989 1 85.25 319 GLY B C 1
ATOM 7111 O O . GLY B 1 319 ? 12.984 -6.344 2.729 1 85.25 319 GLY B O 1
ATOM 7112 N N . PRO B 1 320 ? 12.68 -4.977 0.985 1 81.44 320 PRO B N 1
ATOM 7113 C CA . PRO B 1 320 ? 11.273 -5.363 0.819 1 81.44 320 PRO B CA 1
ATOM 7114 C C . PRO B 1 320 ? 11.109 -6.801 0.332 1 81.44 320 PRO B C 1
ATOM 7116 O O . PRO B 1 320 ? 10.016 -7.359 0.395 1 81.44 320 PRO B O 1
ATOM 7119 N N . GLY B 1 321 ? 12.211 -7.375 -0.088 1 89.94 321 GLY B N 1
ATOM 7120 C CA . GLY B 1 321 ? 12.156 -8.75 -0.548 1 89.94 321 GLY B CA 1
ATOM 7121 C C . GLY B 1 321 ? 11.648 -9.719 0.506 1 89.94 321 GLY B C 1
ATOM 7122 O O . GLY B 1 321 ? 11.039 -10.734 0.179 1 89.94 321 GLY B O 1
ATOM 7123 N N . PHE B 1 322 ? 11.805 -9.367 1.79 1 92.5 322 PHE B N 1
ATOM 7124 C CA . PHE B 1 322 ? 11.398 -10.227 2.895 1 92.5 322 PHE B CA 1
ATOM 7125 C C . PHE B 1 322 ? 9.875 -10.32 2.979 1 92.5 322 PHE B C 1
ATOM 7127 O O . PHE B 1 322 ? 9.336 -11.258 3.57 1 92.5 322 PHE B O 1
ATOM 7134 N N . PHE B 1 323 ? 9.195 -9.438 2.32 1 87.94 323 PHE B N 1
ATOM 7135 C CA . PHE B 1 323 ? 7.734 -9.445 2.373 1 87.94 323 PHE B CA 1
ATOM 7136 C C . PHE B 1 323 ? 7.145 -9.781 1.008 1 87.94 323 PHE B C 1
ATOM 7138 O O . PHE B 1 323 ? 6.18 -10.539 0.912 1 87.94 323 PHE B O 1
ATOM 7145 N N . ILE B 1 324 ? 7.789 -9.344 -0.01 1 89.38 324 ILE B N 1
ATOM 7146 C CA . ILE B 1 324 ? 7.273 -9.492 -1.367 1 89.38 324 ILE B CA 1
ATOM 7147 C C . ILE B 1 324 ? 7.348 -10.961 -1.791 1 89.38 324 ILE B C 1
ATOM 7149 O O . ILE B 1 324 ? 6.367 -11.516 -2.293 1 89.38 324 ILE B O 1
ATOM 7153 N N . ILE B 1 325 ? 8.406 -11.609 -1.525 1 93.69 325 ILE B N 1
ATOM 7154 C CA . ILE B 1 325 ? 8.656 -12.961 -2.016 1 93.69 325 ILE B CA 1
ATOM 7155 C C . ILE B 1 325 ? 7.703 -13.945 -1.331 1 93.69 325 ILE B C 1
ATOM 7157 O O . ILE B 1 325 ? 7.012 -14.711 -1.999 1 93.69 325 ILE B O 1
ATOM 7161 N N . PRO B 1 326 ? 7.668 -13.859 0.01 1 94.75 326 PRO B N 1
ATOM 7162 C CA . PRO B 1 326 ? 6.707 -14.781 0.63 1 94.75 326 PRO B CA 1
ATOM 7163 C C . PRO B 1 326 ? 5.266 -14.5 0.207 1 94.75 326 PRO B C 1
ATOM 7165 O O . PRO B 1 326 ? 4.473 -15.43 0.058 1 94.75 326 PRO B O 1
ATOM 7168 N N . PHE B 1 327 ? 4.941 -13.344 -0.059 1 91.94 327 PHE B N 1
ATOM 7169 C CA . PHE B 1 327 ? 3.582 -12.984 -0.456 1 91.94 327 PHE B CA 1
ATOM 7170 C C . PHE B 1 327 ? 3.27 -13.516 -1.851 1 91.94 327 PHE B C 1
ATOM 7172 O O . PHE B 1 327 ? 2.207 -14.094 -2.076 1 91.94 327 PHE B O 1
ATOM 7179 N N . ILE B 1 328 ? 4.152 -13.344 -2.766 1 91 328 ILE B N 1
ATOM 7180 C CA . ILE B 1 328 ? 3.965 -13.828 -4.129 1 91 328 ILE B CA 1
ATOM 7181 C C . ILE B 1 328 ? 3.9 -15.352 -4.133 1 91 328 ILE B C 1
ATOM 7183 O O . ILE B 1 328 ? 3.102 -15.945 -4.863 1 91 328 ILE B O 1
ATOM 7187 N N . GLY B 1 329 ? 4.75 -15.906 -3.299 1 94.69 329 GLY B N 1
ATOM 7188 C CA . GLY B 1 329 ? 4.715 -17.359 -3.193 1 94.69 329 GLY B CA 1
ATOM 7189 C C . GLY B 1 329 ? 3.373 -17.891 -2.73 1 94.69 329 GLY B C 1
ATOM 7190 O O . GLY B 1 329 ? 2.881 -18.891 -3.26 1 94.69 329 GLY B O 1
ATOM 7191 N N . ILE B 1 330 ? 2.787 -17.219 -1.824 1 94.5 330 ILE B N 1
ATOM 7192 C CA . ILE B 1 330 ? 1.493 -17.625 -1.284 1 94.5 330 ILE B CA 1
ATOM 7193 C C . ILE B 1 330 ? 0.415 -17.469 -2.354 1 94.5 330 ILE B C 1
ATOM 7195 O O . ILE B 1 330 ? -0.41 -18.359 -2.553 1 94.5 330 ILE B O 1
ATOM 7199 N N . ILE B 1 331 ? 0.48 -16.359 -3.025 1 88.06 331 ILE B N 1
ATOM 7200 C CA . ILE B 1 331 ? -0.517 -16.062 -4.047 1 88.06 331 ILE B CA 1
ATOM 7201 C C . ILE B 1 331 ? -0.471 -17.125 -5.141 1 88.06 331 ILE B C 1
ATOM 7203 O O . ILE B 1 331 ? -1.511 -17.656 -5.547 1 88.06 331 ILE B O 1
ATOM 7207 N N . GLU B 1 332 ? 0.691 -17.438 -5.547 1 87.75 332 GLU B N 1
ATOM 7208 C CA . GLU B 1 332 ? 0.879 -18.453 -6.578 1 87.75 332 GLU B CA 1
ATOM 7209 C C . GLU B 1 332 ? 0.362 -19.812 -6.113 1 87.75 332 GLU B C 1
ATOM 7211 O O . GLU B 1 332 ? -0.408 -20.469 -6.82 1 87.75 332 GLU B O 1
ATOM 7216 N N . THR B 1 333 ? 0.713 -20.156 -4.926 1 94.5 333 THR B N 1
ATOM 7217 C CA . THR B 1 333 ? 0.384 -21.469 -4.398 1 94.5 333 THR B CA 1
ATOM 7218 C C . THR B 1 333 ? -1.119 -21.609 -4.168 1 94.5 333 THR B C 1
ATOM 7220 O O . THR B 1 333 ? -1.724 -22.609 -4.539 1 94.5 333 THR B O 1
ATOM 7223 N N . ILE B 1 334 ? -1.768 -20.625 -3.613 1 90.12 334 ILE B N 1
ATOM 7224 C CA . ILE B 1 334 ? -3.188 -20.672 -3.281 1 90.12 334 ILE B CA 1
ATOM 7225 C C . ILE B 1 334 ? -4.02 -20.625 -4.562 1 90.12 334 ILE B C 1
ATOM 7227 O O . ILE B 1 334 ? -5.027 -21.328 -4.68 1 90.12 334 ILE B O 1
ATOM 7231 N N . ALA B 1 335 ? -3.584 -19.812 -5.48 1 82.69 335 ALA B N 1
ATOM 7232 C CA . ALA B 1 335 ? -4.289 -19.75 -6.758 1 82.69 335 ALA B CA 1
ATOM 7233 C C . ALA B 1 335 ? -4.312 -21.109 -7.441 1 82.69 335 ALA B C 1
ATOM 7235 O O . ALA B 1 335 ? -5.355 -21.547 -7.945 1 82.69 335 ALA B O 1
ATOM 7236 N N . ILE B 1 336 ? -3.23 -21.781 -7.41 1 88.38 336 ILE B N 1
ATOM 7237 C CA . ILE B 1 336 ? -3.111 -23.109 -7.992 1 88.38 336 ILE B CA 1
ATOM 7238 C C . ILE B 1 336 ? -3.953 -24.109 -7.195 1 88.38 336 ILE B C 1
ATOM 7240 O O . ILE B 1 336 ? -4.727 -24.875 -7.77 1 88.38 336 ILE B O 1
ATOM 7244 N N . GLY B 1 337 ? -3.799 -24.031 -5.922 1 89.19 337 GLY B N 1
ATOM 7245 C CA . GLY B 1 337 ? -4.543 -24.922 -5.055 1 89.19 337 GLY B CA 1
ATOM 7246 C C . GLY B 1 337 ? -6.047 -24.797 -5.227 1 89.19 337 GLY B C 1
ATOM 7247 O O . GLY B 1 337 ? -6.75 -25.812 -5.312 1 89.19 337 GLY B O 1
ATOM 7248 N N . LYS B 1 338 ? -6.5 -23.672 -5.281 1 80.25 338 LYS B N 1
ATOM 7249 C CA . LYS B 1 338 ? -7.934 -23.438 -5.438 1 80.25 338 LYS B CA 1
ATOM 7250 C C . LYS B 1 338 ? -8.43 -23.969 -6.781 1 80.25 338 LYS B C 1
ATOM 7252 O O . LYS B 1 338 ? -9.523 -24.531 -6.867 1 80.25 338 LYS B O 1
ATOM 7257 N N . SER B 1 339 ? -7.715 -23.766 -7.797 1 77.69 339 SER B N 1
ATOM 7258 C CA . SER B 1 339 ? -8.078 -24.234 -9.133 1 77.69 339 SER B CA 1
ATOM 7259 C C . SER B 1 339 ? -8.227 -25.75 -9.164 1 77.69 339 SER B C 1
ATOM 7261 O O . SER B 1 339 ? -9.211 -26.281 -9.703 1 77.69 339 SER B O 1
ATOM 7263 N N . PHE B 1 340 ? -7.34 -26.438 -8.539 1 86.56 340 PHE B N 1
ATOM 7264 C CA . PHE B 1 340 ? -7.363 -27.891 -8.609 1 86.56 340 PHE B CA 1
ATOM 7265 C C . PHE B 1 340 ? -8.305 -28.469 -7.551 1 86.56 340 PHE B C 1
ATOM 7267 O O . PHE B 1 340 ? -8.852 -29.547 -7.73 1 86.56 340 PHE B O 1
ATOM 7274 N N . ALA B 1 341 ? -8.469 -27.719 -6.465 1 85 341 ALA B N 1
ATOM 7275 C CA . ALA B 1 341 ? -9.477 -28.141 -5.488 1 85 341 ALA B CA 1
ATOM 7276 C C . ALA B 1 341 ? -10.875 -28.125 -6.102 1 85 341 ALA B C 1
ATOM 7278 O O . ALA B 1 341 ? -11.672 -29.031 -5.84 1 85 341 ALA B O 1
ATOM 7279 N N . ARG B 1 342 ? -11.086 -27.203 -6.84 1 71.94 342 ARG B N 1
ATOM 7280 C CA . ARG B 1 342 ? -12.359 -27.109 -7.539 1 71.94 342 ARG B CA 1
ATOM 7281 C C . ARG B 1 342 ? -12.5 -28.219 -8.57 1 71.94 342 ARG B C 1
ATOM 7283 O O . ARG B 1 342 ? -13.562 -28.844 -8.68 1 71.94 342 ARG B O 1
ATOM 7290 N N . LYS B 1 343 ? -11.492 -28.406 -9.297 1 75.75 343 LYS B N 1
ATOM 7291 C CA . LYS B 1 343 ? -11.5 -29.422 -10.352 1 75.75 343 LYS B CA 1
ATOM 7292 C C . LYS B 1 343 ? -11.695 -30.812 -9.758 1 75.75 343 LYS B C 1
ATOM 7294 O O . LYS B 1 343 ? -12.414 -31.641 -10.336 1 75.75 343 LYS B O 1
ATOM 7299 N N . ASN B 1 344 ? -11.078 -31.016 -8.688 1 84.5 344 ASN B N 1
ATOM 7300 C CA . ASN B 1 344 ? -11.094 -32.375 -8.109 1 84.5 344 ASN B CA 1
ATOM 7301 C C . ASN B 1 344 ? -12.039 -32.438 -6.918 1 84.5 344 ASN B C 1
ATOM 7303 O O . ASN B 1 344 ? -12.023 -33.438 -6.184 1 84.5 344 ASN B O 1
ATOM 7307 N N . CYS B 1 345 ? -12.758 -31.359 -6.598 1 76.62 345 CYS B N 1
ATOM 7308 C CA . CYS B 1 345 ? -13.898 -31.312 -5.688 1 76.62 345 CYS B CA 1
ATOM 7309 C C . CYS B 1 345 ? -13.453 -31.578 -4.25 1 76.62 345 CYS B C 1
ATOM 7311 O O . CYS B 1 345 ? -14.008 -32.438 -3.568 1 76.62 345 CYS B O 1
ATOM 7313 N N . TYR B 1 346 ? -12.531 -30.953 -3.828 1 82.31 346 TYR B N 1
ATOM 7314 C CA . TYR B 1 346 ? -12.172 -30.953 -2.414 1 82.31 346 TYR B CA 1
ATOM 7315 C C . TYR B 1 346 ? -11.977 -29.531 -1.897 1 82.31 346 TYR B C 1
ATOM 7317 O O . TYR B 1 346 ? -12.102 -28.562 -2.656 1 82.31 346 TYR B O 1
ATOM 7325 N N . LYS B 1 347 ? -11.805 -29.359 -0.61 1 81.25 347 LYS B N 1
ATOM 7326 C CA . LYS B 1 347 ? -11.719 -28.031 -0.005 1 81.25 347 LYS B CA 1
ATOM 7327 C C . LYS B 1 347 ? -10.281 -27.688 0.363 1 81.25 347 LYS B C 1
ATOM 7329 O O . LYS B 1 347 ? -9.539 -28.547 0.862 1 81.25 347 LYS B O 1
ATOM 7334 N N . LEU B 1 348 ? -9.867 -26.531 -0.014 1 88.56 348 LEU B N 1
ATOM 7335 C CA . LEU B 1 348 ? -8.555 -26 0.326 1 88.56 348 LEU B CA 1
ATOM 7336 C C . LEU B 1 348 ? -8.664 -24.984 1.46 1 88.56 348 LEU B C 1
ATOM 7338 O O . LEU B 1 348 ? -9.547 -24.125 1.453 1 88.56 348 LEU B O 1
ATOM 7342 N N . ASP B 1 349 ? -7.891 -25.109 2.502 1 89.38 349 ASP B N 1
ATOM 7343 C CA . ASP B 1 349 ? -7.816 -24.125 3.58 1 89.38 349 ASP B CA 1
ATOM 7344 C C . ASP B 1 349 ? -6.641 -23.172 3.373 1 89.38 349 ASP B C 1
ATOM 7346 O O . ASP B 1 349 ? -5.5 -23.5 3.705 1 89.38 349 ASP B O 1
ATOM 7350 N N . ALA B 1 350 ? -6.953 -22.016 2.977 1 88.44 350 ALA B N 1
ATOM 7351 C CA . ALA B 1 350 ? -5.934 -21.031 2.607 1 88.44 350 ALA B CA 1
ATOM 7352 C C . ALA B 1 350 ? -5.004 -20.734 3.781 1 88.44 350 ALA B C 1
ATOM 7354 O O . ALA B 1 350 ? -3.787 -20.656 3.609 1 88.44 350 ALA B O 1
ATOM 7355 N N . THR B 1 351 ? -5.535 -20.594 4.992 1 91.19 351 THR B N 1
ATOM 7356 C CA . THR B 1 351 ? -4.734 -20.266 6.164 1 91.19 351 THR B CA 1
ATOM 7357 C C . THR B 1 351 ? -3.744 -21.375 6.477 1 91.19 351 THR B C 1
ATOM 7359 O O . THR B 1 351 ? -2.59 -21.109 6.824 1 91.19 351 THR B O 1
ATOM 7362 N N . GLN B 1 352 ? -4.199 -22.547 6.348 1 93.88 352 GLN B N 1
ATOM 7363 C CA . GLN B 1 352 ? -3.326 -23.688 6.578 1 93.88 352 GLN B CA 1
ATOM 7364 C C . GLN B 1 352 ? -2.248 -23.797 5.504 1 93.88 352 GLN B C 1
ATOM 7366 O O . GLN B 1 352 ? -1.129 -24.234 5.777 1 93.88 352 GLN B O 1
ATOM 7371 N N . GLU B 1 353 ? -2.598 -23.391 4.355 1 95.38 353 GLU B N 1
ATOM 7372 C CA . GLU B 1 353 ? -1.609 -23.406 3.279 1 95.38 353 GLU B CA 1
ATOM 7373 C C . GLU B 1 353 ? -0.493 -22.391 3.555 1 95.38 353 GLU B C 1
ATOM 7375 O O . GLU B 1 353 ? 0.656 -22.609 3.164 1 95.38 353 GLU B O 1
ATOM 7380 N N . PHE B 1 354 ? -0.845 -21.297 4.246 1 95.75 354 PHE B N 1
ATOM 7381 C CA . PHE B 1 354 ? 0.186 -20.359 4.676 1 95.75 354 PHE B CA 1
ATOM 7382 C C . PHE B 1 354 ? 1.2 -21.047 5.582 1 95.75 354 PHE B C 1
ATOM 7384 O O . PHE B 1 354 ? 2.41 -20.891 5.391 1 95.75 354 PHE B O 1
ATOM 7391 N N . VAL B 1 355 ? 0.691 -21.812 6.496 1 96.81 355 VAL B N 1
ATOM 7392 C CA . VAL B 1 355 ? 1.534 -22.516 7.453 1 96.81 355 VAL B CA 1
ATOM 7393 C C . VAL B 1 355 ? 2.377 -23.562 6.723 1 96.81 355 VAL B C 1
ATOM 7395 O O . VAL B 1 355 ? 3.586 -23.656 6.945 1 96.81 355 VAL B O 1
ATOM 7398 N N . ALA B 1 356 ? 1.702 -24.281 5.855 1 97.69 356 ALA B N 1
ATOM 7399 C CA . ALA B 1 356 ? 2.393 -25.328 5.109 1 97.69 356 ALA B CA 1
ATOM 7400 C C . ALA B 1 356 ? 3.541 -24.75 4.289 1 97.69 356 ALA B C 1
ATOM 7402 O O . ALA B 1 356 ? 4.664 -25.266 4.336 1 97.69 356 ALA B O 1
ATOM 7403 N N . LEU B 1 357 ? 3.291 -23.703 3.562 1 97.94 357 LEU B N 1
ATOM 7404 C CA . LEU B 1 357 ? 4.309 -23.094 2.721 1 97.94 357 LEU B CA 1
ATOM 7405 C C . LEU B 1 357 ? 5.402 -22.453 3.57 1 97.94 357 LEU B C 1
ATOM 7407 O O . LEU B 1 357 ? 6.582 -22.516 3.219 1 97.94 357 LEU B O 1
ATOM 7411 N N . GLY B 1 358 ? 5.016 -21.797 4.664 1 98.38 358 GLY B N 1
ATOM 7412 C CA . GLY B 1 358 ? 5.992 -21.188 5.559 1 98.38 358 GLY B CA 1
ATOM 7413 C C . GLY B 1 358 ? 6.949 -22.203 6.168 1 98.38 358 GLY B C 1
ATOM 7414 O O . GLY B 1 358 ? 8.164 -22.016 6.102 1 98.38 358 GLY B O 1
ATOM 7415 N N . VAL B 1 359 ? 6.414 -23.266 6.691 1 98.25 359 VAL B N 1
ATOM 7416 C CA . VAL B 1 359 ? 7.246 -24.297 7.285 1 98.25 359 VAL B CA 1
ATOM 7417 C C . VAL B 1 359 ? 8.102 -24.953 6.207 1 98.25 359 VAL B C 1
ATOM 7419 O O . VAL B 1 359 ? 9.266 -25.297 6.445 1 98.25 359 VAL B O 1
ATOM 7422 N N . ALA B 1 360 ? 7.516 -25.156 5.082 1 98.56 360 ALA B N 1
ATOM 7423 C CA . ALA B 1 360 ? 8.258 -25.75 3.971 1 98.56 360 ALA B CA 1
ATOM 7424 C C . ALA B 1 360 ? 9.469 -24.891 3.605 1 98.56 360 ALA B C 1
ATOM 7426 O O . ALA B 1 360 ? 10.562 -25.422 3.391 1 98.56 360 ALA B O 1
ATOM 7427 N N . ASN B 1 361 ? 9.266 -23.609 3.529 1 98.69 361 ASN B N 1
ATOM 7428 C CA . ASN B 1 361 ? 10.391 -22.734 3.199 1 98.69 361 ASN B CA 1
ATOM 7429 C C . ASN B 1 361 ? 11.414 -22.688 4.328 1 98.69 361 ASN B C 1
ATOM 7431 O O . ASN B 1 361 ? 12.625 -22.672 4.074 1 98.69 361 ASN B O 1
ATOM 7435 N N . ILE B 1 362 ? 10.977 -22.672 5.555 1 98.31 362 ILE B N 1
ATOM 7436 C CA . ILE B 1 362 ? 11.891 -22.656 6.691 1 98.31 362 ILE B CA 1
ATOM 7437 C C . ILE B 1 362 ? 12.773 -23.906 6.656 1 98.31 362 ILE B C 1
ATOM 7439 O O . ILE B 1 362 ? 14 -23.812 6.688 1 98.31 362 ILE B O 1
ATOM 7443 N N . PHE B 1 363 ? 12.227 -25.031 6.484 1 98.25 363 PHE B N 1
ATOM 7444 C CA . PHE B 1 363 ? 12.992 -26.281 6.496 1 98.25 363 PHE B CA 1
ATOM 7445 C C . PHE B 1 363 ? 13.812 -26.422 5.223 1 98.25 363 PHE B C 1
ATOM 7447 O O . PHE B 1 363 ? 14.906 -26.984 5.242 1 98.25 363 PHE B O 1
ATOM 7454 N N . SER B 1 364 ? 13.273 -25.969 4.137 1 98.31 364 SER B N 1
ATOM 7455 C CA . SER B 1 364 ? 14.031 -26 2.895 1 98.31 364 SER B CA 1
ATOM 7456 C C . SER B 1 364 ? 15.305 -25.172 3.004 1 98.31 364 SER B C 1
ATOM 7458 O O . SER B 1 364 ? 16.328 -25.516 2.4 1 98.31 364 SER B O 1
ATOM 7460 N N . SER B 1 365 ? 15.211 -24.062 3.746 1 97.88 365 SER B N 1
ATOM 7461 C CA . SER B 1 365 ? 16.391 -23.219 3.918 1 97.88 365 SER B CA 1
ATOM 7462 C C . SER B 1 365 ? 17.5 -23.969 4.645 1 97.88 365 SER B C 1
ATOM 7464 O O . SER B 1 365 ? 18.688 -23.672 4.441 1 97.88 365 SER B O 1
ATOM 7466 N N . PHE B 1 366 ? 17.219 -24.969 5.402 1 97.81 366 PHE B N 1
ATOM 7467 C CA . PHE B 1 366 ? 18.203 -25.75 6.141 1 97.81 366 PHE B CA 1
ATOM 7468 C C . PHE B 1 366 ? 18.953 -26.688 5.203 1 97.81 366 PHE B C 1
ATOM 7470 O O . PHE B 1 366 ? 20.016 -27.203 5.562 1 97.81 366 PHE B O 1
ATOM 7477 N N . VAL B 1 367 ? 18.406 -26.938 4.051 1 97.56 367 VAL B N 1
ATOM 7478 C CA . VAL B 1 367 ? 19.078 -27.781 3.072 1 97.56 367 VAL B CA 1
ATOM 7479 C C . VAL B 1 367 ? 19.5 -26.953 1.869 1 97.56 367 VAL B C 1
ATOM 7481 O O . VAL B 1 367 ? 19.469 -27.438 0.732 1 97.56 367 VAL B O 1
ATOM 7484 N N . SER B 1 368 ? 19.719 -25.703 2.055 1 97 368 SER B N 1
ATOM 7485 C CA . SER B 1 368 ? 20.297 -24.781 1.085 1 97 368 SER B CA 1
ATOM 7486 C C . SER B 1 368 ? 19.359 -24.547 -0.089 1 97 368 SER B C 1
ATOM 7488 O O . SER B 1 368 ? 19.797 -24.484 -1.24 1 97 368 SER B O 1
ATOM 7490 N N . SER B 1 369 ? 18.125 -24.469 0.255 1 97.75 369 SER B N 1
ATOM 7491 C CA . SER B 1 369 ? 17.094 -24.188 -0.739 1 97.75 369 SER B CA 1
ATOM 7492 C C . SER B 1 369 ? 16.859 -22.688 -0.86 1 97.75 369 SER B C 1
ATOM 7494 O O . SER B 1 369 ? 16.969 -21.953 0.124 1 97.75 369 SER B O 1
ATOM 7496 N N . TYR B 1 370 ? 16.656 -22.219 -2.092 1 97.94 370 TYR B N 1
ATOM 7497 C CA . TYR B 1 370 ? 16.062 -20.891 -2.252 1 97.94 370 TYR B CA 1
ATOM 7498 C C . TYR B 1 370 ? 14.547 -20.969 -2.252 1 97.94 370 TYR B C 1
ATOM 7500 O O . TYR B 1 370 ? 13.969 -22.047 -2.131 1 97.94 370 TYR B O 1
ATOM 7508 N N . PRO B 1 371 ? 13.828 -19.844 -2.219 1 98.12 371 PRO B N 1
ATOM 7509 C CA . PRO B 1 371 ? 12.383 -19.859 -1.971 1 98.12 371 PRO B CA 1
ATOM 7510 C C . PRO B 1 371 ? 11.625 -20.781 -2.918 1 98.12 371 PRO B C 1
ATOM 7512 O O . PRO B 1 371 ? 11.945 -20.859 -4.105 1 98.12 371 PRO B O 1
ATOM 7515 N N . ILE B 1 372 ? 10.688 -21.469 -2.34 1 98.38 372 ILE B N 1
ATOM 7516 C CA . ILE B 1 372 ? 9.898 -22.406 -3.119 1 98.38 372 ILE B CA 1
ATOM 7517 C C . ILE B 1 372 ? 8.414 -22.031 -3.031 1 98.38 372 ILE B C 1
ATOM 7519 O O . ILE B 1 372 ? 8 -21.312 -2.117 1 98.38 372 ILE B O 1
ATOM 7523 N N . ALA B 1 373 ? 7.633 -22.438 -3.969 1 97.31 373 ALA B N 1
ATOM 7524 C CA . ALA B 1 373 ? 6.188 -22.234 -4.043 1 97.31 373 ALA B CA 1
ATOM 7525 C C . ALA B 1 373 ? 5.527 -23.328 -4.887 1 97.31 373 ALA B C 1
ATOM 7527 O O . ALA B 1 373 ? 6.188 -24.281 -5.312 1 97.31 373 ALA B O 1
ATOM 7528 N N . GLY B 1 374 ? 4.262 -23.234 -4.961 1 95.44 374 GLY B N 1
ATOM 7529 C CA . GLY B 1 374 ? 3.541 -24.156 -5.82 1 95.44 374 GLY B CA 1
ATOM 7530 C C . GLY B 1 374 ? 3.74 -23.875 -7.297 1 95.44 374 GLY B C 1
ATOM 7531 O O . GLY B 1 374 ? 3.906 -22.719 -7.695 1 95.44 374 GLY B O 1
ATOM 7532 N N . SER B 1 375 ? 3.713 -24.953 -8.055 1 92.38 375 SER B N 1
ATOM 7533 C CA . SER B 1 375 ? 3.863 -24.844 -9.5 1 92.38 375 SER B CA 1
ATOM 7534 C C . SER B 1 375 ? 2.619 -25.344 -10.227 1 92.38 375 SER B C 1
ATOM 7536 O O . SER B 1 375 ? 2.111 -26.422 -9.922 1 92.38 375 SER B O 1
ATOM 7538 N N . PHE B 1 376 ? 2.178 -24.594 -11.203 1 84.75 376 PHE B N 1
ATOM 7539 C CA . PHE B 1 376 ? 0.984 -24.953 -11.953 1 84.75 376 PHE B CA 1
ATOM 7540 C C . PHE B 1 376 ? 1.243 -26.203 -12.797 1 84.75 376 PHE B C 1
ATOM 7542 O O . PHE B 1 376 ? 0.444 -27.141 -12.797 1 84.75 376 PHE B O 1
ATOM 7549 N N . SER B 1 377 ? 2.359 -26.219 -13.516 1 84.12 377 SER B N 1
ATOM 7550 C CA . SER B 1 377 ? 2.674 -27.297 -14.438 1 84.12 377 SER B CA 1
ATOM 7551 C C . SER B 1 377 ? 2.832 -28.625 -13.695 1 84.12 377 SER B C 1
ATOM 7553 O O . SER B 1 377 ? 2.236 -29.625 -14.086 1 84.12 377 SER B O 1
ATOM 7555 N N . ARG B 1 378 ? 3.547 -28.609 -12.609 1 92.5 378 ARG B N 1
ATOM 7556 C CA . ARG B 1 378 ? 3.777 -29.859 -11.875 1 92.5 378 ARG B CA 1
ATOM 7557 C C . ARG B 1 378 ? 2.508 -30.312 -11.164 1 92.5 378 ARG B C 1
ATOM 7559 O O . ARG B 1 378 ? 2.25 -31.516 -11.047 1 92.5 378 ARG B O 1
ATOM 7566 N N . THR B 1 379 ? 1.744 -29.359 -10.664 1 93.12 379 THR B N 1
ATOM 7567 C CA . THR B 1 379 ? 0.481 -29.703 -10.016 1 93.12 379 THR B CA 1
ATOM 7568 C C . THR B 1 379 ? -0.495 -30.297 -11.023 1 93.12 379 THR B C 1
ATOM 7570 O O . THR B 1 379 ? -1.242 -31.219 -10.695 1 93.12 379 THR B O 1
ATOM 7573 N N . ALA B 1 380 ? -0.463 -29.781 -12.211 1 86.69 380 ALA B N 1
ATOM 7574 C CA . ALA B 1 380 ? -1.291 -30.344 -13.273 1 86.69 380 ALA B CA 1
ATOM 7575 C C . ALA B 1 380 ? -0.896 -31.781 -13.578 1 86.69 380 ALA B C 1
ATOM 7577 O O . ALA B 1 380 ? -1.759 -32.656 -13.719 1 86.69 380 ALA B O 1
ATOM 7578 N N . VAL B 1 381 ? 0.373 -32.031 -13.688 1 86.5 381 VAL B N 1
ATOM 7579 C CA . VAL B 1 381 ? 0.885 -33.375 -13.953 1 86.5 381 VAL B CA 1
ATOM 7580 C C . VAL B 1 381 ? 0.523 -34.281 -12.797 1 86.5 381 VAL B C 1
ATOM 7582 O O . VAL B 1 381 ? 0.124 -35.438 -13.008 1 86.5 381 VAL B O 1
ATOM 7585 N N . ASN B 1 382 ? 0.687 -33.781 -11.617 1 93.5 382 ASN B N 1
ATOM 7586 C CA . ASN B 1 382 ? 0.341 -34.562 -10.422 1 93.5 382 ASN B CA 1
ATOM 7587 C C . ASN B 1 382 ? -1.134 -34.938 -10.414 1 93.5 382 ASN B C 1
ATOM 7589 O O . ASN B 1 382 ? -1.474 -36.094 -10.133 1 93.5 382 ASN B O 1
ATOM 7593 N N . SER B 1 383 ? -1.986 -34.031 -10.75 1 90.81 383 SER B N 1
ATOM 7594 C CA . SER B 1 383 ? -3.426 -34.281 -10.797 1 90.81 383 SER B CA 1
ATOM 7595 C C . SER B 1 383 ? -3.797 -35.25 -11.914 1 90.81 383 SER B C 1
ATOM 7597 O O . SER B 1 383 ? -4.625 -36.125 -11.727 1 90.81 383 SER B O 1
ATOM 7599 N N . GLN B 1 384 ? -3.17 -35.031 -13.047 1 84.31 384 GLN B N 1
ATOM 7600 C CA . GLN B 1 384 ? -3.449 -35.875 -14.203 1 84.31 384 GLN B CA 1
ATOM 7601 C C . GLN B 1 384 ? -3.002 -37.312 -13.938 1 84.31 384 GLN B C 1
ATOM 7603 O O . GLN B 1 384 ? -3.543 -38.25 -14.523 1 84.31 384 GLN B O 1
ATOM 7608 N N . SER B 1 385 ? -2.018 -37.438 -13.109 1 87.88 385 SER B N 1
ATOM 7609 C CA . SER B 1 385 ? -1.525 -38.781 -12.742 1 87.88 385 SER B CA 1
ATOM 7610 C C . SER B 1 385 ? -2.387 -39.406 -11.648 1 87.88 385 SER B C 1
ATOM 7612 O O . SER B 1 385 ? -2.018 -40.438 -11.07 1 87.88 385 SER B O 1
ATOM 7614 N N . SER B 1 386 ? -3.504 -38.719 -11.273 1 89.5 386 SER B N 1
ATOM 7615 C CA . SER B 1 386 ? -4.531 -39.219 -10.359 1 89.5 386 SER B CA 1
ATOM 7616 C C . SER B 1 386 ? -3.982 -39.375 -8.945 1 89.5 386 SER B C 1
ATOM 7618 O O . SER B 1 386 ? -4.199 -40.438 -8.312 1 89.5 386 SER B O 1
ATOM 7620 N N . VAL B 1 387 ? -3.223 -38.469 -8.547 1 95.12 387 VAL B N 1
ATOM 7621 C CA . VAL B 1 387 ? -2.723 -38.469 -7.172 1 95.12 387 VAL B CA 1
ATOM 7622 C C . VAL B 1 387 ? -3.895 -38.531 -6.195 1 95.12 387 VAL B C 1
ATOM 7624 O O . VAL B 1 387 ? -4.938 -37.906 -6.426 1 95.12 387 VAL B O 1
ATOM 7627 N N . LYS B 1 388 ? -3.729 -39.281 -5.094 1 94.81 388 LYS B N 1
ATOM 7628 C CA . LYS B 1 388 ? -4.848 -39.469 -4.176 1 94.81 388 LYS B CA 1
ATOM 7629 C C . LYS B 1 388 ? -4.605 -38.75 -2.852 1 94.81 388 LYS B C 1
ATOM 7631 O O . LYS B 1 388 ? -5.555 -38.312 -2.197 1 94.81 388 LYS B O 1
ATOM 7636 N N . THR B 1 389 ? -3.381 -38.719 -2.475 1 95.81 389 THR B N 1
ATOM 7637 C CA . THR B 1 389 ? -3.029 -38.062 -1.22 1 95.81 389 THR B CA 1
ATOM 7638 C C . THR B 1 389 ? -1.739 -37.25 -1.371 1 95.81 389 THR B C 1
ATOM 7640 O O . THR B 1 389 ? -1.036 -37.375 -2.375 1 95.81 389 THR B O 1
ATOM 7643 N N . PRO B 1 390 ? -1.415 -36.438 -0.373 1 95.94 390 PRO B N 1
ATOM 7644 C CA . PRO B 1 390 ? -0.171 -35.656 -0.451 1 95.94 390 PRO B CA 1
ATOM 7645 C C . PRO B 1 390 ? 1.073 -36.531 -0.317 1 95.94 390 PRO B C 1
ATOM 7647 O O . PRO B 1 390 ? 2.197 -36.031 -0.407 1 95.94 390 PRO B O 1
ATOM 7650 N N . ALA B 1 391 ? 0.937 -37.812 -0.177 1 96.25 391 ALA B N 1
ATOM 7651 C CA . ALA B 1 391 ? 2.062 -38.75 -0.066 1 96.25 391 ALA B CA 1
ATOM 7652 C C . ALA B 1 391 ? 2.85 -38.812 -1.371 1 96.25 391 ALA B C 1
ATOM 7654 O O . ALA B 1 391 ? 4.004 -39.25 -1.386 1 96.25 391 ALA B O 1
ATOM 7655 N N . GLY B 1 392 ? 2.227 -38.469 -2.451 1 96 392 GLY B N 1
ATOM 7656 C CA . GLY B 1 392 ? 2.961 -38.344 -3.699 1 96 392 GLY B CA 1
ATOM 7657 C C . GLY B 1 392 ? 4.195 -37.469 -3.584 1 96 392 GLY B C 1
ATOM 7658 O O . GLY B 1 392 ? 5.207 -37.719 -4.242 1 96 392 GLY B O 1
ATOM 7659 N N . GLY B 1 393 ? 4.109 -36.5 -2.752 1 97 393 GLY B N 1
ATOM 7660 C CA . GLY B 1 393 ? 5.238 -35.625 -2.518 1 97 393 GLY B CA 1
ATOM 7661 C C . GLY B 1 393 ? 6.422 -36.312 -1.877 1 97 393 GLY B C 1
ATOM 7662 O O . GLY B 1 393 ? 7.574 -35.969 -2.145 1 97 393 GLY B O 1
ATOM 7663 N N . ILE B 1 394 ? 6.137 -37.281 -1.061 1 97.5 394 ILE B N 1
ATOM 7664 C CA . ILE B 1 394 ? 7.203 -38.031 -0.412 1 97.5 394 ILE B CA 1
ATOM 7665 C C . ILE B 1 394 ? 8 -38.812 -1.462 1 97.5 394 ILE B C 1
ATOM 7667 O O . ILE B 1 394 ? 9.234 -38.844 -1.416 1 97.5 394 ILE B O 1
ATOM 7671 N N . ILE B 1 395 ? 7.301 -39.344 -2.361 1 97.38 395 ILE B N 1
ATOM 7672 C CA . ILE B 1 395 ? 7.945 -40.094 -3.438 1 97.38 395 ILE B CA 1
ATOM 7673 C C . ILE B 1 395 ? 8.766 -39.125 -4.305 1 97.38 395 ILE B C 1
ATOM 7675 O O . ILE B 1 395 ? 9.914 -39.438 -4.645 1 97.38 395 ILE B O 1
ATOM 7679 N N . THR B 1 396 ? 8.18 -38.031 -4.641 1 97.75 396 THR B N 1
ATOM 7680 C CA . THR B 1 396 ? 8.883 -37.031 -5.438 1 97.75 396 THR B CA 1
ATOM 7681 C C . THR B 1 396 ? 10.188 -36.625 -4.762 1 97.75 396 THR B C 1
ATOM 7683 O O . THR B 1 396 ? 11.25 -36.625 -5.387 1 97.75 396 THR B O 1
ATOM 7686 N N . GLY B 1 397 ? 10.062 -36.25 -3.469 1 97.94 397 GLY B N 1
ATOM 7687 C CA . GLY B 1 397 ? 11.25 -35.812 -2.73 1 97.94 397 GLY B CA 1
ATOM 7688 C C . GLY B 1 397 ? 12.32 -36.906 -2.676 1 97.94 397 GLY B C 1
ATOM 7689 O O . GLY B 1 397 ? 13.508 -36.594 -2.83 1 97.94 397 GLY B O 1
ATOM 7690 N N . THR B 1 398 ? 11.938 -38.125 -2.527 1 97.56 398 THR B N 1
ATOM 7691 C CA . THR B 1 398 ? 12.867 -39.219 -2.436 1 97.56 398 THR B CA 1
ATOM 7692 C C . THR B 1 398 ? 13.578 -39.438 -3.766 1 97.56 398 THR B C 1
ATOM 7694 O O . THR B 1 398 ? 14.797 -39.656 -3.797 1 97.56 398 THR B O 1
ATOM 7697 N N . VAL B 1 399 ? 12.859 -39.375 -4.797 1 96.56 399 VAL B N 1
ATOM 7698 C CA . VAL B 1 399 ? 13.445 -39.562 -6.117 1 96.56 399 VAL B CA 1
ATOM 7699 C C . VAL B 1 399 ? 14.438 -38.438 -6.414 1 96.56 399 VAL B C 1
ATOM 7701 O O . VAL B 1 399 ? 15.492 -38.688 -7.008 1 96.56 399 VAL B O 1
ATOM 7704 N N . VAL B 1 400 ? 14.109 -37.25 -6.043 1 96.69 400 VAL B N 1
ATOM 7705 C CA . VAL B 1 400 ? 15.0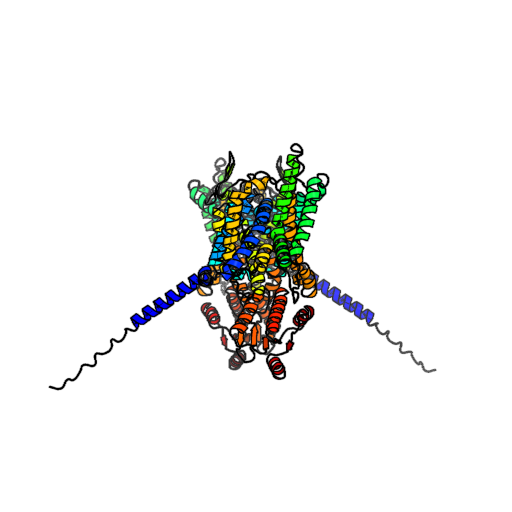16 -36.125 -6.25 1 96.69 400 VAL B CA 1
ATOM 7706 C C . VAL B 1 400 ? 16.297 -36.344 -5.461 1 96.69 400 VAL B C 1
ATOM 7708 O O . VAL B 1 400 ? 17.391 -36.062 -5.961 1 96.69 400 VAL B O 1
ATOM 7711 N N . ILE B 1 401 ? 16.172 -36.812 -4.223 1 96.56 401 ILE B N 1
ATOM 7712 C CA . ILE B 1 401 ? 17.344 -37.094 -3.398 1 96.56 401 ILE B CA 1
ATOM 7713 C C . ILE B 1 401 ? 18.219 -38.156 -4.074 1 96.56 401 ILE B C 1
ATOM 7715 O O . ILE B 1 401 ? 19.438 -38.031 -4.125 1 96.56 401 ILE B O 1
ATOM 7719 N N . ILE B 1 402 ? 17.609 -39.156 -4.637 1 95.5 402 ILE B N 1
ATOM 7720 C CA . ILE B 1 402 ? 18.344 -40.219 -5.34 1 95.5 402 ILE B CA 1
ATOM 7721 C C . ILE B 1 402 ? 19.047 -39.625 -6.559 1 95.5 402 ILE B C 1
ATOM 7723 O O . ILE B 1 402 ? 20.203 -39.938 -6.82 1 95.5 402 ILE B O 1
ATOM 7727 N N . ALA B 1 403 ? 18.359 -38.781 -7.234 1 93.06 403 ALA B N 1
ATOM 7728 C CA . ALA B 1 403 ? 18.938 -38.156 -8.406 1 93.06 403 ALA B CA 1
ATOM 7729 C C . ALA B 1 403 ? 20.141 -37.281 -8.016 1 93.06 403 ALA B C 1
ATOM 7731 O O . ALA B 1 403 ? 21.156 -37.25 -8.727 1 93.06 403 ALA B O 1
ATOM 7732 N N . LEU B 1 404 ? 20.062 -36.625 -6.938 1 93.31 404 LEU B N 1
ATOM 7733 C CA . LEU B 1 404 ? 21.125 -35.75 -6.434 1 93.31 404 LEU B CA 1
ATOM 7734 C C . LEU B 1 404 ? 22.375 -36.594 -6.121 1 93.31 404 LEU B C 1
ATOM 7736 O O . LEU B 1 404 ? 23.5 -36.125 -6.34 1 93.31 404 LEU B O 1
ATOM 7740 N N . ILE B 1 405 ? 22.156 -37.719 -5.641 1 92.25 405 ILE B N 1
ATOM 7741 C CA . ILE B 1 405 ? 23.266 -38.562 -5.215 1 92.25 405 ILE B CA 1
ATOM 7742 C C . ILE B 1 405 ? 23.875 -39.281 -6.43 1 92.25 405 ILE B C 1
ATOM 7744 O O . ILE B 1 405 ? 25.109 -39.375 -6.555 1 92.25 405 ILE B O 1
ATOM 7748 N N . LEU B 1 406 ? 23.062 -39.656 -7.414 1 90.56 406 LEU B N 1
ATOM 7749 C CA . LEU B 1 406 ? 23.531 -40.562 -8.438 1 90.56 406 LEU B CA 1
ATOM 7750 C C . LEU B 1 406 ? 23.734 -39.844 -9.773 1 90.56 406 LEU B C 1
ATOM 7752 O O . LEU B 1 406 ? 24.594 -40.25 -10.57 1 90.56 406 LEU B O 1
ATOM 7756 N N . LEU B 1 407 ? 22.984 -38.844 -9.992 1 87.31 407 LEU B N 1
ATOM 7757 C CA . LEU B 1 407 ? 22.906 -38.375 -11.367 1 87.31 407 LEU B CA 1
ATOM 7758 C C . LEU B 1 407 ? 23.688 -37.062 -11.516 1 87.31 407 LEU B C 1
ATOM 7760 O O . LEU B 1 407 ? 23.953 -36.625 -12.633 1 87.31 407 LEU B O 1
ATOM 7764 N N . THR B 1 408 ? 24.078 -36.438 -10.531 1 86.38 408 THR B N 1
ATOM 7765 C CA . THR B 1 408 ? 24.641 -35.094 -10.539 1 86.38 408 THR B CA 1
ATOM 7766 C C . THR B 1 408 ? 25.859 -35.031 -11.461 1 86.38 408 THR B C 1
ATOM 7768 O O . THR B 1 408 ? 26.031 -34.031 -12.188 1 86.38 408 THR B O 1
ATOM 7771 N N . PRO B 1 409 ? 26.734 -36 -11.57 1 84.56 409 PRO B N 1
ATOM 7772 C CA . PRO B 1 409 ? 27.891 -35.906 -12.453 1 84.56 409 PRO B CA 1
ATOM 7773 C C . PRO B 1 409 ? 27.516 -35.844 -13.93 1 84.56 409 PRO B C 1
ATOM 7775 O O . PRO B 1 409 ? 28.25 -35.281 -14.75 1 84.56 409 PRO B O 1
ATOM 7778 N N . ALA B 1 410 ? 26.422 -36.344 -14.188 1 85.38 410 ALA B N 1
ATOM 7779 C CA . ALA B 1 410 ? 25.984 -36.375 -15.578 1 85.38 410 ALA B CA 1
ATOM 7780 C C . ALA B 1 410 ? 25.375 -35.031 -15.992 1 85.38 410 ALA B C 1
ATOM 7782 O O . ALA B 1 410 ? 25.234 -34.75 -17.188 1 85.38 410 ALA B O 1
ATOM 7783 N N . PHE B 1 411 ? 25.109 -34.188 -15.07 1 88.94 411 PHE B N 1
ATOM 7784 C CA . PHE B 1 411 ? 24.375 -32.969 -15.367 1 88.94 411 PHE B CA 1
ATOM 7785 C C . PHE B 1 411 ? 25.297 -31.922 -15.953 1 88.94 411 PHE B C 1
ATOM 7787 O O . PHE B 1 411 ? 24.828 -30.938 -16.531 1 88.94 411 PHE B O 1
ATOM 7794 N N . LYS B 1 412 ? 26.656 -32.094 -15.891 1 88.5 412 LYS B N 1
ATOM 7795 C CA . LYS B 1 412 ? 27.625 -31.125 -16.375 1 88.5 412 LYS B CA 1
ATOM 7796 C C . LYS B 1 412 ? 27.531 -30.953 -17.891 1 88.5 412 LYS B C 1
ATOM 7798 O O . LYS B 1 412 ? 27.906 -29.906 -18.422 1 88.5 412 LYS B O 1
ATOM 7803 N N . TYR B 1 413 ? 26.906 -31.922 -18.562 1 90.25 413 TYR B N 1
ATOM 7804 C CA . TYR B 1 413 ? 26.875 -31.922 -20.016 1 90.25 413 TYR B CA 1
ATOM 7805 C C . TYR B 1 413 ? 25.562 -31.312 -20.531 1 90.25 413 TYR B C 1
ATOM 7807 O O . TYR B 1 413 ? 25.375 -31.172 -21.734 1 90.25 413 TYR B O 1
ATOM 7815 N N . ILE B 1 414 ? 24.75 -30.875 -19.641 1 93.25 414 ILE B N 1
ATOM 7816 C CA . ILE B 1 414 ? 23.453 -30.359 -20.062 1 93.25 414 ILE B CA 1
ATOM 7817 C C . ILE B 1 414 ? 23.641 -28.984 -20.688 1 93.25 414 ILE B C 1
ATOM 7819 O O . ILE B 1 414 ? 24.156 -28.062 -20.047 1 93.25 414 ILE B O 1
ATOM 7823 N N . PRO B 1 415 ? 23.203 -28.812 -21.938 1 94.75 415 PRO B N 1
ATOM 7824 C CA . PRO B 1 415 ? 23.297 -27.5 -22.578 1 94.75 415 PRO B CA 1
ATOM 7825 C C . PRO B 1 415 ? 22.297 -26.5 -22 1 94.75 415 PRO B C 1
ATOM 7827 O O . PRO B 1 415 ? 21.156 -26.859 -21.703 1 94.75 415 PRO B O 1
ATOM 7830 N N . ASN B 1 416 ? 22.703 -25.281 -21.922 1 94.62 416 ASN B N 1
ATOM 7831 C CA . ASN B 1 416 ? 21.812 -24.219 -21.453 1 94.62 416 ASN B CA 1
ATOM 7832 C C . ASN B 1 416 ? 20.609 -24.047 -22.359 1 94.62 416 ASN B C 1
ATOM 7834 O O . ASN B 1 416 ? 19.516 -23.719 -21.906 1 94.62 416 ASN B O 1
ATOM 7838 N N . ALA B 1 417 ? 20.766 -24.297 -23.562 1 95.62 417 ALA B N 1
ATOM 7839 C CA . ALA B 1 417 ? 19.688 -24.156 -24.547 1 95.62 417 ALA B CA 1
ATOM 7840 C C . ALA B 1 417 ? 18.562 -25.141 -24.266 1 95.62 417 ALA B C 1
ATOM 7842 O O . ALA B 1 417 ? 17.391 -24.812 -24.453 1 95.62 417 ALA B O 1
ATOM 7843 N N . ALA B 1 418 ? 18.938 -26.312 -23.844 1 95.5 418 ALA B N 1
ATOM 7844 C CA . ALA B 1 418 ? 17.922 -27.312 -23.484 1 95.5 418 ALA B CA 1
ATOM 7845 C C . ALA B 1 418 ? 17.125 -26.875 -22.266 1 95.5 418 ALA B C 1
ATOM 7847 O O . ALA B 1 418 ? 15.898 -27.031 -22.234 1 95.5 418 ALA B O 1
ATOM 7848 N N . LEU B 1 419 ? 17.797 -26.359 -21.344 1 93 419 LEU B N 1
ATOM 7849 C CA . LEU B 1 419 ? 17.125 -25.859 -20.141 1 93 419 LEU B CA 1
ATOM 7850 C C . LEU B 1 419 ? 16.219 -24.688 -20.469 1 93 419 LEU B C 1
ATOM 7852 O O . LEU B 1 419 ? 15.109 -24.594 -19.922 1 93 419 LEU B O 1
ATOM 7856 N N . ALA B 1 420 ? 16.641 -23.844 -21.312 1 95.19 420 ALA B N 1
ATOM 7857 C CA . ALA B 1 420 ? 15.836 -22.719 -21.75 1 95.19 420 ALA B CA 1
ATOM 7858 C C . ALA B 1 420 ? 14.547 -23.188 -22.422 1 95.19 420 ALA B C 1
ATOM 7860 O O . ALA B 1 420 ? 13.484 -22.594 -22.219 1 95.19 420 ALA B O 1
ATOM 7861 N N . ALA B 1 421 ? 14.664 -24.203 -23.203 1 95 421 ALA B N 1
ATOM 7862 C CA . ALA B 1 421 ? 13.5 -24.75 -23.891 1 95 421 ALA B CA 1
ATOM 7863 C C . ALA B 1 421 ? 12.461 -25.266 -22.891 1 95 421 ALA B C 1
ATOM 7865 O O . ALA B 1 421 ? 11.258 -25.062 -23.094 1 95 421 ALA B O 1
ATOM 7866 N N . ILE B 1 422 ? 12.922 -25.859 -21.906 1 91.75 422 ILE B N 1
ATOM 7867 C CA . ILE B 1 422 ? 12.039 -26.391 -20.875 1 91.75 422 ILE B CA 1
ATOM 7868 C C . ILE B 1 422 ? 11.305 -25.25 -20.188 1 91.75 422 ILE B C 1
ATOM 7870 O O . ILE B 1 422 ? 10.094 -25.328 -19.969 1 91.75 422 ILE B O 1
ATOM 7874 N N . ILE B 1 423 ? 11.977 -24.219 -19.844 1 91.19 423 ILE B N 1
ATOM 7875 C CA . ILE B 1 423 ? 11.391 -23.078 -19.172 1 91.19 423 ILE B CA 1
ATOM 7876 C C . ILE B 1 423 ? 10.344 -22.406 -20.062 1 91.19 423 ILE B C 1
ATOM 7878 O O . ILE B 1 423 ? 9.234 -22.109 -19.625 1 91.19 423 ILE B O 1
ATOM 7882 N N . MET B 1 424 ? 10.734 -22.203 -21.266 1 92.94 424 MET B N 1
ATOM 7883 C CA . MET B 1 424 ? 9.836 -21.547 -22.219 1 92.94 424 MET B CA 1
ATOM 7884 C C . MET B 1 424 ? 8.547 -22.344 -22.375 1 92.94 424 MET B C 1
ATOM 7886 O O . MET B 1 424 ? 7.461 -21.766 -22.438 1 92.94 424 MET B O 1
ATOM 7890 N N . SER B 1 425 ? 8.688 -23.609 -22.453 1 89.19 425 SER B N 1
ATOM 7891 C CA . SER B 1 425 ? 7.516 -24.469 -22.578 1 89.19 425 SER B CA 1
ATOM 7892 C C . SER B 1 425 ? 6.648 -24.406 -21.328 1 89.19 425 SER B C 1
ATOM 7894 O O . SER B 1 425 ? 5.422 -24.422 -21.406 1 89.19 425 SER B O 1
ATOM 7896 N N . ALA B 1 426 ? 7.227 -24.328 -20.219 1 84.88 426 ALA B N 1
ATOM 7897 C CA . ALA B 1 426 ? 6.516 -24.312 -18.953 1 84.88 426 ALA B CA 1
ATOM 7898 C C . ALA B 1 426 ? 5.73 -23.016 -18.781 1 84.88 426 ALA B C 1
ATOM 7900 O O . ALA B 1 426 ? 4.598 -23.031 -18.281 1 84.88 426 ALA B O 1
ATOM 7901 N N . VAL B 1 427 ? 6.289 -21.891 -19.156 1 87.94 427 VAL B N 1
ATOM 7902 C CA . VAL B 1 427 ? 5.68 -20.594 -18.859 1 87.94 427 VAL B CA 1
ATOM 7903 C C . VAL B 1 427 ? 4.566 -20.312 -19.859 1 87.94 427 VAL B C 1
ATOM 7905 O O . VAL B 1 427 ? 3.688 -19.484 -19.609 1 87.94 427 VAL B O 1
ATOM 7908 N N . LEU B 1 428 ? 4.551 -20.953 -21.016 1 85.5 428 LEU B N 1
ATOM 7909 C CA . LEU B 1 428 ? 3.502 -20.766 -22.016 1 85.5 428 LEU B CA 1
ATOM 7910 C C . LEU B 1 428 ? 2.143 -21.188 -21.453 1 85.5 428 LEU B C 1
ATOM 7912 O O . LEU B 1 428 ? 1.113 -20.625 -21.844 1 85.5 428 LEU B O 1
ATOM 7916 N N . GLN B 1 429 ? 2.129 -22.031 -20.531 1 80 429 GLN B N 1
ATOM 7917 C CA . GLN B 1 429 ? 0.888 -22.531 -19.969 1 80 429 GLN B CA 1
ATOM 7918 C C . GLN B 1 429 ? 0.311 -21.547 -18.953 1 80 429 GLN B C 1
ATOM 7920 O O . GLN B 1 429 ? -0.866 -21.641 -18.594 1 80 429 GLN B O 1
ATOM 7925 N N . MET B 1 430 ? 1.108 -20.656 -18.562 1 80.38 430 MET B N 1
ATOM 7926 C CA . MET B 1 430 ? 0.705 -19.703 -17.531 1 80.38 430 MET B CA 1
ATOM 7927 C C . MET B 1 430 ? -0.087 -18.547 -18.125 1 80.38 430 MET B C 1
ATOM 7929 O O . MET B 1 430 ? -0.758 -17.812 -17.406 1 80.38 430 MET B O 1
ATOM 7933 N N . VAL B 1 431 ? -0.072 -18.391 -19.438 1 86 431 VAL B N 1
ATOM 7934 C CA . VAL B 1 431 ? -0.662 -17.219 -20.094 1 86 431 VAL B CA 1
ATOM 7935 C C . VAL B 1 431 ? -2.115 -17.516 -20.453 1 86 431 VAL B C 1
ATOM 7937 O O . VAL B 1 431 ? -2.422 -18.562 -21.016 1 86 431 VAL B O 1
ATOM 7940 N N . ASP B 1 432 ? -3.025 -16.641 -19.953 1 81.69 432 ASP B N 1
ATOM 7941 C CA . ASP B 1 432 ? -4.438 -16.703 -20.312 1 81.69 432 ASP B CA 1
ATOM 7942 C C . ASP B 1 432 ? -4.836 -15.531 -21.203 1 81.69 432 ASP B C 1
ATOM 7944 O O . ASP B 1 432 ? -5.25 -14.484 -20.703 1 81.69 432 ASP B O 1
ATOM 7948 N N . PHE B 1 433 ? -4.875 -15.781 -22.453 1 85.12 433 PHE B N 1
ATOM 7949 C CA . PHE B 1 433 ? -5.176 -14.695 -23.375 1 85.12 433 PHE B CA 1
ATOM 7950 C C . PHE B 1 433 ? -6.68 -14.5 -23.516 1 85.12 433 PHE B C 1
ATOM 7952 O O . PHE B 1 433 ? -7.141 -13.438 -23.938 1 85.12 433 PHE B O 1
ATOM 7959 N N . LYS B 1 434 ? -7.469 -15.477 -23.156 1 86.31 434 LYS B N 1
ATOM 7960 C CA . LYS B 1 434 ? -8.922 -15.406 -23.297 1 86.31 434 LYS B CA 1
ATOM 7961 C C . LYS B 1 434 ? -9.516 -14.375 -22.344 1 86.31 434 LYS B C 1
ATOM 7963 O O . LYS B 1 434 ? -10.547 -13.773 -22.641 1 86.31 434 LYS B O 1
ATOM 7968 N N . ILE B 1 435 ? -8.844 -14.18 -21.328 1 89.25 435 ILE B N 1
ATOM 7969 C CA . ILE B 1 435 ? -9.383 -13.289 -20.312 1 89.25 435 ILE B CA 1
ATOM 7970 C C . ILE B 1 435 ? -9.383 -11.852 -20.828 1 89.25 435 ILE B C 1
ATOM 7972 O O . ILE B 1 435 ? -10.25 -11.055 -20.453 1 89.25 435 ILE B O 1
ATOM 7976 N N . ILE B 1 436 ? -8.477 -11.477 -21.719 1 91.56 436 ILE B N 1
ATOM 7977 C CA . ILE B 1 436 ? -8.344 -10.102 -22.203 1 91.56 436 ILE B CA 1
ATOM 7978 C C . ILE B 1 436 ? -9.609 -9.703 -22.969 1 91.56 436 ILE B C 1
ATOM 7980 O O . ILE B 1 436 ? -10.18 -8.641 -22.703 1 91.56 436 ILE B O 1
ATOM 7984 N N . GLN B 1 437 ? -10 -10.594 -23.797 1 91.19 437 GLN B N 1
ATOM 7985 C CA . GLN B 1 437 ? -11.203 -10.32 -24.578 1 91.19 437 GLN B CA 1
ATOM 7986 C C . GLN B 1 437 ? -12.438 -10.289 -23.688 1 91.19 437 GLN B C 1
ATOM 7988 O O . GLN B 1 437 ? -13.336 -9.461 -23.891 1 91.19 437 GLN B O 1
ATOM 7993 N N . ARG B 1 438 ? -12.531 -11.133 -22.781 1 90.44 438 ARG B N 1
ATOM 7994 C CA . ARG B 1 438 ? -13.672 -11.188 -21.875 1 90.44 438 ARG B CA 1
ATOM 7995 C C . ARG B 1 438 ? -13.734 -9.93 -21.016 1 90.44 438 ARG B C 1
ATOM 7997 O O . ARG B 1 438 ? -14.82 -9.398 -20.75 1 90.44 438 ARG B O 1
ATOM 8004 N N . LEU B 1 439 ? -12.602 -9.461 -20.609 1 93.06 439 LEU B N 1
ATOM 8005 C CA . LEU B 1 439 ? -12.547 -8.266 -19.781 1 93.06 439 LEU B CA 1
ATOM 8006 C C . LEU B 1 439 ? -13.062 -7.047 -20.547 1 93.06 439 LEU B C 1
ATOM 8008 O O . LEU B 1 439 ? -13.812 -6.242 -20 1 93.06 439 LEU B O 1
ATOM 8012 N N . TRP B 1 440 ? -12.641 -6.973 -21.812 1 91.19 440 TRP B N 1
ATOM 8013 C CA . TRP B 1 440 ? -13.039 -5.84 -22.641 1 91.19 440 TRP B CA 1
ATOM 8014 C C . TRP B 1 440 ? -14.547 -5.824 -22.859 1 91.19 440 TRP B C 1
ATOM 8016 O O . TRP B 1 440 ? -15.164 -4.758 -22.875 1 91.19 440 TRP B O 1
ATOM 8026 N N . ASN B 1 441 ? -15.156 -6.98 -22.875 1 89 441 ASN B N 1
ATOM 8027 C CA . ASN B 1 441 ? -16.578 -7.094 -23.172 1 89 441 ASN B CA 1
ATOM 8028 C C . ASN B 1 441 ? -17.422 -6.957 -21.906 1 89 441 ASN B C 1
ATOM 8030 O O . ASN B 1 441 ? -18.531 -6.418 -21.953 1 89 441 ASN B O 1
ATOM 8034 N N . ILE B 1 442 ? -16.953 -7.398 -20.859 1 88.19 442 ILE B N 1
ATOM 8035 C CA . ILE B 1 442 ? -17.766 -7.516 -19.641 1 88.19 442 ILE B CA 1
ATOM 8036 C C . ILE B 1 442 ? -17.562 -6.281 -18.766 1 88.19 442 ILE B C 1
ATOM 8038 O O . ILE B 1 442 ? -18.531 -5.707 -18.266 1 88.19 442 ILE B O 1
ATOM 8042 N N . GLN B 1 443 ? -16.234 -5.941 -18.531 1 91.38 443 GLN B N 1
ATOM 8043 C CA . GLN B 1 443 ? -15.953 -4.855 -17.594 1 91.38 443 GLN B CA 1
ATOM 8044 C C . GLN B 1 443 ? -14.711 -4.078 -18.016 1 91.38 443 GLN B C 1
ATOM 8046 O O . GLN B 1 443 ? -13.586 -4.457 -17.672 1 91.38 443 GLN B O 1
ATOM 8051 N N . LYS B 1 444 ? -14.898 -2.928 -18.453 1 91.62 444 LYS B N 1
ATOM 8052 C CA . LYS B 1 444 ? -13.82 -2.123 -19.016 1 91.62 444 LYS B CA 1
ATOM 8053 C C . LYS B 1 444 ? -12.875 -1.631 -17.922 1 91.62 444 LYS B C 1
ATOM 8055 O O . LYS B 1 444 ? -11.672 -1.505 -18.156 1 91.62 444 LYS B O 1
ATOM 8060 N N . VAL B 1 445 ? -13.398 -1.368 -16.766 1 92.31 445 VAL B N 1
ATOM 8061 C CA . VAL B 1 445 ? -12.555 -0.917 -15.656 1 92.31 445 VAL B CA 1
ATOM 8062 C C . VAL B 1 445 ? -11.531 -1.994 -15.32 1 92.31 445 VAL B C 1
ATOM 8064 O O . VAL B 1 445 ? -10.352 -1.694 -15.117 1 92.31 445 VAL B O 1
ATOM 8067 N N . ASP B 1 446 ? -11.984 -3.225 -15.289 1 94.44 446 ASP B N 1
ATOM 8068 C CA . ASP B 1 446 ? -11.086 -4.34 -14.992 1 94.44 446 ASP B CA 1
ATOM 8069 C C . ASP B 1 446 ? -10.078 -4.539 -16.125 1 94.44 446 ASP B C 1
ATOM 8071 O O . ASP B 1 446 ? -8.945 -4.965 -15.875 1 94.44 446 ASP B O 1
ATOM 8075 N N . PHE B 1 447 ? -10.539 -4.223 -17.328 1 95.62 447 PHE B N 1
ATOM 8076 C CA . PHE B 1 447 ? -9.633 -4.293 -18.469 1 95.62 447 PHE B CA 1
ATOM 8077 C C . PHE B 1 447 ? -8.477 -3.316 -18.297 1 95.62 447 PHE B C 1
ATOM 8079 O O . PHE B 1 447 ? -7.316 -3.676 -18.516 1 95.62 447 PHE B O 1
ATOM 8086 N N . PHE B 1 448 ? -8.758 -2.152 -17.859 1 95.44 448 PHE B N 1
ATOM 8087 C CA . PHE B 1 448 ? -7.719 -1.146 -17.656 1 95.44 448 PHE B CA 1
ATOM 8088 C C . PHE B 1 448 ? -6.793 -1.54 -16.516 1 95.44 448 PHE B C 1
ATOM 8090 O O . PHE B 1 448 ? -5.586 -1.306 -16.578 1 95.44 448 PHE B O 1
ATOM 8097 N N . ILE B 1 449 ? -7.363 -2.117 -15.477 1 95.38 449 ILE B N 1
ATOM 8098 C CA . ILE B 1 449 ? -6.551 -2.592 -14.359 1 95.38 449 ILE B CA 1
ATOM 8099 C C . ILE B 1 449 ? -5.594 -3.682 -14.844 1 95.38 449 ILE B C 1
ATOM 8101 O O . ILE B 1 449 ? -4.418 -3.689 -14.477 1 95.38 449 ILE B O 1
ATOM 8105 N N . TYR B 1 450 ? -6.105 -4.527 -15.711 1 96.31 450 TYR B N 1
ATOM 8106 C CA . TYR B 1 450 ? -5.293 -5.586 -16.297 1 96.31 450 TYR B CA 1
ATOM 8107 C C . TYR B 1 450 ? -4.121 -5.004 -17.078 1 96.31 450 TYR B C 1
ATOM 8109 O O . TYR B 1 450 ? -2.971 -5.395 -16.875 1 96.31 450 TYR B O 1
ATOM 8117 N N . ILE B 1 451 ? -4.383 -4.059 -17.922 1 96.62 451 ILE B N 1
ATOM 8118 C CA . ILE B 1 451 ? -3.385 -3.477 -18.812 1 96.62 451 ILE B CA 1
ATOM 8119 C C . ILE B 1 451 ? -2.354 -2.701 -18 1 96.62 451 ILE B C 1
ATOM 8121 O O . ILE B 1 451 ? -1.151 -2.791 -18.266 1 96.62 451 ILE B O 1
ATOM 8125 N N . LEU B 1 452 ? -2.811 -1.972 -17.047 1 95.12 452 LEU B N 1
ATOM 8126 C CA . LEU B 1 452 ? -1.898 -1.181 -16.234 1 95.12 452 LEU B CA 1
ATOM 8127 C C . LEU B 1 452 ? -1.01 -2.082 -15.375 1 95.12 452 LEU B C 1
ATOM 8129 O O . LEU B 1 452 ? 0.149 -1.751 -15.117 1 95.12 452 LEU B O 1
ATOM 8133 N N . THR B 1 453 ? -1.591 -3.158 -14.922 1 94.62 453 THR B N 1
ATOM 8134 C CA . THR B 1 453 ? -0.785 -4.145 -14.203 1 94.62 453 THR B CA 1
ATOM 8135 C C . THR B 1 453 ? 0.299 -4.715 -15.117 1 94.62 453 THR B C 1
ATOM 8137 O O . THR B 1 453 ? 1.451 -4.859 -14.703 1 94.62 453 THR B O 1
ATOM 8140 N N . LEU B 1 454 ? -0.051 -4.984 -16.359 1 94.94 454 LEU B N 1
ATOM 8141 C CA . LEU B 1 454 ? 0.892 -5.5 -17.344 1 94.94 454 LEU B CA 1
ATOM 8142 C C . LEU B 1 454 ? 2.004 -4.492 -17.609 1 94.94 454 LEU B C 1
ATOM 8144 O O . LEU B 1 454 ? 3.188 -4.836 -17.562 1 94.94 454 LEU B O 1
ATOM 8148 N N . ILE B 1 455 ? 1.617 -3.346 -17.812 1 95.12 455 ILE B N 1
ATOM 8149 C CA . ILE B 1 455 ? 2.572 -2.287 -18.125 1 95.12 455 ILE B CA 1
ATOM 8150 C C . ILE B 1 455 ? 3.49 -2.053 -16.922 1 95.12 455 ILE B C 1
ATOM 8152 O O . ILE B 1 455 ? 4.707 -1.919 -17.094 1 95.12 455 ILE B O 1
ATOM 8156 N N . GLY B 1 456 ? 2.873 -1.979 -15.773 1 92.75 456 GLY B N 1
ATOM 8157 C CA . GLY B 1 456 ? 3.676 -1.818 -14.57 1 92.75 456 GLY B CA 1
ATOM 8158 C C . GLY B 1 456 ? 4.664 -2.947 -14.359 1 92.75 456 GLY B C 1
ATOM 8159 O O . GLY B 1 456 ? 5.789 -2.719 -13.906 1 92.75 456 GLY B O 1
ATOM 8160 N N . SER B 1 457 ? 4.277 -4.125 -14.711 1 91.12 457 SER B N 1
ATOM 8161 C CA . SER B 1 457 ? 5.148 -5.285 -14.555 1 91.12 457 SER B CA 1
ATOM 8162 C C . SER B 1 457 ? 6.332 -5.227 -15.516 1 91.12 457 SER B C 1
ATOM 8164 O O . SER B 1 457 ? 7.457 -5.562 -15.141 1 91.12 457 SER B O 1
ATOM 8166 N N . PHE B 1 458 ? 6.125 -4.789 -16.719 1 91.75 458 PHE B N 1
ATOM 8167 C CA . PHE B 1 458 ? 7.188 -4.723 -17.719 1 91.75 458 PHE B CA 1
ATOM 8168 C C . PHE B 1 458 ? 8.125 -3.557 -17.422 1 91.75 458 PHE B C 1
ATOM 8170 O O . PHE B 1 458 ? 9.344 -3.672 -17.609 1 91.75 458 PHE B O 1
ATOM 8177 N N . ALA B 1 459 ? 7.582 -2.469 -16.938 1 88.62 459 ALA B N 1
ATOM 8178 C CA . ALA B 1 459 ? 8.359 -1.243 -16.766 1 88.62 459 ALA B CA 1
ATOM 8179 C C . ALA B 1 459 ? 9.133 -1.272 -15.445 1 88.62 459 ALA B C 1
ATOM 8181 O O . ALA B 1 459 ? 10.289 -0.841 -15.391 1 88.62 459 ALA B O 1
ATOM 8182 N N . LEU B 1 460 ? 8.523 -1.784 -14.43 1 85.19 460 LEU B N 1
ATOM 8183 C CA . LEU B 1 460 ? 9.117 -1.652 -13.102 1 85.19 460 LEU B CA 1
ATOM 8184 C C . LEU B 1 460 ? 9.531 -3.016 -12.555 1 85.19 460 LEU B C 1
ATOM 8186 O O . LEU B 1 460 ? 10.336 -3.096 -11.625 1 85.19 460 LEU B O 1
ATOM 8190 N N . GLY B 1 461 ? 9.062 -4.027 -13.117 1 86.69 461 GLY B N 1
ATOM 8191 C CA . GLY B 1 461 ? 9.234 -5.375 -12.602 1 86.69 461 GLY B CA 1
ATOM 8192 C C . GLY B 1 461 ? 7.934 -6.035 -12.188 1 86.69 461 GLY B C 1
ATOM 8193 O O . GLY B 1 461 ? 6.988 -5.355 -11.789 1 86.69 461 GLY B O 1
ATOM 8194 N N . VAL B 1 462 ? 7.926 -7.301 -12.258 1 86.88 462 VAL B N 1
ATOM 8195 C CA . VAL B 1 462 ? 6.715 -8.078 -12.016 1 86.88 462 VAL B CA 1
ATOM 8196 C C . VAL B 1 462 ? 6.266 -7.898 -10.57 1 86.88 462 VAL B C 1
ATOM 8198 O O . VAL B 1 462 ? 5.066 -7.859 -10.289 1 86.88 462 VAL B O 1
ATOM 8201 N N . GLU B 1 463 ? 7.188 -7.859 -9.633 1 85.94 463 GLU B N 1
ATOM 8202 C CA . GLU B 1 463 ? 6.871 -7.711 -8.211 1 85.94 463 GLU B CA 1
ATOM 8203 C C . GLU B 1 463 ? 6.125 -6.406 -7.949 1 85.94 463 GLU B C 1
ATOM 8205 O O . GLU B 1 463 ? 5.18 -6.371 -7.156 1 85.94 463 GLU B O 1
ATOM 8210 N N . TYR B 1 464 ? 6.48 -5.348 -8.562 1 83.38 464 TYR B N 1
ATOM 8211 C CA . TYR B 1 464 ? 5.82 -4.059 -8.367 1 83.38 464 TYR B CA 1
ATOM 8212 C C . TYR B 1 464 ? 4.539 -3.979 -9.188 1 83.38 464 TYR B C 1
ATOM 8214 O O . TYR B 1 464 ? 3.578 -3.316 -8.781 1 83.38 464 TYR B O 1
ATOM 8222 N N . GLY B 1 465 ? 4.605 -4.672 -10.281 1 89.31 465 GLY B N 1
ATOM 8223 C CA . GLY B 1 465 ? 3.406 -4.699 -11.102 1 89.31 465 GLY B CA 1
ATOM 8224 C C . GLY B 1 465 ? 2.195 -5.258 -10.375 1 89.31 465 GLY B C 1
ATOM 8225 O O . GLY B 1 465 ? 1.107 -4.684 -10.445 1 89.31 465 GLY B O 1
ATOM 8226 N N . ILE B 1 466 ? 2.393 -6.305 -9.719 1 88.75 466 ILE B N 1
ATOM 8227 C CA . ILE B 1 466 ? 1.267 -6.922 -9.023 1 88.75 466 ILE B CA 1
ATOM 8228 C C . ILE B 1 466 ? 0.79 -6.008 -7.898 1 88.75 466 ILE B C 1
ATOM 8230 O O . ILE B 1 466 ? -0.411 -5.914 -7.633 1 88.75 466 ILE B O 1
ATOM 8234 N N . LEU B 1 467 ? 1.703 -5.379 -7.176 1 86.69 467 LEU B N 1
ATOM 8235 C CA . LEU B 1 467 ? 1.338 -4.461 -6.102 1 86.69 467 LEU B CA 1
ATOM 8236 C C . LEU B 1 467 ? 0.53 -3.287 -6.645 1 86.69 467 LEU B C 1
ATOM 8238 O O . LEU B 1 467 ? -0.458 -2.875 -6.031 1 86.69 467 LEU B O 1
ATOM 8242 N N . ILE B 1 468 ? 0.929 -2.824 -7.766 1 88.88 468 ILE B N 1
ATOM 8243 C CA . ILE B 1 468 ? 0.201 -1.746 -8.422 1 88.88 468 ILE B CA 1
ATOM 8244 C C . ILE B 1 468 ? -1.189 -2.232 -8.828 1 88.88 468 ILE B C 1
ATOM 8246 O O . ILE B 1 468 ? -2.182 -1.527 -8.633 1 88.88 468 ILE B O 1
ATOM 8250 N N . GLY B 1 469 ? -1.243 -3.391 -9.398 1 93.19 469 GLY B N 1
ATOM 8251 C CA . GLY B 1 469 ? -2.527 -3.965 -9.773 1 93.19 469 GLY B CA 1
ATOM 8252 C C . GLY B 1 469 ? -3.475 -4.117 -8.602 1 93.19 469 GLY B C 1
ATOM 8253 O O . GLY B 1 469 ? -4.652 -3.768 -8.695 1 93.19 469 GLY B O 1
ATOM 8254 N N . ILE B 1 470 ? -2.971 -4.566 -7.492 1 90.06 470 ILE B N 1
ATOM 8255 C CA . ILE B 1 470 ? -3.771 -4.723 -6.281 1 90.06 470 ILE B CA 1
ATOM 8256 C C . ILE B 1 470 ? -4.266 -3.354 -5.812 1 90.06 470 ILE B C 1
ATOM 8258 O O . ILE B 1 470 ? -5.449 -3.186 -5.512 1 90.06 470 ILE B O 1
ATOM 8262 N N . GLY B 1 471 ? -3.357 -2.385 -5.793 1 88.62 471 GLY B N 1
ATOM 8263 C CA . GLY B 1 471 ? -3.734 -1.03 -5.418 1 88.62 471 GLY B CA 1
ATOM 8264 C C . GLY B 1 471 ? -4.812 -0.445 -6.309 1 88.62 471 GLY B C 1
ATOM 8265 O O . GLY B 1 471 ? -5.785 0.136 -5.816 1 88.62 471 GLY B O 1
ATOM 8266 N N . LEU B 1 472 ? -4.676 -0.667 -7.555 1 90.69 472 LEU B N 1
ATOM 8267 C CA . LEU B 1 472 ? -5.625 -0.131 -8.523 1 90.69 472 LEU B CA 1
ATOM 8268 C C . LEU B 1 472 ? -6.98 -0.812 -8.391 1 90.69 472 LEU B C 1
ATOM 8270 O O . LEU B 1 472 ? -8.023 -0.182 -8.594 1 90.69 472 LEU B O 1
ATOM 8274 N N . SER B 1 473 ? -6.922 -2.045 -8.062 1 92.88 473 SER B N 1
ATOM 8275 C CA . SER B 1 473 ? -8.172 -2.789 -7.945 1 92.88 473 SER B CA 1
ATOM 8276 C C . SER B 1 473 ? -8.953 -2.365 -6.711 1 92.88 473 SER B C 1
ATOM 8278 O O . SER B 1 473 ? -10.164 -2.596 -6.625 1 92.88 473 SER B O 1
ATOM 8280 N N . LEU B 1 474 ? -8.297 -1.729 -5.766 1 87.94 474 LEU B N 1
ATOM 8281 C CA . LEU B 1 474 ? -8.961 -1.274 -4.547 1 87.94 474 LEU B CA 1
ATOM 8282 C C . LEU B 1 474 ? -9.758 -0.002 -4.805 1 87.94 474 LEU B C 1
ATOM 8284 O O . LEU B 1 474 ? -10.719 0.292 -4.082 1 87.94 474 LEU B O 1
ATOM 8288 N N . PHE B 1 475 ? -9.445 0.691 -5.852 1 86 475 PHE B N 1
ATOM 8289 C CA . PHE B 1 475 ? -10.086 1.978 -6.102 1 86 475 PHE B CA 1
ATOM 8290 C C . PHE B 1 475 ? -11.578 1.802 -6.355 1 86 475 PHE B C 1
ATOM 8292 O O . PHE B 1 475 ? -12.406 2.434 -5.695 1 86 475 PHE B O 1
ATOM 8299 N N . PRO B 1 476 ? -11.938 0.912 -7.297 1 87.38 476 PRO B N 1
ATOM 8300 C CA . PRO B 1 476 ? -13.375 0.728 -7.527 1 87.38 476 PRO B CA 1
ATOM 8301 C C . PRO B 1 476 ? -14.094 0.128 -6.32 1 87.38 476 PRO B C 1
ATOM 8303 O O . PRO B 1 476 ? -15.297 0.345 -6.141 1 87.38 476 PRO B O 1
ATOM 8306 N N . LEU B 1 477 ? -13.375 -0.511 -5.547 1 86.31 477 LEU B N 1
ATOM 8307 C CA . LEU B 1 477 ? -13.938 -1.135 -4.355 1 86.31 477 LEU B CA 1
ATOM 8308 C C . LEU B 1 477 ? -14.172 -0.101 -3.26 1 86.31 477 LEU B C 1
ATOM 8310 O O . LEU B 1 477 ? -15.195 -0.134 -2.576 1 86.31 477 LEU B O 1
ATOM 8314 N N . LEU B 1 478 ? -13.25 0.868 -3.107 1 85.81 478 LEU B N 1
ATOM 8315 C CA . LEU B 1 478 ? -13.242 1.78 -1.969 1 85.81 478 LEU B CA 1
ATOM 8316 C C . LEU B 1 478 ? -14 3.062 -2.297 1 85.81 478 LEU B C 1
ATOM 8318 O O . LEU B 1 478 ? -14.555 3.707 -1.403 1 85.81 478 LEU B O 1
ATOM 8322 N N . TYR B 1 479 ? -14.078 3.42 -3.508 1 84.81 479 TYR B N 1
ATOM 8323 C CA . TYR B 1 479 ? -14.656 4.695 -3.91 1 84.81 479 TYR B CA 1
ATOM 8324 C C . TYR B 1 479 ? -16.094 4.82 -3.426 1 84.81 479 TYR B C 1
ATOM 8326 O O . TYR B 1 479 ? -16.484 5.84 -2.852 1 84.81 479 TYR B O 1
ATOM 8334 N N . PRO B 1 480 ? -16.891 3.73 -3.596 1 83.25 480 PRO B N 1
ATOM 8335 C CA . PRO B 1 480 ? -18.281 3.852 -3.127 1 83.25 480 PRO B CA 1
ATOM 8336 C C . PRO B 1 480 ? -18.375 3.988 -1.609 1 83.25 480 PRO B C 1
ATOM 8338 O O . PRO B 1 480 ? -19.375 4.496 -1.095 1 83.25 480 PRO B O 1
ATOM 8341 N N . LEU B 1 481 ? -17.391 3.598 -0.958 1 84.56 481 LEU B N 1
ATOM 8342 C CA . LEU B 1 481 ? -17.391 3.705 0.497 1 84.56 481 LEU B CA 1
ATOM 8343 C C . LEU B 1 481 ? -17.156 5.148 0.935 1 84.56 481 LEU B C 1
ATOM 8345 O O . LEU B 1 481 ? -17.562 5.539 2.031 1 84.56 481 LEU B O 1
ATOM 8349 N N . SER B 1 482 ? -16.469 5.91 0.076 1 87.25 482 SER B N 1
ATOM 8350 C CA . SER B 1 482 ? -16.203 7.305 0.399 1 87.25 482 SER B CA 1
ATOM 8351 C C . SER B 1 482 ? -17.375 8.203 0.016 1 87.25 482 SER B C 1
ATOM 8353 O O . SER B 1 482 ? -17.531 9.281 0.583 1 87.25 482 SER B O 1
ATOM 8355 N N . GLN B 1 483 ? -18.109 7.742 -0.964 1 87 483 GLN B N 1
ATOM 8356 C CA . GLN B 1 483 ? -19.281 8.492 -1.413 1 87 483 GLN B CA 1
ATOM 8357 C C . GLN B 1 483 ? -20.484 7.57 -1.578 1 87 483 GLN B C 1
ATOM 8359 O O . GLN B 1 483 ? -20.984 7.395 -2.688 1 87 483 GLN B O 1
ATOM 8364 N N . PRO B 1 484 ? -20.906 7.129 -0.415 1 82.19 484 PRO B N 1
ATOM 8365 C CA . PRO B 1 484 ? -22.078 6.25 -0.508 1 82.19 484 PRO B CA 1
ATOM 8366 C C . PRO B 1 484 ? -23.328 6.98 -0.995 1 82.19 484 PRO B C 1
ATOM 8368 O O . PRO B 1 484 ? -23.453 8.188 -0.792 1 82.19 484 PRO B O 1
ATOM 8371 N N . ASP B 1 485 ? -24.109 6.23 -1.646 1 82 485 ASP B N 1
ATOM 8372 C CA . ASP B 1 485 ? -25.391 6.797 -2.064 1 82 485 ASP B CA 1
ATOM 8373 C C . ASP B 1 485 ? -26.281 7.09 -0.861 1 82 485 ASP B C 1
ATOM 8375 O O . ASP B 1 485 ? -26.469 6.23 0.003 1 82 485 ASP B O 1
ATOM 8379 N N . ILE B 1 486 ? -26.609 8.305 -0.687 1 86.88 486 ILE B N 1
ATOM 8380 C CA . ILE B 1 486 ? -27.469 8.75 0.399 1 86.88 486 ILE B CA 1
ATOM 8381 C C . ILE B 1 486 ? -28.844 9.156 -0.159 1 86.88 486 ILE B C 1
ATOM 8383 O O . ILE B 1 486 ? -28.922 10.055 -1.004 1 86.88 486 ILE B O 1
ATOM 8387 N N . GLN B 1 487 ? -29.797 8.359 0.203 1 87.38 487 GLN B N 1
ATOM 8388 C CA . GLN B 1 487 ? -31.156 8.695 -0.188 1 87.38 487 GLN B CA 1
ATOM 8389 C C . GLN B 1 487 ? -31.828 9.578 0.858 1 87.38 487 GLN B C 1
ATOM 8391 O O . GLN B 1 487 ? -31.781 9.289 2.055 1 87.38 487 GLN B O 1
ATOM 8396 N N . ILE B 1 488 ? -32.281 10.703 0.384 1 89.06 488 ILE B N 1
ATOM 8397 C CA . ILE B 1 488 ? -32.969 11.641 1.277 1 89.06 488 ILE B CA 1
ATOM 8398 C C . ILE B 1 488 ? -34.438 11.797 0.87 1 89.06 488 ILE B C 1
ATOM 8400 O O . ILE B 1 488 ? -34.719 12.086 -0.29 1 89.06 488 ILE B O 1
ATOM 8404 N N . GLN B 1 489 ? -35.281 11.375 1.71 1 86.88 489 GLN B N 1
ATOM 8405 C CA . GLN B 1 489 ? -36.688 11.641 1.515 1 86.88 489 GLN B CA 1
ATOM 8406 C C . GLN B 1 489 ? -37.062 13.023 2.051 1 86.88 489 GLN B C 1
ATOM 8408 O O . GLN B 1 489 ? -37 13.266 3.256 1 86.88 489 GLN B O 1
ATOM 8413 N N . ASP B 1 490 ? -37.375 13.828 1.095 1 78.31 490 ASP B N 1
ATOM 8414 C CA . ASP B 1 490 ? -37.688 15.219 1.43 1 78.31 490 ASP B CA 1
ATOM 8415 C C . ASP B 1 490 ? -39.125 15.367 1.909 1 78.31 490 ASP B C 1
ATOM 8417 O O . ASP B 1 490 ? -40.062 15.289 1.11 1 78.31 490 ASP B O 1
ATOM 8421 N N . SER B 1 491 ? -39.344 15.281 3.207 1 81.12 491 SER B N 1
ATOM 8422 C CA . SER B 1 491 ? -40.625 15.539 3.857 1 81.12 491 SER B CA 1
ATOM 8423 C C . SER B 1 491 ? -40.469 16.547 4.992 1 81.12 491 SER B C 1
ATOM 8425 O O . SER B 1 491 ? -39.469 17.234 5.086 1 81.12 491 SER B O 1
ATOM 8427 N N . SER B 1 492 ? -41.562 16.797 5.758 1 82.94 492 SER B N 1
ATOM 8428 C CA . SER B 1 492 ? -41.5 17.688 6.906 1 82.94 492 SER B CA 1
ATOM 8429 C C . SER B 1 492 ? -40.406 17.281 7.867 1 82.94 492 SER B C 1
ATOM 8431 O O . SER B 1 492 ? -39.75 18.141 8.484 1 82.94 492 SER B O 1
ATOM 8433 N N . ILE B 1 493 ? -40.281 16.031 7.91 1 89.94 493 ILE B N 1
ATOM 8434 C CA . ILE B 1 493 ? -39.156 15.453 8.648 1 89.94 493 ILE B CA 1
ATOM 8435 C C . ILE B 1 493 ? -38.281 14.617 7.707 1 89.94 493 ILE B C 1
ATOM 8437 O O . ILE B 1 493 ? -38.625 13.477 7.387 1 89.94 493 ILE B O 1
ATOM 8441 N N . PRO B 1 494 ? -37.188 15.227 7.348 1 92.06 494 PRO B N 1
ATOM 8442 C CA . PRO B 1 494 ? -36.344 14.508 6.391 1 92.06 494 PRO B CA 1
ATOM 8443 C C . PRO B 1 494 ? -35.812 13.195 6.953 1 92.06 494 PRO B C 1
ATOM 8445 O O . PRO B 1 494 ? -35.406 13.133 8.117 1 92.06 494 PRO B O 1
ATOM 8448 N N . VAL B 1 495 ? -35.906 12.172 6.172 1 92.44 495 VAL B N 1
ATOM 8449 C CA . VAL B 1 495 ? -35.375 10.859 6.508 1 92.44 495 VAL B CA 1
ATOM 8450 C C . VAL B 1 495 ? -34.219 10.523 5.586 1 92.44 495 VAL B C 1
ATOM 8452 O O . VAL B 1 495 ? -34.344 10.594 4.359 1 92.44 495 VAL B O 1
ATOM 8455 N N . ILE B 1 496 ? -33.062 10.227 6.234 1 92.19 496 ILE B N 1
ATOM 8456 C CA . ILE B 1 496 ? -31.859 9.938 5.48 1 92.19 496 ILE B CA 1
ATOM 8457 C C . ILE B 1 496 ? -31.531 8.445 5.586 1 92.19 496 ILE B C 1
ATOM 8459 O O . ILE B 1 496 ? -31.469 7.895 6.688 1 92.19 496 ILE B O 1
ATOM 8463 N N . TRP B 1 497 ? -31.375 7.797 4.414 1 88.56 497 TRP B N 1
ATOM 8464 C CA . TRP B 1 497 ? -30.984 6.391 4.363 1 88.56 497 TRP B CA 1
ATOM 8465 C C . TRP B 1 497 ? -29.562 6.227 3.867 1 88.56 497 TRP B C 1
ATOM 8467 O O . TRP B 1 497 ? -29.188 6.758 2.814 1 88.56 497 TRP B O 1
ATOM 8477 N N . LEU B 1 498 ? -28.781 5.465 4.703 1 83.94 498 LEU B N 1
ATOM 8478 C CA . LEU B 1 498 ? -27.406 5.168 4.312 1 83.94 498 LEU B CA 1
ATOM 8479 C C . LEU B 1 498 ? -27.312 3.785 3.67 1 83.94 498 LEU B C 1
ATOM 8481 O O . LEU B 1 498 ? -27.703 2.785 4.281 1 83.94 498 LEU B O 1
ATOM 8485 N N . GLU B 1 499 ? -26.734 3.672 2.475 1 75.19 499 GLU B N 1
ATOM 8486 C CA . GLU B 1 499 ? -26.672 2.406 1.752 1 75.19 499 GLU B CA 1
ATOM 8487 C C . GLU B 1 499 ? -25.5 1.554 2.229 1 75.19 499 GLU B C 1
ATOM 8489 O O . GLU B 1 499 ? -25.594 0.324 2.262 1 75.19 499 GLU B O 1
ATOM 8494 N N . LEU B 1 500 ? -24.297 2.119 2.4 1 74.44 500 LEU B N 1
ATOM 8495 C CA . LEU B 1 500 ? -23.094 1.327 2.6 1 74.44 500 LEU B CA 1
ATOM 8496 C C . LEU B 1 500 ? -22.469 1.616 3.961 1 74.44 500 LEU B C 1
ATOM 8498 O O . LEU B 1 500 ? -21.266 1.457 4.141 1 74.44 500 LEU B O 1
ATOM 8502 N N . GLY B 1 501 ? -23.219 1.997 4.922 1 77.5 501 GLY B N 1
ATOM 8503 C CA . GLY B 1 501 ? -22.672 2.201 6.258 1 77.5 501 GLY B CA 1
ATOM 8504 C C . GLY B 1 501 ? -22.047 3.57 6.445 1 77.5 501 GLY B C 1
ATOM 8505 O O . GLY B 1 501 ? -22.078 4.402 5.535 1 77.5 501 GLY B O 1
ATOM 8506 N N . LEU B 1 502 ? -21.516 3.848 7.703 1 86.56 502 LEU B N 1
ATOM 8507 C CA . LEU B 1 502 ? -20.922 5.133 8.055 1 86.56 502 LEU B CA 1
ATOM 8508 C C . LEU B 1 502 ? -19.594 4.938 8.758 1 86.56 502 LEU B C 1
ATOM 8510 O O . LEU B 1 502 ? -19.531 4.824 9.984 1 86.56 502 LEU B O 1
ATOM 8514 N N . GLN B 1 503 ? -18.547 4.77 7.898 1 90.88 503 GLN B N 1
ATOM 8515 C CA . GLN B 1 503 ? -17.188 4.684 8.422 1 90.88 503 GLN B CA 1
ATOM 8516 C C . GLN B 1 503 ? -16.359 5.879 7.984 1 90.88 503 GLN B C 1
ATOM 8518 O O . GLN B 1 503 ? -16.875 6.82 7.379 1 90.88 503 GLN B O 1
ATOM 8523 N N . PHE B 1 504 ? -15.141 5.898 8.305 1 90.69 504 PHE B N 1
ATOM 8524 C CA . PHE B 1 504 ? -14.328 7.102 8.203 1 90.69 504 PHE B CA 1
ATOM 8525 C C . PHE B 1 504 ? -14.297 7.613 6.766 1 90.69 504 PHE B C 1
ATOM 8527 O O . PHE B 1 504 ? -14.32 8.82 6.531 1 90.69 504 PHE B O 1
ATOM 8534 N N . PRO B 1 505 ? -14.289 6.828 5.727 1 89.25 505 PRO B N 1
ATOM 8535 C CA . PRO B 1 505 ? -14.234 7.422 4.391 1 89.25 505 PRO B CA 1
ATOM 8536 C C . PRO B 1 505 ? -15.508 8.172 4.023 1 89.25 505 PRO B C 1
ATOM 8538 O O . PRO B 1 505 ? -15.477 9.109 3.225 1 89.25 505 PRO B O 1
ATOM 8541 N N . ALA B 1 506 ? -16.625 7.742 4.586 1 90.5 506 ALA B N 1
ATOM 8542 C CA . ALA B 1 506 ? -17.922 8.312 4.215 1 90.5 506 ALA B CA 1
ATOM 8543 C C . ALA B 1 506 ? -18.281 9.469 5.137 1 90.5 506 ALA B C 1
ATOM 8545 O O . ALA B 1 506 ? -19.234 10.219 4.855 1 90.5 506 ALA B O 1
ATOM 8546 N N . SER B 1 507 ? -17.547 9.648 6.191 1 89.44 507 SER B N 1
ATOM 8547 C CA . SER B 1 507 ? -17.922 10.562 7.262 1 89.44 507 SER B CA 1
ATOM 8548 C C . SER B 1 507 ? -18 12 6.762 1 89.44 507 SER B C 1
ATOM 8550 O O . SER B 1 507 ? -18.969 12.703 7.023 1 89.44 507 SER B O 1
ATOM 8552 N N . GLU B 1 508 ? -17.016 12.375 6.035 1 84.25 508 GLU B N 1
ATOM 8553 C CA . GLU B 1 508 ? -16.984 13.75 5.547 1 84.25 508 GLU B CA 1
ATOM 8554 C C . GLU B 1 508 ? -18.078 13.992 4.512 1 84.25 508 GLU B C 1
ATOM 8556 O O . GLU B 1 508 ? -18.734 15.039 4.52 1 84.25 508 GLU B O 1
ATOM 8561 N N . TYR B 1 509 ? -18.219 13.086 3.654 1 87.25 509 TYR B N 1
ATOM 8562 C CA . TYR B 1 509 ? -19.25 13.172 2.629 1 87.25 509 TYR B CA 1
ATOM 8563 C C . TYR B 1 509 ? -20.641 13.242 3.258 1 87.25 509 TYR B C 1
ATOM 8565 O O . TYR B 1 509 ? -21.484 14.016 2.816 1 87.25 509 TYR B O 1
ATOM 8573 N N . PHE B 1 510 ? -20.844 12.469 4.289 1 90.19 510 PHE B N 1
ATOM 8574 C CA . PHE B 1 510 ? -22.109 12.445 5.023 1 90.19 510 PHE B CA 1
ATOM 8575 C C . PHE B 1 510 ? -22.375 13.789 5.695 1 90.19 510 PHE B C 1
ATOM 8577 O O . PHE B 1 510 ? -23.484 14.312 5.621 1 90.19 510 PHE B O 1
ATOM 8584 N N . GLU B 1 511 ? -21.375 14.273 6.289 1 87.19 511 GLU B N 1
ATOM 8585 C CA . GLU B 1 511 ? -21.484 15.57 6.938 1 87.19 511 GLU B CA 1
ATOM 8586 C C . GLU B 1 511 ? -21.859 16.656 5.934 1 87.19 511 GLU B C 1
ATOM 8588 O O . GLU B 1 511 ? -22.75 17.469 6.188 1 87.19 511 GLU B O 1
ATOM 8593 N N . ASP B 1 512 ? -21.203 16.625 4.832 1 82.81 512 ASP B N 1
ATOM 8594 C CA . ASP B 1 512 ? -21.453 17.609 3.795 1 82.81 512 ASP B CA 1
ATOM 8595 C C . ASP B 1 512 ? -22.891 17.516 3.271 1 82.81 512 ASP B C 1
ATOM 8597 O O . ASP B 1 512 ? -23.531 18.531 3.01 1 82.81 512 ASP B O 1
ATOM 8601 N N . ARG B 1 513 ? -23.359 16.359 3.139 1 85.88 513 ARG B N 1
ATOM 8602 C CA . ARG B 1 513 ? -24.703 16.141 2.607 1 85.88 513 ARG B CA 1
ATOM 8603 C C . ARG B 1 513 ? -25.766 16.625 3.586 1 85.88 513 ARG B C 1
ATOM 8605 O O . ARG B 1 513 ? -26.812 17.141 3.172 1 85.88 513 ARG B O 1
ATOM 8612 N N . ILE B 1 514 ? -25.516 16.406 4.848 1 85.81 514 ILE B N 1
ATOM 8613 C CA . ILE B 1 514 ? -26.469 16.859 5.863 1 85.81 514 ILE B CA 1
ATOM 8614 C C . ILE B 1 514 ? -26.5 18.391 5.895 1 85.81 514 ILE B C 1
ATOM 8616 O O . ILE B 1 514 ? -27.578 19 5.961 1 85.81 514 ILE B O 1
ATOM 8620 N N . ILE B 1 515 ? -25.359 18.984 5.832 1 80.12 515 ILE B N 1
ATOM 8621 C CA . ILE B 1 515 ? -25.281 20.438 5.855 1 80.12 515 ILE B CA 1
ATOM 8622 C C . ILE B 1 515 ? -25.953 21.016 4.617 1 80.12 515 ILE B C 1
ATOM 8624 O O . ILE B 1 515 ? -26.656 22.031 4.699 1 80.12 515 ILE B O 1
ATOM 8628 N N . ASP B 1 516 ? -25.734 20.359 3.508 1 82.5 516 ASP B N 1
ATOM 8629 C CA . ASP B 1 516 ? -26.375 20.781 2.27 1 82.5 516 ASP B CA 1
ATOM 8630 C C . ASP B 1 516 ? -27.891 20.688 2.381 1 82.5 516 ASP B C 1
ATOM 8632 O O . ASP B 1 516 ? -28.609 21.547 1.857 1 82.5 516 ASP B O 1
ATOM 8636 N N . LEU B 1 517 ? -28.344 19.625 2.984 1 83.38 517 LEU B N 1
ATOM 8637 C CA . LEU B 1 517 ? -29.781 19.438 3.193 1 83.38 517 LEU B CA 1
ATOM 8638 C C . LEU B 1 517 ? -30.359 20.562 4.047 1 83.38 517 LEU B C 1
ATOM 8640 O O . LEU B 1 517 ? -31.453 21.047 3.764 1 83.38 517 LEU B O 1
ATOM 8644 N N . LEU B 1 518 ? -29.625 20.969 5.012 1 80.81 518 LEU B N 1
ATOM 8645 C CA . LEU B 1 518 ? -30.078 22 5.93 1 80.81 518 LEU B CA 1
ATOM 8646 C C . LEU B 1 518 ? -30.094 23.359 5.254 1 80.81 518 LEU B C 1
ATOM 8648 O O . LEU B 1 518 ? -30.891 24.234 5.609 1 80.81 518 LEU B O 1
ATOM 8652 N N . ASN B 1 519 ? -29.25 23.484 4.301 1 76.44 519 ASN B N 1
ATOM 8653 C CA . ASN B 1 519 ? -29.156 24.766 3.6 1 76.44 519 ASN B CA 1
ATOM 8654 C C . ASN B 1 519 ? -30.219 24.875 2.512 1 76.44 519 ASN B C 1
ATOM 8656 O O . ASN B 1 519 ? -30.609 25.984 2.121 1 76.44 519 ASN B O 1
ATOM 8660 N N . THR B 1 520 ? -30.531 23.781 1.938 1 75.5 520 THR B N 1
ATOM 8661 C CA . THR B 1 520 ? -31.469 23.781 0.815 1 75.5 520 THR B CA 1
ATOM 8662 C C . THR B 1 520 ? -32.906 23.688 1.307 1 75.5 520 THR B C 1
ATOM 8664 O O . THR B 1 520 ? -33.812 24.266 0.713 1 75.5 520 THR B O 1
ATOM 8667 N N . SER B 1 521 ? -33 22.766 2.244 1 71.38 521 SER B N 1
ATOM 8668 C CA . SER B 1 521 ? -34.375 22.531 2.723 1 71.38 521 SER B CA 1
ATOM 8669 C C . SER B 1 521 ? -34.688 23.469 3.877 1 71.38 521 SER B C 1
ATOM 8671 O O . SER B 1 521 ? -33.812 24.047 4.496 1 71.38 521 SER B O 1
ATOM 8673 N N . GLY B 1 522 ? -35.906 24 3.914 1 69.75 522 GLY B N 1
ATOM 8674 C CA . GLY B 1 522 ? -36.375 24.734 5.094 1 69.75 522 GLY B CA 1
ATOM 8675 C C . GLY B 1 522 ? -35.906 24.094 6.395 1 69.75 522 GLY B C 1
ATOM 8676 O O . GLY B 1 522 ? -35.375 23 6.395 1 69.75 522 GLY B O 1
ATOM 8677 N N . ARG B 1 523 ? -35.688 24.844 7.562 1 79.69 523 ARG B N 1
ATOM 8678 C CA . ARG B 1 523 ? -35.25 24.375 8.867 1 79.69 523 ARG B CA 1
ATOM 8679 C C . ARG B 1 523 ? -36.25 23.391 9.469 1 79.69 523 ARG B C 1
ATOM 8681 O O . ARG B 1 523 ? -37.281 23.812 10.031 1 79.69 523 ARG B O 1
ATOM 8688 N N . PRO B 1 524 ? -35.906 22.016 9.156 1 86.5 524 PRO B N 1
ATOM 8689 C CA . PRO B 1 524 ? -36.812 21.016 9.734 1 86.5 524 PRO B CA 1
ATOM 8690 C C . PRO B 1 524 ? -36.719 20.953 11.25 1 86.5 524 PRO B C 1
ATOM 8692 O O . PRO B 1 524 ? -35.781 21.469 11.844 1 86.5 524 PRO B O 1
ATOM 8695 N N . GLN B 1 525 ? -37.812 20.328 11.852 1 87.12 525 GLN B N 1
ATOM 8696 C CA . GLN B 1 525 ? -37.812 20.156 13.297 1 87.12 525 GLN B CA 1
ATOM 8697 C C . GLN B 1 525 ? -36.844 19.062 13.727 1 87.12 525 GLN B C 1
ATOM 8699 O O . GLN B 1 525 ? -36.25 19.141 14.805 1 87.12 525 GLN B O 1
ATOM 8704 N N . ALA B 1 526 ? -36.812 18.078 12.867 1 91.88 526 ALA B N 1
ATOM 8705 C CA . ALA B 1 526 ? -35.969 16.953 13.18 1 91.88 526 ALA B CA 1
ATOM 8706 C C . ALA B 1 526 ? -35.469 16.281 11.898 1 91.88 526 ALA B C 1
ATOM 8708 O O . ALA B 1 526 ? -36.031 16.453 10.828 1 91.88 526 ALA B O 1
ATOM 8709 N N . VAL B 1 527 ? -34.344 15.664 12.086 1 92.44 527 VAL B N 1
ATOM 8710 C CA . VAL B 1 527 ? -33.781 14.844 11.016 1 92.44 527 VAL B CA 1
ATOM 8711 C C . VAL B 1 527 ? -33.625 13.398 11.484 1 92.44 527 VAL B C 1
ATOM 8713 O O . VAL B 1 527 ? -33.188 13.148 12.609 1 92.44 527 VAL B O 1
ATOM 8716 N N . ILE B 1 528 ? -34.125 12.469 10.672 1 93.94 528 ILE B N 1
ATOM 8717 C CA . ILE B 1 528 ? -34.062 11.055 11.016 1 93.94 528 ILE B CA 1
ATOM 8718 C C . ILE B 1 528 ? -33.031 10.359 10.117 1 93.94 528 ILE B C 1
ATOM 8720 O O . ILE B 1 528 ? -33.062 10.5 8.891 1 93.94 528 ILE B O 1
ATOM 8724 N N . ILE B 1 529 ? -32.094 9.672 10.758 1 93.06 529 ILE B N 1
ATOM 8725 C CA . ILE B 1 529 ? -31.109 8.883 10.016 1 93.06 529 ILE B CA 1
ATOM 8726 C C . ILE B 1 529 ? -31.375 7.395 10.242 1 93.06 529 ILE B C 1
ATOM 8728 O O . ILE B 1 529 ? -31.375 6.926 11.375 1 93.06 529 ILE B O 1
ATOM 8732 N N . ASP B 1 530 ? -31.641 6.711 9.188 1 92.25 530 ASP B N 1
ATOM 8733 C CA . ASP B 1 530 ? -31.812 5.266 9.273 1 92.25 530 ASP B CA 1
ATOM 8734 C C . ASP B 1 530 ? -30.469 4.543 9.211 1 92.25 530 ASP B C 1
ATOM 8736 O O . ASP B 1 530 ? -29.812 4.531 8.172 1 92.25 530 ASP B O 1
ATOM 8740 N N . CYS B 1 531 ? -30.109 3.834 10.281 1 89.25 531 CYS B N 1
ATOM 8741 C CA . CYS B 1 531 ? -28.797 3.209 10.406 1 89.25 531 CYS B CA 1
ATOM 8742 C C . CYS B 1 531 ? -28.906 1.694 10.273 1 89.25 531 CYS B C 1
ATOM 8744 O O . CYS B 1 531 ? -28.062 0.962 10.805 1 89.25 531 CYS B O 1
ATOM 8746 N N . LYS B 1 532 ? -29.875 1.281 9.555 1 82.5 532 LYS B N 1
ATOM 8747 C CA . LYS B 1 532 ? -30.094 -0.155 9.406 1 82.5 532 LYS B CA 1
ATOM 8748 C C . LYS B 1 532 ? -28.891 -0.824 8.734 1 82.5 532 LYS B C 1
ATOM 8750 O O . LYS B 1 532 ? -28.547 -1.966 9.047 1 82.5 532 LYS B O 1
ATOM 8755 N N . ASN B 1 533 ? -28.219 -0.091 7.895 1 78.69 533 ASN B N 1
ATOM 8756 C CA . ASN B 1 533 ? -27.125 -0.667 7.125 1 78.69 533 ASN B CA 1
ATOM 8757 C C . ASN B 1 533 ? -25.766 -0.289 7.711 1 78.69 533 ASN B C 1
ATOM 8759 O O . ASN B 1 533 ? -24.734 -0.517 7.086 1 78.69 533 ASN B O 1
ATOM 8763 N N . VAL B 1 534 ? -25.828 0.252 8.883 1 84.06 534 VAL B N 1
ATOM 8764 C CA . VAL B 1 534 ? -24.578 0.603 9.539 1 84.06 534 VAL B CA 1
ATOM 8765 C C . VAL B 1 534 ? -24.062 -0.585 10.359 1 84.06 534 VAL B C 1
ATOM 8767 O O . VAL B 1 534 ? -24.656 -0.937 11.383 1 84.06 534 VAL B O 1
ATOM 8770 N N . PHE B 1 535 ? -22.984 -1.184 9.852 1 77.88 535 PHE B N 1
ATOM 8771 C CA . PHE B 1 535 ? -22.484 -2.383 10.516 1 77.88 535 PHE B CA 1
ATOM 8772 C C . PHE B 1 535 ? -21.484 -2.02 11.602 1 77.88 535 PHE B C 1
ATOM 8774 O O . PHE B 1 535 ? -21.344 -2.742 12.594 1 77.88 535 PHE B O 1
ATOM 8781 N N . ARG B 1 536 ? -20.781 -0.969 11.398 1 84 536 ARG B N 1
ATOM 8782 C CA . ARG B 1 536 ? -19.781 -0.574 12.375 1 84 536 ARG B CA 1
ATOM 8783 C C . ARG B 1 536 ? -19.5 0.926 12.305 1 84 536 ARG B C 1
ATOM 8785 O O . ARG B 1 536 ? -19.453 1.504 11.219 1 84 536 ARG B O 1
ATOM 8792 N N . LEU B 1 537 ? -19.438 1.53 13.547 1 89.62 537 LEU B N 1
ATOM 8793 C CA . LEU B 1 537 ? -19.031 2.93 13.648 1 89.62 537 LEU B CA 1
ATOM 8794 C C . LEU B 1 537 ? -17.609 3.049 14.18 1 89.62 537 LEU B C 1
ATOM 8796 O O . LEU B 1 537 ? -17.312 2.58 15.281 1 89.62 537 LEU B O 1
ATOM 8800 N N . ASP B 1 538 ? -16.781 3.58 13.398 1 91 538 ASP B N 1
ATOM 8801 C CA . ASP B 1 538 ? -15.43 3.844 13.891 1 91 538 ASP B CA 1
ATOM 8802 C C . ASP B 1 538 ? -15.359 5.195 14.594 1 91 538 ASP B C 1
ATOM 8804 O O . ASP B 1 538 ? -16.359 5.91 14.68 1 91 538 ASP B O 1
ATOM 8808 N N . TYR B 1 539 ? -14.258 5.531 15.133 1 91.19 539 TYR B N 1
ATOM 8809 C CA . TYR B 1 539 ? -14.094 6.754 15.914 1 91.19 539 TYR B CA 1
ATOM 8810 C C . TYR B 1 539 ? -14.375 7.984 15.055 1 91.19 539 TYR B C 1
ATOM 8812 O O . TYR B 1 539 ? -14.992 8.945 15.516 1 91.19 539 TYR B O 1
ATOM 8820 N N . THR B 1 540 ? -13.867 8 13.836 1 90.88 540 THR B N 1
ATOM 8821 C CA . THR B 1 540 ? -14.07 9.133 12.945 1 90.88 540 THR B CA 1
ATOM 8822 C C . THR B 1 540 ? -15.555 9.359 12.68 1 90.88 540 THR B C 1
ATOM 8824 O O . THR B 1 540 ? -16.016 10.5 12.633 1 90.88 540 THR B O 1
ATOM 8827 N N . ALA B 1 541 ? -16.25 8.266 12.477 1 92.06 541 ALA B N 1
ATOM 8828 C CA . ALA B 1 541 ? -17.688 8.352 12.281 1 92.06 541 ALA B CA 1
ATOM 8829 C C . ALA B 1 541 ? -18.375 8.906 13.523 1 92.06 541 ALA B C 1
ATOM 8831 O O . ALA B 1 541 ? -19.281 9.734 13.43 1 92.06 541 ALA B O 1
ATOM 8832 N N . VAL B 1 542 ? -18.016 8.453 14.656 1 91.56 542 VAL B N 1
ATOM 8833 C CA . VAL B 1 542 ? -18.578 8.922 15.914 1 91.56 542 VAL B CA 1
ATOM 8834 C C . VAL B 1 542 ? -18.312 10.414 16.078 1 91.56 542 VAL B C 1
ATOM 8836 O O . VAL B 1 542 ? -19.219 11.172 16.469 1 91.56 542 VAL B O 1
ATOM 8839 N N . LYS B 1 543 ? -17.109 10.805 15.82 1 88.75 543 LYS B N 1
ATOM 8840 C CA . LYS B 1 543 ? -16.75 12.211 15.906 1 88.75 543 LYS B CA 1
ATOM 8841 C C . LYS B 1 543 ? -17.578 13.055 14.938 1 88.75 543 LYS B C 1
ATOM 8843 O O . LYS B 1 543 ? -17.984 14.172 15.266 1 88.75 543 LYS B O 1
ATOM 8848 N N . THR B 1 544 ? -17.812 12.578 13.812 1 88.94 544 THR B N 1
ATOM 8849 C CA . THR B 1 544 ? -18.594 13.281 12.805 1 88.94 544 THR B CA 1
ATOM 8850 C C . THR B 1 544 ? -20.047 13.438 13.266 1 88.94 544 THR B C 1
ATOM 8852 O O . THR B 1 544 ? -20.656 14.492 13.078 1 88.94 544 THR B O 1
ATOM 8855 N N . ILE B 1 545 ? -20.578 12.375 13.852 1 90.19 545 ILE B N 1
ATOM 8856 C CA . ILE B 1 545 ? -21.938 12.43 14.383 1 90.19 545 ILE B CA 1
ATOM 8857 C C . ILE B 1 545 ? -22.016 13.484 15.492 1 90.19 545 ILE B C 1
ATOM 8859 O O . ILE B 1 545 ? -22.984 14.242 15.57 1 90.19 545 ILE B O 1
ATOM 8863 N N . GLU B 1 546 ? -21 13.508 16.266 1 89.31 546 GLU B N 1
ATOM 8864 C CA . GLU B 1 546 ? -20.922 14.516 17.328 1 89.31 546 GLU B CA 1
ATOM 8865 C C . GLU B 1 546 ? -20.938 15.922 16.75 1 89.31 546 GLU B C 1
ATOM 8867 O O . GLU B 1 546 ? -21.641 16.797 17.266 1 89.31 546 GLU B O 1
ATOM 8872 N N . LYS B 1 547 ? -20.234 16.125 15.75 1 85.12 547 LYS B N 1
ATOM 8873 C CA . LYS B 1 547 ? -20.172 17.422 15.086 1 85.12 547 LYS B CA 1
ATOM 8874 C C . LYS B 1 547 ? -21.516 17.797 14.484 1 85.12 547 LYS B C 1
ATOM 8876 O O . LYS B 1 547 ? -21.953 18.953 14.57 1 85.12 547 LYS B O 1
ATOM 8881 N N . ILE B 1 548 ? -22.141 16.859 13.867 1 87.94 548 ILE B N 1
ATOM 8882 C CA . ILE B 1 548 ? -23.438 17.078 13.234 1 87.94 548 ILE B CA 1
ATOM 8883 C C . ILE B 1 548 ? -24.469 17.453 14.305 1 87.94 548 ILE B C 1
ATOM 8885 O O . ILE B 1 548 ? -25.25 18.375 14.102 1 87.94 548 ILE B O 1
ATOM 8889 N N . ILE B 1 549 ? -24.406 16.781 15.391 1 89.31 549 ILE B N 1
ATOM 8890 C CA . ILE B 1 549 ? -25.344 17.047 16.469 1 89.31 549 ILE B CA 1
ATOM 8891 C C . ILE B 1 549 ? -25.141 18.469 17 1 89.31 549 ILE B C 1
ATOM 8893 O O . ILE B 1 549 ? -26.109 19.188 17.25 1 89.31 549 ILE B O 1
ATOM 8897 N N . THR B 1 550 ? -23.906 18.766 17.188 1 84.25 550 THR B N 1
ATOM 8898 C CA . THR B 1 550 ? -23.594 20.109 17.672 1 84.25 550 THR B CA 1
ATOM 8899 C C . THR B 1 550 ? -24.094 21.172 16.688 1 84.25 550 THR B C 1
ATOM 8901 O O . THR B 1 550 ? -24.641 22.188 17.109 1 84.25 550 THR B O 1
ATOM 8904 N N . HIS B 1 551 ? -23.938 20.922 15.477 1 82.81 551 HIS B N 1
ATOM 8905 C CA . HIS B 1 551 ? -24.406 21.844 14.445 1 82.81 551 HIS B CA 1
ATOM 8906 C C . HIS B 1 551 ? -25.938 21.938 14.43 1 82.81 551 HIS B C 1
ATOM 8908 O O . HIS B 1 551 ? -26.5 23.016 14.312 1 82.81 551 HIS B O 1
ATOM 8914 N N . LEU B 1 552 ? -26.578 20.797 14.531 1 87.19 552 LEU B N 1
ATOM 8915 C CA . LEU B 1 552 ? -28.031 20.75 14.516 1 87.19 552 LEU B CA 1
ATOM 8916 C C . LEU B 1 552 ? -28.609 21.406 15.766 1 87.19 552 LEU B C 1
ATOM 8918 O O . LEU B 1 552 ? -29.641 22.094 15.688 1 87.19 552 LEU B O 1
ATOM 8922 N N . GLU B 1 553 ? -27.938 21.219 16.812 1 85.75 553 GLU B N 1
ATOM 8923 C CA . GLU B 1 553 ? -28.375 21.812 18.062 1 85.75 553 GLU B CA 1
ATOM 8924 C C . GLU B 1 553 ? -28.328 23.344 17.984 1 85.75 553 GLU B C 1
ATOM 8926 O O . GLU B 1 553 ? -29.188 24.031 18.547 1 85.75 553 GLU B O 1
ATOM 8931 N N . HIS B 1 554 ? -27.391 23.797 17.375 1 83.19 554 HIS B N 1
ATOM 8932 C CA . HIS B 1 554 ? -27.25 25.234 17.188 1 83.19 554 HIS B CA 1
ATOM 8933 C C . HIS B 1 554 ? -28.438 25.797 16.406 1 83.19 554 HIS B C 1
ATOM 8935 O O . HIS B 1 554 ? -28.781 26.969 16.562 1 83.19 554 HIS B O 1
ATOM 8941 N N . HIS B 1 555 ? -29.078 25 15.633 1 84.31 555 HIS B N 1
ATOM 8942 C CA . HIS B 1 555 ? -30.219 25.422 14.836 1 84.31 555 HIS B CA 1
ATOM 8943 C C . HIS B 1 555 ? -31.516 24.875 15.398 1 84.31 555 HIS B C 1
ATOM 8945 O O . HIS B 1 555 ? -32.562 24.906 14.727 1 84.31 555 HIS B O 1
ATOM 8951 N N . ASN B 1 556 ? -31.453 24.25 16.516 1 87.88 556 ASN B N 1
ATOM 8952 C CA . ASN B 1 556 ? -32.625 23.719 17.219 1 87.88 556 ASN B CA 1
ATOM 8953 C C . ASN B 1 556 ? -33.281 22.594 16.422 1 87.88 556 ASN B C 1
ATOM 8955 O O . ASN B 1 556 ? -34.5 22.547 16.312 1 87.88 556 ASN B O 1
ATOM 8959 N N . ILE B 1 557 ? -32.5 21.828 15.797 1 90.94 557 ILE B N 1
ATOM 8960 C CA . ILE B 1 557 ? -32.969 20.656 15.062 1 90.94 557 ILE B CA 1
ATOM 8961 C C . ILE B 1 557 ? -32.562 19.375 15.82 1 90.94 557 ILE B C 1
ATOM 8963 O O . ILE B 1 557 ? -31.438 19.266 16.266 1 90.94 557 ILE B O 1
ATOM 8967 N N . SER B 1 558 ? -33.5 18.484 16 1 91 558 SER B N 1
ATOM 8968 C CA . SER B 1 558 ? -33.219 17.234 16.703 1 91 558 SER B CA 1
ATOM 8969 C C . SER B 1 558 ? -32.781 16.141 15.727 1 91 558 SER B C 1
ATOM 8971 O O . SER B 1 558 ? -33.25 16.109 14.586 1 91 558 SER B O 1
ATOM 8973 N N . LEU B 1 559 ? -31.844 15.344 16.234 1 92.25 559 LEU B N 1
ATOM 8974 C CA . LEU B 1 559 ? -31.375 14.219 15.438 1 92.25 559 LEU B CA 1
ATOM 8975 C C . LEU B 1 559 ? -31.844 12.891 16.047 1 92.25 559 LEU B C 1
ATOM 8977 O O . LEU B 1 559 ? -31.656 12.648 17.234 1 92.25 559 LEU B O 1
ATOM 8981 N N . VAL B 1 560 ? -32.5 12.086 15.219 1 93.31 560 VAL B N 1
ATOM 8982 C CA . VAL B 1 560 ? -32.969 10.773 15.656 1 93.31 560 VAL B CA 1
ATOM 8983 C C . VAL B 1 560 ? -32.281 9.688 14.82 1 93.31 560 VAL B C 1
ATOM 8985 O O . VAL B 1 560 ? -32.312 9.734 13.594 1 93.31 560 VAL B O 1
ATOM 8988 N N . LEU B 1 561 ? -31.625 8.781 15.508 1 93.44 561 LEU B N 1
ATOM 8989 C CA . LEU B 1 561 ? -31.016 7.637 14.844 1 93.44 561 LEU B CA 1
ATOM 8990 C C . LEU B 1 561 ? -31.875 6.395 14.992 1 93.44 561 LEU B C 1
ATOM 8992 O O . LEU B 1 561 ? -32.312 6.051 16.109 1 93.44 561 LEU B O 1
ATOM 8996 N N . THR B 1 562 ? -32.125 5.793 13.859 1 93.12 562 THR B N 1
ATOM 8997 C CA . THR B 1 562 ? -33 4.613 13.898 1 93.12 562 THR B CA 1
ATOM 8998 C C . THR B 1 562 ? -32.25 3.383 13.398 1 93.12 562 THR B C 1
ATOM 9000 O O . THR B 1 562 ? -31.359 3.494 12.547 1 93.12 562 THR B O 1
ATOM 9003 N N . GLY B 1 563 ? -32.5 2.223 13.992 1 88.31 563 GLY B N 1
ATOM 9004 C CA . GLY B 1 563 ? -32.031 0.951 13.469 1 88.31 563 GLY B CA 1
ATOM 9005 C C . GLY B 1 563 ? -30.594 0.666 13.82 1 88.31 563 GLY B C 1
ATOM 9006 O O . GLY B 1 563 ? -29.922 -0.123 13.148 1 88.31 563 GLY B O 1
ATOM 9007 N N . LEU B 1 564 ? -30.078 1.3 14.797 1 88.62 564 LEU B N 1
ATOM 9008 C CA . LEU B 1 564 ? -28.688 1.089 15.18 1 88.62 564 LEU B CA 1
ATOM 9009 C C . LEU B 1 564 ? -28.547 -0.177 16.016 1 88.62 564 LEU B C 1
ATOM 9011 O O . LEU B 1 564 ? -29.375 -0.444 16.891 1 88.62 564 LEU B O 1
ATOM 9015 N N . LYS B 1 565 ? -27.516 -0.945 15.695 1 87.62 565 LYS B N 1
ATOM 9016 C CA . LYS B 1 565 ? -27.219 -2.135 16.484 1 87.62 565 LYS B CA 1
ATOM 9017 C C . LYS B 1 565 ? -26.828 -1.761 17.922 1 87.62 565 LYS B C 1
ATOM 9019 O O . LYS B 1 565 ? -26.297 -0.672 18.156 1 87.62 565 LYS B O 1
ATOM 9024 N N . ALA B 1 566 ? -27.016 -2.686 18.844 1 87.5 566 ALA B N 1
ATOM 9025 C CA . ALA B 1 566 ? -26.844 -2.416 20.281 1 87.5 566 ALA B CA 1
ATOM 9026 C C . ALA B 1 566 ? -25.406 -2.012 20.578 1 87.5 566 ALA B C 1
ATOM 9028 O O . ALA B 1 566 ? -25.172 -1.064 21.328 1 87.5 566 ALA B O 1
ATOM 9029 N N . ASN B 1 567 ? -24.5 -2.672 19.969 1 87.62 567 ASN B N 1
ATOM 9030 C CA . ASN B 1 567 ? -23.094 -2.385 20.219 1 87.62 567 ASN B CA 1
ATOM 9031 C C . ASN B 1 567 ? -22.703 -0.99 19.734 1 87.62 567 ASN B C 1
ATOM 9033 O O . ASN B 1 567 ? -21.891 -0.311 20.375 1 87.62 567 ASN B O 1
ATOM 9037 N N . GLU B 1 568 ? -23.281 -0.604 18.688 1 89.94 568 GLU B N 1
ATOM 9038 C CA . GLU B 1 568 ? -22.969 0.708 18.125 1 89.94 568 GLU B CA 1
ATOM 9039 C C . GLU B 1 568 ? -23.656 1.82 18.922 1 89.94 568 GLU B C 1
ATOM 9041 O O . GLU B 1 568 ? -23.109 2.918 19.047 1 89.94 568 GLU B O 1
ATOM 9046 N N . LYS B 1 569 ? -24.875 1.503 19.469 1 89.81 569 LYS B N 1
ATOM 9047 C CA . LYS B 1 569 ? -25.562 2.451 20.328 1 89.81 569 LYS B CA 1
ATOM 9048 C C . LYS B 1 569 ? -24.766 2.744 21.594 1 89.81 569 LYS B C 1
ATOM 9050 O O . LYS B 1 569 ? -24.672 3.896 22.016 1 89.81 569 LYS B O 1
ATOM 9055 N N . ASN B 1 570 ? -24.188 1.735 22.078 1 88.25 570 ASN B N 1
ATOM 9056 C CA . ASN B 1 570 ? -23.375 1.872 23.281 1 88.25 570 ASN B CA 1
ATOM 9057 C C . ASN B 1 570 ? -22.141 2.746 23.031 1 88.25 570 ASN B C 1
ATOM 9059 O O . ASN B 1 570 ? -21.734 3.508 23.906 1 88.25 570 ASN B O 1
ATOM 9063 N N . LYS B 1 571 ? -21.562 2.621 21.922 1 88.69 571 LYS B N 1
ATOM 9064 C CA . LYS B 1 571 ? -20.406 3.438 21.578 1 88.69 571 LYS B CA 1
ATOM 9065 C C . LYS B 1 571 ? -20.75 4.922 21.578 1 88.69 571 LYS B C 1
ATOM 9067 O O . LYS B 1 571 ? -19.969 5.75 22.047 1 88.69 571 LYS B O 1
ATOM 9072 N N . LEU B 1 572 ? -21.906 5.199 21.062 1 90.06 572 LEU B N 1
ATOM 9073 C CA . LEU B 1 572 ? -22.359 6.59 20.984 1 90.06 572 LEU B CA 1
ATOM 9074 C C . LEU B 1 572 ? -22.688 7.121 22.375 1 90.06 572 LEU B C 1
ATOM 9076 O O . LEU B 1 572 ? -22.438 8.297 22.672 1 90.06 572 LEU B O 1
ATOM 9080 N N . THR B 1 573 ? -23.25 6.262 23.172 1 86.56 573 THR B N 1
ATOM 9081 C CA . THR B 1 573 ? -23.578 6.656 24.531 1 86.56 573 THR B CA 1
ATOM 9082 C C . THR B 1 573 ? -22.297 6.867 25.344 1 86.56 573 THR B C 1
ATOM 9084 O O . THR B 1 573 ? -22.219 7.789 26.172 1 86.56 573 THR B O 1
ATOM 9087 N N . GLU B 1 574 ? -21.359 6.055 25.125 1 86.44 574 GLU B N 1
ATOM 9088 C CA . GLU B 1 574 ? -20.094 6.164 25.812 1 86.44 574 GLU B CA 1
ATOM 9089 C C . GLU B 1 574 ? -19.344 7.434 25.406 1 86.44 574 GLU B C 1
ATOM 9091 O O . GLU B 1 574 ? -18.578 7.988 26.203 1 86.44 574 GLU B O 1
ATOM 9096 N N . ALA B 1 575 ? -19.594 7.848 24.219 1 86.38 575 ALA B N 1
ATOM 9097 C CA . ALA B 1 575 ? -18.953 9.062 23.734 1 86.38 575 ALA B CA 1
ATOM 9098 C C . ALA B 1 575 ? -19.609 10.305 24.328 1 86.38 575 ALA B C 1
ATOM 9100 O O . ALA B 1 575 ? -19.156 11.43 24.078 1 86.38 575 ALA B O 1
ATOM 9101 N N . SER B 1 576 ? -20.547 10.18 25.156 1 79.94 576 SER B N 1
ATOM 9102 C CA . SER B 1 576 ? -21.266 11.266 25.812 1 79.94 576 SER B CA 1
ATOM 9103 C C . SER B 1 576 ? -21.812 12.266 24.812 1 79.94 576 SER B C 1
ATOM 9105 O O . SER B 1 576 ? -21.688 13.477 25 1 79.94 576 SER B O 1
ATOM 9107 N N . ILE B 1 577 ? -22.234 11.703 23.75 1 80.56 577 ILE B N 1
ATOM 9108 C CA . ILE B 1 577 ? -22.828 12.562 22.719 1 80.56 577 ILE B CA 1
ATOM 9109 C C . ILE B 1 577 ? -24.281 12.875 23.078 1 80.56 577 ILE B C 1
ATOM 9111 O O . ILE B 1 577 ? -25.094 11.969 23.234 1 80.56 577 ILE B O 1
ATOM 9115 N N . SER B 1 578 ? -24.578 14.094 23.484 1 77.88 578 SER B N 1
ATOM 9116 C CA . SER B 1 578 ? -25.922 14.531 23.844 1 77.88 578 SER B CA 1
ATOM 9117 C C . SER B 1 578 ? -26.281 15.844 23.156 1 77.88 578 SER B C 1
ATOM 9119 O O . SER B 1 578 ? -25.406 16.672 22.906 1 77.88 578 SER B O 1
ATOM 9121 N N . PRO B 1 579 ? -27.594 15.805 22.703 1 80.12 579 PRO B N 1
ATOM 9122 C CA . PRO B 1 579 ? -28.797 14.969 22.828 1 80.12 579 PRO B CA 1
ATOM 9123 C C . PRO B 1 579 ? -28.969 14.016 21.641 1 80.12 579 PRO B C 1
ATOM 9125 O O . PRO B 1 579 ? -28.781 14.406 20.484 1 80.12 579 PRO B O 1
ATOM 9128 N N . LEU B 1 580 ? -28.953 12.805 21.828 1 82.88 580 LEU B N 1
ATOM 9129 C CA . LEU B 1 580 ? -29.172 11.797 20.797 1 82.88 580 LEU B CA 1
ATOM 9130 C C . LEU B 1 580 ? -30.359 10.922 21.141 1 82.88 580 LEU B C 1
ATOM 9132 O O . LEU B 1 580 ? -30.484 10.438 22.266 1 82.88 580 LEU B O 1
ATOM 9136 N N . GLN B 1 581 ? -31.312 10.953 20.219 1 88.62 581 GLN B N 1
ATOM 9137 C CA . GLN B 1 581 ? -32.5 10.109 20.391 1 88.62 581 GLN B CA 1
ATOM 9138 C C . GLN B 1 581 ? -32.406 8.859 19.516 1 88.62 581 GLN B C 1
ATOM 9140 O O . GLN B 1 581 ? -31.891 8.914 18.391 1 88.62 581 GLN B O 1
ATOM 9145 N N . PHE B 1 582 ? -32.781 7.797 20.172 1 91.06 582 PHE B N 1
ATOM 9146 C CA . PHE B 1 582 ? -32.75 6.531 19.453 1 91.06 582 PHE B CA 1
ATOM 9147 C C . PHE B 1 582 ? -34.156 5.988 19.266 1 91.06 582 PHE B C 1
ATOM 9149 O O . PHE B 1 582 ? -35.031 6.188 20.109 1 91.06 582 PHE B O 1
ATOM 9156 N N . SER B 1 583 ? -34.406 5.496 18.109 1 90.31 583 SER B N 1
ATOM 9157 C CA . SER B 1 583 ? -35.688 4.836 17.828 1 90.31 583 SER B CA 1
ATOM 9158 C C . SER B 1 583 ? -35.469 3.502 17.125 1 90.31 583 SER B C 1
ATOM 9160 O O . SER B 1 583 ? -34.375 3.248 16.578 1 90.31 583 SER B O 1
ATOM 9162 N N . SER B 1 584 ? -36.375 2.688 17.188 1 88.31 584 SER B N 1
ATOM 9163 C CA . SER B 1 584 ? -36.25 1.354 16.609 1 88.31 584 SER B CA 1
ATOM 9164 C C . SER B 1 584 ? -36.531 1.383 15.102 1 88.31 584 SER B C 1
ATOM 9166 O O . SER B 1 584 ? -35.938 0.602 14.352 1 88.31 584 SER B O 1
ATOM 9168 N N . SER B 1 585 ? -37.469 2.299 14.781 1 90.56 585 SER B N 1
ATOM 9169 C CA . SER B 1 585 ? -37.812 2.387 13.375 1 90.56 585 SER B CA 1
ATOM 9170 C C . SER B 1 585 ? -38.094 3.828 12.961 1 90.56 585 SER B C 1
ATOM 9172 O O . SER B 1 585 ? -38.25 4.707 13.812 1 90.56 585 SER B O 1
ATOM 9174 N N . VAL B 1 586 ? -38.156 3.945 11.68 1 91.5 586 VAL B N 1
ATOM 9175 C CA . VAL B 1 586 ? -38.406 5.273 11.133 1 91.5 586 VAL B CA 1
ATOM 9176 C C . VAL B 1 586 ? -39.812 5.73 11.516 1 91.5 586 VAL B C 1
ATOM 9178 O O . VAL B 1 586 ? -40.031 6.891 11.875 1 91.5 586 VAL B O 1
ATOM 9181 N N . GLU B 1 587 ? -40.719 4.793 11.508 1 89.56 587 GLU B N 1
ATOM 9182 C CA . GLU B 1 587 ? -42.094 5.098 11.844 1 89.56 587 GLU B CA 1
ATOM 9183 C C . GLU B 1 587 ? -42.25 5.52 13.305 1 89.56 587 GLU B C 1
ATOM 9185 O O . GLU B 1 587 ? -42.906 6.5 13.617 1 89.56 587 GLU B O 1
ATOM 9190 N N . SER B 1 588 ? -41.562 4.84 14.086 1 90.62 588 SER B N 1
ATOM 9191 C CA . SER B 1 588 ? -41.625 5.148 15.516 1 90.62 588 SER B CA 1
ATOM 9192 C C . SER B 1 588 ? -40.969 6.504 15.805 1 90.62 588 SER B C 1
ATOM 9194 O O . SER B 1 588 ? -41.375 7.203 16.734 1 90.62 588 SER B O 1
ATOM 9196 N N . ALA B 1 589 ? -39.969 6.797 15.07 1 91.81 589 ALA B N 1
ATOM 9197 C CA . ALA B 1 589 ? -39.281 8.07 15.242 1 91.81 589 ALA B CA 1
ATOM 9198 C C . ALA B 1 589 ? -40.156 9.242 14.852 1 91.81 589 ALA B C 1
ATOM 9200 O O . ALA B 1 589 ? -40.188 10.266 15.539 1 91.81 589 ALA B O 1
ATOM 9201 N N . ILE B 1 590 ? -40.844 9.055 13.781 1 90.19 590 ILE B N 1
ATOM 9202 C CA . ILE B 1 590 ? -41.75 10.102 13.305 1 90.19 590 ILE B CA 1
ATOM 9203 C C . ILE B 1 590 ? -42.875 10.344 14.328 1 90.19 590 ILE B C 1
ATOM 9205 O O . ILE B 1 590 ? -43.25 11.484 14.594 1 90.19 590 ILE B O 1
ATOM 9209 N N . GLU B 1 591 ? -43.312 9.266 14.844 1 88.69 591 GLU B N 1
ATOM 9210 C CA . GLU B 1 591 ? -44.375 9.352 15.852 1 88.69 591 GLU B CA 1
ATOM 9211 C C . GLU B 1 591 ? -43.875 10.07 17.109 1 88.69 591 GLU B C 1
ATOM 9213 O O . GLU B 1 591 ? -44.594 10.859 17.703 1 88.69 591 GLU B O 1
ATOM 9218 N N . GLN B 1 592 ? -42.719 9.734 17.438 1 88.12 592 GLN B N 1
ATOM 9219 C CA . GLN B 1 592 ? -42.125 10.328 18.625 1 88.12 592 GLN B CA 1
ATOM 9220 C C . GLN B 1 592 ? -41.938 11.836 18.469 1 88.12 592 GLN B C 1
ATOM 9222 O O . GLN B 1 592 ? -42.156 12.594 19.422 1 88.12 592 GLN B O 1
ATOM 9227 N N . ILE B 1 593 ? -41.562 12.258 17.297 1 87.69 593 ILE B N 1
ATOM 9228 C CA . ILE B 1 593 ? -41.281 13.672 17.031 1 87.69 593 ILE B CA 1
ATOM 9229 C C . ILE B 1 593 ? -42.625 14.43 16.922 1 87.69 593 ILE B C 1
ATOM 9231 O O . ILE B 1 593 ? -42.719 15.586 17.359 1 87.69 593 ILE B O 1
ATOM 9235 N N . SER B 1 594 ? -43.594 13.758 16.344 1 82.88 594 SER B N 1
ATOM 9236 C CA . SER B 1 594 ? -44.875 14.414 16.188 1 82.88 594 SER B CA 1
ATOM 9237 C C . SER B 1 594 ? -45.562 14.641 17.547 1 82.88 594 SER B C 1
ATOM 9239 O O . SER B 1 594 ? -46.438 15.5 17.672 1 82.88 594 SER B O 1
ATOM 9241 N N . LYS B 1 595 ? -45.281 13.922 18.578 1 77.06 595 LYS B N 1
ATOM 9242 C CA . LYS B 1 595 ? -45.875 14.055 19.906 1 77.06 595 LYS B CA 1
ATOM 9243 C C . LYS B 1 595 ? -45.188 15.141 20.703 1 77.06 595 LYS B C 1
ATOM 9245 O O . LYS B 1 595 ? -45.75 15.672 21.672 1 77.06 595 LYS B O 1
ATOM 9250 N N . GLU B 1 596 ? -43.938 15.477 20.344 1 65.69 596 GLU B N 1
ATOM 9251 C CA . GLU B 1 596 ? -43.25 16.547 21.031 1 65.69 596 GLU B CA 1
ATOM 9252 C C . GLU B 1 596 ? -43.594 17.906 20.453 1 65.69 596 GLU B C 1
ATOM 9254 O O . GLU B 1 596 ? -43.719 18.891 21.188 1 65.69 596 GLU B O 1
#

Organism: Acanthosepion pharaonis (NCBI:txid158019)